Protein 8GQF (pdb70)

InterPro domains:
  IPR002155 Thiolase [PIRSF000429] (5-378)
  IPR002155 Thiolase [TIGR01930] (8-376)
  IPR002155 Thiolase [cd00751] (7-377)
  IPR016039 Thiolase-like [G3DSA:3.40.47.10] (4-379)
  IPR016039 Thiolase-like [SSF53901] (5-253)
  IPR016039 Thiolase-like [SSF53901] (257-376)
  IPR020613 Thiolase, conserved site [PS00737] (324-340)
  IPR020615 Thiolase, acyl-enzyme intermediate active site [PS00098] (88-106)
  IPR020616 Thiolase, N-terminal [PF00108] (6-248)
  IPR020617 Thiolase, C-terminal [PF02803] (257-376)
  IPR050215 3-ketoacyl-CoA thiolase-like [PTHR43853] (5-377)

Structure (mmCIF, N/CA/C/O backbone):
data_8GQF
#
_entry.id   8GQF
#
_cell.length_a   50.562
_cell.length_b   82.266
_cell.length_c   97.739
_cell.angle_alpha   90.010
_cell.angle_beta   75.000
_cell.angle_gamma   89.950
#
_symmetry.space_group_name_H-M   'P 1'
#
loop_
_entity.id
_entity.type
_entity.pdbx_description
1 polymer Thiolase
2 non-polymer GLYCEROL
3 water water
#
loop_
_atom_site.group_PDB
_atom_site.id
_atom_site.type_symbol
_atom_site.label_atom_id
_atom_site.label_alt_id
_atom_site.label_comp_id
_atom_site.label_asym_id
_atom_site.label_entity_id
_atom_site.label_seq_id
_atom_site.pdbx_PDB_ins_code
_atom_site.Cartn_x
_atom_site.Cartn_y
_atom_site.Cartn_z
_atom_site.occupancy
_atom_site.B_iso_or_equiv
_atom_site.auth_seq_id
_atom_site.auth_comp_id
_atom_site.auth_asym_id
_atom_site.auth_atom_id
_atom_site.pdbx_PDB_model_num
ATOM 1 N N . MET A 1 21 ? -26.513 -3.187 -23.415 1.00 50.80 1 MET A N 1
ATOM 2 C CA . MET A 1 21 ? -26.383 -2.026 -22.475 1.00 52.89 1 MET A CA 1
ATOM 3 C C . MET A 1 21 ? -26.033 -2.516 -21.058 1.00 51.80 1 MET A C 1
ATOM 4 O O . MET A 1 21 ? -26.818 -3.305 -20.464 1.00 45.57 1 MET A O 1
ATOM 9 N N . SER A 1 22 ? -24.911 -2.024 -20.516 1.00 48.85 2 SER A N 1
ATOM 10 C CA . SER A 1 22 ? -24.252 -2.518 -19.273 1.00 45.22 2 SER A CA 1
ATOM 11 C C . SER A 1 22 ? -23.496 -1.384 -18.588 1.00 38.42 2 SER A C 1
ATOM 12 O O . SER A 1 22 ? -22.884 -0.539 -19.250 1.00 37.48 2 SER A O 1
ATOM 15 N N . PRO A 1 23 ? -23.490 -1.336 -17.241 1.00 34.95 3 PRO A N 1
ATOM 16 C CA . PRO A 1 23 ? -22.701 -0.333 -16.528 1.00 33.58 3 PRO A CA 1
ATOM 17 C C . PRO A 1 23 ? -21.221 -0.674 -16.770 1.00 31.25 3 PRO A C 1
ATOM 18 O O . PRO A 1 23 ? -20.931 -1.835 -16.969 1.00 27.05 3 PRO A O 1
ATOM 22 N N . ILE A 1 24 ? -20.354 0.332 -16.856 1.00 30.82 4 ILE A N 1
ATOM 23 C CA . ILE A 1 24 ? -18.880 0.108 -16.824 1.00 31.90 4 ILE A CA 1
ATOM 24 C C . ILE A 1 24 ? -18.570 -0.306 -15.388 1.00 27.16 4 ILE A C 1
ATOM 25 O O . ILE A 1 24 ? -18.975 0.426 -14.447 1.00 27.53 4 ILE A O 1
ATOM 30 N N . SER A 1 25 ? -17.937 -1.458 -15.229 1.00 22.66 5 SER A N 1
ATOM 31 C CA . SER A 1 25 ? -17.602 -2.011 -13.907 1.00 20.22 5 SER A CA 1
ATOM 32 C C . SER A 1 25 ? -16.115 -2.374 -13.907 1.00 17.91 5 SER A C 1
ATOM 33 O O . SER A 1 25 ? -15.699 -3.241 -14.696 1.00 17.38 5 SER A O 1
ATOM 36 N N . VAL A 1 26 ? -15.339 -1.706 -13.081 1.00 18.11 6 VAL A N 1
ATOM 37 C CA . VAL A 1 26 ? -13.896 -2.051 -12.901 1.00 15.63 6 VAL A CA 1
ATOM 38 C C . VAL A 1 26 ? -13.802 -2.709 -11.535 1.00 13.97 6 VAL A C 1
ATOM 39 O O . VAL A 1 26 ? -14.245 -2.096 -10.564 1.00 13.26 6 VAL A O 1
ATOM 43 N N . VAL A 1 27 ? -13.210 -3.889 -11.488 1.00 15.31 7 VAL A N 1
ATOM 44 C CA . VAL A 1 27 ? -13.146 -4.752 -10.289 1.00 15.44 7 VAL A CA 1
ATOM 45 C C . VAL A 1 27 ? -11.684 -5.107 -10.011 1.00 14.96 7 VAL A C 1
ATOM 46 O O . VAL A 1 27 ? -10.848 -5.006 -10.910 1.00 14.30 7 VAL A O 1
ATOM 50 N N . ILE A 1 28 ? -11.420 -5.453 -8.761 1.00 14.46 8 ILE A N 1
ATOM 51 C CA . ILE A 1 28 ? -10.168 -6.116 -8.343 1.00 14.11 8 ILE A CA 1
ATOM 52 C C . ILE A 1 28 ? -10.501 -7.599 -8.302 1.00 15.89 8 ILE A C 1
ATOM 53 O O . ILE A 1 28 ? -11.408 -7.957 -7.530 1.00 15.58 8 ILE A O 1
ATOM 58 N N . ALA A 1 29 ? -9.836 -8.405 -9.122 1.00 15.84 9 ALA A N 1
ATOM 59 C CA . ALA A 1 29 ? -10.078 -9.864 -9.229 1.00 17.35 9 ALA A CA 1
ATOM 60 C C . ALA A 1 29 ? -8.804 -10.648 -8.941 1.00 17.21 9 ALA A C 1
ATOM 61 O O . ALA A 1 29 ? -8.717 -11.808 -9.330 1.00 16.97 9 ALA A O 1
ATOM 63 N N . GLY A 1 30 ? -7.898 -10.079 -8.152 1.00 16.81 10 GLY A N 1
ATOM 64 C CA . GLY A 1 30 ? -6.751 -10.840 -7.640 1.00 16.39 10 GLY A CA 1
ATOM 65 C C . GLY A 1 30 ? -5.901 -9.972 -6.753 1.00 15.09 10 GLY A C 1
ATOM 66 O O . GLY A 1 30 ? -5.849 -8.747 -6.993 1.00 14.43 10 GLY A O 1
ATOM 67 N N . TYR A 1 31 ? -5.319 -10.564 -5.709 1.00 14.18 11 TYR A N 1
ATOM 68 C CA . TYR A 1 31 ? -4.463 -9.823 -4.768 1.00 14.15 11 TYR A CA 1
ATOM 69 C C . TYR A 1 31 ? -3.433 -10.800 -4.206 1.00 14.00 11 TYR A C 1
ATOM 70 O O . TYR A 1 31 ? -3.793 -11.839 -3.580 1.00 14.47 11 TYR A O 1
ATOM 79 N N . ALA A 1 32 ? -2.179 -10.506 -4.489 1.00 13.70 12 ALA A N 1
ATOM 80 C CA . ALA A 1 32 ? -1.045 -11.315 -4.028 1.00 13.61 12 ALA A CA 1
ATOM 81 C C . ALA A 1 32 ? 0.073 -10.389 -3.543 1.00 13.12 12 ALA A C 1
ATOM 82 O O . ALA A 1 32 ? 0.145 -9.222 -3.961 1.00 12.48 12 ALA A O 1
ATOM 84 N N . ARG A 1 33 ? 0.956 -10.920 -2.699 1.00 13.57 13 ARG A N 1
ATOM 85 C CA . ARG A 1 33 ? 2.117 -10.129 -2.257 1.00 13.24 13 ARG A CA 1
ATOM 86 C C . ARG A 1 33 ? 3.184 -11.090 -1.748 1.00 14.04 13 ARG A C 1
ATOM 87 O O . ARG A 1 33 ? 2.789 -12.208 -1.290 1.00 14.62 13 ARG A O 1
ATOM 95 N N . SER A 1 34 ? 4.447 -10.646 -1.719 1.00 13.54 14 SER A N 1
ATOM 96 C CA . SER A 1 34 ? 5.494 -11.342 -0.941 1.00 13.77 14 SER A CA 1
ATOM 97 C C . SER A 1 34 ? 5.116 -11.252 0.544 1.00 16.47 14 SER A C 1
ATOM 98 O O . SER A 1 34 ? 4.379 -10.351 0.989 1.00 14.70 14 SER A O 1
ATOM 101 N N . PRO A 1 35 ? 5.741 -12.069 1.424 1.00 15.90 15 PRO A N 1
ATOM 102 C CA . PRO A 1 35 ? 5.819 -11.680 2.824 1.00 16.59 15 PRO A CA 1
ATOM 103 C C . PRO A 1 35 ? 6.601 -10.352 2.829 1.00 15.17 15 PRO A C 1
ATOM 104 O O . PRO A 1 35 ? 7.386 -10.070 1.921 1.00 15.99 15 PRO A O 1
ATOM 108 N N . PHE A 1 36 ? 6.394 -9.540 3.845 1.00 15.28 16 PHE A N 1
ATOM 109 C CA . PHE A 1 36 ? 7.126 -8.267 4.025 1.00 15.91 16 PHE A CA 1
ATOM 110 C C . PHE A 1 36 ? 8.185 -8.497 5.113 1.00 16.04 16 PHE A C 1
ATOM 111 O O . PHE A 1 36 ? 7.812 -9.045 6.176 1.00 15.21 16 PHE A O 1
ATOM 119 N N . HIS A 1 37 ? 9.405 -8.046 4.884 1.00 16.75 17 HIS A N 1
ATOM 120 C CA . HIS A 1 37 ? 10.518 -8.275 5.845 1.00 19.76 17 HIS A CA 1
ATOM 121 C C . HIS A 1 37 ? 11.174 -6.949 6.216 1.00 19.77 17 HIS A C 1
ATOM 122 O O . HIS A 1 37 ? 11.146 -6.002 5.383 1.00 17.89 17 HIS A O 1
ATOM 129 N N . PHE A 1 38 ? 11.706 -6.849 7.447 1.00 19.16 18 PHE A N 1
ATOM 130 C CA . PHE A 1 38 ? 12.573 -5.707 7.816 1.00 19.02 18 PHE A CA 1
ATOM 131 C C . PHE A 1 38 ? 13.689 -5.615 6.796 1.00 18.51 18 PHE A C 1
ATOM 132 O O . PHE A 1 38 ? 14.246 -6.660 6.351 1.00 20.32 18 PHE A O 1
ATOM 140 N N . ALA A 1 39 ? 13.959 -4.377 6.391 1.00 17.86 19 ALA A N 1
ATOM 141 C CA . ALA A 1 39 ? 15.104 -3.981 5.562 1.00 17.48 19 ALA A CA 1
ATOM 142 C C . ALA A 1 39 ? 16.357 -4.244 6.401 1.00 19.19 19 ALA A C 1
ATOM 143 O O . ALA A 1 39 ? 16.249 -4.143 7.665 1.00 17.76 19 ALA A O 1
ATOM 145 N N . ARG A 1 40 ? 17.432 -4.645 5.722 1.00 23.65 20 ARG A N 1
ATOM 146 C CA . ARG A 1 40 ? 18.805 -4.820 6.299 1.00 26.70 20 ARG A CA 1
ATOM 147 C C . ARG A 1 40 ? 18.925 -6.061 7.215 1.00 23.08 20 ARG A C 1
ATOM 148 O O . ARG A 1 40 ? 19.962 -6.708 7.135 1.00 27.00 20 ARG A O 1
ATOM 156 N N . LYS A 1 41 ? 17.949 -6.409 8.057 1.00 26.58 21 LYS A N 1
ATOM 157 C CA . LYS A 1 41 ? 18.052 -7.572 8.986 1.00 27.56 21 LYS A CA 1
ATOM 158 C C . LYS A 1 41 ? 17.016 -8.651 8.659 1.00 29.42 21 LYS A C 1
ATOM 159 O O . LYS A 1 41 ? 17.002 -9.689 9.360 1.00 26.60 21 LYS A O 1
ATOM 165 N N . GLY A 1 42 ? 16.195 -8.467 7.621 1.00 26.56 22 GLY A N 1
ATOM 166 C CA . GLY A 1 42 ? 15.111 -9.422 7.329 1.00 23.97 22 GLY A CA 1
ATOM 167 C C . GLY A 1 42 ? 15.471 -10.477 6.303 1.00 23.87 22 GLY A C 1
ATOM 168 O O . GLY A 1 42 ? 16.619 -10.464 5.761 1.00 20.68 22 GLY A O 1
ATOM 169 N N . ALA A 1 43 ? 14.483 -11.317 5.980 1.00 19.76 23 ALA A N 1
ATOM 170 C CA . ALA A 1 43 ? 14.624 -12.547 5.167 1.00 19.45 23 ALA A CA 1
ATOM 171 C C . ALA A 1 43 ? 14.812 -12.241 3.671 1.00 20.04 23 ALA A C 1
ATOM 172 O O . ALA A 1 43 ? 15.177 -13.152 2.931 1.00 20.73 23 ALA A O 1
ATOM 174 N N . LEU A 1 44 ? 14.534 -11.022 3.200 1.00 19.64 24 LEU A N 1
ATOM 175 C CA . LEU A 1 44 ? 14.535 -10.703 1.749 1.00 19.05 24 LEU A CA 1
ATOM 176 C C . LEU A 1 44 ? 15.747 -9.855 1.338 1.00 19.22 24 LEU A C 1
ATOM 177 O O . LEU A 1 44 ? 15.772 -9.396 0.164 1.00 18.65 24 LEU A O 1
ATOM 182 N N . VAL A 1 45 ? 16.763 -9.683 2.210 1.00 21.01 25 VAL A N 1
ATOM 183 C CA . VAL A 1 45 ? 17.913 -8.770 1.917 1.00 20.26 25 VAL A CA 1
ATOM 184 C C . VAL A 1 45 ? 18.676 -9.189 0.655 1.00 19.58 25 VAL A C 1
ATOM 185 O O . VAL A 1 45 ? 19.276 -8.302 -0.011 1.00 20.42 25 VAL A O 1
ATOM 189 N N . ASP A 1 46 ? 18.702 -10.475 0.331 1.00 20.01 26 ASP A N 1
ATOM 190 C CA . ASP A 1 46 ? 19.481 -10.999 -0.813 1.00 21.70 26 ASP A CA 1
ATOM 191 C C . ASP A 1 46 ? 18.675 -10.974 -2.117 1.00 21.23 26 ASP A C 1
ATOM 192 O O . ASP A 1 46 ? 19.255 -11.369 -3.124 1.00 20.10 26 ASP A O 1
ATOM 197 N N . ILE A 1 47 ? 17.385 -10.573 -2.111 1.00 19.00 27 ILE A N 1
ATOM 198 C CA . ILE A 1 47 ? 16.556 -10.606 -3.348 1.00 18.93 27 ILE A CA 1
ATOM 199 C C . ILE A 1 47 ? 16.489 -9.208 -3.983 1.00 17.43 27 ILE A C 1
ATOM 200 O O . ILE A 1 47 ? 16.053 -8.245 -3.320 1.00 17.43 27 ILE A O 1
ATOM 205 N N . ARG A 1 48 ? 16.886 -9.134 -5.239 1.00 17.97 28 ARG A N 1
ATOM 206 C CA . ARG A 1 48 ? 16.814 -7.917 -6.077 1.00 16.35 28 ARG A CA 1
ATOM 207 C C . ARG A 1 48 ? 15.335 -7.531 -6.152 1.00 15.99 28 ARG A C 1
ATOM 208 O O . ARG A 1 48 ? 14.479 -8.424 -6.193 1.00 15.22 28 ARG A O 1
ATOM 216 N N . PRO A 1 49 ? 14.994 -6.222 -6.053 1.00 15.46 29 PRO A N 1
ATOM 217 C CA . PRO A 1 49 ? 13.597 -5.800 -6.111 1.00 14.29 29 PRO A CA 1
ATOM 218 C C . PRO A 1 49 ? 12.920 -6.241 -7.424 1.00 13.15 29 PRO A C 1
ATOM 219 O O . PRO A 1 49 ? 11.749 -6.562 -7.342 1.00 14.40 29 PRO A O 1
ATOM 223 N N . ASP A 1 50 ? 13.623 -6.224 -8.552 1.00 13.35 30 ASP A N 1
ATOM 224 C CA . ASP A 1 50 ? 13.110 -6.651 -9.889 1.00 14.84 30 ASP A CA 1
ATOM 225 C C . ASP A 1 50 ? 12.772 -8.149 -9.810 1.00 17.27 30 ASP A C 1
ATOM 226 O O . ASP A 1 50 ? 11.618 -8.536 -10.169 1.00 15.20 30 ASP A O 1
ATOM 231 N N . ASP A 1 51 ? 13.657 -8.959 -9.201 1.00 17.56 31 ASP A N 1
ATOM 232 C CA . ASP A 1 51 ? 13.400 -10.399 -8.951 1.00 18.29 31 ASP A CA 1
ATOM 233 C C . ASP A 1 51 ? 12.225 -10.576 -7.990 1.00 15.03 31 ASP A C 1
ATOM 234 O O . ASP A 1 51 ? 11.461 -11.513 -8.161 1.00 13.63 31 ASP A O 1
ATOM 239 N N . LEU A 1 52 ? 12.070 -9.734 -6.978 1.00 13.81 32 LEU A N 1
ATOM 240 C CA . LEU A 1 52 ? 11.007 -9.941 -5.970 1.00 14.37 32 LEU A CA 1
ATOM 241 C C . LEU A 1 52 ? 9.664 -9.609 -6.619 1.00 14.57 32 LEU A C 1
ATOM 242 O O . LEU A 1 52 ? 8.678 -10.329 -6.412 1.00 15.07 32 LEU A O 1
ATOM 247 N N . ALA A 1 53 ? 9.651 -8.518 -7.381 1.00 15.70 33 ALA A N 1
ATOM 248 C CA . ALA A 1 53 ? 8.459 -8.044 -8.100 1.00 14.76 33 ALA A CA 1
ATOM 249 C C . ALA A 1 53 ? 8.042 -9.152 -9.073 1.00 15.05 33 ALA A C 1
ATOM 250 O O . ALA A 1 53 ? 6.837 -9.511 -9.096 1.00 15.09 33 ALA A O 1
ATOM 252 N N . ALA A 1 54 ? 9.006 -9.714 -9.800 1.00 13.65 34 ALA A N 1
ATOM 253 C CA . ALA A 1 54 ? 8.744 -10.808 -10.776 1.00 14.29 34 ALA A CA 1
ATOM 254 C C . ALA A 1 54 ? 8.056 -11.983 -10.070 1.00 14.23 34 ALA A C 1
ATOM 255 O O . ALA A 1 54 ? 7.069 -12.524 -10.620 1.00 12.61 34 ALA A O 1
ATOM 257 N N . ALA A 1 55 ? 8.592 -12.391 -8.906 1.00 14.84 35 ALA A N 1
ATOM 258 C CA . ALA A 1 55 ? 8.106 -13.539 -8.109 1.00 15.30 35 ALA A CA 1
ATOM 259 C C . ALA A 1 55 ? 6.607 -13.358 -7.830 1.00 14.65 35 ALA A C 1
ATOM 260 O O . ALA A 1 55 ? 5.883 -14.343 -8.001 1.00 15.67 35 ALA A O 1
ATOM 262 N N . VAL A 1 56 ? 6.190 -12.138 -7.482 1.00 13.29 36 VAL A N 1
ATOM 263 C CA . VAL A 1 56 ? 4.802 -11.787 -7.068 1.00 14.87 36 VAL A CA 1
ATOM 264 C C . VAL A 1 56 ? 3.902 -11.723 -8.300 1.00 13.64 36 VAL A C 1
ATOM 265 O O . VAL A 1 56 ? 2.709 -12.139 -8.145 1.00 13.79 36 VAL A O 1
ATOM 269 N N . LEU A 1 57 ? 4.398 -11.108 -9.401 1.00 14.32 37 LEU A N 1
ATOM 270 C CA . LEU A 1 57 ? 3.677 -11.096 -10.717 1.00 15.53 37 LEU A CA 1
ATOM 271 C C . LEU A 1 57 ? 3.364 -12.545 -11.108 1.00 15.58 37 LEU A C 1
ATOM 272 O O . LEU A 1 57 ? 2.218 -12.869 -11.431 1.00 14.27 37 LEU A O 1
ATOM 277 N N . LYS A 1 58 ? 4.381 -13.396 -11.064 1.00 15.07 38 LYS A N 1
ATOM 278 C CA . LYS A 1 58 ? 4.221 -14.823 -11.461 1.00 17.86 38 LYS A CA 1
ATOM 279 C C . LYS A 1 58 ? 3.267 -15.486 -10.465 1.00 17.21 38 LYS A C 1
ATOM 280 O O . LYS A 1 58 ? 2.384 -16.251 -10.917 1.00 17.02 38 LYS A O 1
ATOM 286 N N . GLY A 1 59 ? 3.394 -15.192 -9.159 1.00 16.59 39 GLY A N 1
ATOM 287 C CA . GLY A 1 59 ? 2.542 -15.790 -8.117 1.00 17.06 39 GLY A CA 1
ATOM 288 C C . GLY A 1 59 ? 1.088 -15.438 -8.309 1.00 19.06 39 GLY A C 1
ATOM 289 O O . GLY A 1 59 ? 0.216 -16.299 -8.116 1.00 20.47 39 GLY A O 1
ATOM 290 N N . LEU A 1 60 ? 0.822 -14.193 -8.691 1.00 17.33 40 LEU A N 1
ATOM 291 C CA . LEU A 1 60 ? -0.564 -13.718 -8.817 1.00 16.93 40 LEU A CA 1
ATOM 292 C C . LEU A 1 60 ? -1.219 -14.509 -9.936 1.00 15.38 40 LEU A C 1
ATOM 293 O O . LEU A 1 60 ? -2.278 -15.099 -9.713 1.00 14.77 40 LEU A O 1
ATOM 298 N N . VAL A 1 61 ? -0.595 -14.543 -11.102 1.00 16.89 41 VAL A N 1
ATOM 299 C CA . VAL A 1 61 ? -1.270 -15.164 -12.277 1.00 17.11 41 VAL A CA 1
ATOM 300 C C . VAL A 1 61 ? -1.363 -16.678 -12.066 1.00 19.48 41 VAL A C 1
ATOM 301 O O . VAL A 1 61 ? -2.406 -17.229 -12.479 1.00 19.65 41 VAL A O 1
ATOM 305 N N . GLU A 1 62 ? -0.419 -17.299 -11.357 1.00 21.20 42 GLU A N 1
ATOM 306 C CA . GLU A 1 62 ? -0.536 -18.731 -10.966 1.00 25.05 42 GLU A CA 1
ATOM 307 C C . GLU A 1 62 ? -1.679 -18.955 -9.966 1.00 22.65 42 GLU A C 1
ATOM 308 O O . GLU A 1 62 ? -2.381 -19.949 -10.168 1.00 23.26 42 GLU A O 1
ATOM 314 N N . LYS A 1 63 ? -1.870 -18.109 -8.936 1.00 22.03 43 LYS A N 1
ATOM 315 C CA . LYS A 1 63 ? -3.022 -18.225 -7.991 1.00 21.56 43 LYS A CA 1
ATOM 316 C C . LYS A 1 63 ? -4.331 -18.167 -8.798 1.00 20.14 43 LYS A C 1
ATOM 317 O O . LYS A 1 63 ? -5.319 -18.758 -8.356 1.00 20.91 43 LYS A O 1
ATOM 323 N N . LEU A 1 64 ? -4.379 -17.374 -9.867 1.00 19.39 44 LEU A N 1
ATOM 324 C CA . LEU A 1 64 ? -5.617 -17.108 -10.640 1.00 20.49 44 LEU A CA 1
ATOM 325 C C . LEU A 1 64 ? -5.792 -18.156 -11.741 1.00 22.44 44 LEU A C 1
ATOM 326 O O . LEU A 1 64 ? -6.904 -18.164 -12.307 1.00 23.37 44 LEU A O 1
ATOM 331 N N . ASP A 1 65 ? -4.758 -18.953 -12.035 1.00 23.66 45 ASP A N 1
ATOM 332 C CA . ASP A 1 65 ? -4.624 -19.826 -13.245 1.00 25.31 45 ASP A CA 1
ATOM 333 C C . ASP A 1 65 ? -4.938 -18.994 -14.490 1.00 24.43 45 ASP A C 1
ATOM 334 O O . ASP A 1 65 ? -5.748 -19.420 -15.334 1.00 23.60 45 ASP A O 1
ATOM 339 N N . LEU A 1 66 ? -4.371 -17.793 -14.561 1.00 23.10 46 LEU A N 1
ATOM 340 C CA . LEU A 1 66 ? -4.676 -16.814 -15.620 1.00 20.18 46 LEU A CA 1
ATOM 341 C C . LEU A 1 66 ? -3.505 -16.747 -16.592 1.00 20.68 46 LEU A C 1
ATOM 342 O O . LEU A 1 66 ? -2.346 -16.687 -16.144 1.00 20.27 46 LEU A O 1
ATOM 347 N N . ASP A 1 67 ? -3.791 -16.798 -17.885 1.00 19.07 47 ASP A N 1
ATOM 348 C CA . ASP A 1 67 ? -2.765 -16.644 -18.945 1.00 20.33 47 ASP A CA 1
ATOM 349 C C . ASP A 1 67 ? -2.294 -15.189 -18.967 1.00 18.27 47 ASP A C 1
ATOM 350 O O . ASP A 1 67 ? -3.093 -14.325 -19.298 1.00 18.17 47 ASP A O 1
ATOM 355 N N . PRO A 1 68 ? -1.017 -14.850 -18.651 1.00 18.91 48 PRO A N 1
ATOM 356 C CA . PRO A 1 68 ? -0.576 -13.448 -18.691 1.00 18.33 48 PRO A CA 1
ATOM 357 C C . PRO A 1 68 ? -0.671 -12.782 -20.077 1.00 17.37 48 PRO A C 1
ATOM 358 O O . PRO A 1 68 ? -0.670 -11.568 -20.161 1.00 18.10 48 PRO A O 1
ATOM 362 N N . ALA A 1 69 ? -0.781 -13.552 -21.152 1.00 18.03 49 ALA A N 1
ATOM 363 C CA . ALA A 1 69 ? -0.958 -12.988 -22.502 1.00 19.70 49 ALA A CA 1
ATOM 364 C C . ALA A 1 69 ? -2.301 -12.240 -22.550 1.00 18.69 49 ALA A C 1
ATOM 365 O O . ALA A 1 69 ? -2.447 -11.382 -23.419 1.00 19.08 49 ALA A O 1
ATOM 367 N N . LEU A 1 70 ? -3.235 -12.478 -21.620 1.00 18.18 50 LEU A N 1
ATOM 368 C CA . LEU A 1 70 ? -4.543 -11.775 -21.592 1.00 17.94 50 LEU A CA 1
ATOM 369 C C . LEU A 1 70 ? -4.377 -10.348 -21.037 1.00 16.24 50 LEU A C 1
ATOM 370 O O . LEU A 1 70 ? -5.336 -9.551 -21.142 1.00 16.87 50 LEU A O 1
ATOM 375 N N . LEU A 1 71 ? -3.209 -10.018 -20.475 1.00 15.29 51 LEU A N 1
ATOM 376 C CA . LEU A 1 71 ? -3.018 -8.707 -19.825 1.00 15.38 51 LEU A CA 1
ATOM 377 C C . LEU A 1 71 ? -2.612 -7.641 -20.839 1.00 14.96 51 LEU A C 1
ATOM 378 O O . LEU A 1 71 ? -1.715 -7.888 -21.712 1.00 17.55 51 LEU A O 1
ATOM 383 N N . GLU A 1 72 ? -3.135 -6.437 -20.650 1.00 14.42 52 GLU A N 1
ATOM 384 C CA . GLU A 1 72 ? -2.752 -5.281 -21.482 1.00 15.36 52 GLU A CA 1
ATOM 385 C C . GLU A 1 72 ? -1.382 -4.733 -21.042 1.00 14.48 52 GLU A C 1
ATOM 386 O O . GLU A 1 72 ? -0.606 -4.271 -21.895 1.00 13.69 52 GLU A O 1
ATOM 392 N N . ASP A 1 73 ? -1.104 -4.668 -19.746 1.00 16.43 53 ASP A N 1
ATOM 393 C CA . ASP A 1 73 ? -0.059 -3.753 -19.233 1.00 14.62 53 ASP A CA 1
ATOM 394 C C . ASP A 1 73 ? 0.171 -4.158 -17.778 1.00 14.84 53 ASP A C 1
ATOM 395 O O . ASP A 1 73 ? -0.823 -4.662 -17.119 1.00 13.77 53 ASP A O 1
ATOM 400 N N . VAL A 1 74 ? 1.414 -3.981 -17.345 1.00 14.60 54 VAL A N 1
ATOM 401 C CA . VAL A 1 74 ? 1.860 -4.039 -15.938 1.00 16.38 54 VAL A CA 1
ATOM 402 C C . VAL A 1 74 ? 2.230 -2.610 -15.537 1.00 15.26 54 VAL A C 1
ATOM 403 O O . VAL A 1 74 ? 3.137 -2.011 -16.169 1.00 16.88 54 VAL A O 1
ATOM 407 N N . VAL A 1 75 ? 1.614 -2.110 -14.489 1.00 13.76 55 VAL A N 1
ATOM 408 C CA . VAL A 1 75 ? 1.928 -0.781 -13.917 1.00 14.49 55 VAL A CA 1
ATOM 409 C C . VAL A 1 75 ? 2.463 -1.016 -12.512 1.00 13.09 55 VAL A C 1
ATOM 410 O O . VAL A 1 75 ? 1.749 -1.601 -11.670 1.00 12.24 55 VAL A O 1
ATOM 414 N N . MET A 1 76 ? 3.732 -0.662 -12.342 1.00 13.38 56 MET A N 1
ATOM 415 C CA . MET A 1 76 ? 4.536 -0.964 -11.135 1.00 12.47 56 MET A CA 1
ATOM 416 C C . MET A 1 76 ? 4.861 0.316 -10.363 1.00 11.17 56 MET A C 1
ATOM 417 O O . MET A 1 76 ? 5.538 1.177 -10.917 1.00 12.00 56 MET A O 1
ATOM 422 N N . GLY A 1 77 ? 4.397 0.394 -9.120 1.00 12.55 57 GLY A N 1
ATOM 423 C CA . GLY A 1 77 ? 4.664 1.503 -8.192 1.00 12.16 57 GLY A CA 1
ATOM 424 C C . GLY A 1 77 ? 6.075 1.308 -7.637 1.00 13.40 57 GLY A C 1
ATOM 425 O O . GLY A 1 77 ? 6.436 0.148 -7.339 1.00 12.80 57 GLY A O 1
ATOM 426 N N . CYS A 1 78 ? 6.824 2.380 -7.483 1.00 12.58 58 CYS A N 1
ATOM 427 C CA . CYS A 1 78 ? 8.191 2.326 -6.901 1.00 13.01 58 CYS A CA 1
ATOM 428 C C . CYS A 1 78 ? 8.603 3.750 -6.502 1.00 13.54 58 CYS A C 1
ATOM 429 O O . CYS A 1 78 ? 8.607 4.621 -7.360 1.00 12.97 58 CYS A O 1
ATOM 432 N N . ALA A 1 79 ? 8.877 3.984 -5.212 1.00 13.90 59 ALA A N 1
ATOM 433 C CA . ALA A 1 79 ? 9.245 5.316 -4.663 1.00 14.58 59 ALA A CA 1
ATOM 434 C C . ALA A 1 79 ? 10.630 5.768 -5.156 1.00 16.16 59 ALA A C 1
ATOM 435 O O . ALA A 1 79 ? 10.831 6.999 -5.297 1.00 17.16 59 ALA A O 1
ATOM 437 N N . TYR A 1 80 ? 11.571 4.844 -5.335 1.00 15.02 60 TYR A N 1
ATOM 438 C CA . TYR A 1 80 ? 12.969 5.151 -5.773 1.00 16.03 60 TYR A CA 1
ATOM 439 C C . TYR A 1 80 ? 13.382 4.321 -6.990 1.00 15.55 60 TYR A C 1
ATOM 440 O O . TYR A 1 80 ? 14.189 3.389 -6.893 1.00 17.51 60 TYR A O 1
ATOM 449 N N . PRO A 1 81 ? 12.907 4.676 -8.197 1.00 14.34 61 PRO A N 1
ATOM 450 C CA . PRO A 1 81 ? 13.092 3.851 -9.388 1.00 14.72 61 PRO A CA 1
ATOM 451 C C . PRO A 1 81 ? 14.432 4.162 -10.070 1.00 15.10 61 PRO A C 1
ATOM 452 O O . PRO A 1 81 ? 14.525 4.822 -11.109 1.00 14.23 61 PRO A O 1
ATOM 456 N N . GLU A 1 82 ? 15.451 3.642 -9.400 1.00 15.34 62 GLU A N 1
ATOM 457 C CA . GLU A 1 82 ? 16.874 3.824 -9.782 1.00 17.52 62 GLU A CA 1
ATOM 458 C C . GLU A 1 82 ? 17.652 2.580 -9.334 1.00 16.05 62 GLU A C 1
ATOM 459 O O . GLU A 1 82 ? 17.167 1.824 -8.457 1.00 13.97 62 GLU A O 1
ATOM 465 N N . ALA A 1 83 ? 18.864 2.410 -9.869 1.00 18.42 63 ALA A N 1
ATOM 466 C CA . ALA A 1 83 ? 19.768 1.324 -9.438 1.00 18.08 63 ALA A CA 1
ATOM 467 C C . ALA A 1 83 ? 19.047 -0.004 -9.710 1.00 17.25 63 ALA A C 1
ATOM 468 O O . ALA A 1 83 ? 18.533 -0.139 -10.812 1.00 16.52 63 ALA A O 1
ATOM 470 N N . GLU A 1 84 ? 18.951 -0.924 -8.761 1.00 16.96 64 GLU A N 1
ATOM 471 C CA . GLU A 1 84 ? 18.241 -2.211 -9.006 1.00 17.63 64 GLU A CA 1
ATOM 472 C C . GLU A 1 84 ? 16.734 -1.998 -9.271 1.00 16.02 64 GLU A C 1
ATOM 473 O O . GLU A 1 84 ? 16.146 -2.927 -9.846 1.00 14.25 64 GLU A O 1
ATOM 479 N N . GLN A 1 85 ? 16.172 -0.832 -8.899 1.00 14.36 65 GLN A N 1
ATOM 480 C CA . GLN A 1 85 ? 14.739 -0.457 -9.193 1.00 15.00 65 GLN A CA 1
ATOM 481 C C . GLN A 1 85 ? 14.634 0.415 -10.457 1.00 15.30 65 GLN A C 1
ATOM 482 O O . GLN A 1 85 ? 13.577 0.967 -10.740 1.00 15.17 65 GLN A O 1
ATOM 488 N N . GLY A 1 86 ? 15.704 0.581 -11.219 1.00 15.32 66 GLY A N 1
ATOM 489 C CA . GLY A 1 86 ? 15.713 1.364 -12.473 1.00 15.81 66 GLY A CA 1
ATOM 490 C C . GLY A 1 86 ? 15.336 0.573 -13.708 1.00 15.37 66 GLY A C 1
ATOM 491 O O . GLY A 1 86 ? 14.855 -0.563 -13.563 1.00 16.78 66 GLY A O 1
ATOM 492 N N . MET A 1 87 ? 15.498 1.203 -14.869 1.00 16.39 67 MET A N 1
ATOM 493 C CA . MET A 1 87 ? 15.365 0.650 -16.238 1.00 17.28 67 MET A CA 1
ATOM 494 C C . MET A 1 87 ? 13.919 0.191 -16.490 1.00 16.07 67 MET A C 1
ATOM 495 O O . MET A 1 87 ? 13.700 -0.709 -17.354 1.00 16.83 67 MET A O 1
ATOM 500 N N . ASN A 1 88 ? 12.964 0.879 -15.865 1.00 13.35 68 ASN A N 1
ATOM 501 C CA . ASN A 1 88 ? 11.501 0.586 -15.985 1.00 12.73 68 ASN A CA 1
ATOM 502 C C . ASN A 1 88 ? 11.227 -0.779 -15.364 1.00 11.99 68 ASN A C 1
ATOM 503 O O . ASN A 1 88 ? 11.082 -1.785 -16.103 1.00 13.10 68 ASN A O 1
ATOM 508 N N . ILE A 1 89 ? 11.290 -0.848 -14.045 1.00 12.40 69 ILE A N 1
ATOM 509 C CA . ILE A 1 89 ? 11.218 -2.106 -13.267 1.00 12.67 69 ILE A CA 1
ATOM 510 C C . ILE A 1 89 ? 9.916 -2.841 -13.646 1.00 12.93 69 ILE A C 1
ATOM 511 O O . ILE A 1 89 ? 9.928 -4.061 -13.638 1.00 12.41 69 ILE A O 1
ATOM 516 N N . ALA A 1 90 ? 8.843 -2.130 -13.993 1.00 11.69 70 ALA A N 1
ATOM 517 C CA . ALA A 1 90 ? 7.608 -2.812 -14.430 1.00 12.58 70 ALA A CA 1
ATOM 518 C C . ALA A 1 90 ? 7.970 -3.762 -15.569 1.00 12.23 70 ALA A C 1
ATOM 519 O O . ALA A 1 90 ? 7.518 -4.932 -15.526 1.00 14.14 70 ALA A O 1
ATOM 521 N N . ARG A 1 91 ? 8.698 -3.280 -16.598 1.00 12.10 71 ARG A N 1
ATOM 522 C CA . ARG A 1 91 ? 9.001 -4.066 -17.836 1.00 13.03 71 ARG A CA 1
ATOM 523 C C . ARG A 1 91 ? 10.036 -5.142 -17.493 1.00 12.58 71 ARG A C 1
ATOM 524 O O . ARG A 1 91 ? 9.863 -6.319 -17.881 1.00 12.37 71 ARG A O 1
ATOM 532 N N . ILE A 1 92 ? 11.077 -4.779 -16.748 1.00 12.75 72 ILE A N 1
ATOM 533 C CA . ILE A 1 92 ? 12.091 -5.789 -16.276 1.00 14.24 72 ILE A CA 1
ATOM 534 C C . ILE A 1 92 ? 11.421 -6.947 -15.507 1.00 13.97 72 ILE A C 1
ATOM 535 O O . ILE A 1 92 ? 11.666 -8.140 -15.841 1.00 15.52 72 ILE A O 1
ATOM 540 N N . ALA A 1 93 ? 10.615 -6.646 -14.508 1.00 13.90 73 ALA A N 1
ATOM 541 C CA . ALA A 1 93 ? 9.908 -7.637 -13.681 1.00 14.12 73 ALA A CA 1
ATOM 542 C C . ALA A 1 93 ? 9.056 -8.537 -14.595 1.00 14.39 73 ALA A C 1
ATOM 543 O O . ALA A 1 93 ? 9.016 -9.746 -14.360 1.00 13.43 73 ALA A O 1
ATOM 545 N N . SER A 1 94 ? 8.323 -7.936 -15.533 1.00 15.32 74 SER A N 1
ATOM 546 C CA . SER A 1 94 ? 7.414 -8.650 -16.461 1.00 15.60 74 SER A CA 1
ATOM 547 C C . SER A 1 94 ? 8.227 -9.689 -17.256 1.00 16.00 74 SER A C 1
ATOM 548 O O . SER A 1 94 ? 7.807 -10.854 -17.314 1.00 17.50 74 SER A O 1
ATOM 551 N N . PHE A 1 95 ? 9.392 -9.297 -17.800 1.00 14.49 75 PHE A N 1
ATOM 552 C CA . PHE A 1 95 ? 10.302 -10.194 -18.533 1.00 15.90 75 PHE A CA 1
ATOM 553 C C . PHE A 1 95 ? 10.774 -11.299 -17.597 1.00 15.86 75 PHE A C 1
ATOM 554 O O . PHE A 1 95 ? 10.755 -12.478 -17.989 1.00 16.29 75 PHE A O 1
ATOM 562 N N . ARG A 1 96 ? 11.214 -10.911 -16.415 1.00 15.93 76 ARG A N 1
ATOM 563 C CA . ARG A 1 96 ? 11.775 -11.841 -15.409 1.00 16.80 76 ARG A CA 1
ATOM 564 C C . ARG A 1 96 ? 10.699 -12.846 -14.956 1.00 17.12 76 ARG A C 1
ATOM 565 O O . ARG A 1 96 ? 11.061 -13.998 -14.744 1.00 16.36 76 ARG A O 1
ATOM 573 N N . ALA A 1 97 ? 9.411 -12.493 -14.978 1.00 16.52 77 ALA A N 1
ATOM 574 C CA . ALA A 1 97 ? 8.292 -13.358 -14.556 1.00 17.76 77 ALA A CA 1
ATOM 575 C C . ALA A 1 97 ? 7.935 -14.353 -15.663 1.00 17.70 77 ALA A C 1
ATOM 576 O O . ALA A 1 97 ? 7.073 -15.268 -15.383 1.00 17.70 77 ALA A O 1
ATOM 578 N N . GLY A 1 98 ? 8.540 -14.155 -16.840 1.00 16.66 78 GLY A N 1
ATOM 579 C CA . GLY A 1 98 ? 8.318 -14.936 -18.062 1.00 16.33 78 GLY A CA 1
ATOM 580 C C . GLY A 1 98 ? 7.078 -14.505 -18.803 1.00 17.65 78 GLY A C 1
ATOM 581 O O . GLY A 1 98 ? 6.583 -15.293 -19.604 1.00 19.97 78 GLY A O 1
ATOM 582 N N . PHE A 1 99 ? 6.593 -13.282 -18.608 1.00 18.33 79 PHE A N 1
ATOM 583 C CA . PHE A 1 99 ? 5.349 -12.814 -19.289 1.00 17.62 79 PHE A CA 1
ATOM 584 C C . PHE A 1 99 ? 5.688 -12.456 -20.724 1.00 17.71 79 PHE A C 1
ATOM 585 O O . PHE A 1 99 ? 6.821 -12.069 -21.034 1.00 16.23 79 PHE A O 1
ATOM 593 N N . PRO A 1 100 ? 4.700 -12.561 -21.626 1.00 17.77 80 PRO A N 1
ATOM 594 C CA . PRO A 1 100 ? 4.881 -12.237 -23.025 1.00 17.81 80 PRO A CA 1
ATOM 595 C C . PRO A 1 100 ? 5.307 -10.794 -23.294 1.00 18.06 80 PRO A C 1
ATOM 596 O O . PRO A 1 100 ? 4.936 -9.900 -22.538 1.00 16.43 80 PRO A O 1
ATOM 600 N N . GLN A 1 101 ? 6.031 -10.592 -24.396 1.00 18.46 81 GLN A N 1
ATOM 601 C CA . GLN A 1 101 ? 6.533 -9.251 -24.763 1.00 19.22 81 GLN A CA 1
ATOM 602 C C . GLN A 1 101 ? 5.365 -8.355 -25.212 1.00 17.07 81 GLN A C 1
ATOM 603 O O . GLN A 1 101 ? 5.517 -7.110 -25.194 1.00 16.59 81 GLN A O 1
ATOM 609 N N . SER A 1 102 ? 4.202 -8.922 -25.518 1.00 16.12 82 SER A N 1
ATOM 610 C CA . SER A 1 102 ? 3.027 -8.148 -25.975 1.00 15.86 82 SER A CA 1
ATOM 611 C C . SER A 1 102 ? 2.483 -7.209 -24.872 1.00 16.73 82 SER A C 1
ATOM 612 O O . SER A 1 102 ? 1.776 -6.250 -25.221 1.00 14.80 82 SER A O 1
ATOM 615 N N . LEU A 1 103 ? 2.716 -7.498 -23.583 1.00 14.75 83 LEU A N 1
ATOM 616 C CA . LEU A 1 103 ? 2.272 -6.600 -22.477 1.00 14.80 83 LEU A CA 1
ATOM 617 C C . LEU A 1 103 ? 2.979 -5.239 -22.594 1.00 14.48 83 LEU A C 1
ATOM 618 O O . LEU A 1 103 ? 4.189 -5.212 -22.969 1.00 14.88 83 LEU A O 1
ATOM 623 N N . GLY A 1 104 ? 2.311 -4.166 -22.184 1.00 13.95 84 GLY A N 1
ATOM 624 C CA . GLY A 1 104 ? 3.005 -2.934 -21.791 1.00 13.28 84 GLY A CA 1
ATOM 625 C C . GLY A 1 104 ? 3.592 -3.092 -20.404 1.00 12.51 84 GLY A C 1
ATOM 626 O O . GLY A 1 104 ? 3.189 -4.001 -19.663 1.00 13.87 84 GLY A O 1
ATOM 627 N N . GLY A 1 105 ? 4.479 -2.183 -20.049 1.00 12.99 85 GLY A N 1
ATOM 628 C CA . GLY A 1 105 ? 5.026 -2.052 -18.700 1.00 12.42 85 GLY A CA 1
ATOM 629 C C . GLY A 1 105 ? 5.402 -0.617 -18.461 1.00 12.69 85 GLY A C 1
ATOM 630 O O . GLY A 1 105 ? 6.170 -0.060 -19.293 1.00 12.91 85 GLY A O 1
ATOM 631 N N . ALA A 1 106 ? 4.978 -0.065 -17.312 1.00 12.21 86 ALA A N 1
ATOM 632 C CA . ALA A 1 106 ? 5.365 1.283 -16.884 1.00 12.58 86 ALA A CA 1
ATOM 633 C C . ALA A 1 106 ? 5.497 1.345 -15.359 1.00 13.19 86 ALA A C 1
ATOM 634 O O . ALA A 1 106 ? 4.770 0.658 -14.630 1.00 13.21 86 ALA A O 1
ATOM 636 N N . THR A 1 107 ? 6.383 2.232 -14.927 1.00 13.14 87 THR A N 1
ATOM 637 C CA . THR A 1 107 ? 6.739 2.443 -13.522 1.00 12.99 87 THR A CA 1
ATOM 638 C C . THR A 1 107 ? 6.239 3.812 -13.047 1.00 12.16 87 THR A C 1
ATOM 639 O O . THR A 1 107 ? 6.380 4.770 -13.752 1.00 13.88 87 THR A O 1
ATOM 643 N N . LEU A 1 108 ? 5.608 3.862 -11.888 1.00 11.97 88 LEU A N 1
ATOM 644 C CA . LEU A 1 108 ? 4.921 5.081 -11.427 1.00 12.86 88 LEU A CA 1
ATOM 645 C C . LEU A 1 108 ? 5.440 5.393 -10.047 1.00 12.86 88 LEU A C 1
ATOM 646 O O . LEU A 1 108 ? 5.501 4.481 -9.245 1.00 12.71 88 LEU A O 1
ATOM 651 N N . ASN A 1 109 ? 5.841 6.637 -9.854 1.00 13.17 89 ASN A N 1
ATOM 652 C CA . ASN A 1 109 ? 6.352 7.163 -8.572 1.00 14.47 89 ASN A CA 1
ATOM 653 C C . ASN A 1 109 ? 5.372 8.231 -8.108 1.00 14.25 89 ASN A C 1
ATOM 654 O O . ASN A 1 109 ? 5.337 9.344 -8.707 1.00 14.43 89 ASN A O 1
ATOM 659 N N . ARG A 1 110 ? 4.617 7.892 -7.072 1.00 12.96 90 ARG A N 1
ATOM 660 C CA . ARG A 1 110 ? 3.940 8.888 -6.197 1.00 13.94 90 ARG A CA 1
ATOM 661 C C . ARG A 1 110 ? 4.326 8.495 -4.767 1.00 14.80 90 ARG A C 1
ATOM 662 O O . ARG A 1 110 ? 3.460 8.342 -3.926 1.00 15.13 90 ARG A O 1
ATOM 670 N N . PHE A 1 111 ? 5.638 8.308 -4.551 1.00 20.28 91 PHE A N 1
ATOM 671 C CA . PHE A 1 111 ? 6.296 7.806 -3.308 1.00 18.89 91 PHE A CA 1
ATOM 672 C C . PHE A 1 111 ? 5.439 6.724 -2.645 1.00 17.42 91 PHE A C 1
ATOM 673 O O . PHE A 1 111 ? 5.235 5.647 -3.284 1.00 17.34 91 PHE A O 1
ATOM 681 N N . CYS A 1 112 ? 4.965 6.973 -1.411 1.00 18.24 92 CYS A N 1
ATOM 682 C CA . CYS A 1 112 ? 4.285 6.004 -0.518 1.00 18.64 92 CYS A CA 1
ATOM 683 C C . CYS A 1 112 ? 2.969 5.491 -1.178 1.00 17.71 92 CYS A C 1
ATOM 684 O O . CYS A 1 112 ? 2.469 4.374 -0.872 1.00 18.14 92 CYS A O 1
ATOM 687 N N . GLY A 1 113 ? 2.344 6.300 -2.010 1.00 14.96 93 GLY A N 1
ATOM 688 C CA . GLY A 1 113 ? 1.080 5.928 -2.684 1.00 15.51 93 GLY A CA 1
ATOM 689 C C . GLY A 1 113 ? 1.282 5.388 -4.100 1.00 15.77 93 GLY A C 1
ATOM 690 O O . GLY A 1 113 ? 0.262 5.163 -4.777 1.00 15.17 93 GLY A O 1
ATOM 691 N N . SER A 1 114 ? 2.521 5.144 -4.553 1.00 13.71 94 SER A N 1
ATOM 692 C CA . SER A 1 114 ? 2.774 4.812 -5.981 1.00 15.06 94 SER A CA 1
ATOM 693 C C . SER A 1 114 ? 1.812 3.716 -6.486 1.00 14.72 94 SER A C 1
ATOM 694 O O . SER A 1 114 ? 1.224 3.879 -7.580 1.00 14.24 94 SER A O 1
ATOM 697 N N . SER A 1 115 ? 1.709 2.585 -5.792 1.00 13.35 95 SER A N 1
ATOM 698 C CA . SER A 1 115 ? 1.020 1.406 -6.376 1.00 12.48 95 SER A CA 1
ATOM 699 C C . SER A 1 115 ? -0.500 1.574 -6.184 1.00 11.86 95 SER A C 1
ATOM 700 O O . SER A 1 115 ? -1.242 0.869 -6.882 1.00 11.68 95 SER A O 1
ATOM 703 N N . MET A 1 116 ? -0.959 2.515 -5.336 1.00 11.83 96 MET A N 1
ATOM 704 C CA . MET A 1 116 ? -2.393 2.887 -5.354 1.00 12.35 96 MET A CA 1
ATOM 705 C C . MET A 1 116 ? -2.660 3.733 -6.580 1.00 12.80 96 MET A C 1
ATOM 706 O O . MET A 1 116 ? -3.728 3.491 -7.241 1.00 10.92 96 MET A O 1
ATOM 711 N N . SER A 1 117 ? -1.745 4.622 -6.948 1.00 13.46 97 SER A N 1
ATOM 712 C CA . SER A 1 117 ? -1.922 5.349 -8.235 1.00 13.38 97 SER A CA 1
ATOM 713 C C . SER A 1 117 ? -1.832 4.373 -9.422 1.00 12.45 97 SER A C 1
ATOM 714 O O . SER A 1 117 ? -2.532 4.624 -10.414 1.00 12.39 97 SER A O 1
ATOM 717 N N . ALA A 1 118 ? -1.064 3.282 -9.370 1.00 11.56 98 ALA A N 1
ATOM 718 C CA . ALA A 1 118 ? -1.098 2.220 -10.425 1.00 11.58 98 ALA A CA 1
ATOM 719 C C . ALA A 1 118 ? -2.500 1.651 -10.615 1.00 11.55 98 ALA A C 1
ATOM 720 O O . ALA A 1 118 ? -2.863 1.379 -11.783 1.00 11.44 98 ALA A O 1
ATOM 722 N N . VAL A 1 119 ? -3.222 1.416 -9.529 1.00 13.34 99 VAL A N 1
ATOM 723 C CA . VAL A 1 119 ? -4.641 0.926 -9.573 1.00 12.87 99 VAL A CA 1
ATOM 724 C C . VAL A 1 119 ? -5.497 1.979 -10.291 1.00 12.09 99 VAL A C 1
ATOM 725 O O . VAL A 1 119 ? -6.224 1.600 -11.238 1.00 12.36 99 VAL A O 1
ATOM 729 N N . HIS A 1 120 ? -5.346 3.249 -9.945 1.00 11.90 100 HIS A N 1
ATOM 730 C CA . HIS A 1 120 ? -6.138 4.348 -10.543 1.00 12.03 100 HIS A CA 1
ATOM 731 C C . HIS A 1 120 ? -5.834 4.412 -12.022 1.00 12.74 100 HIS A C 1
ATOM 732 O O . HIS A 1 120 ? -6.744 4.587 -12.814 1.00 14.34 100 HIS A O 1
ATOM 739 N N . TYR A 1 121 ? -4.559 4.295 -12.391 1.00 13.68 101 TYR A N 1
ATOM 740 C CA . TYR A 1 121 ? -4.160 4.312 -13.829 1.00 14.59 101 TYR A CA 1
ATOM 741 C C . TYR A 1 121 ? -4.847 3.201 -14.616 1.00 13.65 101 TYR A C 1
ATOM 742 O O . TYR A 1 121 ? -5.468 3.483 -15.674 1.00 13.42 101 TYR A O 1
ATOM 751 N N . ALA A 1 122 ? -4.778 1.973 -14.110 1.00 14.03 102 ALA A N 1
ATOM 752 C CA . ALA A 1 122 ? -5.342 0.774 -14.785 1.00 13.17 102 ALA A CA 1
ATOM 753 C C . ALA A 1 122 ? -6.869 0.955 -14.867 1.00 13.23 102 ALA A C 1
ATOM 754 O O . ALA A 1 122 ? -7.434 0.634 -15.917 1.00 13.23 102 ALA A O 1
ATOM 756 N N . ALA A 1 123 ? -7.512 1.448 -13.792 1.00 13.83 103 ALA A N 1
ATOM 757 C CA . ALA A 1 123 ? -8.974 1.682 -13.757 1.00 15.23 103 ALA A CA 1
ATOM 758 C C . ALA A 1 123 ? -9.359 2.665 -14.877 1.00 16.05 103 ALA A C 1
ATOM 759 O O . ALA A 1 123 ? -10.412 2.448 -15.534 1.00 15.72 103 ALA A O 1
ATOM 761 N N . GLY A 1 124 ? -8.586 3.742 -15.028 1.00 13.76 104 GLY A N 1
ATOM 762 C CA . GLY A 1 124 ? -8.812 4.749 -16.080 1.00 14.90 104 GLY A CA 1
ATOM 763 C C . GLY A 1 124 ? -8.754 4.113 -17.470 1.00 14.15 104 GLY A C 1
ATOM 764 O O . GLY A 1 124 ? -9.635 4.416 -18.321 1.00 14.22 104 GLY A O 1
ATOM 765 N N . GLN A 1 125 ? -7.768 3.256 -17.722 1.00 14.85 105 GLN A N 1
ATOM 766 C CA . GLN A 1 125 ? -7.547 2.553 -19.033 1.00 14.87 105 GLN A CA 1
ATOM 767 C C . GLN A 1 125 ? -8.741 1.630 -19.324 1.00 16.86 105 GLN A C 1
ATOM 768 O O . GLN A 1 125 ? -9.160 1.600 -20.490 1.00 16.59 105 GLN A O 1
ATOM 774 N N . VAL A 1 126 ? -9.317 0.957 -18.321 1.00 16.38 106 VAL A N 1
ATOM 775 C CA . VAL A 1 126 ? -10.503 0.098 -18.532 1.00 18.14 106 VAL A CA 1
ATOM 776 C C . VAL A 1 126 ? -11.650 0.981 -19.042 1.00 19.64 106 VAL A C 1
ATOM 777 O O . VAL A 1 126 ? -12.191 0.649 -20.089 1.00 20.36 106 VAL A O 1
ATOM 781 N N . LEU A 1 127 ? -11.937 2.110 -18.390 1.00 19.45 107 LEU A N 1
ATOM 782 C CA . LEU A 1 127 ? -12.949 3.094 -18.857 1.00 21.60 107 LEU A CA 1
ATOM 783 C C . LEU A 1 127 ? -12.671 3.640 -20.258 1.00 20.32 107 LEU A C 1
ATOM 784 O O . LEU A 1 127 ? -13.640 3.990 -20.957 1.00 20.49 107 LEU A O 1
ATOM 789 N N . LEU A 1 128 ? -11.417 3.857 -20.619 1.00 18.23 108 LEU A N 1
ATOM 790 C CA . LEU A 1 128 ? -11.027 4.394 -21.949 1.00 20.28 108 LEU A CA 1
ATOM 791 C C . LEU A 1 128 ? -11.235 3.343 -23.045 1.00 20.57 108 LEU A C 1
ATOM 792 O O . LEU A 1 128 ? -10.949 3.660 -24.219 1.00 22.88 108 LEU A O 1
ATOM 797 N N . GLY A 1 129 ? -11.632 2.124 -22.673 1.00 19.54 109 GLY A N 1
ATOM 798 C CA . GLY A 1 129 ? -11.711 0.976 -23.597 1.00 19.44 109 GLY A CA 1
ATOM 799 C C . GLY A 1 129 ? -10.340 0.602 -24.114 1.00 20.97 109 GLY A C 1
ATOM 800 O O . GLY A 1 129 ? -10.246 0.080 -25.240 1.00 21.97 109 GLY A O 1
ATOM 801 N N . ALA A 1 130 ? -9.276 0.868 -23.343 1.00 18.58 110 ALA A N 1
ATOM 802 C CA . ALA A 1 130 ? -7.884 0.646 -23.787 1.00 17.20 110 ALA A CA 1
ATOM 803 C C . ALA A 1 130 ? -7.340 -0.597 -23.073 1.00 19.38 110 ALA A C 1
ATOM 804 O O . ALA A 1 130 ? -6.352 -0.449 -22.314 1.00 19.43 110 ALA A O 1
ATOM 806 N N . GLY A 1 131 ? -8.001 -1.738 -23.262 1.00 19.13 111 GLY A N 1
ATOM 807 C CA . GLY A 1 131 ? -7.691 -3.001 -22.574 1.00 19.32 111 GLY A CA 1
ATOM 808 C C . GLY A 1 131 ? -8.673 -3.335 -21.455 1.00 16.13 111 GLY A C 1
ATOM 809 O O . GLY A 1 131 ? -9.340 -2.453 -20.918 1.00 18.63 111 GLY A O 1
ATOM 810 N N . GLU A 1 132 ? -8.784 -4.614 -21.150 1.00 16.18 112 GLU A N 1
ATOM 811 C CA . GLU A 1 132 ? -9.776 -5.152 -20.194 1.00 18.98 112 GLU A CA 1
ATOM 812 C C . GLU A 1 132 ? -9.089 -5.632 -18.921 1.00 15.54 112 GLU A C 1
ATOM 813 O O . GLU A 1 132 ? -9.784 -5.882 -18.009 1.00 16.38 112 GLU A O 1
ATOM 819 N N . ALA A 1 133 ? -7.777 -5.888 -18.899 1.00 15.59 113 ALA A N 1
ATOM 820 C CA . ALA A 1 133 ? -7.145 -6.508 -17.710 1.00 13.41 113 ALA A CA 1
ATOM 821 C C . ALA A 1 133 ? -5.717 -5.987 -17.562 1.00 14.82 113 ALA A C 1
ATOM 822 O O . ALA A 1 133 ? -5.003 -5.918 -18.567 1.00 13.73 113 ALA A O 1
ATOM 824 N N . PHE A 1 134 ? -5.329 -5.691 -16.329 1.00 14.29 114 PHE A N 1
ATOM 825 C CA . PHE A 1 134 ? -4.048 -5.034 -16.004 1.00 13.58 114 PHE A CA 1
ATOM 826 C C . PHE A 1 134 ? -3.515 -5.640 -14.716 1.00 13.08 114 PHE A C 1
ATOM 827 O O . PHE A 1 134 ? -4.303 -6.108 -13.900 1.00 14.25 114 PHE A O 1
ATOM 835 N N . ILE A 1 135 ? -2.214 -5.585 -14.525 1.00 12.62 115 ILE A N 1
ATOM 836 C CA . ILE A 1 135 ? -1.659 -5.762 -13.173 1.00 13.60 115 ILE A CA 1
ATOM 837 C C . ILE A 1 135 ? -1.233 -4.383 -12.675 1.00 12.54 115 ILE A C 1
ATOM 838 O O . ILE A 1 135 ? -0.455 -3.650 -13.379 1.00 12.55 115 ILE A O 1
ATOM 843 N N . ALA A 1 136 ? -1.729 -4.053 -11.496 1.00 12.79 116 ALA A N 1
ATOM 844 C CA . ALA A 1 136 ? -1.312 -2.861 -10.735 1.00 11.73 116 ALA A CA 1
ATOM 845 C C . ALA A 1 136 ? -0.544 -3.403 -9.550 1.00 10.46 116 ALA A C 1
ATOM 846 O O . ALA A 1 136 ? -1.118 -4.124 -8.768 1.00 11.50 116 ALA A O 1
ATOM 848 N N . ALA A 1 137 ? 0.753 -3.161 -9.534 1.00 12.75 117 ALA A N 1
ATOM 849 C CA . ALA A 1 137 ? 1.657 -3.750 -8.535 1.00 11.79 117 ALA A CA 1
ATOM 850 C C . ALA A 1 137 ? 2.579 -2.662 -8.005 1.00 12.54 117 ALA A C 1
ATOM 851 O O . ALA A 1 137 ? 2.559 -1.500 -8.503 1.00 10.85 117 ALA A O 1
ATOM 853 N N . GLY A 1 138 ? 3.335 -3.013 -6.973 1.00 13.50 118 GLY A N 1
ATOM 854 C CA . GLY A 1 138 ? 4.418 -2.160 -6.490 1.00 12.87 118 GLY A CA 1
ATOM 855 C C . GLY A 1 138 ? 5.509 -2.983 -5.868 1.00 11.98 118 GLY A C 1
ATOM 856 O O . GLY A 1 138 ? 5.288 -4.144 -5.497 1.00 11.64 118 GLY A O 1
ATOM 857 N N . VAL A 1 139 ? 6.669 -2.363 -5.705 1.00 14.05 119 VAL A N 1
ATOM 858 C CA . VAL A 1 139 ? 7.841 -3.026 -5.082 1.00 14.32 119 VAL A CA 1
ATOM 859 C C . VAL A 1 139 ? 8.650 -1.947 -4.366 1.00 12.91 119 VAL A C 1
ATOM 860 O O . VAL A 1 139 ? 8.794 -0.807 -4.893 1.00 13.36 119 VAL A O 1
ATOM 864 N N . GLU A 1 140 ? 9.239 -2.357 -3.267 1.00 14.02 120 GLU A N 1
ATOM 865 C CA . GLU A 1 140 ? 10.353 -1.599 -2.655 1.00 14.78 120 GLU A CA 1
ATOM 866 C C . GLU A 1 140 ? 11.297 -2.602 -1.985 1.00 13.62 120 GLU A C 1
ATOM 867 O O . GLU A 1 140 ? 10.844 -3.353 -1.158 1.00 14.36 120 GLU A O 1
ATOM 873 N N . SER A 1 141 ? 12.564 -2.573 -2.360 1.00 15.43 121 SER A N 1
ATOM 874 C CA . SER A 1 141 ? 13.689 -3.144 -1.578 1.00 17.14 121 SER A CA 1
ATOM 875 C C . SER A 1 141 ? 14.395 -1.979 -0.870 1.00 16.51 121 SER A C 1
ATOM 876 O O . SER A 1 141 ? 15.280 -1.359 -1.469 1.00 19.03 121 SER A O 1
ATOM 879 N N . MET A 1 142 ? 13.913 -1.642 0.307 1.00 17.69 122 MET A N 1
ATOM 880 C CA . MET A 1 142 ? 14.460 -0.555 1.161 1.00 19.05 122 MET A CA 1
ATOM 881 C C . MET A 1 142 ? 15.831 -1.011 1.720 1.00 19.16 122 MET A C 1
ATOM 882 O O . MET A 1 142 ? 16.649 -0.122 2.063 1.00 21.21 122 MET A O 1
ATOM 887 N N . THR A 1 143 ? 16.137 -2.309 1.641 1.00 18.93 123 THR A N 1
ATOM 888 C CA . THR A 1 143 ? 17.532 -2.815 1.807 1.00 20.73 123 THR A CA 1
ATOM 889 C C . THR A 1 143 ? 18.417 -2.328 0.667 1.00 20.44 123 THR A C 1
ATOM 890 O O . THR A 1 143 ? 19.471 -1.684 0.936 1.00 20.87 123 THR A O 1
ATOM 894 N N . ARG A 1 144 ? 18.034 -2.578 -0.581 1.00 18.42 124 ARG A N 1
ATOM 895 C CA . ARG A 1 144 ? 18.975 -2.517 -1.715 1.00 19.46 124 ARG A CA 1
ATOM 896 C C . ARG A 1 144 ? 18.914 -1.159 -2.428 1.00 20.36 124 ARG A C 1
ATOM 897 O O . ARG A 1 144 ? 19.855 -0.834 -3.149 1.00 18.82 124 ARG A O 1
ATOM 905 N N . VAL A 1 145 ? 17.887 -0.343 -2.206 1.00 21.97 125 VAL A N 1
ATOM 906 C CA . VAL A 1 145 ? 17.842 1.068 -2.696 1.00 23.50 125 VAL A CA 1
ATOM 907 C C . VAL A 1 145 ? 17.420 1.888 -1.502 1.00 25.06 125 VAL A C 1
ATOM 908 O O . VAL A 1 145 ? 16.275 1.832 -1.089 1.00 23.53 125 VAL A O 1
ATOM 912 N N . PRO A 1 146 ? 18.330 2.658 -0.897 1.00 30.31 126 PRO A N 1
ATOM 913 C CA . PRO A 1 146 ? 18.014 3.296 0.374 1.00 31.01 126 PRO A CA 1
ATOM 914 C C . PRO A 1 146 ? 17.004 4.427 0.143 1.00 29.07 126 PRO A C 1
ATOM 915 O O . PRO A 1 146 ? 17.062 5.074 -0.892 1.00 26.32 126 PRO A O 1
ATOM 919 N N . MET A 1 147 ? 16.056 4.585 1.062 1.00 30.99 127 MET A N 1
ATOM 920 C CA . MET A 1 147 ? 15.110 5.730 1.039 1.00 34.06 127 MET A CA 1
ATOM 921 C C . MET A 1 147 ? 15.941 6.988 0.751 1.00 30.97 127 MET A C 1
ATOM 922 O O . MET A 1 147 ? 16.890 7.218 1.467 1.00 29.65 127 MET A O 1
ATOM 927 N N . GLY A 1 148 ? 15.632 7.712 -0.328 1.00 32.06 128 GLY A N 1
ATOM 928 C CA . GLY A 1 148 ? 16.280 8.977 -0.746 1.00 26.34 128 GLY A CA 1
ATOM 929 C C . GLY A 1 148 ? 17.024 8.798 -2.058 1.00 22.15 128 GLY A C 1
ATOM 930 O O . GLY A 1 148 ? 17.333 9.808 -2.740 1.00 22.63 128 GLY A O 1
ATOM 931 N N . GLY A 1 149 ? 17.291 7.537 -2.392 1.00 20.59 129 GLY A N 1
ATOM 932 C CA . GLY A 1 149 ? 18.033 7.106 -3.584 1.00 20.98 129 GLY A CA 1
ATOM 933 C C . GLY A 1 149 ? 19.513 7.390 -3.396 1.00 20.84 129 GLY A C 1
ATOM 934 O O . GLY A 1 149 ? 19.929 7.646 -2.243 1.00 19.86 129 GLY A O 1
ATOM 935 N N . PHE A 1 150 ? 20.254 7.346 -4.488 1.00 23.65 130 PHE A N 1
ATOM 936 C CA . PHE A 1 150 ? 21.684 7.714 -4.580 1.00 25.06 130 PHE A CA 1
ATOM 937 C C . PHE A 1 150 ? 21.719 9.149 -5.125 1.00 27.22 130 PHE A C 1
ATOM 938 O O . PHE A 1 150 ? 20.817 9.563 -5.877 1.00 30.36 130 PHE A O 1
ATOM 946 N N . ASN A 1 151 ? 22.694 9.960 -4.756 1.00 29.26 131 ASN A N 1
ATOM 947 C CA . ASN A 1 151 ? 22.849 11.263 -5.460 1.00 29.94 131 ASN A CA 1
ATOM 948 C C . ASN A 1 151 ? 21.671 12.211 -5.172 1.00 29.81 131 ASN A C 1
ATOM 949 O O . ASN A 1 151 ? 21.263 12.951 -6.096 1.00 30.51 131 ASN A O 1
ATOM 954 N N . LEU A 1 152 ? 21.162 12.211 -3.942 1.00 31.64 132 LEU A N 1
ATOM 955 C CA . LEU A 1 152 ? 20.066 13.114 -3.515 1.00 31.17 132 LEU A CA 1
ATOM 956 C C . LEU A 1 152 ? 20.456 14.538 -3.934 1.00 30.08 132 LEU A C 1
ATOM 957 O O . LEU A 1 152 ? 21.543 14.982 -3.578 1.00 31.10 132 LEU A O 1
ATOM 962 N N . SER A 1 153 ? 19.646 15.205 -4.742 1.00 26.11 133 SER A N 1
ATOM 963 C CA . SER A 1 153 ? 19.958 16.556 -5.284 1.00 29.95 133 SER A CA 1
ATOM 964 C C . SER A 1 153 ? 18.778 17.502 -5.077 1.00 27.00 133 SER A C 1
ATOM 965 O O . SER A 1 153 ? 18.025 17.763 -6.006 1.00 27.42 133 SER A O 1
ATOM 968 N N . PRO A 1 154 ? 18.564 18.051 -3.857 1.00 24.88 134 PRO A N 1
ATOM 969 C CA . PRO A 1 154 ? 17.413 18.915 -3.609 1.00 25.16 134 PRO A CA 1
ATOM 970 C C . PRO A 1 154 ? 17.529 20.194 -4.444 1.00 25.59 134 PRO A C 1
ATOM 971 O O . PRO A 1 154 ? 18.640 20.630 -4.738 1.00 23.98 134 PRO A O 1
ATOM 975 N N . ASN A 1 155 ? 16.380 20.739 -4.853 1.00 25.24 135 ASN A N 1
ATOM 976 C CA . ASN A 1 155 ? 16.295 21.979 -5.657 1.00 25.67 135 ASN A CA 1
ATOM 977 C C . ASN A 1 155 ? 16.826 23.111 -4.777 1.00 25.71 135 ASN A C 1
ATOM 978 O O . ASN A 1 155 ? 16.289 23.359 -3.709 1.00 22.26 135 ASN A O 1
ATOM 983 N N . PRO A 1 156 ? 17.936 23.792 -5.137 1.00 27.89 136 PRO A N 1
ATOM 984 C CA . PRO A 1 156 ? 18.509 24.816 -4.255 1.00 28.31 136 PRO A CA 1
ATOM 985 C C . PRO A 1 156 ? 17.543 25.969 -3.945 1.00 29.65 136 PRO A C 1
ATOM 986 O O . PRO A 1 156 ? 17.503 26.434 -2.798 1.00 31.98 136 PRO A O 1
ATOM 990 N N . ALA A 1 157 ? 16.781 26.399 -4.951 1.00 30.16 137 ALA A N 1
ATOM 991 C CA . ALA A 1 157 ? 15.783 27.479 -4.816 1.00 27.99 137 ALA A CA 1
ATOM 992 C C . ALA A 1 157 ? 14.692 27.047 -3.819 1.00 30.27 137 ALA A C 1
ATOM 993 O O . ALA A 1 157 ? 14.363 27.866 -2.941 1.00 26.27 137 ALA A O 1
ATOM 995 N N . LEU A 1 158 ? 14.206 25.795 -3.865 1.00 27.31 138 LEU A N 1
ATOM 996 C CA . LEU A 1 158 ? 13.137 25.330 -2.939 1.00 26.31 138 LEU A CA 1
ATOM 997 C C . LEU A 1 158 ? 13.695 25.121 -1.530 1.00 27.85 138 LEU A C 1
ATOM 998 O O . LEU A 1 158 ? 12.935 25.384 -0.580 1.00 28.88 138 LEU A O 1
ATOM 1003 N N . LEU A 1 159 ? 14.950 24.679 -1.378 1.00 29.85 139 LEU A N 1
ATOM 1004 C CA . LEU A 1 159 ? 15.604 24.540 -0.046 1.00 34.34 139 LEU A CA 1
ATOM 1005 C C . LEU A 1 159 ? 15.547 25.884 0.682 1.00 34.42 139 LEU A C 1
ATOM 1006 O O . LEU A 1 159 ? 15.293 25.865 1.879 1.00 38.75 139 LEU A O 1
ATOM 1011 N N . GLN A 1 160 ? 15.777 26.995 -0.018 1.00 38.29 140 GLN A N 1
ATOM 1012 C CA . GLN A 1 160 ? 15.781 28.361 0.586 1.00 43.09 140 GLN A CA 1
ATOM 1013 C C . GLN A 1 160 ? 14.356 28.919 0.694 1.00 40.48 140 GLN A C 1
ATOM 1014 O O . GLN A 1 160 ? 14.034 29.436 1.775 1.00 38.00 140 GLN A O 1
ATOM 1020 N N . ASP A 1 161 ? 13.558 28.850 -0.379 1.00 35.75 141 ASP A N 1
ATOM 1021 C CA . ASP A 1 161 ? 12.214 29.488 -0.479 1.00 32.61 141 ASP A CA 1
ATOM 1022 C C . ASP A 1 161 ? 11.110 28.646 0.176 1.00 32.57 141 ASP A C 1
ATOM 1023 O O . ASP A 1 161 ? 10.115 29.256 0.615 1.00 32.14 141 ASP A O 1
ATOM 1028 N N . TYR A 1 162 ? 11.216 27.308 0.181 1.00 31.19 142 TYR A N 1
ATOM 1029 C CA . TYR A 1 162 ? 10.125 26.376 0.596 1.00 29.34 142 TYR A CA 1
ATOM 1030 C C . TYR A 1 162 ? 10.716 25.110 1.215 1.00 30.12 142 TYR A C 1
ATOM 1031 O O . TYR A 1 162 ? 10.536 24.002 0.695 1.00 29.05 142 TYR A O 1
ATOM 1040 N N . PRO A 1 163 ? 11.482 25.243 2.317 1.00 29.54 143 PRO A N 1
ATOM 1041 C CA . PRO A 1 163 ? 12.223 24.118 2.908 1.00 32.28 143 PRO A CA 1
ATOM 1042 C C . PRO A 1 163 ? 11.398 22.901 3.373 1.00 30.46 143 PRO A C 1
ATOM 1043 O O . PRO A 1 163 ? 11.921 21.789 3.343 1.00 32.02 143 PRO A O 1
ATOM 1047 N N . ALA A 1 164 ? 10.132 23.121 3.726 1.00 27.07 144 ALA A N 1
ATOM 1048 C CA . ALA A 1 164 ? 9.156 22.071 4.087 1.00 25.11 144 ALA A CA 1
ATOM 1049 C C . ALA A 1 164 ? 9.032 21.045 2.951 1.00 24.00 144 ALA A C 1
ATOM 1050 O O . ALA A 1 164 ? 8.716 19.886 3.253 1.00 22.08 144 ALA A O 1
ATOM 1052 N N . VAL A 1 165 ? 9.291 21.435 1.698 1.00 25.21 145 VAL A N 1
ATOM 1053 C CA . VAL A 1 165 ? 9.253 20.479 0.553 1.00 25.65 145 VAL A CA 1
ATOM 1054 C C . VAL A 1 165 ? 10.137 19.284 0.903 1.00 25.70 145 VAL A C 1
ATOM 1055 O O . VAL A 1 165 ? 9.736 18.139 0.571 1.00 26.92 145 VAL A O 1
ATOM 1059 N N . TYR A 1 166 ? 11.287 19.534 1.535 1.00 26.36 146 TYR A N 1
ATOM 1060 C CA . TYR A 1 166 ? 12.303 18.490 1.811 1.00 26.02 146 TYR A CA 1
ATOM 1061 C C . TYR A 1 166 ? 12.386 18.169 3.310 1.00 27.36 146 TYR A C 1
ATOM 1062 O O . TYR A 1 166 ? 13.384 17.618 3.760 1.00 29.41 146 TYR A O 1
ATOM 1071 N N . MET A 1 167 ? 11.330 18.434 4.070 1.00 27.64 147 MET A N 1
ATOM 1072 C CA . MET A 1 167 ? 11.276 18.134 5.521 1.00 26.52 147 MET A CA 1
ATOM 1073 C C . MET A 1 167 ? 11.406 16.622 5.719 1.00 25.77 147 MET A C 1
ATOM 1074 O O . MET A 1 167 ? 10.853 15.851 4.903 1.00 25.85 147 MET A O 1
ATOM 1079 N N . SER A 1 168 ? 12.008 16.177 6.817 1.00 22.78 148 SER A N 1
ATOM 1080 C CA . SER A 1 168 ? 12.070 14.721 7.104 1.00 21.64 148 SER A CA 1
ATOM 1081 C C . SER A 1 168 ? 10.646 14.202 7.378 1.00 20.84 148 SER A C 1
ATOM 1082 O O . SER A 1 168 ? 9.815 14.951 7.909 1.00 21.37 148 SER A O 1
ATOM 1085 N N . MET A 1 169 ? 10.378 12.936 7.074 1.00 22.02 149 MET A N 1
ATOM 1086 C CA . MET A 1 169 ? 9.057 12.324 7.348 1.00 19.83 149 MET A CA 1
ATOM 1087 C C . MET A 1 169 ? 8.807 12.327 8.867 1.00 18.90 149 MET A C 1
ATOM 1088 O O . MET A 1 169 ? 7.696 12.544 9.243 1.00 16.61 149 MET A O 1
ATOM 1093 N N . GLY A 1 170 ? 9.834 12.105 9.698 1.00 18.03 150 GLY A N 1
ATOM 1094 C CA . GLY A 1 170 ? 9.693 12.036 11.161 1.00 17.87 150 GLY A CA 1
ATOM 1095 C C . GLY A 1 170 ? 9.298 13.378 11.722 1.00 16.94 150 GLY A C 1
ATOM 1096 O O . GLY A 1 170 ? 8.458 13.387 12.626 1.00 17.17 150 GLY A O 1
ATOM 1097 N N . GLN A 1 171 ? 9.834 14.471 11.164 1.00 17.66 151 GLN A N 1
ATOM 1098 C CA . GLN A 1 171 ? 9.440 15.836 11.596 1.00 18.37 151 GLN A CA 1
ATOM 1099 C C . GLN A 1 171 ? 7.974 16.042 11.202 1.00 18.18 151 GLN A C 1
ATOM 1100 O O . GLN A 1 171 ? 7.233 16.594 12.038 1.00 16.27 151 GLN A O 1
ATOM 1106 N N . THR A 1 172 ? 7.522 15.577 10.029 1.00 16.74 152 THR A N 1
ATOM 1107 C CA . THR A 1 172 ? 6.072 15.744 9.688 1.00 16.04 152 THR A CA 1
ATOM 1108 C C . THR A 1 172 ? 5.242 15.002 10.744 1.00 16.26 152 THR A C 1
ATOM 1109 O O . THR A 1 172 ? 4.141 15.464 11.081 1.00 17.22 152 THR A O 1
ATOM 1113 N N . ALA A 1 173 ? 5.712 13.860 11.229 1.00 16.99 153 ALA A N 1
ATOM 1114 C CA . ALA A 1 173 ? 4.980 13.024 12.214 1.00 16.83 153 ALA A CA 1
ATOM 1115 C C . ALA A 1 173 ? 4.874 13.771 13.545 1.00 15.59 153 ALA A C 1
ATOM 1116 O O . ALA A 1 173 ? 3.817 13.708 14.175 1.00 15.23 153 ALA A O 1
ATOM 1118 N N . GLU A 1 174 ? 5.950 14.440 13.963 1.00 16.04 154 GLU A N 1
ATOM 1119 C CA . GLU A 1 174 ? 5.935 15.282 15.197 1.00 17.70 154 GLU A CA 1
ATOM 1120 C C . GLU A 1 174 ? 4.967 16.461 15.052 1.00 17.09 154 GLU A C 1
ATOM 1121 O O . GLU A 1 174 ? 4.200 16.715 16.000 1.00 19.00 154 GLU A O 1
ATOM 1127 N N . ASN A 1 175 ? 4.934 17.079 13.875 1.00 16.19 155 ASN A N 1
ATOM 1128 C CA . ASN A 1 175 ? 4.074 18.240 13.538 1.00 15.93 155 ASN A CA 1
ATOM 1129 C C . ASN A 1 175 ? 2.623 17.806 13.707 1.00 16.72 155 ASN A C 1
ATOM 1130 O O . ASN A 1 175 ? 1.812 18.579 14.208 1.00 14.80 155 ASN A O 1
ATOM 1135 N N . VAL A 1 176 ? 2.282 16.607 13.238 1.00 15.74 156 VAL A N 1
ATOM 1136 C CA . VAL A 1 176 ? 0.898 16.096 13.331 1.00 15.08 156 VAL A CA 1
ATOM 1137 C C . VAL A 1 176 ? 0.581 15.758 14.804 1.00 14.40 156 VAL A C 1
ATOM 1138 O O . VAL A 1 176 ? -0.511 16.081 15.247 1.00 14.72 156 VAL A O 1
ATOM 1142 N N . ALA A 1 177 ? 1.480 15.075 15.518 1.00 15.71 157 ALA A N 1
ATOM 1143 C CA . ALA A 1 177 ? 1.315 14.719 16.951 1.00 16.76 157 ALA A CA 1
ATOM 1144 C C . ALA A 1 177 ? 0.983 16.004 17.741 1.00 17.61 157 ALA A C 1
ATOM 1145 O O . ALA A 1 177 ? 0.122 15.947 18.642 1.00 18.53 157 ALA A O 1
ATOM 1147 N N . GLU A 1 178 ? 1.670 17.101 17.433 1.00 17.47 158 GLU A N 1
ATOM 1148 C CA . GLU A 1 178 ? 1.488 18.411 18.138 1.00 18.00 158 GLU A CA 1
ATOM 1149 C C . GLU A 1 178 ? 0.152 19.027 17.749 1.00 19.07 158 GLU A C 1
ATOM 1150 O O . GLU A 1 178 ? -0.683 19.270 18.639 1.00 18.27 158 GLU A O 1
ATOM 1156 N N . ARG A 1 179 ? -0.059 19.186 16.446 1.00 18.22 159 ARG A N 1
ATOM 1157 C CA . ARG A 1 179 ? -1.139 20.019 15.881 1.00 18.07 159 ARG A CA 1
ATOM 1158 C C . ARG A 1 179 ? -2.480 19.305 16.009 1.00 19.27 159 ARG A C 1
ATOM 1159 O O . ARG A 1 179 ? -3.514 20.016 16.219 1.00 20.03 159 ARG A O 1
ATOM 1167 N N . TYR A 1 180 ? -2.478 17.958 15.989 1.00 18.86 160 TYR A N 1
ATOM 1168 C CA . TYR A 1 180 ? -3.694 17.126 16.164 1.00 17.30 160 TYR A CA 1
ATOM 1169 C C . TYR A 1 180 ? -3.776 16.446 17.550 1.00 19.63 160 TYR A C 1
ATOM 1170 O O . TYR A 1 180 ? -4.706 15.643 17.775 1.00 18.25 160 TYR A O 1
ATOM 1179 N N . ALA A 1 181 ? -2.855 16.753 18.463 1.00 20.05 161 ALA A N 1
ATOM 1180 C CA . ALA A 1 181 ? -2.910 16.318 19.890 1.00 18.97 161 ALA A CA 1
ATOM 1181 C C . ALA A 1 181 ? -2.992 14.780 20.002 1.00 17.28 161 ALA A C 1
ATOM 1182 O O . ALA A 1 181 ? -4.013 14.249 20.537 1.00 20.15 161 ALA A O 1
ATOM 1184 N N . VAL A 1 182 ? -1.970 14.090 19.500 1.00 17.82 162 VAL A N 1
ATOM 1185 C CA . VAL A 1 182 ? -1.828 12.613 19.604 1.00 19.72 162 VAL A CA 1
ATOM 1186 C C . VAL A 1 182 ? -0.618 12.337 20.496 1.00 19.44 162 VAL A C 1
ATOM 1187 O O . VAL A 1 182 ? 0.521 12.498 20.033 1.00 17.74 162 VAL A O 1
ATOM 1191 N N . SER A 1 183 ? -0.890 12.028 21.767 1.00 21.92 163 SER A N 1
ATOM 1192 C CA . SER A 1 183 ? 0.143 11.758 22.791 1.00 21.79 163 SER A CA 1
ATOM 1193 C C . SER A 1 183 ? 0.983 10.549 22.383 1.00 21.40 163 SER A C 1
ATOM 1194 O O . SER A 1 183 ? 0.505 9.684 21.594 1.00 19.90 163 SER A O 1
ATOM 1197 N N . ARG A 1 184 ? 2.177 10.446 22.953 1.00 21.43 164 ARG A N 1
ATOM 1198 C CA . ARG A 1 184 ? 3.017 9.243 22.803 1.00 22.95 164 ARG A CA 1
ATOM 1199 C C . ARG A 1 184 ? 2.225 8.001 23.236 1.00 23.65 164 ARG A C 1
ATOM 1200 O O . ARG A 1 184 ? 2.264 7.020 22.493 1.00 21.80 164 ARG A O 1
ATOM 1208 N N . VAL A 1 185 ? 1.479 8.045 24.338 1.00 24.93 165 VAL A N 1
ATOM 1209 C CA . VAL A 1 185 ? 0.725 6.856 24.834 1.00 25.86 165 VAL A CA 1
ATOM 1210 C C . VAL A 1 185 ? -0.357 6.465 23.822 1.00 26.72 165 VAL A C 1
ATOM 1211 O O . VAL A 1 185 ? -0.512 5.272 23.586 1.00 20.86 165 VAL A O 1
ATOM 1215 N N . GLU A 1 186 ? -1.043 7.434 23.223 1.00 23.73 166 GLU A N 1
ATOM 1216 C CA . GLU A 1 186 ? -2.098 7.168 22.199 1.00 23.46 166 GLU A CA 1
ATOM 1217 C C . GLU A 1 186 ? -1.462 6.515 20.968 1.00 21.33 166 GLU A C 1
ATOM 1218 O O . GLU A 1 186 ? -2.076 5.546 20.408 1.00 20.58 166 GLU A O 1
ATOM 1224 N N . GLN A 1 187 ? -0.253 6.943 20.598 1.00 19.92 167 GLN A N 1
ATOM 1225 C CA . GLN A 1 187 ? 0.505 6.346 19.464 1.00 19.90 167 GLN A CA 1
ATOM 1226 C C . GLN A 1 187 ? 0.892 4.907 19.840 1.00 20.01 167 GLN A C 1
ATOM 1227 O O . GLN A 1 187 ? 0.776 3.993 19.013 1.00 17.41 167 GLN A O 1
ATOM 1233 N N . GLU A 1 188 ? 1.329 4.710 21.088 1.00 19.62 168 GLU A N 1
ATOM 1234 C CA . GLU A 1 188 ? 1.775 3.388 21.567 1.00 20.15 168 GLU A CA 1
ATOM 1235 C C . GLU A 1 188 ? 0.590 2.404 21.624 1.00 19.87 168 GLU A C 1
ATOM 1236 O O . GLU A 1 188 ? 0.809 1.239 21.196 1.00 20.46 168 GLU A O 1
ATOM 1242 N N . GLU A 1 189 ? -0.606 2.814 22.045 1.00 21.15 169 GLU A N 1
ATOM 1243 C CA . GLU A 1 189 ? -1.859 2.001 22.013 1.00 22.49 169 GLU A CA 1
ATOM 1244 C C . GLU A 1 189 ? -2.147 1.544 20.566 1.00 23.04 169 GLU A C 1
ATOM 1245 O O . GLU A 1 189 ? -2.474 0.352 20.351 1.00 19.38 169 GLU A O 1
ATOM 1251 N N . MET A 1 190 ? -1.969 2.420 19.581 1.00 22.65 170 MET A N 1
ATOM 1252 C CA . MET A 1 190 ? -2.147 1.963 18.166 1.00 22.51 170 MET A CA 1
ATOM 1253 C C . MET A 1 190 ? -1.096 0.897 17.826 1.00 20.94 170 MET A C 1
ATOM 1254 O O . MET A 1 190 ? -1.447 -0.101 17.171 1.00 19.31 170 MET A O 1
ATOM 1259 N N . ALA A 1 191 ? 0.162 1.057 18.258 1.00 20.17 171 ALA A N 1
ATOM 1260 C CA . ALA A 1 191 ? 1.194 0.062 17.993 1.00 18.72 171 ALA A CA 1
ATOM 1261 C C . ALA A 1 191 ? 0.785 -1.273 18.628 1.00 18.80 171 ALA A C 1
ATOM 1262 O O . ALA A 1 191 ? 0.935 -2.304 17.931 1.00 16.11 171 ALA A O 1
ATOM 1264 N N . VAL A 1 192 ? 0.304 -1.279 19.881 1.00 18.61 172 VAL A N 1
ATOM 1265 C CA . VAL A 1 192 ? -0.093 -2.540 20.578 1.00 18.59 172 VAL A CA 1
ATOM 1266 C C . VAL A 1 192 ? -1.214 -3.201 19.763 1.00 19.35 172 VAL A C 1
ATOM 1267 O O . VAL A 1 192 ? -1.151 -4.411 19.557 1.00 18.09 172 VAL A O 1
ATOM 1271 N N . ARG A 1 193 ? -2.198 -2.412 19.333 1.00 20.50 173 ARG A N 1
ATOM 1272 C CA . ARG A 1 193 ? -3.408 -2.919 18.662 1.00 22.76 173 ARG A CA 1
ATOM 1273 C C . ARG A 1 193 ? -2.994 -3.439 17.276 1.00 19.50 173 ARG A C 1
ATOM 1274 O O . ARG A 1 193 ? -3.550 -4.503 16.844 1.00 18.26 173 ARG A O 1
ATOM 1282 N N . SER A 1 194 ? -2.056 -2.772 16.589 1.00 18.64 174 SER A N 1
ATOM 1283 C CA . SER A 1 194 ? -1.727 -3.144 15.183 1.00 17.75 174 SER A CA 1
ATOM 1284 C C . SER A 1 194 ? -1.010 -4.504 15.166 1.00 18.35 174 SER A C 1
ATOM 1285 O O . SER A 1 194 ? -1.306 -5.378 14.318 1.00 16.34 174 SER A O 1
ATOM 1288 N N . HIS A 1 195 ? -0.119 -4.712 16.117 1.00 17.83 175 HIS A N 1
ATOM 1289 C CA . HIS A 1 195 ? 0.601 -5.996 16.286 1.00 18.17 175 HIS A CA 1
ATOM 1290 C C . HIS A 1 195 ? -0.366 -7.105 16.715 1.00 17.56 175 HIS A C 1
ATOM 1291 O O . HIS A 1 195 ? -0.288 -8.178 16.110 1.00 18.55 175 HIS A O 1
ATOM 1298 N N . ALA A 1 196 ? -1.241 -6.867 17.705 1.00 20.70 176 ALA A N 1
ATOM 1299 C CA . ALA A 1 196 ? -2.219 -7.856 18.208 1.00 20.04 176 ALA A CA 1
ATOM 1300 C C . ALA A 1 196 ? -3.166 -8.278 17.064 1.00 20.26 176 ALA A C 1
ATOM 1301 O O . ALA A 1 196 ? -3.470 -9.467 16.916 1.00 17.73 176 ALA A O 1
ATOM 1303 N N . LYS A 1 197 ? -3.562 -7.349 16.198 1.00 22.72 177 LYS A N 1
ATOM 1304 C CA . LYS A 1 197 ? -4.469 -7.654 15.050 1.00 20.88 177 LYS A CA 1
ATOM 1305 C C . LYS A 1 197 ? -3.740 -8.468 13.977 1.00 20.21 177 LYS A C 1
ATOM 1306 O O . LYS A 1 197 ? -4.403 -9.349 13.379 1.00 20.07 177 LYS A O 1
ATOM 1312 N N . ALA A 1 198 ? -2.455 -8.196 13.718 1.00 17.92 178 ALA A N 1
ATOM 1313 C CA . ALA A 1 198 ? -1.642 -8.916 12.714 1.00 17.53 178 ALA A CA 1
ATOM 1314 C C . ALA A 1 198 ? -1.433 -10.352 13.202 1.00 18.87 178 ALA A C 1
ATOM 1315 O O . ALA A 1 198 ? -1.577 -11.291 12.387 1.00 17.67 178 ALA A O 1
ATOM 1317 N N . VAL A 1 199 ? -1.079 -10.488 14.486 1.00 19.45 179 VAL A N 1
ATOM 1318 C CA . VAL A 1 199 ? -0.836 -11.809 15.141 1.00 20.41 179 VAL A CA 1
ATOM 1319 C C . VAL A 1 199 ? -2.121 -12.621 14.977 1.00 19.34 179 VAL A C 1
ATOM 1320 O O . VAL A 1 199 ? -2.036 -13.778 14.541 1.00 21.17 179 VAL A O 1
ATOM 1324 N N . ALA A 1 200 ? -3.268 -12.061 15.329 1.00 19.10 180 ALA A N 1
ATOM 1325 C CA . ALA A 1 200 ? -4.572 -12.771 15.273 1.00 20.03 180 ALA A CA 1
ATOM 1326 C C . ALA A 1 200 ? -4.866 -13.231 13.835 1.00 19.06 180 ALA A C 1
ATOM 1327 O O . ALA A 1 200 ? -5.240 -14.412 13.635 1.00 16.09 180 ALA A O 1
ATOM 1329 N N . ALA A 1 201 ? -4.670 -12.334 12.866 1.00 17.85 181 ALA A N 1
ATOM 1330 C CA . ALA A 1 201 ? -4.792 -12.657 11.413 1.00 18.49 181 ALA A CA 1
ATOM 1331 C C . ALA A 1 201 ? -3.844 -13.793 11.019 1.00 16.98 181 ALA A C 1
ATOM 1332 O O . ALA A 1 201 ? -4.279 -14.803 10.462 1.00 17.44 181 ALA A O 1
ATOM 1334 N N . ARG A 1 202 ? -2.552 -13.647 11.274 1.00 19.32 182 ARG A N 1
ATOM 1335 C CA . ARG A 1 202 ? -1.526 -14.629 10.868 1.00 20.05 182 ARG A CA 1
ATOM 1336 C C . ARG A 1 202 ? -1.851 -16.018 11.452 1.00 21.42 182 ARG A C 1
ATOM 1337 O O . ARG A 1 202 ? -1.816 -17.032 10.691 1.00 19.42 182 ARG A O 1
ATOM 1345 N N . GLU A 1 203 ? -2.152 -16.065 12.747 1.00 22.78 183 GLU A N 1
ATOM 1346 C CA . GLU A 1 203 ? -2.382 -17.327 13.498 1.00 24.82 183 GLU A CA 1
ATOM 1347 C C . GLU A 1 203 ? -3.705 -17.985 13.064 1.00 25.34 183 GLU A C 1
ATOM 1348 O O . GLU A 1 203 ? -3.831 -19.211 13.254 1.00 23.19 183 GLU A O 1
ATOM 1354 N N . ALA A 1 204 ? -4.667 -17.244 12.510 1.00 20.69 184 ALA A N 1
ATOM 1355 C CA . ALA A 1 204 ? -5.897 -17.847 11.967 1.00 19.98 184 ALA A CA 1
ATOM 1356 C C . ALA A 1 204 ? -5.706 -18.232 10.486 1.00 17.08 184 ALA A C 1
ATOM 1357 O O . ALA A 1 204 ? -6.697 -18.671 9.918 1.00 17.96 184 ALA A O 1
ATOM 1359 N N . GLY A 1 205 ? -4.514 -18.116 9.909 1.00 14.81 185 GLY A N 1
ATOM 1360 C CA . GLY A 1 205 ? -4.265 -18.473 8.493 1.00 16.32 185 GLY A CA 1
ATOM 1361 C C . GLY A 1 205 ? -4.800 -17.435 7.520 1.00 15.40 185 GLY A C 1
ATOM 1362 O O . GLY A 1 205 ? -4.873 -17.733 6.307 1.00 16.65 185 GLY A O 1
ATOM 1363 N N . LEU A 1 206 ? -5.074 -16.225 7.998 1.00 16.53 186 LEU A N 1
ATOM 1364 C CA . LEU A 1 206 ? -5.862 -15.198 7.254 1.00 16.71 186 LEU A CA 1
ATOM 1365 C C . LEU A 1 206 ? -4.937 -14.311 6.419 1.00 16.71 186 LEU A C 1
ATOM 1366 O O . LEU A 1 206 ? -5.472 -13.534 5.627 1.00 18.14 186 LEU A O 1
ATOM 1371 N N . LEU A 1 207 ? -3.620 -14.453 6.567 1.00 15.75 187 LEU A N 1
ATOM 1372 C CA . LEU A 1 207 ? -2.635 -13.824 5.647 1.00 15.72 187 LEU A CA 1
ATOM 1373 C C . LEU A 1 207 ? -2.120 -14.826 4.611 1.00 15.12 187 LEU A C 1
ATOM 1374 O O . LEU A 1 207 ? -1.355 -14.428 3.725 1.00 16.13 187 LEU A O 1
ATOM 1379 N N . ARG A 1 208 ? -2.448 -16.120 4.717 1.00 15.72 188 ARG A N 1
ATOM 1380 C CA . ARG A 1 208 ? -1.830 -17.150 3.872 1.00 14.64 188 ARG A CA 1
ATOM 1381 C C . ARG A 1 208 ? -2.206 -16.969 2.390 1.00 14.71 188 ARG A C 1
ATOM 1382 O O . ARG A 1 208 ? -1.350 -17.160 1.540 1.00 14.50 188 ARG A O 1
ATOM 1390 N N . GLU A 1 209 ? -3.492 -16.830 2.107 1.00 15.07 189 GLU A N 1
ATOM 1391 C CA . GLU A 1 209 ? -4.008 -16.824 0.704 1.00 15.55 189 GLU A CA 1
ATOM 1392 C C . GLU A 1 209 ? -3.344 -15.692 -0.093 1.00 17.29 189 GLU A C 1
ATOM 1393 O O . GLU A 1 209 ? -3.049 -15.899 -1.296 1.00 19.05 189 GLU A O 1
ATOM 1399 N N . GLU A 1 210 ? -3.147 -14.516 0.511 1.00 13.51 190 GLU A N 1
ATOM 1400 C CA . GLU A 1 210 ? -2.596 -13.334 -0.203 1.00 14.59 190 GLU A CA 1
ATOM 1401 C C . GLU A 1 210 ? -1.083 -13.495 -0.453 1.00 15.02 190 GLU A C 1
ATOM 1402 O O . GLU A 1 210 ? -0.559 -12.788 -1.364 1.00 15.54 190 GLU A O 1
ATOM 1408 N N . ILE A 1 211 ? -0.405 -14.421 0.241 1.00 14.40 191 ILE A N 1
ATOM 1409 C CA . ILE A 1 211 ? 1.086 -14.475 0.213 1.00 16.65 191 ILE A CA 1
ATOM 1410 C C . ILE A 1 211 ? 1.580 -15.423 -0.873 1.00 16.67 191 ILE A C 1
ATOM 1411 O O . ILE A 1 211 ? 1.046 -16.575 -0.977 1.00 16.88 191 ILE A O 1
ATOM 1416 N N . VAL A 1 212 ? 2.584 -14.936 -1.618 1.00 17.03 192 VAL A N 1
ATOM 1417 C CA . VAL A 1 212 ? 3.424 -15.709 -2.562 1.00 17.98 192 VAL 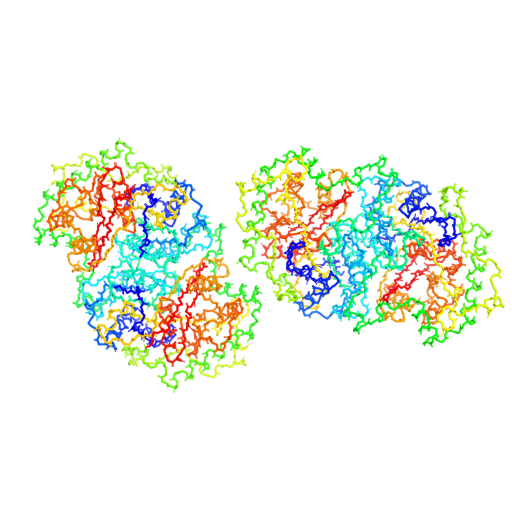A CA 1
ATOM 1418 C C . VAL A 1 212 ? 4.747 -15.967 -1.843 1.00 17.22 192 VAL A C 1
ATOM 1419 O O . VAL A 1 212 ? 5.393 -15.007 -1.506 1.00 14.44 192 VAL A O 1
ATOM 1423 N N . ALA A 1 213 ? 5.119 -17.222 -1.604 1.00 18.07 193 ALA A N 1
ATOM 1424 C CA . ALA A 1 213 ? 6.391 -17.485 -0.903 1.00 18.60 193 ALA A CA 1
ATOM 1425 C C . ALA A 1 213 ? 7.517 -17.250 -1.894 1.00 17.23 193 ALA A C 1
ATOM 1426 O O . ALA A 1 213 ? 7.348 -17.446 -3.146 1.00 17.56 193 ALA A O 1
ATOM 1428 N N . ILE A 1 214 ? 8.640 -16.818 -1.337 1.00 16.99 194 ILE A N 1
ATOM 1429 C CA . ILE A 1 214 ? 9.831 -16.363 -2.078 1.00 17.14 194 ILE A CA 1
ATOM 1430 C C . ILE A 1 214 ? 10.996 -17.292 -1.745 1.00 19.81 194 ILE A C 1
ATOM 1431 O O . ILE A 1 214 ? 11.299 -17.484 -0.515 1.00 19.89 194 ILE A O 1
ATOM 1436 N N . ASP A 1 215 ? 11.657 -17.793 -2.780 1.00 22.57 195 ASP A N 1
ATOM 1437 C CA . ASP A 1 215 ? 12.876 -18.621 -2.632 1.00 23.61 195 ASP A CA 1
ATOM 1438 C C . ASP A 1 215 ? 14.046 -17.662 -2.405 1.00 24.76 195 ASP A C 1
ATOM 1439 O O . ASP A 1 215 ? 14.151 -16.641 -3.082 1.00 24.35 195 ASP A O 1
ATOM 1444 N N . THR A 1 216 ? 14.870 -17.956 -1.419 1.00 24.44 196 THR A N 1
ATOM 1445 C CA . THR A 1 216 ? 16.064 -17.142 -1.100 1.00 26.51 196 THR A CA 1
ATOM 1446 C C . THR A 1 216 ? 17.228 -18.093 -0.862 1.00 29.38 196 THR A C 1
ATOM 1447 O O . THR A 1 216 ? 17.015 -19.274 -0.589 1.00 26.80 196 THR A O 1
ATOM 1451 N N . PRO A 1 217 ? 18.470 -17.569 -0.909 1.00 33.84 197 PRO A N 1
ATOM 1452 C CA . PRO A 1 217 ? 19.655 -18.364 -0.593 1.00 34.74 197 PRO A CA 1
ATOM 1453 C C . PRO A 1 217 ? 19.486 -19.156 0.718 1.00 35.28 197 PRO A C 1
ATOM 1454 O O . PRO A 1 217 ? 19.898 -20.292 0.764 1.00 37.29 197 PRO A O 1
ATOM 1458 N N . ALA A 1 218 ? 18.896 -18.548 1.745 1.00 30.51 198 ALA A N 1
ATOM 1459 C CA . ALA A 1 218 ? 18.704 -19.151 3.083 1.00 33.98 198 ALA A CA 1
ATOM 1460 C C . ALA A 1 218 ? 17.505 -20.115 3.108 1.00 34.20 198 ALA A C 1
ATOM 1461 O O . ALA A 1 218 ? 17.335 -20.778 4.150 1.00 40.03 198 ALA A O 1
ATOM 1463 N N . GLY A 1 219 ? 16.688 -20.165 2.048 1.00 33.52 199 GLY A N 1
ATOM 1464 C CA . GLY A 1 219 ? 15.485 -21.027 1.963 1.00 31.26 199 GLY A CA 1
ATOM 1465 C C . GLY A 1 219 ? 14.209 -20.260 1.624 1.00 30.03 199 GLY A C 1
ATOM 1466 O O . GLY A 1 219 ? 14.267 -19.030 1.374 1.00 29.63 199 GLY A O 1
ATOM 1467 N N . ARG A 1 220 ? 13.080 -20.954 1.666 1.00 27.80 200 ARG A N 1
ATOM 1468 C CA . ARG A 1 220 ? 11.738 -20.450 1.274 1.00 27.01 200 ARG A CA 1
ATOM 1469 C C . ARG A 1 220 ? 11.204 -19.532 2.374 1.00 25.58 200 ARG A C 1
ATOM 1470 O O . ARG A 1 220 ? 11.189 -19.940 3.539 1.00 23.99 200 ARG A O 1
ATOM 1478 N N . VAL A 1 221 ? 10.854 -18.297 2.012 1.00 22.64 201 VAL A N 1
ATOM 1479 C CA . VAL A 1 221 ? 10.248 -17.320 2.958 1.00 21.12 201 VAL A CA 1
ATOM 1480 C C . VAL A 1 221 ? 8.749 -17.234 2.641 1.00 21.10 201 VAL A C 1
ATOM 1481 O O . VAL A 1 221 ? 8.413 -16.830 1.492 1.00 21.92 201 VAL A O 1
ATOM 1485 N N . ALA A 1 222 ? 7.912 -17.566 3.623 1.00 20.73 202 ALA A N 1
ATOM 1486 C CA . ALA A 1 222 ? 6.452 -17.773 3.457 1.00 22.56 202 ALA A CA 1
ATOM 1487 C C . ALA A 1 222 ? 5.646 -16.943 4.455 1.00 22.28 202 ALA A C 1
ATOM 1488 O O . ALA A 1 222 ? 4.405 -16.838 4.296 1.00 21.25 202 ALA A O 1
ATOM 1490 N N . GLU A 1 223 ? 6.285 -16.393 5.484 1.00 24.11 203 GLU A N 1
ATOM 1491 C CA . GLU A 1 223 ? 5.569 -15.670 6.565 1.00 22.00 203 GLU A CA 1
ATOM 1492 C C . GLU A 1 223 ? 6.169 -14.255 6.731 1.00 20.53 203 GLU A C 1
ATOM 1493 O O . GLU A 1 223 ? 7.397 -14.077 6.524 1.00 20.55 203 GLU A O 1
ATOM 1499 N N . ASP A 1 224 ? 5.319 -13.285 7.045 1.00 18.79 204 ASP A N 1
ATOM 1500 C CA . ASP A 1 224 ? 5.669 -11.881 7.385 1.00 18.91 204 ASP A CA 1
ATOM 1501 C C . ASP A 1 224 ? 6.699 -11.855 8.539 1.00 22.41 204 ASP A C 1
ATOM 1502 O O . ASP A 1 224 ? 6.595 -12.712 9.436 1.00 19.63 204 ASP A O 1
ATOM 1507 N N . GLY A 1 225 ? 7.651 -10.912 8.498 1.00 21.39 205 GLY A N 1
ATOM 1508 C CA . GLY A 1 225 ? 8.817 -10.825 9.397 1.00 20.58 205 GLY A CA 1
ATOM 1509 C C . GLY A 1 225 ? 8.732 -9.628 10.329 1.00 21.60 205 GLY A C 1
ATOM 1510 O O . GLY A 1 225 ? 9.580 -9.546 11.228 1.00 21.25 205 GLY A O 1
ATOM 1511 N N . CYS A 1 226 ? 7.752 -8.720 10.172 1.00 20.31 206 CYS A N 1
ATOM 1512 C CA . CYS A 1 226 ? 7.793 -7.410 10.913 1.00 20.02 206 CYS A CA 1
ATOM 1513 C C . CYS A 1 226 ? 6.880 -7.432 12.147 1.00 19.33 206 CYS A C 1
ATOM 1514 O O . CYS A 1 226 ? 6.901 -6.456 12.910 1.00 18.66 206 CYS A O 1
ATOM 1517 N N . ILE A 1 227 ? 6.071 -8.481 12.311 1.00 17.12 207 ILE A N 1
ATOM 1518 C CA . ILE A 1 227 ? 5.065 -8.590 13.377 1.00 18.80 207 ILE A CA 1
ATOM 1519 C C . ILE A 1 227 ? 5.844 -8.942 14.640 1.00 21.72 207 ILE A C 1
ATOM 1520 O O . ILE A 1 227 ? 6.679 -9.834 14.526 1.00 20.35 207 ILE A O 1
ATOM 1525 N N . ARG A 1 228 ? 5.583 -8.252 15.741 1.00 21.57 208 ARG A N 1
ATOM 1526 C CA . ARG A 1 228 ? 6.280 -8.447 17.044 1.00 24.50 208 ARG A CA 1
ATOM 1527 C C . ARG A 1 228 ? 5.230 -8.814 18.088 1.00 20.57 208 ARG A C 1
ATOM 1528 O O . ARG A 1 228 ? 4.628 -7.964 18.724 1.00 19.77 208 ARG A O 1
ATOM 1536 N N . PRO A 1 229 ? 4.881 -10.099 18.243 1.00 20.75 209 PRO A N 1
ATOM 1537 C CA . PRO A 1 229 ? 3.785 -10.473 19.127 1.00 23.67 209 PRO A CA 1
ATOM 1538 C C . PRO A 1 229 ? 4.125 -10.093 20.576 1.00 22.26 209 PRO A C 1
ATOM 1539 O O . PRO A 1 229 ? 5.257 -10.144 20.932 1.00 25.74 209 PRO A O 1
ATOM 1543 N N . GLY A 1 230 ? 3.132 -9.696 21.351 1.00 27.46 210 GLY A N 1
ATOM 1544 C CA . GLY A 1 230 ? 3.347 -9.267 22.746 1.00 28.74 210 GLY A CA 1
ATOM 1545 C C . GLY A 1 230 ? 3.899 -7.855 22.820 1.00 29.77 210 GLY A C 1
ATOM 1546 O O . GLY A 1 230 ? 4.270 -7.437 23.918 1.00 28.09 210 GLY A O 1
ATOM 1547 N N . THR A 1 231 ? 3.941 -7.109 21.714 1.00 25.83 211 THR A N 1
ATOM 1548 C CA . THR A 1 231 ? 4.170 -5.638 21.761 1.00 23.91 211 THR A CA 1
ATOM 1549 C C . THR A 1 231 ? 3.243 -5.050 22.827 1.00 22.57 211 THR A C 1
ATOM 1550 O O . THR A 1 231 ? 2.049 -5.326 22.793 1.00 23.93 211 THR A O 1
ATOM 1554 N N . ASN A 1 232 ? 3.756 -4.292 23.789 1.00 24.31 212 ASN A N 1
ATOM 1555 C CA . ASN A 1 232 ? 2.982 -3.926 25.005 1.00 24.54 212 ASN A CA 1
ATOM 1556 C C . ASN A 1 232 ? 3.383 -2.513 25.447 1.00 23.37 212 ASN A C 1
ATOM 1557 O O . ASN A 1 232 ? 4.508 -2.111 25.159 1.00 23.29 212 ASN A O 1
ATOM 1562 N N . LEU A 1 233 ? 2.506 -1.814 26.160 1.00 25.17 213 LEU A N 1
ATOM 1563 C CA . LEU A 1 233 ? 2.712 -0.382 26.512 1.00 25.83 213 LEU A CA 1
ATOM 1564 C C . LEU A 1 233 ? 3.987 -0.203 27.358 1.00 28.97 213 LEU A C 1
ATOM 1565 O O . LEU A 1 233 ? 4.762 0.750 27.075 1.00 26.00 213 LEU A O 1
ATOM 1570 N N . GLU A 1 234 ? 4.277 -1.120 28.292 1.00 31.23 214 GLU A N 1
ATOM 1571 C CA . GLU A 1 234 ? 5.442 -0.962 29.204 1.00 33.42 214 GLU A CA 1
ATOM 1572 C C . GLU A 1 234 ? 6.753 -1.002 28.412 1.00 30.72 214 GLU A C 1
ATOM 1573 O O . GLU A 1 234 ? 7.628 -0.154 28.650 1.00 28.47 214 GLU A O 1
ATOM 1579 N N . SER A 1 235 ? 6.934 -1.956 27.501 1.00 29.52 215 SER A N 1
ATOM 1580 C CA . SER A 1 235 ? 8.188 -2.034 26.710 1.00 28.76 215 SER A CA 1
ATOM 1581 C C . SER A 1 235 ? 8.269 -0.841 25.745 1.00 25.03 215 SER A C 1
ATOM 1582 O O . SER A 1 235 ? 9.362 -0.314 25.547 1.00 23.86 215 SER A O 1
ATOM 1585 N N . LEU A 1 236 ? 7.156 -0.419 25.151 1.00 25.02 216 LEU A N 1
ATOM 1586 C CA . LEU A 1 236 ? 7.188 0.720 24.200 1.00 24.14 216 LEU A CA 1
ATOM 1587 C C . LEU A 1 236 ? 7.602 2.009 24.926 1.00 22.74 216 LEU A C 1
ATOM 1588 O O . LEU A 1 236 ? 8.224 2.857 24.283 1.00 21.98 216 LEU A O 1
ATOM 1593 N N . ALA A 1 237 ? 7.163 2.185 26.175 1.00 24.70 217 ALA A N 1
ATOM 1594 C CA . ALA A 1 237 ? 7.405 3.421 26.951 1.00 25.83 217 ALA A CA 1
ATOM 1595 C C . ALA A 1 237 ? 8.913 3.587 27.249 1.00 28.93 217 ALA A C 1
ATOM 1596 O O . ALA A 1 237 ? 9.316 4.751 27.485 1.00 29.34 217 ALA A O 1
ATOM 1598 N N . GLN A 1 238 ? 9.734 2.525 27.111 1.00 28.49 218 GLN A N 1
ATOM 1599 C CA . GLN A 1 238 ? 11.212 2.520 27.388 1.00 30.11 218 GLN A CA 1
ATOM 1600 C C . GLN A 1 238 ? 12.041 2.945 26.178 1.00 30.32 218 GLN A C 1
ATOM 1601 O O . GLN A 1 238 ? 13.229 3.246 26.359 1.00 32.13 218 GLN A O 1
ATOM 1607 N N . LEU A 1 239 ? 11.471 2.959 24.972 1.00 27.32 219 LEU A N 1
ATOM 1608 C CA . LEU A 1 239 ? 12.211 3.267 23.721 1.00 27.26 219 LEU A CA 1
ATOM 1609 C C . LEU A 1 239 ? 12.624 4.743 23.702 1.00 26.47 219 LEU A C 1
ATOM 1610 O O . LEU A 1 239 ? 11.922 5.558 24.288 1.00 28.00 219 LEU A O 1
ATOM 1615 N N . LYS A 1 240 ? 13.731 5.056 23.038 1.00 32.64 220 LYS A N 1
ATOM 1616 C CA . LYS A 1 240 ? 14.193 6.451 22.849 1.00 34.01 220 LYS A CA 1
ATOM 1617 C C . LYS A 1 240 ? 13.289 7.110 21.806 1.00 34.64 220 LYS A C 1
ATOM 1618 O O . LYS A 1 240 ? 12.896 6.475 20.829 1.00 30.10 220 LYS A O 1
ATOM 1624 N N . PRO A 1 241 ? 12.929 8.394 22.008 1.00 31.05 221 PRO A N 1
ATOM 1625 C CA . PRO A 1 241 ? 12.328 9.205 20.954 1.00 32.06 221 PRO A CA 1
ATOM 1626 C C . PRO A 1 241 ? 13.158 9.091 19.672 1.00 30.54 221 PRO A C 1
ATOM 1627 O O . PRO A 1 241 ? 14.346 9.069 19.800 1.00 29.79 221 PRO A O 1
ATOM 1631 N N . ALA A 1 242 ? 12.530 9.036 18.493 1.00 26.68 222 ALA A N 1
ATOM 1632 C CA . ALA A 1 242 ? 13.246 8.932 17.205 1.00 27.17 222 ALA A CA 1
ATOM 1633 C C . ALA A 1 242 ? 13.520 10.324 16.637 1.00 27.36 222 ALA A C 1
ATOM 1634 O O . ALA A 1 242 ? 14.521 10.473 15.938 1.00 31.42 222 ALA A O 1
ATOM 1636 N N . PHE A 1 243 ? 12.656 11.310 16.868 1.00 26.49 223 PHE A N 1
ATOM 1637 C CA . PHE A 1 243 ? 12.777 12.628 16.185 1.00 28.52 223 PHE A CA 1
ATOM 1638 C C . PHE A 1 243 ? 12.631 13.767 17.191 1.00 27.08 223 PHE A C 1
ATOM 1639 O O . PHE A 1 243 ? 11.992 14.785 16.874 1.00 29.50 223 PHE A O 1
ATOM 1647 N N . GLY A 1 244 ? 13.196 13.570 18.385 1.00 29.03 224 GLY A N 1
ATOM 1648 C CA . GLY A 1 244 ? 13.282 14.582 19.463 1.00 30.25 224 GLY A CA 1
ATOM 1649 C C . GLY A 1 244 ? 11.919 14.990 19.986 1.00 28.74 224 GLY A C 1
ATOM 1650 O O . GLY A 1 244 ? 11.771 16.160 20.372 1.00 30.86 224 GLY A O 1
ATOM 1651 N N . GLY A 1 245 ? 10.967 14.057 20.022 1.00 26.79 225 GLY A N 1
ATOM 1652 C CA . GLY A 1 245 ? 9.554 14.331 20.354 1.00 25.48 225 GLY A CA 1
ATOM 1653 C C . GLY A 1 245 ? 8.864 13.104 20.921 1.00 26.25 225 GLY A C 1
ATOM 1654 O O . GLY A 1 245 ? 9.513 12.389 21.711 1.00 24.48 225 GLY A O 1
ATOM 1655 N N . SER A 1 246 ? 7.628 12.821 20.464 1.00 20.83 226 SER A N 1
ATOM 1656 C CA . SER A 1 246 ? 6.730 11.747 20.954 1.00 20.54 226 SER A CA 1
ATOM 1657 C C . SER A 1 246 ? 6.890 10.445 20.161 1.00 21.61 226 SER A C 1
ATOM 1658 O O . SER A 1 246 ? 6.637 9.345 20.746 1.00 21.45 226 SER A O 1
ATOM 1661 N N . VAL A 1 247 ? 7.253 10.550 18.879 1.00 22.88 227 VAL A N 1
ATOM 1662 C CA . VAL A 1 247 ? 7.350 9.389 17.950 1.00 21.24 227 VAL A CA 1
ATOM 1663 C C . VAL A 1 247 ? 8.606 8.559 18.283 1.00 23.41 227 VAL A C 1
ATOM 1664 O O . VAL A 1 247 ? 9.670 9.157 18.654 1.00 21.96 227 VAL A O 1
ATOM 1668 N N . THR A 1 248 ? 8.493 7.230 18.165 1.00 22.53 228 THR A N 1
ATOM 1669 C CA . THR A 1 248 ? 9.579 6.229 18.352 1.00 22.22 228 THR A CA 1
ATOM 1670 C C . THR A 1 248 ? 9.662 5.335 17.111 1.00 24.68 228 THR A C 1
ATOM 1671 O O . THR A 1 248 ? 8.725 5.341 16.276 1.00 22.61 228 THR A O 1
ATOM 1675 N N . ALA A 1 249 ? 10.735 4.557 16.999 1.00 24.36 229 ALA A N 1
ATOM 1676 C CA . ALA A 1 249 ? 10.852 3.475 15.993 1.00 27.33 229 ALA A CA 1
ATOM 1677 C C . ALA A 1 249 ? 9.583 2.603 16.027 1.00 25.60 229 ALA A C 1
ATOM 1678 O O . ALA A 1 249 ? 9.194 2.126 14.953 1.00 25.42 229 ALA A O 1
ATOM 1680 N N . ALA A 1 250 ? 8.957 2.379 17.185 1.00 22.64 230 ALA A N 1
ATOM 1681 C CA . ALA A 1 250 ? 7.827 1.421 17.271 1.00 23.42 230 ALA A CA 1
ATOM 1682 C C . ALA A 1 250 ? 6.492 2.067 16.817 1.00 21.29 230 ALA A C 1
ATOM 1683 O O . ALA A 1 250 ? 5.516 1.323 16.634 1.00 21.14 230 ALA A O 1
ATOM 1685 N N . THR A 1 251 ? 6.414 3.397 16.709 1.00 20.48 231 THR A N 1
ATOM 1686 C CA . THR A 1 251 ? 5.177 4.144 16.337 1.00 19.95 231 THR A CA 1
ATOM 1687 C C . THR A 1 251 ? 5.376 4.765 14.941 1.00 18.34 231 THR A C 1
ATOM 1688 O O . THR A 1 251 ? 4.600 5.650 14.562 1.00 18.47 231 THR A O 1
ATOM 1692 N N . SER A 1 252 ? 6.345 4.227 14.207 1.00 18.45 232 SER A N 1
ATOM 1693 C CA . SER A 1 252 ? 6.762 4.551 12.825 1.00 20.42 232 SER A CA 1
ATOM 1694 C C . SER A 1 252 ? 6.766 3.228 12.062 1.00 20.88 232 SER A C 1
ATOM 1695 O O . SER A 1 252 ? 7.181 2.194 12.663 1.00 17.82 232 SER A O 1
ATOM 1698 N N . SER A 1 253 ? 6.371 3.211 10.793 1.00 19.41 233 SER A N 1
ATOM 1699 C CA . SER A 1 253 ? 6.459 1.943 10.029 1.00 19.93 233 SER A CA 1
ATOM 1700 C C . SER A 1 253 ? 7.944 1.630 9.889 1.00 19.39 233 SER A C 1
ATOM 1701 O O . SER A 1 253 ? 8.778 2.526 9.873 1.00 18.71 233 SER A O 1
ATOM 1704 N N . PRO A 1 254 ? 8.331 0.347 9.876 1.00 19.87 234 PRO A N 1
ATOM 1705 C CA . PRO A 1 254 ? 9.727 -0.047 9.710 1.00 20.13 234 PRO A CA 1
ATOM 1706 C C . PRO A 1 254 ? 10.209 0.108 8.262 1.00 20.15 234 PRO A C 1
ATOM 1707 O O . PRO A 1 254 ? 9.379 0.122 7.357 1.00 19.43 234 PRO A O 1
ATOM 1711 N N . LEU A 1 255 ? 11.520 0.216 8.066 1.00 18.58 235 LEU A N 1
ATOM 1712 C CA . LEU A 1 255 ? 12.154 0.030 6.727 1.00 19.25 235 LEU A CA 1
ATOM 1713 C C . LEU A 1 255 ? 11.835 -1.395 6.308 1.00 19.35 235 LEU A C 1
ATOM 1714 O O . LEU A 1 255 ? 12.003 -2.296 7.148 1.00 19.52 235 LEU A O 1
ATOM 1719 N N . THR A 1 256 ? 11.261 -1.593 5.115 1.00 16.72 236 THR A N 1
ATOM 1720 C CA . THR A 1 256 ? 10.662 -2.894 4.743 1.00 15.92 236 THR A CA 1
ATOM 1721 C C . THR A 1 256 ? 11.033 -3.251 3.302 1.00 15.40 236 THR A C 1
ATOM 1722 O O . THR A 1 256 ? 11.151 -2.326 2.461 1.00 17.35 236 THR A O 1
ATOM 1726 N N . ASP A 1 257 ? 11.222 -4.547 3.029 1.00 14.58 237 ASP A N 1
ATOM 1727 C CA . ASP A 1 257 ? 11.311 -5.094 1.651 1.00 14.54 237 ASP A CA 1
ATOM 1728 C C . ASP A 1 257 ? 9.999 -5.830 1.341 1.00 14.29 237 ASP A C 1
ATOM 1729 O O . ASP A 1 257 ? 9.529 -6.578 2.201 1.00 13.94 237 ASP A O 1
ATOM 1734 N N . GLY A 1 258 ? 9.454 -5.663 0.139 1.00 13.36 238 GLY A N 1
ATOM 1735 C CA . GLY A 1 258 ? 8.234 -6.408 -0.252 1.00 13.17 238 GLY A CA 1
ATOM 1736 C C . GLY A 1 258 ? 7.672 -5.933 -1.569 1.00 13.40 238 GLY A C 1
ATOM 1737 O O . GLY A 1 258 ? 8.082 -4.880 -2.059 1.00 13.48 238 GLY A O 1
ATOM 1738 N N . SER A 1 259 ? 6.752 -6.715 -2.141 1.00 13.84 239 SER A N 1
ATOM 1739 C CA . SER A 1 259 ? 6.078 -6.393 -3.413 1.00 13.73 239 SER A CA 1
ATOM 1740 C C . SER A 1 259 ? 4.635 -6.899 -3.288 1.00 13.93 239 SER A C 1
ATOM 1741 O O . SER A 1 259 ? 4.377 -7.906 -2.596 1.00 12.76 239 SER A O 1
ATOM 1744 N N . ALA A 1 260 ? 3.710 -6.177 -3.895 1.00 12.88 240 ALA A N 1
ATOM 1745 C CA . ALA A 1 260 ? 2.298 -6.578 -3.951 1.00 11.92 240 ALA A CA 1
ATOM 1746 C C . ALA A 1 260 ? 1.785 -6.304 -5.367 1.00 12.46 240 ALA A C 1
ATOM 1747 O O . ALA A 1 260 ? 2.346 -5.436 -6.061 1.00 11.23 240 ALA A O 1
ATOM 1749 N N . ALA A 1 261 ? 0.770 -7.069 -5.788 1.00 12.14 241 ALA A N 1
ATOM 1750 C CA . ALA A 1 261 ? 0.206 -6.984 -7.150 1.00 11.63 241 ALA A CA 1
ATOM 1751 C C . ALA A 1 261 ? -1.300 -7.276 -7.093 1.00 11.88 241 ALA A C 1
ATOM 1752 O O . ALA A 1 261 ? -1.726 -8.193 -6.405 1.00 11.66 241 ALA A O 1
ATOM 1754 N N . LEU A 1 262 ? -2.042 -6.535 -7.905 1.00 11.26 242 LEU A N 1
ATOM 1755 C CA . LEU A 1 262 ? -3.507 -6.670 -8.003 1.00 11.21 242 LEU A CA 1
ATOM 1756 C C . LEU A 1 262 ? -3.841 -6.963 -9.457 1.00 12.07 242 LEU A C 1
ATOM 1757 O O . LEU A 1 262 ? -3.106 -6.415 -10.357 1.00 11.62 242 LEU A O 1
ATOM 1762 N N . LEU A 1 263 ? -4.902 -7.734 -9.696 1.00 11.72 243 LEU A N 1
ATOM 1763 C CA . LEU A 1 263 ? -5.479 -7.845 -11.047 1.00 13.42 243 LEU A CA 1
ATOM 1764 C C . LEU A 1 263 ? -6.647 -6.855 -11.118 1.00 12.69 243 LEU A C 1
ATOM 1765 O O . LEU A 1 263 ? -7.591 -6.969 -10.266 1.00 13.54 243 LEU A O 1
ATOM 1770 N N . VAL A 1 264 ? -6.524 -5.840 -11.973 1.00 12.16 244 VAL A N 1
ATOM 1771 C CA . VAL A 1 264 ? -7.550 -4.784 -12.157 1.00 12.89 244 VAL A CA 1
ATOM 1772 C C . VAL A 1 264 ? -8.139 -5.036 -13.538 1.00 13.59 244 VAL A C 1
ATOM 1773 O O . VAL A 1 264 ? -7.387 -5.007 -14.478 1.00 12.98 244 VAL A O 1
ATOM 1777 N N . CYS A 1 265 ? -9.458 -5.215 -13.669 1.00 14.09 245 CYS A N 1
ATOM 1778 C CA . CYS A 1 265 ? -10.012 -5.684 -14.945 1.00 13.62 245 CYS A CA 1
ATOM 1779 C C . CYS A 1 265 ? -11.483 -5.317 -14.984 1.00 14.49 245 CYS A C 1
ATOM 1780 O O . CYS A 1 265 ? -12.029 -4.830 -13.971 1.00 12.74 245 CYS A O 1
ATOM 1783 N N . SER A 1 266 ? -12.065 -5.440 -16.163 1.00 15.05 246 SER A N 1
ATOM 1784 C CA . SER A 1 266 ? -13.516 -5.211 -16.310 1.00 15.33 246 SER A CA 1
ATOM 1785 C C . SER A 1 266 ? -14.228 -6.342 -15.556 1.00 14.99 246 SER A C 1
ATOM 1786 O O . SER A 1 266 ? -13.735 -7.450 -15.552 1.00 15.90 246 SER A O 1
ATOM 1789 N N . GLU A 1 267 ? -15.415 -6.093 -15.010 1.00 17.92 247 GLU A N 1
ATOM 1790 C CA . GLU A 1 267 ? -16.267 -7.174 -14.448 1.00 18.48 247 GLU A CA 1
ATOM 1791 C C . GLU A 1 267 ? -16.456 -8.274 -15.496 1.00 17.80 247 GLU A C 1
ATOM 1792 O O . GLU A 1 267 ? -16.343 -9.446 -15.151 1.00 16.13 247 GLU A O 1
ATOM 1798 N N . ASP A 1 268 ? -16.749 -7.893 -16.731 1.00 20.73 248 ASP A N 1
ATOM 1799 C CA . ASP A 1 268 ? -16.941 -8.831 -17.867 1.00 21.87 248 ASP A CA 1
ATOM 1800 C C . ASP A 1 268 ? -15.744 -9.767 -17.979 1.00 18.58 248 ASP A C 1
ATOM 1801 O O . ASP A 1 268 ? -15.934 -10.993 -18.106 1.00 20.15 248 ASP A O 1
ATOM 1806 N N . PHE A 1 269 ? -14.521 -9.226 -17.992 1.00 16.85 249 PHE A N 1
ATOM 1807 C CA . PHE A 1 269 ? -13.288 -10.055 -18.097 1.00 16.90 249 PHE A CA 1
ATOM 1808 C C . PHE A 1 269 ? -13.193 -11.081 -16.960 1.00 15.31 249 PHE A C 1
ATOM 1809 O O . PHE A 1 269 ? -12.886 -12.226 -17.210 1.00 16.59 249 PHE A O 1
ATOM 1817 N N . ALA A 1 270 ? -13.415 -10.661 -15.709 1.00 15.92 250 ALA A N 1
ATOM 1818 C CA . ALA A 1 270 ? -13.376 -11.545 -14.512 1.00 16.12 250 ALA A CA 1
ATOM 1819 C C . ALA A 1 270 ? -14.415 -12.690 -14.669 1.00 17.16 250 ALA A C 1
ATOM 1820 O O . ALA A 1 270 ? -14.060 -13.859 -14.485 1.00 16.83 250 ALA A O 1
ATOM 1822 N N . ARG A 1 271 ? -15.665 -12.363 -15.026 1.00 23.45 251 ARG A N 1
ATOM 1823 C CA . ARG A 1 271 ? -16.762 -13.360 -15.234 1.00 25.88 251 ARG A CA 1
ATOM 1824 C C . ARG A 1 271 ? -16.319 -14.364 -16.306 1.00 25.50 251 ARG A C 1
ATOM 1825 O O . ARG A 1 271 ? -16.334 -15.596 -16.033 1.00 28.89 251 ARG A O 1
ATOM 1833 N N . ARG A 1 272 ? -15.872 -13.846 -17.459 1.00 25.29 252 ARG A N 1
ATOM 1834 C CA . ARG A 1 272 ? -15.408 -14.616 -18.644 1.00 26.72 252 ARG A CA 1
ATOM 1835 C C . ARG A 1 272 ? -14.345 -15.629 -18.242 1.00 27.06 252 ARG A C 1
ATOM 1836 O O . ARG A 1 272 ? -14.428 -16.721 -18.772 1.00 27.32 252 ARG A O 1
ATOM 1844 N N . HIS A 1 273 ? -13.421 -15.300 -17.326 1.00 21.88 253 HIS A N 1
ATOM 1845 C CA . HIS A 1 273 ? -12.268 -16.163 -16.970 1.00 21.99 253 HIS A CA 1
ATOM 1846 C C . HIS A 1 273 ? -12.467 -16.891 -15.639 1.00 22.73 253 HIS A C 1
ATOM 1847 O O . HIS A 1 273 ? -11.475 -17.469 -15.162 1.00 25.66 253 HIS A O 1
ATOM 1854 N N . GLY A 1 274 ? -13.679 -16.886 -15.079 1.00 23.69 254 GLY A N 1
ATOM 1855 C CA . GLY A 1 274 ? -14.018 -17.626 -13.849 1.00 23.70 254 GLY A CA 1
ATOM 1856 C C . GLY A 1 274 ? -13.233 -17.106 -12.667 1.00 22.62 254 GLY A C 1
ATOM 1857 O O . GLY A 1 274 ? -12.899 -17.914 -11.776 1.00 25.56 254 GLY A O 1
ATOM 1858 N N . LEU A 1 275 ? -12.941 -15.804 -12.648 1.00 21.88 255 LEU A N 1
ATOM 1859 C CA . LEU A 1 275 ? -12.193 -15.185 -11.520 1.00 20.25 255 LEU A CA 1
ATOM 1860 C C . LEU A 1 275 ? -13.155 -14.756 -10.420 1.00 19.35 255 LEU A C 1
ATOM 1861 O O . LEU A 1 275 ? -14.122 -14.030 -10.715 1.00 22.87 255 LEU A O 1
ATOM 1866 N N . VAL A 1 276 ? -12.791 -15.057 -9.171 1.00 20.57 256 VAL A N 1
ATOM 1867 C CA . VAL A 1 276 ? -13.478 -14.522 -7.972 1.00 21.87 256 VAL A CA 1
ATOM 1868 C C . VAL A 1 276 ? -13.223 -13.013 -7.912 1.00 21.77 256 VAL A C 1
ATOM 1869 O O . VAL A 1 276 ? -12.041 -12.603 -7.974 1.00 22.33 256 VAL A O 1
ATOM 1873 N N . ILE A 1 277 ? -14.279 -12.235 -7.791 1.00 19.07 257 ILE A N 1
ATOM 1874 C CA . ILE A 1 277 ? -14.182 -10.758 -7.718 1.00 19.10 257 ILE A CA 1
ATOM 1875 C C . ILE A 1 277 ? -14.122 -10.396 -6.239 1.00 18.83 257 ILE A C 1
ATOM 1876 O O . ILE A 1 277 ? -15.039 -10.773 -5.475 1.00 18.15 257 ILE A O 1
ATOM 1881 N N . LEU A 1 278 ? -13.062 -9.706 -5.842 1.00 15.36 258 LEU A N 1
ATOM 1882 C CA . LEU A 1 278 ? -12.910 -9.263 -4.449 1.00 16.04 258 LEU A CA 1
ATOM 1883 C C . LEU A 1 278 ? -13.801 -8.049 -4.209 1.00 16.06 258 LEU A C 1
ATOM 1884 O O . LEU A 1 278 ? -14.546 -8.060 -3.225 1.00 14.87 258 LEU A O 1
ATOM 1889 N N . ALA A 1 279 ? -13.739 -7.029 -5.069 1.00 17.25 259 ALA A N 1
ATOM 1890 C CA . ALA A 1 279 ? -14.598 -5.826 -4.960 1.00 16.76 259 ALA A CA 1
ATOM 1891 C C . ALA A 1 279 ? -14.619 -5.025 -6.265 1.00 16.46 259 ALA A C 1
ATOM 1892 O O . ALA A 1 279 ? -13.787 -5.230 -7.106 1.00 16.39 259 ALA A O 1
ATOM 1894 N N . ARG A 1 280 ? -15.528 -4.069 -6.353 1.00 17.62 260 ARG A N 1
ATOM 1895 C CA . ARG A 1 280 ? -15.628 -3.134 -7.495 1.00 18.67 260 ARG A CA 1
ATOM 1896 C C . ARG A 1 280 ? -14.998 -1.809 -7.078 1.00 14.97 260 ARG A C 1
ATOM 1897 O O . ARG A 1 280 ? -15.169 -1.385 -5.925 1.00 14.01 260 ARG A O 1
ATOM 1905 N N . ILE A 1 281 ? -14.216 -1.214 -7.960 1.00 14.03 261 ILE A N 1
ATOM 1906 C CA . ILE A 1 281 ? -13.677 0.138 -7.700 1.00 15.60 261 ILE A CA 1
ATOM 1907 C C . ILE A 1 281 ? -14.771 1.136 -8.008 1.00 15.80 261 ILE A C 1
ATOM 1908 O O . ILE A 1 281 ? -15.136 1.248 -9.181 1.00 15.25 261 ILE A O 1
ATOM 1913 N N . LYS A 1 282 ? -15.226 1.858 -7.004 1.00 16.21 262 LYS A N 1
ATOM 1914 C CA . LYS A 1 282 ? -16.438 2.709 -7.103 1.00 18.08 262 LYS A CA 1
ATOM 1915 C C . LYS A 1 282 ? -15.988 4.146 -7.232 1.00 16.87 262 LYS A C 1
ATOM 1916 O O . LYS A 1 282 ? -16.611 4.882 -7.966 1.00 15.45 262 LYS A O 1
ATOM 1922 N N . ALA A 1 283 ? -14.905 4.553 -6.560 1.00 14.11 263 ALA A N 1
ATOM 1923 C CA . ALA A 1 283 ? -14.358 5.900 -6.810 1.00 13.42 263 ALA A CA 1
ATOM 1924 C C . ALA A 1 283 ? -12.904 5.955 -6.380 1.00 13.33 263 ALA A C 1
ATOM 1925 O O . ALA A 1 283 ? -12.507 5.145 -5.525 1.00 13.94 263 ALA A O 1
ATOM 1927 N N . VAL A 1 284 ? -12.191 6.903 -6.964 1.00 12.61 264 VAL A N 1
ATOM 1928 C CA . VAL A 1 284 ? -10.722 7.098 -6.725 1.00 11.83 264 VAL A CA 1
ATOM 1929 C C . VAL A 1 284 ? -10.428 8.571 -6.478 1.00 12.52 264 VAL A C 1
ATOM 1930 O O . VAL A 1 284 ? -11.151 9.433 -6.977 1.00 11.75 264 VAL A O 1
ATOM 1934 N N . ALA A 1 285 ? -9.293 8.891 -5.828 1.00 12.81 265 ALA A N 1
ATOM 1935 C CA . ALA A 1 285 ? -8.900 10.292 -5.624 1.00 13.02 265 ALA A CA 1
ATOM 1936 C C . ALA A 1 285 ? -7.414 10.395 -5.297 1.00 14.01 265 ALA A C 1
ATOM 1937 O O . ALA A 1 285 ? -6.840 9.449 -4.680 1.00 13.25 265 ALA A O 1
ATOM 1939 N N . VAL A 1 286 ? -6.906 11.571 -5.608 1.00 13.74 266 VAL A N 1
ATOM 1940 C CA . VAL A 1 286 ? -5.629 12.110 -5.085 1.00 14.67 266 VAL A CA 1
ATOM 1941 C C . VAL A 1 286 ? -5.981 13.480 -4.515 1.00 15.16 266 VAL A C 1
ATOM 1942 O O . VAL A 1 286 ? -6.936 14.122 -4.994 1.00 16.09 266 VAL A O 1
ATOM 1946 N N . ALA A 1 287 ? -5.278 13.924 -3.489 1.00 15.83 267 ALA A N 1
ATOM 1947 C CA . ALA A 1 287 ? -5.423 15.307 -2.959 1.00 15.15 267 ALA A CA 1
ATOM 1948 C C . ALA A 1 287 ? -4.053 15.767 -2.455 1.00 15.05 267 ALA A C 1
ATOM 1949 O O . ALA A 1 287 ? -3.365 14.952 -1.862 1.00 14.23 267 ALA A O 1
ATOM 1951 N N . GLY A 1 288 ? -3.658 16.995 -2.744 1.00 14.99 268 GLY A N 1
ATOM 1952 C CA . GLY A 1 288 ? -2.451 17.593 -2.184 1.00 15.10 268 GLY A CA 1
ATOM 1953 C C . GLY A 1 288 ? -2.746 18.136 -0.806 1.00 16.36 268 GLY A C 1
ATOM 1954 O O . GLY A 1 288 ? -3.889 18.490 -0.538 1.00 17.69 268 GLY A O 1
ATOM 1955 N N . CYS A 1 289 ? -1.738 18.232 0.022 1.00 16.27 269 CYS A N 1
ATOM 1956 C CA . CYS A 1 289 ? -1.813 18.945 1.305 1.00 17.98 269 CYS A CA 1
ATOM 1957 C C . CYS A 1 289 ? -0.456 19.590 1.578 1.00 16.57 269 CYS A C 1
ATOM 1958 O O . CYS A 1 289 ? 0.441 19.456 0.765 1.00 16.48 269 CYS A O 1
ATOM 1961 N N . ALA A 1 290 ? -0.325 20.257 2.721 1.00 17.46 270 ALA A N 1
ATOM 1962 C CA . ALA A 1 290 ? 0.939 20.879 3.167 1.00 18.72 270 ALA A CA 1
ATOM 1963 C C . ALA A 1 290 ? 1.959 19.786 3.445 1.00 16.70 270 ALA A C 1
ATOM 1964 O O . ALA A 1 290 ? 1.677 18.864 4.202 1.00 16.16 270 ALA A O 1
ATOM 1966 N N . PRO A 1 291 ? 3.158 19.855 2.839 1.00 15.94 271 PRO A N 1
ATOM 1967 C CA . PRO A 1 291 ? 4.188 18.849 3.070 1.00 16.72 271 PRO A CA 1
ATOM 1968 C C . PRO A 1 291 ? 4.573 18.683 4.538 1.00 15.30 271 PRO A C 1
ATOM 1969 O O . PRO A 1 291 ? 4.759 17.550 4.965 1.00 15.86 271 PRO A O 1
ATOM 1973 N N . GLU A 1 292 ? 4.570 19.788 5.282 1.00 14.96 272 GLU A N 1
ATOM 1974 C CA . GLU A 1 292 ? 4.952 19.784 6.714 1.00 17.29 272 GLU A CA 1
ATOM 1975 C C . GLU A 1 292 ? 4.027 18.884 7.552 1.00 15.51 272 GLU A C 1
ATOM 1976 O O . GLU A 1 292 ? 4.471 18.466 8.665 1.00 17.15 272 GLU A O 1
ATOM 1982 N N . ILE A 1 293 ? 2.802 18.610 7.077 1.00 15.69 273 ILE A N 1
ATOM 1983 C CA . ILE A 1 293 ? 1.851 17.669 7.730 1.00 16.17 273 ILE A CA 1
ATOM 1984 C C . ILE A 1 293 ? 1.376 16.628 6.690 1.00 14.18 273 ILE A C 1
ATOM 1985 O O . ILE A 1 293 ? 0.164 16.388 6.616 1.00 13.71 273 ILE A O 1
ATOM 1990 N N . MET A 1 294 ? 2.297 16.026 5.961 1.00 15.04 274 MET A N 1
ATOM 1991 C CA . MET A 1 294 ? 1.987 15.143 4.791 1.00 16.52 274 MET A CA 1
ATOM 1992 C C . MET A 1 294 ? 1.098 13.989 5.262 1.00 15.20 274 MET A C 1
ATOM 1993 O O . MET A 1 294 ? 0.205 13.562 4.502 1.00 15.65 274 MET A O 1
ATOM 1998 N N . GLY A 1 295 ? 1.222 13.601 6.536 1.00 14.12 275 GLY A N 1
ATOM 1999 C CA . GLY A 1 295 ? 0.486 12.485 7.147 1.00 14.04 275 GLY A CA 1
ATOM 2000 C C . GLY A 1 295 ? -1.013 12.688 7.120 1.00 13.30 275 GLY A C 1
ATOM 2001 O O . GLY A 1 295 ? -1.737 11.701 7.269 1.00 15.25 275 GLY A O 1
ATOM 2002 N N . MET A 1 296 ? -1.477 13.931 7.000 1.00 13.39 276 MET A N 1
ATOM 2003 C CA . MET A 1 296 ? -2.930 14.220 6.940 1.00 13.51 276 MET A CA 1
ATOM 2004 C C . MET A 1 296 ? -3.485 14.023 5.530 1.00 13.75 276 MET A C 1
ATOM 2005 O O . MET A 1 296 ? -4.724 14.171 5.363 1.00 14.68 276 MET A O 1
ATOM 2010 N N . GLY A 1 297 ? -2.653 13.703 4.540 1.00 14.88 277 GLY A N 1
ATOM 2011 C CA . GLY A 1 297 ? -3.094 13.419 3.165 1.00 14.06 277 GLY A CA 1
ATOM 2012 C C . GLY A 1 297 ? -4.419 12.654 3.080 1.00 14.44 277 GLY A C 1
ATOM 2013 O O . GLY A 1 297 ? -5.267 12.977 2.224 1.00 15.60 277 GLY A O 1
ATOM 2014 N N . PRO A 1 298 ? -4.626 11.567 3.859 1.00 13.04 278 PRO A N 1
ATOM 2015 C CA . PRO A 1 298 ? -5.858 10.781 3.740 1.00 15.31 278 PRO A CA 1
ATOM 2016 C C . PRO A 1 298 ? -7.179 11.516 3.943 1.00 16.04 278 PRO A C 1
ATOM 2017 O O . PRO A 1 298 ? -8.153 11.020 3.449 1.00 17.44 278 PRO A O 1
ATOM 2021 N N . VAL A 1 299 ? -7.191 12.642 4.670 1.00 17.10 279 VAL A N 1
ATOM 2022 C CA . VAL A 1 299 ? -8.472 13.306 5.035 1.00 17.09 279 VAL A CA 1
ATOM 2023 C C . VAL A 1 299 ? -9.124 13.828 3.754 1.00 16.68 279 VAL A C 1
ATOM 2024 O O . VAL A 1 299 ? -10.270 13.386 3.441 1.00 17.40 279 VAL A O 1
ATOM 2028 N N . GLN A 1 300 ? -8.448 14.688 3.002 1.00 16.33 280 GLN A N 1
ATOM 2029 C CA . GLN A 1 300 ? -9.005 15.238 1.719 1.00 18.38 280 GLN A CA 1
ATOM 2030 C C . GLN A 1 300 ? -9.229 14.128 0.671 1.00 15.29 280 GLN A C 1
ATOM 2031 O O . GLN A 1 300 ? -10.253 14.177 -0.020 1.00 14.71 280 GLN A O 1
ATOM 2037 N N . ALA A 1 301 ? -8.338 13.155 0.536 1.00 14.03 281 ALA A N 1
ATOM 2038 C CA . ALA A 1 301 ? -8.493 12.040 -0.433 1.00 13.12 281 ALA A CA 1
ATOM 2039 C C . ALA A 1 301 ? -9.733 11.190 -0.124 1.00 13.63 281 ALA A C 1
ATOM 2040 O O . ALA A 1 301 ? -10.480 10.865 -1.075 1.00 12.38 281 ALA A O 1
ATOM 2042 N N . THR A 1 302 ? -10.006 10.925 1.163 1.00 13.81 282 THR A N 1
ATOM 2043 C CA . THR A 1 302 ? -11.180 10.146 1.609 1.00 14.16 282 THR A CA 1
ATOM 2044 C C . THR A 1 302 ? -12.441 10.980 1.395 1.00 13.89 282 THR A C 1
ATOM 2045 O O . THR A 1 302 ? -13.424 10.434 0.896 1.00 13.82 282 THR A O 1
ATOM 2049 N N . ARG A 1 303 ? -12.406 12.267 1.717 1.00 15.21 283 ARG A N 1
ATOM 2050 C CA . ARG A 1 303 ? -13.603 13.126 1.515 1.00 15.45 283 ARG A CA 1
ATOM 2051 C C . ARG A 1 303 ? -13.935 13.112 0.016 1.00 14.90 283 ARG A C 1
ATOM 2052 O O . ARG A 1 303 ? -15.159 13.046 -0.309 1.00 14.36 283 ARG A O 1
ATOM 2060 N N . LYS A 1 304 ? -12.928 13.184 -0.862 1.00 14.10 284 LYS A N 1
ATOM 2061 C CA . LYS A 1 304 ? -13.156 13.167 -2.337 1.00 15.01 284 LYS A CA 1
ATOM 2062 C C . LYS A 1 304 ? -13.844 11.877 -2.757 1.00 14.32 284 LYS A C 1
ATOM 2063 O O . LYS A 1 304 ? -14.854 11.940 -3.565 1.00 14.28 284 LYS A O 1
ATOM 2069 N N . VAL A 1 305 ? -13.364 10.728 -2.306 1.00 14.36 285 VAL A N 1
ATOM 2070 C CA . VAL A 1 305 ? -13.963 9.454 -2.810 1.00 13.72 285 VAL A CA 1
ATOM 2071 C C . VAL A 1 305 ? -15.402 9.315 -2.282 1.00 16.11 285 VAL A C 1
ATOM 2072 O O . VAL A 1 305 ? -16.221 8.752 -3.027 1.00 15.17 285 VAL A O 1
ATOM 2076 N N . LEU A 1 306 ? -15.680 9.790 -1.054 1.00 16.69 286 LEU A N 1
ATOM 2077 C CA . LEU A 1 306 ? -17.055 9.756 -0.485 1.00 17.26 286 LEU A CA 1
ATOM 2078 C C . LEU A 1 306 ? -17.972 10.643 -1.336 1.00 18.36 286 LEU A C 1
ATOM 2079 O O . LEU A 1 306 ? -19.058 10.145 -1.779 1.00 17.14 286 LEU A O 1
ATOM 2084 N N . GLN A 1 307 ? -17.517 11.858 -1.621 1.00 19.36 287 GLN A N 1
ATOM 2085 C CA . GLN A 1 307 ? -18.272 12.835 -2.444 1.00 22.24 287 GLN A CA 1
ATOM 2086 C C . GLN A 1 307 ? -18.528 12.212 -3.819 1.00 21.78 287 GLN A C 1
ATOM 2087 O O . GLN A 1 307 ? -19.678 12.333 -4.324 1.00 21.66 287 GLN A O 1
ATOM 2093 N N . ARG A 1 308 ? -17.512 11.597 -4.431 1.00 18.20 288 ARG A N 1
ATOM 2094 C CA . ARG A 1 308 ? -17.646 10.992 -5.784 1.00 19.25 288 ARG A CA 1
ATOM 2095 C C . ARG A 1 308 ? -18.539 9.740 -5.766 1.00 20.28 288 ARG A C 1
ATOM 2096 O O . ARG A 1 308 ? -19.217 9.503 -6.803 1.00 20.49 288 ARG A O 1
ATOM 2104 N N . ALA A 1 309 ? -18.539 8.960 -4.687 1.00 18.16 289 ALA A N 1
ATOM 2105 C CA . ALA A 1 309 ? -19.351 7.725 -4.563 1.00 20.66 289 ALA A CA 1
ATOM 2106 C C . ALA A 1 309 ? -20.780 8.057 -4.117 1.00 21.20 289 ALA A C 1
ATOM 2107 O O . ALA A 1 309 ? -21.603 7.130 -4.141 1.00 25.24 289 ALA A O 1
ATOM 2109 N N . GLY A 1 310 ? -21.014 9.281 -3.629 1.00 21.83 290 GLY A N 1
ATOM 2110 C CA . GLY A 1 310 ? -22.311 9.721 -3.067 1.00 21.09 290 GLY A CA 1
ATOM 2111 C C . GLY A 1 310 ? -22.553 9.049 -1.729 1.00 22.49 290 GLY A C 1
ATOM 2112 O O . GLY A 1 310 ? -23.695 8.648 -1.455 1.00 19.98 290 GLY A O 1
ATOM 2113 N N . LEU A 1 311 ? -21.502 8.870 -0.930 1.00 18.19 291 LEU A N 1
ATOM 2114 C CA . LEU A 1 311 ? -21.575 8.174 0.383 1.00 19.72 291 LEU A CA 1
ATOM 2115 C C . LEU A 1 311 ? -21.068 9.089 1.481 1.00 20.55 291 LEU A C 1
ATOM 2116 O O . LEU A 1 311 ? -20.404 10.068 1.143 1.00 17.94 291 LEU A O 1
ATOM 2121 N N . GLY A 1 312 ? -21.383 8.740 2.734 1.00 21.98 292 GLY A N 1
ATOM 2122 C CA . GLY A 1 312 ? -20.839 9.328 3.969 1.00 21.64 292 GLY A CA 1
ATOM 2123 C C . GLY A 1 312 ? -20.020 8.316 4.768 1.00 20.58 292 GLY A C 1
ATOM 2124 O O . GLY A 1 312 ? -20.050 7.109 4.488 1.00 19.31 292 GLY A O 1
ATOM 2125 N N . ILE A 1 313 ? -19.251 8.787 5.733 1.00 22.00 293 ILE A N 1
ATOM 2126 C CA . ILE A 1 313 ? -18.377 7.909 6.559 1.00 22.09 293 ILE A CA 1
ATOM 2127 C C . ILE A 1 313 ? -19.201 6.797 7.225 1.00 20.66 293 ILE A C 1
ATOM 2128 O O . ILE A 1 313 ? -18.699 5.689 7.325 1.00 19.39 293 ILE A O 1
ATOM 2133 N N . ALA A 1 314 ? -20.435 7.069 7.647 1.00 21.04 294 ALA A N 1
ATOM 2134 C CA . ALA A 1 314 ? -21.352 6.071 8.262 1.00 20.71 294 ALA A CA 1
ATOM 2135 C C . ALA A 1 314 ? -21.614 4.877 7.333 1.00 20.13 294 ALA A C 1
ATOM 2136 O O . ALA A 1 314 ? -22.025 3.846 7.846 1.00 20.79 294 ALA A O 1
ATOM 2138 N N . ASP A 1 315 ? -21.426 5.023 6.016 1.00 18.60 295 ASP A N 1
ATOM 2139 C CA . ASP A 1 315 ? -21.649 3.966 4.997 1.00 18.51 295 ASP A CA 1
ATOM 2140 C C . ASP A 1 315 ? -20.493 2.953 4.953 1.00 18.37 295 ASP A C 1
ATOM 2141 O O . ASP A 1 315 ? -20.691 1.880 4.386 1.00 18.81 295 ASP A O 1
ATOM 2146 N N . ILE A 1 316 ? -19.315 3.286 5.491 1.00 18.13 296 ILE A N 1
ATOM 2147 C CA . ILE A 1 316 ? -18.066 2.491 5.284 1.00 17.77 296 ILE A CA 1
ATOM 2148 C C . ILE A 1 316 ? -17.916 1.386 6.359 1.00 17.21 296 ILE A C 1
ATOM 2149 O O . ILE A 1 316 ? -17.787 1.698 7.541 1.00 16.25 296 ILE A O 1
ATOM 2154 N N . ASP A 1 317 ? -17.876 0.131 5.907 1.00 15.99 297 ASP A N 1
ATOM 2155 C CA . ASP A 1 317 ? -17.795 -1.087 6.736 1.00 17.28 297 ASP A CA 1
ATOM 2156 C C . ASP A 1 317 ? -16.382 -1.211 7.318 1.00 17.61 297 ASP A C 1
ATOM 2157 O O . ASP A 1 317 ? -16.242 -1.554 8.516 1.00 18.58 297 ASP A O 1
ATOM 2162 N N . LEU A 1 318 ? -15.361 -0.912 6.538 1.00 16.09 298 LEU A N 1
ATOM 2163 C CA . LEU A 1 318 ? -13.952 -1.041 6.999 1.00 15.98 298 LEU A CA 1
ATOM 2164 C C . LEU A 1 318 ? -13.052 -0.131 6.190 1.00 15.83 298 LEU A C 1
ATOM 2165 O O . LEU A 1 318 ? -13.373 0.223 5.065 1.00 15.04 298 LEU A O 1
ATOM 2170 N N . VAL A 1 319 ? -11.910 0.172 6.776 1.00 16.43 299 VAL A N 1
ATOM 2171 C CA . VAL A 1 319 ? -10.909 1.060 6.165 1.00 15.77 299 VAL A CA 1
ATOM 2172 C C . VAL A 1 319 ? -9.553 0.419 6.372 1.00 15.35 299 VAL A C 1
ATOM 2173 O O . VAL A 1 319 ? -9.257 -0.069 7.473 1.00 15.46 299 VAL A O 1
ATOM 2177 N N . GLU A 1 320 ? -8.772 0.448 5.305 1.00 13.99 300 GLU A N 1
ATOM 2178 C CA . GLU A 1 320 ? -7.314 0.236 5.341 1.00 14.78 300 GLU A CA 1
ATOM 2179 C C . GLU A 1 320 ? -6.700 1.624 5.223 1.00 15.63 300 GLU A C 1
ATOM 2180 O O . GLU A 1 320 ? -6.690 2.182 4.083 1.00 12.38 300 GLU A O 1
ATOM 2186 N N . ILE A 1 321 ? -6.172 2.145 6.331 1.00 14.69 301 ILE A N 1
ATOM 2187 C CA . ILE A 1 321 ? -5.414 3.434 6.328 1.00 16.09 301 ILE A CA 1
ATOM 2188 C C . ILE A 1 321 ? -3.954 3.088 6.633 1.00 14.72 301 ILE A C 1
ATOM 2189 O O . ILE A 1 321 ? -3.693 2.430 7.633 1.00 15.83 301 ILE A O 1
ATOM 2194 N N . ASN A 1 322 ? -3.024 3.511 5.802 1.00 13.72 302 ASN A N 1
ATOM 2195 C CA . ASN A 1 322 ? -1.636 3.072 6.031 1.00 14.48 302 ASN A CA 1
ATOM 2196 C C . ASN A 1 322 ? -1.101 3.699 7.324 1.00 15.06 302 ASN A C 1
ATOM 2197 O O . ASN A 1 322 ? -1.189 4.910 7.519 1.00 16.79 302 ASN A O 1
ATOM 2202 N N . GLU A 1 323 ? -0.427 2.878 8.124 1.00 15.19 303 GLU A N 1
ATOM 2203 C CA . GLU A 1 323 ? 0.152 3.296 9.416 1.00 17.02 303 GLU A CA 1
ATOM 2204 C C . GLU A 1 323 ? 1.588 3.762 9.177 1.00 17.70 303 GLU A C 1
ATOM 2205 O O . GLU A 1 323 ? 2.512 3.074 9.636 1.00 14.54 303 GLU A O 1
ATOM 2211 N N . ALA A 1 324 ? 1.808 4.840 8.409 1.00 17.48 304 ALA A N 1
ATOM 2212 C CA . ALA A 1 324 ? 3.187 5.342 8.194 1.00 17.43 304 ALA A CA 1
ATOM 2213 C C . ALA A 1 324 ? 3.735 5.806 9.545 1.00 16.89 304 ALA A C 1
ATOM 2214 O O . ALA A 1 324 ? 4.902 5.513 9.841 1.00 16.78 304 ALA A O 1
ATOM 2216 N N . PHE A 1 325 ? 2.935 6.561 10.280 1.00 15.40 305 PHE A N 1
ATOM 2217 C CA . PHE A 1 325 ? 3.161 6.842 11.723 1.00 16.95 305 PHE A CA 1
ATOM 2218 C C . PHE A 1 325 ? 1.842 6.669 12.461 1.00 17.38 305 PHE A C 1
ATOM 2219 O O . PHE A 1 325 ? 0.811 6.999 11.866 1.00 17.97 305 PHE A O 1
ATOM 2227 N N . ALA A 1 326 ? 1.870 6.236 13.733 1.00 16.13 306 ALA A N 1
ATOM 2228 C CA . ALA A 1 326 ? 0.680 6.230 14.602 1.00 17.70 306 ALA A CA 1
ATOM 2229 C C . ALA A 1 326 ? 0.102 7.651 14.686 1.00 16.12 306 ALA A C 1
ATOM 2230 O O . ALA A 1 326 ? -1.123 7.754 14.665 1.00 18.46 306 ALA A O 1
ATOM 2232 N N . SER A 1 327 ? 0.946 8.692 14.791 1.00 17.81 307 SER A N 1
ATOM 2233 C CA . SER A 1 327 ? 0.482 10.095 14.989 1.00 16.65 307 SER A CA 1
ATOM 2234 C C . SER A 1 327 ? -0.505 10.446 13.869 1.00 15.47 307 SER A C 1
ATOM 2235 O O . SER A 1 327 ? -1.642 10.868 14.170 1.00 16.94 307 SER A O 1
ATOM 2238 N N . GLN A 1 328 ? -0.092 10.235 12.628 1.00 15.02 308 GLN A N 1
ATOM 2239 C CA . GLN A 1 328 ? -0.904 10.680 11.461 1.00 15.07 308 GLN A CA 1
ATOM 2240 C C . GLN A 1 328 ? -2.087 9.731 11.245 1.00 14.95 308 GLN A C 1
ATOM 2241 O O . GLN A 1 328 ? -3.170 10.229 10.841 1.00 16.26 308 GLN A O 1
ATOM 2247 N N . SER A 1 329 ? -1.908 8.415 11.420 1.00 16.30 309 SER A N 1
ATOM 2248 C CA . SER A 1 329 ? -3.040 7.452 11.238 1.00 17.74 309 SER A CA 1
ATOM 2249 C C . SER A 1 329 ? -4.138 7.829 12.219 1.00 17.17 309 SER A C 1
ATOM 2250 O O . SER A 1 329 ? -5.291 7.959 11.814 1.00 18.54 309 SER A O 1
ATOM 2253 N N . ILE A 1 330 ? -3.783 8.034 13.498 1.00 16.84 310 ILE A N 1
ATOM 2254 C CA . ILE A 1 330 ? -4.788 8.383 14.534 1.00 15.76 310 ILE A CA 1
ATOM 2255 C C . ILE A 1 330 ? -5.407 9.742 14.167 1.00 16.41 310 ILE A C 1
ATOM 2256 O O . ILE A 1 330 ? -6.645 9.853 14.165 1.00 14.83 310 ILE A O 1
ATOM 2261 N N . ALA A 1 331 ? -4.587 10.744 13.830 1.00 15.94 311 ALA A N 1
ATOM 2262 C CA . ALA A 1 331 ? -5.110 12.105 13.545 1.00 16.10 311 ALA A CA 1
ATOM 2263 C C . ALA A 1 331 ? -6.121 12.027 12.384 1.00 15.87 311 ALA A C 1
ATOM 2264 O O . ALA A 1 331 ? -7.240 12.626 12.502 1.00 14.41 311 ALA A O 1
ATOM 2266 N N . CYS A 1 332 ? -5.801 11.253 11.330 1.00 14.85 312 CYS A N 1
ATOM 2267 C CA . CYS A 1 332 ? -6.726 11.032 10.181 1.00 15.28 312 CYS A CA 1
ATOM 2268 C C . CYS A 1 332 ? -8.058 10.382 10.612 1.00 15.32 312 CYS A C 1
ATOM 2269 O O . CYS A 1 332 ? -9.141 10.865 10.205 1.00 16.31 312 CYS A O 1
ATOM 2272 N N . ILE A 1 333 ? -7.986 9.272 11.329 1.00 15.87 313 ILE A N 1
ATOM 2273 C CA . ILE A 1 333 ? -9.152 8.492 11.807 1.00 17.56 313 ILE A CA 1
ATOM 2274 C C . ILE A 1 333 ? -10.059 9.418 12.630 1.00 18.32 313 ILE A C 1
ATOM 2275 O O . ILE A 1 333 ? -11.276 9.406 12.392 1.00 15.65 313 ILE A O 1
ATOM 2280 N N . ARG A 1 334 ? -9.492 10.204 13.550 1.00 18.19 314 ARG A N 1
ATOM 2281 C CA . ARG A 1 334 ? -10.301 11.166 14.333 1.00 20.31 314 ARG A CA 1
ATOM 2282 C C . ARG A 1 334 ? -10.960 12.204 13.423 1.00 19.95 314 ARG A C 1
ATOM 2283 O O . ARG A 1 334 ? -12.154 12.459 13.610 1.00 18.39 314 ARG A O 1
ATOM 2291 N N . GLU A 1 335 ? -10.199 12.815 12.505 1.00 21.63 315 GLU A N 1
ATOM 2292 C CA . GLU A 1 335 ? -10.688 13.921 11.633 1.00 21.28 315 GLU A CA 1
ATOM 2293 C C . GLU A 1 335 ? -11.835 13.392 10.763 1.00 20.88 315 GLU A C 1
ATOM 2294 O O . GLU A 1 335 ? -12.797 14.145 10.507 1.00 18.93 315 GLU A O 1
ATOM 2300 N N . LEU A 1 336 ? -11.771 12.127 10.338 1.00 17.53 316 LEU A N 1
ATOM 2301 C CA . LEU A 1 336 ? -12.819 11.544 9.473 1.00 18.79 316 LEU A CA 1
ATOM 2302 C C . LEU A 1 336 ? -13.977 11.029 10.339 1.00 17.96 316 LEU A C 1
ATOM 2303 O O . LEU A 1 336 ? -15.040 10.738 9.772 1.00 18.21 316 LEU A O 1
ATOM 2308 N N . GLY A 1 337 ? -13.793 10.895 11.659 1.00 17.84 317 GLY A N 1
ATOM 2309 C CA . GLY A 1 337 ? -14.855 10.385 12.543 1.00 18.82 317 GLY A CA 1
ATOM 2310 C C . GLY A 1 337 ? -15.029 8.886 12.370 1.00 18.44 317 GLY A C 1
ATOM 2311 O O . GLY A 1 337 ? -16.175 8.405 12.447 1.00 23.20 317 GLY A O 1
ATOM 2312 N N . LEU A 1 338 ? -13.945 8.162 12.136 1.00 18.44 318 LEU A N 1
ATOM 2313 C CA . LEU A 1 338 ? -14.004 6.693 11.929 1.00 19.00 318 LEU A CA 1
ATOM 2314 C C . LEU A 1 338 ? -13.921 5.985 13.269 1.00 19.61 318 LEU A C 1
ATOM 2315 O O . LEU A 1 338 ? -13.146 6.396 14.129 1.00 20.75 318 LEU A O 1
ATOM 2320 N N . ASP A 1 339 ? -14.608 4.868 13.371 1.00 21.86 319 ASP A N 1
ATOM 2321 C CA . ASP A 1 339 ? -14.515 4.001 14.564 1.00 22.23 319 ASP A CA 1
ATOM 2322 C C . ASP A 1 339 ? -13.216 3.214 14.437 1.00 20.81 319 ASP A C 1
ATOM 2323 O O . ASP A 1 339 ? -13.009 2.556 13.412 1.00 20.51 319 ASP A O 1
ATOM 2328 N N . MET A 1 340 ? -12.354 3.255 15.434 1.00 20.29 320 MET A N 1
ATOM 2329 C CA . MET A 1 340 ? -11.037 2.575 15.355 1.00 21.73 320 MET A CA 1
ATOM 2330 C C . MET A 1 340 ? -11.226 1.062 15.162 1.00 20.85 320 MET A C 1
ATOM 2331 O O . MET A 1 340 ? -10.309 0.393 14.546 1.00 18.39 320 MET A O 1
ATOM 2336 N N . ASP A 1 341 ? -12.393 0.525 15.547 1.00 21.24 321 ASP A N 1
ATOM 2337 C CA . ASP A 1 341 ? -12.690 -0.936 15.443 1.00 22.12 321 ASP A CA 1
ATOM 2338 C C . ASP A 1 341 ? -12.890 -1.353 13.977 1.00 21.70 321 ASP A C 1
ATOM 2339 O O . ASP A 1 341 ? -12.821 -2.562 13.682 1.00 21.19 321 ASP A O 1
ATOM 2344 N N . ARG A 1 342 ? -13.093 -0.401 13.073 1.00 20.06 322 ARG A N 1
ATOM 2345 C CA . ARG A 1 342 ? -13.241 -0.665 11.616 1.00 20.44 322 ARG A CA 1
ATOM 2346 C C . ARG A 1 342 ? -11.927 -0.445 10.853 1.00 18.72 322 ARG A C 1
ATOM 2347 O O . ARG A 1 342 ? -11.920 -0.576 9.596 1.00 18.26 322 ARG A O 1
ATOM 2355 N N . ILE A 1 343 ? -10.843 -0.139 11.556 1.00 17.53 323 ILE A N 1
ATOM 2356 C CA . ILE A 1 343 ? -9.541 0.185 10.914 1.00 17.18 323 ILE A CA 1
ATOM 2357 C C . ILE A 1 343 ? -8.620 -1.053 10.890 1.00 17.24 323 ILE A C 1
ATOM 2358 O O . ILE A 1 343 ? -8.449 -1.721 11.964 1.00 16.16 323 ILE A O 1
ATOM 2363 N N . ASN A 1 344 ? -7.927 -1.271 9.762 1.00 15.54 324 ASN A N 1
ATOM 2364 C CA . ASN A 1 344 ? -6.777 -2.200 9.630 1.00 17.47 324 ASN A CA 1
ATOM 2365 C C . ASN A 1 344 ? -7.081 -3.525 10.338 1.00 16.90 324 ASN A C 1
ATOM 2366 O O . ASN A 1 344 ? -6.356 -3.866 11.297 1.00 18.81 324 ASN A O 1
ATOM 2371 N N . LEU A 1 345 ? -8.121 -4.224 9.888 1.00 17.31 325 LEU A N 1
ATOM 2372 C CA . LEU A 1 345 ? -8.749 -5.358 10.633 1.00 18.39 325 LEU A CA 1
ATOM 2373 C C . LEU A 1 345 ? -7.728 -6.463 10.912 1.00 18.99 325 LEU A C 1
ATOM 2374 O O . LEU A 1 345 ? -7.778 -7.058 12.042 1.00 18.02 325 LEU A O 1
ATOM 2379 N N . ASP A 1 346 ? -6.815 -6.737 9.972 1.00 17.61 326 ASP A N 1
ATOM 2380 C CA . ASP A 1 346 ? -5.806 -7.826 10.094 1.00 18.24 326 ASP A CA 1
ATOM 2381 C C . ASP A 1 346 ? -4.420 -7.237 10.407 1.00 16.83 326 ASP A C 1
ATOM 2382 O O . ASP A 1 346 ? -3.383 -7.886 10.110 1.00 17.93 326 ASP A O 1
ATOM 2387 N N . GLY A 1 347 ? -4.361 -6.070 11.050 1.00 16.14 327 GLY A N 1
ATOM 2388 C CA . GLY A 1 347 ? -3.067 -5.432 11.347 1.00 16.12 327 GLY A CA 1
ATOM 2389 C C . GLY A 1 347 ? -2.767 -4.332 10.359 1.00 17.87 327 GLY A C 1
ATOM 2390 O O . GLY A 1 347 ? -3.386 -4.328 9.234 1.00 18.38 327 GLY A O 1
ATOM 2391 N N . GLY A 1 348 ? -1.881 -3.423 10.733 1.00 18.45 328 GLY A N 1
ATOM 2392 C CA . GLY A 1 348 ? -1.455 -2.340 9.842 1.00 17.10 328 GLY A CA 1
ATOM 2393 C C . GLY A 1 348 ? 0.040 -2.290 9.713 1.00 14.95 328 GLY A C 1
ATOM 2394 O O . GLY A 1 348 ? 0.704 -3.173 10.264 1.00 15.31 328 GLY A O 1
ATOM 2395 N N . ALA A 1 349 ? 0.543 -1.307 8.968 1.00 13.19 329 ALA A N 1
ATOM 2396 C CA . ALA A 1 349 ? 1.956 -1.189 8.564 1.00 14.58 329 ALA A CA 1
ATOM 2397 C C . ALA A 1 349 ? 2.904 -1.149 9.773 1.00 14.88 329 ALA A C 1
ATOM 2398 O O . ALA A 1 349 ? 4.031 -1.605 9.604 1.00 17.51 329 ALA A O 1
ATOM 2400 N N . LEU A 1 350 ? 2.489 -0.709 10.956 1.00 17.29 330 LEU A N 1
ATOM 2401 C CA . LEU A 1 350 ? 3.416 -0.771 12.130 1.00 17.98 330 LEU A CA 1
ATOM 2402 C C . LEU A 1 350 ? 3.893 -2.224 12.314 1.00 16.85 330 LEU A C 1
ATOM 2403 O O . LEU A 1 350 ? 5.099 -2.448 12.662 1.00 20.56 330 LEU A O 1
ATOM 2408 N N . ALA A 1 351 ? 3.001 -3.187 12.061 1.00 16.52 331 ALA A N 1
ATOM 2409 C CA . ALA A 1 351 ? 3.215 -4.642 12.264 1.00 16.94 331 ALA A CA 1
ATOM 2410 C C . ALA A 1 351 ? 3.609 -5.326 10.952 1.00 18.59 331 ALA A C 1
ATOM 2411 O O . ALA A 1 351 ? 4.478 -6.205 10.968 1.00 20.02 331 ALA A O 1
ATOM 2413 N N . ILE A 1 352 ? 2.920 -5.001 9.864 1.00 18.35 332 ILE A N 1
ATOM 2414 C CA . ILE A 1 352 ? 3.014 -5.737 8.572 1.00 18.31 332 ILE A CA 1
ATOM 2415 C C . ILE A 1 352 ? 4.228 -5.226 7.804 1.00 17.93 332 ILE A C 1
ATOM 2416 O O . ILE A 1 352 ? 4.835 -6.033 7.097 1.00 18.89 332 ILE A O 1
ATOM 2421 N N . GLY A 1 353 ? 4.560 -3.943 7.932 1.00 16.61 333 GLY A N 1
ATOM 2422 C CA . GLY A 1 353 ? 5.644 -3.310 7.157 1.00 16.48 333 GLY A CA 1
ATOM 2423 C C . GLY A 1 353 ? 5.111 -2.369 6.083 1.00 16.94 333 GLY A C 1
ATOM 2424 O O . GLY A 1 353 ? 3.873 -2.347 5.866 1.00 15.58 333 GLY A O 1
ATOM 2425 N N . HIS A 1 354 ? 6.011 -1.570 5.492 1.00 15.59 334 HIS A N 1
ATOM 2426 C CA . HIS A 1 354 ? 5.710 -0.434 4.588 1.00 15.59 334 HIS A CA 1
ATOM 2427 C C . HIS A 1 354 ? 6.860 -0.305 3.596 1.00 14.78 334 HIS A C 1
ATOM 2428 O O . HIS A 1 354 ? 7.680 0.613 3.712 1.00 15.87 334 HIS A O 1
ATOM 2435 N N . PRO A 1 355 ? 6.964 -1.236 2.605 1.00 13.29 335 PRO A N 1
ATOM 2436 C CA . PRO A 1 355 ? 7.883 -1.115 1.491 1.00 15.36 335 PRO A CA 1
ATOM 2437 C C . PRO A 1 355 ? 7.223 -0.126 0.517 1.00 15.95 335 PRO A C 1
ATOM 2438 O O . PRO A 1 355 ? 6.254 -0.477 -0.148 1.00 16.44 335 PRO A O 1
ATOM 2442 N N . LEU A 1 356 ? 7.718 1.107 0.472 1.00 17.36 336 LEU A N 1
ATOM 2443 C CA . LEU A 1 356 ? 6.968 2.289 -0.040 1.00 17.81 336 LEU A CA 1
ATOM 2444 C C . LEU A 1 356 ? 6.167 1.964 -1.322 1.00 18.03 336 LEU A C 1
ATOM 2445 O O . LEU A 1 356 ? 4.919 2.112 -1.283 1.00 16.83 336 LEU A O 1
ATOM 2450 N N . GLY A 1 357 ? 6.839 1.577 -2.401 1.00 16.60 337 GLY A N 1
ATOM 2451 C CA . GLY A 1 357 ? 6.193 1.309 -3.711 1.00 16.47 337 GLY A CA 1
ATOM 2452 C C . GLY A 1 357 ? 5.070 0.286 -3.607 1.00 16.91 337 GLY A C 1
ATOM 2453 O O . GLY A 1 357 ? 4.115 0.330 -4.434 1.00 17.21 337 GLY A O 1
ATOM 2454 N N . ALA A 1 358 ? 5.145 -0.653 -2.668 1.00 15.56 338 ALA A N 1
ATOM 2455 C CA . ALA A 1 358 ? 4.227 -1.827 -2.656 1.00 17.34 338 ALA A CA 1
ATOM 2456 C C . ALA A 1 358 ? 2.989 -1.565 -1.792 1.00 15.35 338 ALA A C 1
ATOM 2457 O O . ALA A 1 358 ? 1.954 -2.256 -1.992 1.00 16.29 338 ALA A O 1
ATOM 2459 N N . THR A 1 359 ? 3.019 -0.594 -0.875 1.00 14.38 339 THR A N 1
ATOM 2460 C CA . THR A 1 359 ? 1.942 -0.437 0.107 1.00 15.76 339 THR A CA 1
ATOM 2461 C C . THR A 1 359 ? 0.589 -0.127 -0.549 1.00 13.68 339 THR A C 1
ATOM 2462 O O . THR A 1 359 ? -0.431 -0.660 -0.083 1.00 14.01 339 THR A O 1
ATOM 2466 N N . GLY A 1 360 ? 0.535 0.744 -1.541 1.00 13.08 340 GLY A N 1
ATOM 2467 C CA . GLY A 1 360 ? -0.781 1.100 -2.117 1.00 12.90 340 GLY A CA 1
ATOM 2468 C C . GLY A 1 360 ? -1.526 -0.124 -2.644 1.00 12.82 340 GLY A C 1
ATOM 2469 O O . GLY A 1 360 ? -2.770 -0.163 -2.457 1.00 13.10 340 GLY A O 1
ATOM 2470 N N . ALA A 1 361 ? -0.822 -0.986 -3.385 1.00 13.19 341 ALA A N 1
ATOM 2471 C CA . ALA A 1 361 ? -1.342 -2.255 -3.971 1.00 14.59 341 ALA A CA 1
ATOM 2472 C C . ALA A 1 361 ? -1.751 -3.174 -2.811 1.00 14.78 341 ALA A C 1
ATOM 2473 O O . ALA A 1 361 ? -2.897 -3.680 -2.772 1.00 12.68 341 ALA A O 1
ATOM 2475 N N . ARG A 1 362 ? -0.890 -3.291 -1.799 1.00 15.29 342 ARG A N 1
ATOM 2476 C CA . ARG A 1 362 ? -1.254 -4.106 -0.617 1.00 15.03 342 ARG A CA 1
ATOM 2477 C C . ARG A 1 362 ? -2.532 -3.564 0.039 1.00 14.42 342 ARG A C 1
ATOM 2478 O O . ARG A 1 362 ? -3.450 -4.371 0.327 1.00 13.83 342 ARG A O 1
ATOM 2486 N N . ILE A 1 363 ? -2.621 -2.284 0.407 1.00 13.28 343 ILE A N 1
ATOM 2487 C CA . ILE A 1 363 ? -3.779 -1.875 1.246 1.00 12.42 343 ILE A CA 1
ATOM 2488 C C . ILE A 1 363 ? -5.071 -1.854 0.404 1.00 12.45 343 ILE A C 1
ATOM 2489 O O . ILE A 1 363 ? -6.147 -2.115 0.987 1.00 11.30 343 ILE A O 1
ATOM 2494 N N . THR A 1 364 ? -4.954 -1.604 -0.897 1.00 11.53 344 THR A N 1
ATOM 2495 C CA . THR A 1 364 ? -6.097 -1.660 -1.817 1.00 13.37 344 THR A CA 1
ATOM 2496 C C . THR A 1 364 ? -6.554 -3.122 -1.960 1.00 13.90 344 THR A C 1
ATOM 2497 O O . THR A 1 364 ? -7.800 -3.379 -1.858 1.00 13.91 344 THR A O 1
ATOM 2501 N N . GLY A 1 365 ? -5.627 -4.033 -2.240 1.00 13.97 345 GLY A N 1
ATOM 2502 C CA . GLY A 1 365 ? -5.913 -5.479 -2.381 1.00 13.55 345 GLY A CA 1
ATOM 2503 C C . GLY A 1 365 ? -6.511 -6.010 -1.108 1.00 13.67 345 GLY A C 1
ATOM 2504 O O . GLY A 1 365 ? -7.522 -6.691 -1.143 1.00 11.75 345 GLY A O 1
ATOM 2505 N N . LYS A 1 366 ? -5.898 -5.640 0.025 1.00 13.97 346 LYS A N 1
ATOM 2506 C CA . LYS A 1 366 ? -6.336 -6.119 1.337 1.00 14.03 346 LYS A CA 1
ATOM 2507 C C . LYS A 1 366 ? -7.740 -5.624 1.661 1.00 14.09 346 LYS A C 1
ATOM 2508 O O . LYS A 1 366 ? -8.522 -6.477 2.096 1.00 12.39 346 LYS A O 1
ATOM 2514 N N . ALA A 1 367 ? -8.048 -4.330 1.466 1.00 14.15 347 ALA A N 1
ATOM 2515 C CA . ALA A 1 367 ? -9.379 -3.749 1.698 1.00 14.35 347 ALA A CA 1
ATOM 2516 C C . ALA A 1 367 ? -10.404 -4.532 0.860 1.00 13.98 347 ALA A C 1
ATOM 2517 O O . ALA A 1 367 ? -11.484 -4.820 1.350 1.00 12.55 347 ALA A O 1
ATOM 2519 N N . ALA A 1 368 ? -10.072 -4.842 -0.382 1.00 13.36 348 ALA A N 1
ATOM 2520 C CA . ALA A 1 368 ? -10.955 -5.604 -1.293 1.00 13.97 348 ALA A CA 1
ATOM 2521 C C . ALA A 1 368 ? -11.204 -7.004 -0.715 1.00 13.91 348 ALA A C 1
ATOM 2522 O O . ALA A 1 368 ? -12.360 -7.425 -0.582 1.00 13.54 348 ALA A O 1
ATOM 2524 N N . ALA A 1 369 ? -10.148 -7.701 -0.322 1.00 14.06 349 ALA A N 1
ATOM 2525 C CA . ALA A 1 369 ? -10.228 -9.091 0.180 1.00 14.21 349 ALA A CA 1
ATOM 2526 C C . ALA A 1 369 ? -10.987 -9.126 1.513 1.00 14.47 349 ALA A C 1
ATOM 2527 O O . ALA A 1 369 ? -11.833 -10.049 1.725 1.00 15.40 349 ALA A O 1
ATOM 2529 N N . LEU A 1 370 ? -10.762 -8.141 2.392 1.00 13.89 350 LEU A N 1
ATOM 2530 C CA . LEU A 1 370 ? -11.483 -8.048 3.691 1.00 15.50 350 LEU A CA 1
ATOM 2531 C C . LEU A 1 370 ? -12.958 -7.732 3.451 1.00 15.32 350 LEU A C 1
ATOM 2532 O O . LEU A 1 370 ? -13.788 -8.259 4.206 1.00 15.30 350 LEU A O 1
ATOM 2537 N N . LEU A 1 371 ? -13.276 -6.879 2.488 1.00 14.49 351 LEU A N 1
ATOM 2538 C CA . LEU A 1 371 ? -14.700 -6.517 2.217 1.00 15.92 351 LEU A CA 1
ATOM 2539 C C . LEU A 1 371 ? -15.453 -7.794 1.856 1.00 15.90 351 LEU A C 1
ATOM 2540 O O . LEU A 1 371 ? -16.571 -8.012 2.396 1.00 18.60 351 LEU A O 1
ATOM 2545 N N . ARG A 1 372 ? -14.847 -8.629 1.013 1.00 18.00 352 ARG A N 1
ATOM 2546 C CA . ARG A 1 372 ? -15.451 -9.908 0.564 1.00 18.98 352 ARG A CA 1
ATOM 2547 C C . ARG A 1 372 ? -15.555 -10.878 1.749 1.00 18.39 352 ARG A C 1
ATOM 2548 O O . ARG A 1 372 ? -16.650 -11.394 1.967 1.00 17.11 352 ARG A O 1
ATOM 2556 N N . ARG A 1 373 ? -14.474 -11.078 2.497 1.00 17.46 353 ARG A N 1
ATOM 2557 C CA . ARG A 1 373 ? -14.417 -11.993 3.664 1.00 19.40 353 ARG A CA 1
ATOM 2558 C C . ARG A 1 373 ? -15.430 -11.557 4.728 1.00 19.69 353 ARG A C 1
ATOM 2559 O O . ARG A 1 373 ? -16.102 -12.449 5.293 1.00 21.48 353 ARG A O 1
ATOM 2567 N N . THR A 1 374 ? -15.551 -10.264 5.039 1.00 19.00 354 THR A N 1
ATOM 2568 C CA . THR A 1 374 ? -16.412 -9.794 6.153 1.00 20.11 354 THR A CA 1
ATOM 2569 C C . THR A 1 374 ? -17.875 -9.636 5.736 1.00 22.38 354 THR A C 1
ATOM 2570 O O . THR A 1 374 ? -18.692 -9.414 6.644 1.00 22.37 354 THR A O 1
ATOM 2574 N N . GLY A 1 375 ? -18.203 -9.752 4.436 1.00 22.90 355 GLY A N 1
ATOM 2575 C CA . GLY A 1 375 ? -19.577 -9.577 3.922 1.00 23.04 355 GLY A CA 1
ATOM 2576 C C . GLY A 1 375 ? -20.047 -8.132 3.954 1.00 24.10 355 GLY A C 1
ATOM 2577 O O . GLY A 1 375 ? -21.271 -7.906 3.857 1.00 24.19 355 GLY A O 1
ATOM 2578 N N . GLY A 1 376 ? -19.124 -7.166 4.035 1.00 20.47 356 GLY A N 1
ATOM 2579 C CA . GLY A 1 376 ? -19.422 -5.728 4.083 1.00 20.11 356 GLY A CA 1
ATOM 2580 C C . GLY A 1 376 ? -19.860 -5.220 2.731 1.00 19.30 356 GLY A C 1
ATOM 2581 O O . GLY A 1 376 ? -19.760 -5.995 1.745 1.00 19.54 356 GLY A O 1
ATOM 2582 N N . ARG A 1 377 ? -20.331 -3.979 2.691 1.00 20.40 357 ARG A N 1
ATOM 2583 C CA . ARG A 1 377 ? -20.810 -3.342 1.450 1.00 21.47 357 ARG A CA 1
ATOM 2584 C C . ARG A 1 377 ? -19.742 -2.401 0.871 1.00 18.28 357 ARG A C 1
ATOM 2585 O O . ARG A 1 377 ? -19.522 -2.418 -0.349 1.00 17.83 357 ARG A O 1
ATOM 2593 N N . TYR A 1 378 ? -19.149 -1.545 1.682 1.00 17.93 358 TYR A N 1
ATOM 2594 C CA . TYR A 1 378 ? -18.185 -0.531 1.196 1.00 15.89 358 TYR A CA 1
ATOM 2595 C C . TYR A 1 378 ? -16.947 -0.520 2.075 1.00 15.32 358 TYR A C 1
ATOM 2596 O O . TYR A 1 378 ? -17.046 -0.739 3.254 1.00 13.85 358 TYR A O 1
ATOM 2605 N N . ALA A 1 379 ? -15.817 -0.242 1.448 1.00 14.90 359 ALA A N 1
ATOM 2606 C CA . ALA A 1 379 ? -14.497 -0.115 2.108 1.00 13.45 359 ALA A CA 1
ATOM 2607 C C . ALA A 1 379 ? -13.750 1.051 1.479 1.00 14.64 359 ALA A C 1
ATOM 2608 O O . ALA A 1 379 ? -14.025 1.416 0.302 1.00 12.77 359 ALA A O 1
ATOM 2610 N N . ILE A 1 380 ? -12.779 1.587 2.236 1.00 14.63 360 ILE A N 1
ATOM 2611 C CA . ILE A 1 380 ? -11.823 2.578 1.697 1.00 15.60 360 ILE A CA 1
ATOM 2612 C C . ILE A 1 380 ? -10.412 2.119 2.049 1.00 15.06 360 ILE A C 1
ATOM 2613 O O . ILE A 1 380 ? -10.214 1.676 3.197 1.00 14.70 360 ILE A O 1
ATOM 2618 N N . ALA A 1 381 ? -9.517 2.256 1.082 1.00 14.57 361 ALA A N 1
ATOM 2619 C CA . ALA A 1 381 ? -8.039 2.179 1.222 1.00 14.07 361 ALA A CA 1
ATOM 2620 C C . ALA A 1 381 ? -7.494 3.590 1.036 1.00 13.32 361 ALA A C 1
ATOM 2621 O O . ALA A 1 381 ? -7.810 4.226 0.011 1.00 12.76 361 ALA A O 1
ATOM 2623 N N . THR A 1 382 ? -6.706 4.104 1.979 1.00 13.28 362 THR A N 1
ATOM 2624 C CA . THR A 1 382 ? -6.230 5.501 1.878 1.00 14.31 362 THR A CA 1
ATOM 2625 C C . THR A 1 382 ? -4.852 5.567 2.508 1.00 13.91 362 THR A C 1
ATOM 2626 O O . THR A 1 382 ? -4.545 4.764 3.429 1.00 13.61 362 THR A O 1
ATOM 2630 N N . GLN A 1 383 ? -4.021 6.451 2.018 1.00 14.16 363 GLN A N 1
ATOM 2631 C CA . GLN A 1 383 ? -2.740 6.678 2.743 1.00 14.76 363 GLN A CA 1
ATOM 2632 C C . GLN A 1 383 ? -2.170 8.070 2.486 1.00 15.45 363 GLN A C 1
ATOM 2633 O O . GLN A 1 383 ? -2.509 8.726 1.449 1.00 15.52 363 GLN A O 1
ATOM 2639 N N . CYS A 1 384 ? -1.175 8.419 3.287 1.00 14.44 364 CYS A N 1
ATOM 2640 C CA . CYS A 1 384 ? -0.408 9.647 3.112 1.00 14.45 364 CYS A CA 1
ATOM 2641 C C . CYS A 1 384 ? 0.792 9.389 2.199 1.00 13.38 364 CYS A C 1
ATOM 2642 O O . CYS A 1 384 ? 1.237 8.218 2.016 1.00 13.58 364 CYS A O 1
ATOM 2645 N N . ILE A 1 385 ? 1.323 10.474 1.684 1.00 13.65 365 ILE A N 1
ATOM 2646 C CA . ILE A 1 385 ? 2.434 10.477 0.714 1.00 14.44 365 ILE A CA 1
ATOM 2647 C C . ILE A 1 385 ? 3.411 11.608 1.046 1.00 14.49 365 ILE A C 1
ATOM 2648 O O . ILE A 1 385 ? 2.983 12.785 1.173 1.00 14.22 365 ILE A O 1
ATOM 2653 N N . ALA A 1 386 ? 4.694 11.269 1.100 1.00 15.38 366 ALA A N 1
ATOM 2654 C CA . ALA A 1 386 ? 5.790 12.232 1.265 1.00 16.72 366 ALA A CA 1
ATOM 2655 C C . ALA A 1 386 ? 5.629 13.338 0.229 1.00 17.28 366 ALA A C 1
ATOM 2656 O O . ALA A 1 386 ? 5.302 13.026 -0.938 1.00 17.29 366 ALA A O 1
ATOM 2658 N N . GLY A 1 387 ? 5.846 14.602 0.631 1.00 16.92 367 GLY A N 1
ATOM 2659 C CA . GLY A 1 387 ? 5.714 15.740 -0.288 1.00 16.54 367 GLY A CA 1
ATOM 2660 C C . GLY A 1 387 ? 4.326 16.365 -0.188 1.00 16.41 367 GLY A C 1
ATOM 2661 O O . GLY A 1 387 ? 4.057 17.289 -0.947 1.00 17.48 367 GLY A O 1
ATOM 2662 N N . GLY A 1 388 ? 3.474 15.820 0.696 1.00 15.74 368 GLY A N 1
ATOM 2663 C CA . GLY A 1 388 ? 2.115 16.315 1.012 1.00 15.74 368 GLY A CA 1
ATOM 2664 C C . GLY A 1 388 ? 1.051 15.881 0.025 1.00 15.79 368 GLY A C 1
ATOM 2665 O O . GLY A 1 388 ? 0.488 16.723 -0.656 1.00 14.65 368 GLY A O 1
ATOM 2666 N N . GLN A 1 389 ? 0.698 14.607 0.012 1.00 15.77 369 GLN A N 1
ATOM 2667 C CA . GLN A 1 389 ? -0.409 14.121 -0.845 1.00 13.66 369 GLN A CA 1
ATOM 2668 C C . GLN A 1 389 ? -1.132 13.016 -0.084 1.00 14.42 369 GLN A C 1
ATOM 2669 O O . GLN A 1 389 ? -0.603 12.474 0.889 1.00 14.32 369 GLN A O 1
ATOM 2675 N N . GLY A 1 390 ? -2.350 12.741 -0.506 1.00 13.07 370 GLY A N 1
ATOM 2676 C CA . GLY A 1 390 ? -3.154 11.603 -0.047 1.00 11.94 370 GLY A CA 1
ATOM 2677 C C . GLY A 1 390 ? -3.705 10.903 -1.264 1.00 12.38 370 GLY A C 1
ATOM 2678 O O . GLY A 1 390 ? -3.972 11.593 -2.262 1.00 10.77 370 GLY A O 1
ATOM 2679 N N . VAL A 1 391 ? -3.899 9.608 -1.167 1.00 11.69 371 VAL A N 1
ATOM 2680 C CA . VAL A 1 391 ? -4.641 8.843 -2.218 1.00 11.74 371 VAL A CA 1
ATOM 2681 C C . VAL A 1 391 ? -5.720 8.017 -1.539 1.00 11.91 371 VAL A C 1
ATOM 2682 O O . VAL A 1 391 ? -5.529 7.592 -0.381 1.00 11.24 371 VAL A O 1
ATOM 2686 N N . ALA A 1 392 ? -6.840 7.746 -2.215 1.00 11.12 372 ALA A N 1
ATOM 2687 C CA . ALA A 1 392 ? -7.882 6.874 -1.652 1.00 11.43 372 ALA A CA 1
ATOM 2688 C C . ALA A 1 392 ? -8.548 6.099 -2.779 1.00 12.36 372 ALA A C 1
ATOM 2689 O O . ALA A 1 392 ? -8.642 6.649 -3.912 1.00 11.16 372 ALA A O 1
ATOM 2691 N N . THR A 1 393 ? -9.044 4.925 -2.419 1.00 12.03 373 THR A N 1
ATOM 2692 C CA . THR A 1 393 ? -9.870 4.078 -3.289 1.00 12.41 373 THR A CA 1
ATOM 2693 C C . THR A 1 393 ? -11.083 3.629 -2.485 1.00 13.66 373 THR A C 1
ATOM 2694 O O . THR A 1 393 ? -10.924 3.055 -1.377 1.00 13.39 373 THR A O 1
ATOM 2698 N N . LEU A 1 394 ? -12.254 3.833 -3.073 1.00 13.87 374 LEU A N 1
ATOM 2699 C CA . LEU A 1 394 ? -13.518 3.382 -2.435 1.00 14.39 374 LEU A CA 1
ATOM 2700 C C . LEU A 1 394 ? -14.026 2.179 -3.211 1.00 14.71 374 LEU A C 1
ATOM 2701 O O . LEU A 1 394 ? -14.126 2.263 -4.465 1.00 14.66 374 LEU A O 1
ATOM 2706 N N . LEU A 1 395 ? -14.232 1.074 -2.488 1.00 14.29 375 LEU A N 1
ATOM 2707 C CA . LEU A 1 395 ? -14.544 -0.266 -3.024 1.00 13.87 375 LEU A CA 1
ATOM 2708 C C . LEU A 1 395 ? -15.961 -0.637 -2.614 1.00 14.30 375 LEU A C 1
ATOM 2709 O O . LEU A 1 395 ? -16.390 -0.216 -1.514 1.00 15.90 375 LEU A O 1
ATOM 2714 N N . GLU A 1 396 ? -16.636 -1.385 -3.476 1.00 16.61 376 GLU A N 1
ATOM 2715 C CA . GLU A 1 396 ? -18.044 -1.833 -3.293 1.00 16.32 376 GLU A CA 1
ATOM 2716 C C . GLU A 1 396 ? -18.111 -3.341 -3.497 1.00 17.12 376 GLU A C 1
ATOM 2717 O O . GLU A 1 396 ? -17.467 -3.863 -4.400 1.00 14.73 376 GLU A O 1
ATOM 2723 N N . ALA A 1 397 ? -18.852 -4.036 -2.637 1.00 20.20 377 ALA A N 1
ATOM 2724 C CA . ALA A 1 397 ? -19.022 -5.498 -2.730 1.00 19.77 377 ALA A CA 1
ATOM 2725 C C . ALA A 1 397 ? -19.662 -5.831 -4.082 1.00 19.30 377 ALA A C 1
ATOM 2726 O O . ALA A 1 397 ? -20.458 -5.044 -4.596 1.00 19.12 377 ALA A O 1
ATOM 2728 N N . VAL A 1 398 ? -19.327 -6.981 -4.635 1.00 19.44 378 VAL A N 1
ATOM 2729 C CA . VAL A 1 398 ? -19.968 -7.485 -5.883 1.00 22.98 378 VAL A CA 1
ATOM 2730 C C . VAL A 1 398 ? -20.818 -8.688 -5.466 1.00 24.84 378 VAL A C 1
ATOM 2731 O O . VAL A 1 398 ? -20.272 -9.588 -4.803 1.00 24.86 378 VAL A O 1
ATOM 2735 N N . GLU A 1 399 ? -22.118 -8.653 -5.789 1.00 33.54 379 GLU A N 1
ATOM 2736 C CA . GLU A 1 399 ? -23.165 -9.534 -5.194 1.00 40.61 379 GLU A CA 1
ATOM 2737 C C . GLU A 1 399 ? -22.637 -10.972 -5.083 1.00 42.11 379 GLU A C 1
ATOM 2738 O O . GLU A 1 399 ? -22.938 -11.842 -5.882 1.00 44.74 379 GLU A O 1
ATOM 2744 N N . MET B 1 21 ? 19.942 40.196 42.287 1.00 56.85 1 MET B N 1
ATOM 2745 C CA . MET B 1 21 ? 19.345 38.838 42.100 1.00 54.67 1 MET B CA 1
ATOM 2746 C C . MET B 1 21 ? 18.974 38.682 40.613 1.00 49.90 1 MET B C 1
ATOM 2747 O O . MET B 1 21 ? 19.885 38.338 39.835 1.00 39.61 1 MET B O 1
ATOM 2752 N N . SER B 1 22 ? 17.732 39.001 40.216 1.00 44.65 2 SER B N 1
ATOM 2753 C CA . SER B 1 22 ? 17.126 38.632 38.901 1.00 43.89 2 SER B CA 1
ATOM 2754 C C . SER B 1 22 ? 16.312 39.785 38.315 1.00 38.44 2 SER B C 1
ATOM 2755 O O . SER B 1 22 ? 15.708 40.578 39.039 1.00 38.24 2 SER B O 1
ATOM 2758 N N . PRO B 1 23 ? 16.237 39.883 36.973 1.00 33.33 3 PRO B N 1
ATOM 2759 C CA . PRO B 1 23 ? 15.469 40.934 36.315 1.00 35.34 3 PRO B CA 1
ATOM 2760 C C . PRO B 1 23 ? 13.989 40.553 36.474 1.00 35.04 3 PRO B C 1
ATOM 2761 O O . PRO B 1 23 ? 13.723 39.363 36.581 1.00 31.30 3 PRO B O 1
ATOM 2765 N N . ILE B 1 24 ? 13.083 41.527 36.543 1.00 33.21 4 ILE B N 1
ATOM 2766 C CA . ILE B 1 24 ? 11.620 41.219 36.482 1.00 33.44 4 ILE B CA 1
ATOM 2767 C C . ILE B 1 24 ? 11.358 40.782 35.039 1.00 28.85 4 ILE B C 1
ATOM 2768 O O . ILE B 1 24 ? 11.890 41.415 34.076 1.00 29.66 4 ILE B O 1
ATOM 2773 N N . SER B 1 25 ? 10.696 39.649 34.888 1.00 24.16 5 SER B N 1
ATOM 2774 C CA . SER B 1 25 ? 10.380 39.091 33.559 1.00 21.85 5 SER B CA 1
ATOM 2775 C C . SER B 1 25 ? 8.899 38.716 33.591 1.00 20.16 5 SER B C 1
ATOM 2776 O O . SER B 1 25 ? 8.496 37.852 34.420 1.00 18.93 5 SER B O 1
ATOM 2779 N N . VAL B 1 26 ? 8.116 39.413 32.782 1.00 19.61 6 VAL B N 1
ATOM 2780 C CA . VAL B 1 26 ? 6.681 39.096 32.607 1.00 16.54 6 VAL B CA 1
ATOM 2781 C C . VAL B 1 26 ? 6.584 38.415 31.243 1.00 14.26 6 VAL B C 1
ATOM 2782 O O . VAL B 1 26 ? 7.031 39.018 30.236 1.00 13.22 6 VAL B O 1
ATOM 2786 N N . VAL B 1 27 ? 5.980 37.239 31.204 1.00 15.38 7 VAL B N 1
ATOM 2787 C CA . VAL B 1 27 ? 5.919 36.392 29.983 1.00 13.98 7 VAL B CA 1
ATOM 2788 C C . VAL B 1 27 ? 4.460 36.048 29.664 1.00 14.49 7 VAL B C 1
ATOM 2789 O O . VAL B 1 27 ? 3.628 36.123 30.569 1.00 12.96 7 VAL B O 1
ATOM 2793 N N . ILE B 1 28 ? 4.199 35.719 28.390 1.00 13.05 8 ILE B N 1
ATOM 2794 C CA . ILE B 1 28 ? 2.971 35.002 27.964 1.00 12.74 8 ILE B CA 1
ATOM 2795 C C . ILE B 1 28 ? 3.315 33.510 27.893 1.00 13.51 8 ILE B C 1
ATOM 2796 O O . ILE B 1 28 ? 4.275 33.181 27.200 1.00 13.16 8 ILE B O 1
ATOM 2801 N N . ALA B 1 29 ? 2.646 32.681 28.704 1.00 15.03 9 ALA B N 1
ATOM 2802 C CA . ALA B 1 29 ? 2.883 31.223 28.821 1.00 16.07 9 ALA B CA 1
ATOM 2803 C C . ALA B 1 29 ? 1.587 30.458 28.579 1.00 17.32 9 ALA B C 1
ATOM 2804 O O . ALA B 1 29 ? 1.465 29.315 29.007 1.00 17.85 9 ALA B O 1
ATOM 2806 N N . GLY B 1 30 ? 0.672 31.051 27.830 1.00 17.52 10 GLY B N 1
ATOM 2807 C CA . GLY B 1 30 ? -0.507 30.325 27.363 1.00 16.17 10 GLY B CA 1
ATOM 2808 C C . GLY B 1 30 ? -1.296 31.170 26.405 1.00 15.12 10 GLY B C 1
ATOM 2809 O O . GLY B 1 30 ? -1.369 32.409 26.620 1.00 13.01 10 GLY B O 1
ATOM 2810 N N . TYR B 1 31 ? -1.856 30.549 25.371 1.00 14.08 11 TYR B N 1
ATOM 2811 C CA . TYR B 1 31 ? -2.751 31.277 24.442 1.00 14.19 11 TYR B CA 1
ATOM 2812 C C . TYR B 1 31 ? -3.809 30.298 23.924 1.00 15.05 11 TYR B C 1
ATOM 2813 O O . TYR B 1 31 ? -3.488 29.218 23.347 1.00 16.15 11 TYR B O 1
ATOM 2822 N N . ALA B 1 32 ? -5.061 30.633 24.166 1.00 14.30 12 ALA B N 1
ATOM 2823 C CA . ALA B 1 32 ? -6.210 29.834 23.706 1.00 13.91 12 ALA B CA 1
ATOM 2824 C C . ALA B 1 32 ? -7.312 30.789 23.220 1.00 14.68 12 ALA B C 1
ATOM 2825 O O . ALA B 1 32 ? -7.416 31.925 23.725 1.00 13.75 12 ALA B O 1
ATOM 2827 N N . ARG B 1 33 ? -8.147 30.310 22.321 1.00 14.11 13 ARG B N 1
ATOM 2828 C CA . ARG B 1 33 ? -9.335 31.062 21.872 1.00 13.73 13 ARG B CA 1
ATOM 2829 C C . ARG B 1 33 ? -10.402 30.095 21.379 1.00 13.56 13 ARG B C 1
ATOM 2830 O O . ARG B 1 33 ? -10.032 28.969 20.979 1.00 13.66 13 ARG B O 1
ATOM 2838 N N . SER B 1 34 ? -11.661 30.531 21.353 1.00 13.08 14 SER B N 1
ATOM 2839 C CA . SER B 1 34 ? -12.698 29.817 20.569 1.00 13.51 14 SER B CA 1
ATOM 2840 C C . SER B 1 34 ? -12.322 29.936 19.088 1.00 16.05 14 SER B C 1
ATOM 2841 O O . SER B 1 34 ? -11.501 30.767 18.670 1.00 13.70 14 SER B O 1
ATOM 2844 N N . PRO B 1 35 ? -12.929 29.109 18.219 1.00 16.07 15 PRO B N 1
ATOM 2845 C CA . PRO B 1 35 ? -13.012 29.473 16.821 1.00 16.96 15 PRO B CA 1
ATOM 2846 C C . PRO B 1 35 ? -13.805 30.795 16.803 1.00 15.77 15 PRO B C 1
ATOM 2847 O O . PRO B 1 35 ? -14.572 31.046 17.670 1.00 15.82 15 PRO B O 1
ATOM 2851 N N . PHE B 1 36 ? -13.592 31.611 15.787 1.00 15.57 16 PHE B N 1
ATOM 2852 C CA . PHE B 1 36 ? -14.304 32.890 15.587 1.00 15.38 16 PHE B CA 1
ATOM 2853 C C . PHE B 1 36 ? -15.307 32.650 14.456 1.00 15.31 16 PHE B C 1
ATOM 2854 O O . PHE B 1 36 ? -14.926 32.031 13.454 1.00 15.39 16 PHE B O 1
ATOM 2862 N N . HIS B 1 37 ? -16.499 33.166 14.606 1.00 16.18 17 HIS B N 1
ATOM 2863 C CA . HIS B 1 37 ? -17.653 32.898 13.703 1.00 17.48 17 HIS B CA 1
ATOM 2864 C C . HIS B 1 37 ? -18.385 34.201 13.418 1.00 17.95 17 HIS B C 1
ATOM 2865 O O . HIS B 1 37 ? -18.373 35.082 14.292 1.00 17.24 17 HIS B O 1
ATOM 2872 N N . PHE B 1 38 ? -18.992 34.296 12.220 1.00 18.46 18 PHE B N 1
ATOM 2873 C CA . PHE B 1 38 ? -19.829 35.458 11.855 1.00 18.26 18 PHE B CA 1
ATOM 2874 C C . PHE B 1 38 ? -20.937 35.565 12.894 1.00 18.31 18 PHE B C 1
ATOM 2875 O O . PHE B 1 38 ? -21.535 34.521 13.279 1.00 18.03 18 PHE B O 1
ATOM 2883 N N . ALA B 1 39 ? -21.194 36.792 13.346 1.00 18.00 19 ALA B N 1
ATOM 2884 C CA . ALA B 1 39 ? -22.382 37.155 14.133 1.00 18.42 19 ALA B CA 1
ATOM 2885 C C . ALA B 1 39 ? -23.600 36.867 13.260 1.00 19.96 19 ALA B C 1
ATOM 2886 O O . ALA B 1 39 ? -23.469 36.972 11.977 1.00 18.17 19 ALA B O 1
ATOM 2888 N N . ARG B 1 40 ? -24.693 36.461 13.916 1.00 22.56 20 ARG B N 1
ATOM 2889 C CA . ARG B 1 40 ? -26.054 36.264 13.301 1.00 25.39 20 ARG B CA 1
ATOM 2890 C C . ARG B 1 40 ? -26.153 34.993 12.429 1.00 23.88 20 ARG B C 1
ATOM 2891 O O . ARG B 1 40 ? -27.192 34.328 12.483 1.00 27.23 20 ARG B O 1
ATOM 2899 N N . LYS B 1 41 ? -25.162 34.657 11.615 1.00 26.18 21 LYS B N 1
ATOM 2900 C CA . LYS B 1 41 ? -25.265 33.519 10.661 1.00 28.63 21 LYS B CA 1
ATOM 2901 C C . LYS B 1 41 ? -24.256 32.440 11.041 1.00 28.94 21 LYS B C 1
ATOM 2902 O O . LYS B 1 41 ? -24.274 31.382 10.411 1.00 26.08 21 LYS B O 1
ATOM 2908 N N . GLY B 1 42 ? -23.403 32.656 12.040 1.00 25.63 22 GLY B N 1
ATOM 2909 C CA . GLY B 1 42 ? -22.294 31.708 12.266 1.00 25.14 22 GLY B CA 1
ATOM 2910 C C . GLY B 1 42 ? -22.639 30.644 13.279 1.00 22.99 22 GLY B C 1
ATOM 2911 O O . GLY B 1 42 ? -23.773 30.666 13.799 1.00 23.14 22 GLY B O 1
ATOM 2912 N N . ALA B 1 43 ? -21.643 29.829 13.637 1.00 21.34 23 ALA B N 1
ATOM 2913 C CA . ALA B 1 43 ? -21.793 28.589 14.428 1.00 22.00 23 ALA B CA 1
ATOM 2914 C C . ALA B 1 43 ? -21.938 28.836 15.945 1.00 21.63 23 ALA B C 1
ATOM 2915 O O . ALA B 1 43 ? -22.202 27.877 16.652 1.00 23.89 23 ALA B O 1
ATOM 2917 N N . LEU B 1 44 ? -21.765 30.067 16.448 1.00 20.36 24 LEU B N 1
ATOM 2918 C CA . LEU B 1 44 ? -21.759 30.407 17.895 1.00 19.68 24 LEU B CA 1
ATOM 2919 C C . LEU B 1 44 ? -22.974 31.264 18.294 1.00 20.90 24 LEU B C 1
ATOM 2920 O O . LEU B 1 44 ? -23.026 31.773 19.449 1.00 19.35 24 LEU B O 1
ATOM 2925 N N . VAL B 1 45 ? -23.951 31.438 17.400 1.00 23.73 25 VAL B N 1
ATOM 2926 C CA . VAL B 1 45 ? -25.092 32.359 17.673 1.00 22.76 25 VAL B CA 1
ATOM 2927 C C . VAL B 1 45 ? -25.845 31.928 18.936 1.00 22.21 25 VAL B C 1
ATOM 2928 O O . VAL B 1 45 ? -26.458 32.817 19.585 1.00 23.91 25 VAL B O 1
ATOM 2932 N N . ASP B 1 46 ? -25.841 30.640 19.286 1.00 21.40 26 ASP B N 1
ATOM 2933 C CA . ASP B 1 46 ? -26.648 30.145 20.428 1.00 22.04 26 ASP B CA 1
ATOM 2934 C C . ASP B 1 46 ? -25.829 30.131 21.713 1.00 21.24 26 ASP B C 1
ATOM 2935 O O . ASP B 1 46 ? -26.390 29.703 22.710 1.00 21.24 26 ASP B O 1
ATOM 2940 N N . ILE B 1 47 ? -24.550 30.524 21.695 1.00 19.62 27 ILE B N 1
ATOM 2941 C CA . ILE B 1 47 ? -23.724 30.490 22.937 1.00 18.68 27 ILE B CA 1
ATOM 2942 C C . ILE B 1 47 ? -23.723 31.880 23.582 1.00 17.68 27 ILE B C 1
ATOM 2943 O O . ILE B 1 47 ? -23.284 32.858 22.913 1.00 17.28 27 ILE B O 1
ATOM 2948 N N . ARG B 1 48 ? -24.134 31.941 24.844 1.00 16.51 28 ARG B N 1
ATOM 2949 C CA . ARG B 1 48 ? -24.037 33.174 25.671 1.00 15.69 28 ARG B CA 1
ATOM 2950 C C . ARG B 1 48 ? -22.552 33.552 25.775 1.00 16.61 28 ARG B C 1
ATOM 2951 O O . ARG B 1 48 ? -21.706 32.669 25.876 1.00 15.82 28 ARG B O 1
ATOM 2959 N N . PRO B 1 49 ? -22.203 34.848 25.713 1.00 16.52 29 PRO B N 1
ATOM 2960 C CA . PRO B 1 49 ? -20.804 35.279 25.779 1.00 15.84 29 PRO B CA 1
ATOM 2961 C C . PRO B 1 49 ? -20.150 34.888 27.112 1.00 14.78 29 PRO B C 1
ATOM 2962 O O . PRO B 1 49 ? -18.998 34.590 27.084 1.00 16.48 29 PRO B O 1
ATOM 2966 N N . ASP B 1 50 ? -20.875 34.892 28.223 1.00 13.93 30 ASP B N 1
ATOM 2967 C CA . ASP B 1 50 ? -20.317 34.468 29.536 1.00 14.55 30 ASP B CA 1
ATOM 2968 C C . ASP B 1 50 ? -19.974 32.978 29.429 1.00 15.58 30 ASP B C 1
ATOM 2969 O O . ASP B 1 50 ? -18.858 32.582 29.835 1.00 15.27 30 ASP B O 1
ATOM 2974 N N . ASP B 1 51 ? -20.834 32.176 28.793 1.00 15.88 31 ASP B N 1
ATOM 2975 C CA . ASP B 1 51 ? -20.577 30.735 28.571 1.00 17.24 31 ASP B CA 1
ATOM 2976 C C . ASP B 1 51 ? -19.399 30.571 27.637 1.00 14.80 31 ASP B C 1
ATOM 2977 O O . ASP B 1 51 ? -18.631 29.590 27.819 1.00 15.14 31 ASP B O 1
ATOM 2982 N N . LEU B 1 52 ? -19.287 31.396 26.585 1.00 14.33 32 LEU B N 1
ATOM 2983 C CA . LEU B 1 52 ? -18.209 31.213 25.576 1.00 15.03 32 LEU B CA 1
ATOM 2984 C C . LEU B 1 52 ? -16.864 31.554 26.239 1.00 14.65 32 LEU B C 1
ATOM 2985 O O . LEU B 1 52 ? -15.906 30.817 26.093 1.00 13.62 32 LEU B O 1
ATOM 2990 N N . ALA B 1 53 ? -16.815 32.645 26.981 1.00 16.27 33 ALA B N 1
ATOM 2991 C CA . ALA B 1 53 ? -15.599 33.064 27.704 1.00 15.09 33 ALA B CA 1
ATOM 2992 C C . ALA B 1 53 ? -15.237 31.956 28.712 1.00 14.98 33 ALA B C 1
ATOM 2993 O O . ALA B 1 53 ? -14.046 31.582 28.770 1.00 14.12 33 ALA B O 1
ATOM 2995 N N . ALA B 1 54 ? -16.223 31.392 29.427 1.00 13.72 34 ALA B N 1
ATOM 2996 C CA . ALA B 1 54 ? -15.959 30.323 30.429 1.00 15.29 34 ALA B CA 1
ATOM 2997 C C . ALA B 1 54 ? -15.284 29.131 29.729 1.00 15.28 34 ALA B C 1
ATOM 2998 O O . ALA B 1 54 ? -14.353 28.525 30.309 1.00 13.01 34 ALA B O 1
ATOM 3000 N N . ALA B 1 55 ? -15.774 28.736 28.537 1.00 14.87 35 ALA B N 1
ATOM 3001 C CA . ALA B 1 55 ? -15.256 27.580 27.764 1.00 15.00 35 ALA B CA 1
ATOM 3002 C C . ALA B 1 55 ? -13.760 27.779 27.477 1.00 14.78 35 ALA B C 1
ATOM 3003 O O . ALA B 1 55 ? -12.958 26.823 27.583 1.00 14.59 35 ALA B O 1
ATOM 3005 N N . VAL B 1 56 ? -13.388 28.989 27.109 1.00 13.71 36 VAL B N 1
ATOM 3006 C CA . VAL B 1 56 ? -11.996 29.336 26.698 1.00 15.90 36 VAL B CA 1
ATOM 3007 C C . VAL B 1 56 ? -11.122 29.379 27.944 1.00 14.68 36 VAL B C 1
ATOM 3008 O O . VAL B 1 56 ? -9.969 28.883 27.850 1.00 16.03 36 VAL B O 1
ATOM 3012 N N . LEU B 1 57 ? -11.627 29.975 29.037 1.00 15.55 37 LEU B N 1
ATOM 3013 C CA . LEU B 1 57 ? -10.888 30.020 30.334 1.00 15.68 37 LEU B CA 1
ATOM 3014 C C . LEU B 1 57 ? -10.561 28.585 30.743 1.00 16.48 37 LEU B C 1
ATOM 3015 O O . LEU B 1 57 ? -9.422 28.289 31.076 1.00 14.57 37 LEU B O 1
ATOM 3020 N N . LYS B 1 58 ? -11.572 27.726 30.727 1.00 16.98 38 LYS B N 1
ATOM 3021 C CA . LYS B 1 58 ? -11.415 26.297 31.094 1.00 18.92 38 LYS B CA 1
ATOM 3022 C C . LYS B 1 58 ? -10.443 25.618 30.132 1.00 16.94 38 LYS B C 1
ATOM 3023 O O . LYS B 1 58 ? -9.600 24.813 30.612 1.00 17.06 38 LYS B O 1
ATOM 3029 N N . GLY B 1 59 ? -10.562 25.881 28.825 1.00 17.18 39 GLY B N 1
ATOM 3030 C CA . GLY B 1 59 ? -9.730 25.254 27.772 1.00 17.07 39 GLY B CA 1
ATOM 3031 C C . GLY B 1 59 ? -8.285 25.675 27.898 1.00 18.34 39 GLY B C 1
ATOM 3032 O O . GLY B 1 59 ? -7.381 24.824 27.733 1.00 17.08 39 GLY B O 1
ATOM 3033 N N . LEU B 1 60 ? -8.049 26.939 28.242 1.00 16.71 40 LEU B N 1
ATOM 3034 C CA . LEU B 1 60 ? -6.654 27.405 28.404 1.00 15.50 40 LEU B CA 1
ATOM 3035 C C . LEU B 1 60 ? -5.998 26.631 29.553 1.00 15.39 40 LEU B C 1
ATOM 3036 O O . LEU B 1 60 ? -4.910 26.104 29.355 1.00 16.14 40 LEU B O 1
ATOM 3041 N N . VAL B 1 61 ? -6.623 26.569 30.740 1.00 17.00 41 VAL B N 1
ATOM 3042 C CA . VAL B 1 61 ? -5.964 25.928 31.914 1.00 17.83 41 VAL B CA 1
ATOM 3043 C C . VAL B 1 61 ? -5.884 24.411 31.670 1.00 20.20 41 VAL B C 1
ATOM 3044 O O . VAL B 1 61 ? -4.838 23.851 32.016 1.00 21.66 41 VAL B O 1
ATOM 3048 N N . GLU B 1 62 ? -6.861 23.799 31.005 1.00 21.83 42 GLU B N 1
ATOM 3049 C CA . GLU B 1 62 ? -6.763 22.380 30.550 1.00 24.30 42 GLU B CA 1
ATOM 3050 C C . GLU B 1 62 ? -5.604 22.205 29.561 1.00 22.13 42 GLU B C 1
ATOM 3051 O O . GLU B 1 62 ? -4.872 21.257 29.758 1.00 23.43 42 GLU B O 1
ATOM 3057 N N . LYS B 1 63 ? -5.386 23.066 28.571 1.00 20.56 43 LYS B N 1
ATOM 3058 C CA . LYS B 1 63 ? -4.242 22.888 27.628 1.00 20.94 43 LYS B CA 1
ATOM 3059 C C . LYS B 1 63 ? -2.916 22.978 28.402 1.00 20.86 43 LYS B C 1
ATOM 3060 O O . LYS B 1 63 ? -1.918 22.365 27.953 1.00 22.04 43 LYS B O 1
ATOM 3066 N N . LEU B 1 64 ? -2.853 23.783 29.468 1.00 19.40 44 LEU B N 1
ATOM 3067 C CA . LEU B 1 64 ? -1.605 23.996 30.245 1.00 20.09 44 LEU B CA 1
ATOM 3068 C C . LEU B 1 64 ? -1.433 22.934 31.327 1.00 19.02 44 LEU B C 1
ATOM 3069 O O . LEU B 1 64 ? -0.368 22.960 31.946 1.00 19.91 44 LEU B O 1
ATOM 3074 N N . ASP B 1 65 ? -2.465 22.163 31.639 1.00 21.37 45 ASP B N 1
ATOM 3075 C CA . ASP B 1 65 ? -2.530 21.304 32.858 1.00 24.28 45 ASP B CA 1
ATOM 3076 C C . ASP B 1 65 ? -2.238 22.166 34.093 1.00 22.66 45 ASP B C 1
ATOM 3077 O O . ASP B 1 65 ? -1.439 21.762 34.955 1.00 23.53 45 ASP B O 1
ATOM 3082 N N . LEU B 1 66 ? -2.807 23.368 34.142 1.00 20.09 46 LEU B N 1
ATOM 3083 C CA . LEU B 1 66 ? -2.540 24.342 35.228 1.00 19.24 46 LEU B CA 1
ATOM 3084 C C . LEU B 1 66 ? -3.736 24.368 36.187 1.00 19.72 46 LEU B C 1
ATOM 3085 O O . LEU B 1 66 ? -4.889 24.498 35.700 1.00 21.18 46 LEU B O 1
ATOM 3090 N N . ASP B 1 67 ? -3.483 24.303 37.505 1.00 18.19 47 ASP B N 1
ATOM 3091 C CA . ASP B 1 67 ? -4.537 24.418 38.538 1.00 19.24 47 ASP B CA 1
ATOM 3092 C C . ASP B 1 67 ? -4.962 25.891 38.606 1.00 18.62 47 ASP B C 1
ATOM 3093 O O . ASP B 1 67 ? -4.153 26.728 38.994 1.00 17.59 47 ASP B O 1
ATOM 3098 N N . PRO B 1 68 ? -6.220 26.284 38.299 1.00 18.55 48 PRO B N 1
ATOM 3099 C CA . PRO B 1 68 ? -6.592 27.703 38.350 1.00 18.56 48 PRO B CA 1
ATOM 3100 C C . PRO B 1 68 ? -6.551 28.356 39.740 1.00 17.05 48 PRO B C 1
ATOM 3101 O O . PRO B 1 68 ? -6.573 29.555 39.828 1.00 15.81 48 PRO B O 1
ATOM 3105 N N . ALA B 1 69 ? -6.490 27.570 40.809 1.00 16.89 49 ALA B N 1
ATOM 3106 C CA . ALA B 1 69 ? -6.238 28.103 42.163 1.00 17.34 49 ALA B CA 1
ATOM 3107 C C . ALA B 1 69 ? -4.909 28.871 42.214 1.00 18.48 49 ALA B C 1
ATOM 3108 O O . ALA B 1 69 ? -4.770 29.746 43.105 1.00 19.85 49 ALA B O 1
ATOM 3110 N N . LEU B 1 70 ? -3.986 28.627 41.284 1.00 17.68 50 LEU B N 1
ATOM 3111 C CA . LEU B 1 70 ? -2.686 29.343 41.205 1.00 18.44 50 LEU B CA 1
ATOM 3112 C C . LEU B 1 70 ? -2.882 30.753 40.645 1.00 16.77 50 LEU B C 1
ATOM 3113 O O . LEU B 1 70 ? -1.910 31.556 40.716 1.00 16.99 50 LEU B O 1
ATOM 3118 N N . LEU B 1 71 ? -4.060 31.062 40.089 1.00 14.39 51 LEU B N 1
ATOM 3119 C CA . LEU B 1 71 ? -4.228 32.370 39.443 1.00 16.04 51 LEU B CA 1
ATOM 3120 C C . LEU B 1 71 ? -4.602 33.427 40.479 1.00 15.19 51 LEU B C 1
ATOM 3121 O O . LEU B 1 71 ? -5.499 33.150 41.328 1.00 18.21 51 LEU B O 1
ATOM 3126 N N . GLU B 1 72 ? -4.042 34.621 40.323 1.00 13.18 52 GLU B N 1
ATOM 3127 C CA . GLU B 1 72 ? -4.424 35.809 41.136 1.00 15.39 52 GLU B CA 1
ATOM 3128 C C . GLU B 1 72 ? -5.774 36.401 40.682 1.00 15.17 52 GLU B C 1
ATOM 3129 O O . GLU B 1 72 ? -6.570 36.878 41.557 1.00 14.60 52 GLU B O 1
ATOM 3135 N N . ASP B 1 73 ? -6.036 36.458 39.373 1.00 17.65 53 ASP B N 1
ATOM 3136 C CA . ASP B 1 73 ? -7.087 37.378 38.858 1.00 15.11 53 ASP B CA 1
ATOM 3137 C C . ASP B 1 73 ? -7.358 36.989 37.415 1.00 14.87 53 ASP B C 1
ATOM 3138 O O . ASP B 1 73 ? -6.437 36.473 36.758 1.00 13.83 53 ASP B O 1
ATOM 3143 N N . VAL B 1 74 ? -8.617 37.156 37.026 1.00 14.72 54 VAL B N 1
ATOM 3144 C CA . VAL B 1 74 ? -9.077 37.094 35.626 1.00 16.32 54 VAL B CA 1
ATOM 3145 C C . VAL B 1 74 ? -9.458 38.514 35.209 1.00 15.98 54 VAL B C 1
ATOM 3146 O O . VAL B 1 74 ? -10.333 39.143 35.841 1.00 14.69 54 VAL B O 1
ATOM 3150 N N . VAL B 1 75 ? -8.892 38.970 34.116 1.00 14.87 55 VAL B N 1
ATOM 3151 C CA . VAL B 1 75 ? -9.195 40.310 33.572 1.00 14.40 55 VAL B CA 1
ATOM 3152 C C . VAL B 1 75 ? -9.726 40.112 32.165 1.00 13.41 55 VAL B C 1
ATOM 3153 O O . VAL B 1 75 ? -8.998 39.538 31.334 1.00 15.18 55 VAL B O 1
ATOM 3157 N N . MET B 1 76 ? -10.983 40.499 31.954 1.00 13.48 56 MET B N 1
ATOM 3158 C CA . MET B 1 76 ? -11.759 40.162 30.741 1.00 13.00 56 MET B CA 1
ATOM 3159 C C . MET B 1 76 ? -12.089 41.442 29.982 1.00 12.32 56 MET B C 1
ATOM 3160 O O . MET B 1 76 ? -12.718 42.307 30.572 1.00 14.13 56 MET B O 1
ATOM 3165 N N . GLY B 1 77 ? -11.605 41.545 28.759 1.00 11.95 57 GLY B N 1
ATOM 3166 C CA . GLY B 1 77 ? -11.896 42.649 27.837 1.00 11.70 57 GLY B CA 1
ATOM 3167 C C . GLY B 1 77 ? -13.293 42.430 27.289 1.00 12.16 57 GLY B C 1
ATOM 3168 O O . GLY B 1 77 ? -13.636 41.277 26.995 1.00 11.79 57 GLY B O 1
ATOM 3169 N N . CYS B 1 78 ? -14.041 43.500 27.128 1.00 11.91 58 CYS B N 1
ATOM 3170 C CA . CYS B 1 78 ? -15.386 43.432 26.502 1.00 13.18 58 CYS B CA 1
ATOM 3171 C C . CYS B 1 78 ? -15.816 44.843 26.088 1.00 13.76 58 CYS B C 1
ATOM 3172 O O . CYS B 1 78 ? -15.844 45.709 26.977 1.00 12.03 58 CYS B O 1
ATOM 3175 N N . ALA B 1 79 ? -16.139 45.059 24.803 1.00 15.05 59 ALA B N 1
ATOM 3176 C CA . ALA B 1 79 ? -16.480 46.411 24.278 1.00 14.74 59 ALA B CA 1
ATOM 3177 C C . ALA B 1 79 ? -17.859 46.893 24.785 1.00 15.10 59 ALA B C 1
ATOM 3178 O O . ALA B 1 79 ? -18.032 48.095 24.946 1.00 16.18 59 ALA B O 1
ATOM 3180 N N . TYR B 1 80 ? -18.796 45.991 25.040 1.00 15.37 60 TYR B N 1
ATOM 3181 C CA . TYR B 1 80 ? -20.180 46.315 25.454 1.00 16.36 60 TYR B CA 1
ATOM 3182 C C . TYR B 1 80 ? -20.587 45.461 26.651 1.00 15.54 60 TYR B C 1
ATOM 3183 O O . TYR B 1 80 ? -21.359 44.508 26.529 1.00 17.33 60 TYR B O 1
ATOM 3192 N N . PRO B 1 81 ? -20.098 45.816 27.852 1.00 15.11 61 PRO B N 1
ATOM 3193 C CA . PRO B 1 81 ? -20.288 44.998 29.044 1.00 16.63 61 PRO B CA 1
ATOM 3194 C C . PRO B 1 81 ? -21.632 45.290 29.726 1.00 15.84 61 PRO B C 1
ATOM 3195 O O . PRO B 1 81 ? -21.713 45.913 30.764 1.00 17.46 61 PRO B O 1
ATOM 3199 N N . GLU B 1 82 ? -22.669 44.786 29.069 1.00 15.99 62 GLU B N 1
ATOM 3200 C CA . GLU B 1 82 ? -24.085 44.954 29.481 1.00 17.16 62 GLU B CA 1
ATOM 3201 C C . GLU B 1 82 ? -24.867 43.736 29.017 1.00 15.73 62 GLU B C 1
ATOM 3202 O O . GLU B 1 82 ? -24.376 42.980 28.157 1.00 14.28 62 GLU B O 1
ATOM 3208 N N . ALA B 1 83 ? -26.086 43.548 29.538 1.00 18.77 63 ALA B N 1
ATOM 3209 C CA . ALA B 1 83 ? -26.971 42.448 29.103 1.00 16.97 63 ALA B CA 1
ATOM 3210 C C . ALA B 1 83 ? -26.241 41.121 29.349 1.00 15.48 63 ALA B C 1
ATOM 3211 O O . ALA B 1 83 ? -25.739 40.979 30.457 1.00 18.28 63 ALA B O 1
ATOM 3213 N N . GLU B 1 84 ? -26.082 40.237 28.368 1.00 16.79 64 GLU B N 1
ATOM 3214 C CA . GLU B 1 84 ? -25.413 38.918 28.597 1.00 17.69 64 GLU B CA 1
ATOM 3215 C C . GLU B 1 84 ? -23.912 39.117 28.891 1.00 16.38 64 GLU B C 1
ATOM 3216 O O . GLU B 1 84 ? -23.322 38.223 29.533 1.00 15.94 64 GLU B O 1
ATOM 3222 N N . GLN B 1 85 ? -23.367 40.286 28.552 1.00 14.21 65 GLN B N 1
ATOM 3223 C CA . GLN B 1 85 ? -21.935 40.640 28.821 1.00 15.18 65 GLN B CA 1
ATOM 3224 C C . GLN B 1 85 ? -21.817 41.490 30.089 1.00 15.58 65 GLN B C 1
ATOM 3225 O O . GLN B 1 85 ? -20.756 42.033 30.346 1.00 13.83 65 GLN B O 1
ATOM 3231 N N . GLY B 1 86 ? -22.890 41.615 30.875 1.00 15.49 66 GLY B N 1
ATOM 3232 C CA . GLY B 1 86 ? -22.931 42.450 32.080 1.00 15.94 66 GLY B CA 1
ATOM 3233 C C . GLY B 1 86 ? -22.545 41.677 33.317 1.00 16.13 66 GLY B C 1
ATOM 3234 O O . GLY B 1 86 ? -22.068 40.512 33.204 1.00 15.61 66 GLY B O 1
ATOM 3235 N N . MET B 1 87 ? -22.724 42.319 34.465 1.00 18.13 67 MET B N 1
ATOM 3236 C CA . MET B 1 87 ? -22.579 41.740 35.830 1.00 17.35 67 MET B CA 1
ATOM 3237 C C . MET B 1 87 ? -21.127 41.315 36.098 1.00 16.63 67 MET B C 1
ATOM 3238 O O . MET B 1 87 ? -20.915 40.413 36.968 1.00 18.98 67 MET B O 1
ATOM 3243 N N . ASN B 1 88 ? -20.171 42.031 35.505 1.00 14.18 68 ASN B N 1
ATOM 3244 C CA . ASN B 1 88 ? -18.722 41.735 35.639 1.00 12.99 68 ASN B CA 1
ATOM 3245 C C . ASN B 1 88 ? -18.457 40.351 35.056 1.00 12.78 68 ASN B C 1
ATOM 3246 O O . ASN B 1 88 ? -18.256 39.383 35.840 1.00 14.68 68 ASN B O 1
ATOM 3251 N N . ILE B 1 89 ? -18.492 40.268 33.737 1.00 12.67 69 ILE B N 1
ATOM 3252 C CA . ILE B 1 89 ? -18.412 39.008 32.958 1.00 12.99 69 ILE B CA 1
ATOM 3253 C C . ILE B 1 89 ? -17.123 38.263 33.299 1.00 13.02 69 ILE B C 1
ATOM 3254 O O . ILE B 1 89 ? -17.137 37.049 33.255 1.00 13.14 69 ILE B O 1
ATOM 3259 N N . ALA B 1 90 ? -16.033 38.951 33.601 1.00 12.58 70 ALA B N 1
ATOM 3260 C CA . ALA B 1 90 ? -14.801 38.281 34.071 1.00 13.02 70 ALA B CA 1
ATOM 3261 C C . ALA B 1 90 ? -15.155 37.328 35.214 1.00 13.18 70 ALA B C 1
ATOM 3262 O O . ALA B 1 90 ? -14.729 36.153 35.177 1.00 14.05 70 ALA B O 1
ATOM 3264 N N . ARG B 1 91 ? -15.871 37.815 36.228 1.00 13.11 71 ARG B N 1
ATOM 3265 C CA . ARG B 1 91 ? -16.161 37.020 37.451 1.00 13.42 71 ARG B CA 1
ATOM 3266 C C . ARG B 1 91 ? -17.240 35.975 37.148 1.00 12.80 71 ARG B C 1
ATOM 3267 O O . ARG B 1 91 ? -17.145 34.833 37.637 1.00 12.27 71 ARG B O 1
ATOM 3275 N N . ILE B 1 92 ? -18.237 36.344 36.354 1.00 13.26 72 ILE B N 1
ATOM 3276 C CA . ILE B 1 92 ? -19.273 35.358 35.904 1.00 14.23 72 ILE B CA 1
ATOM 3277 C C . ILE B 1 92 ? -18.617 34.202 35.155 1.00 13.95 72 ILE B C 1
ATOM 3278 O O . ILE B 1 92 ? -18.887 33.031 35.510 1.00 15.83 72 ILE B O 1
ATOM 3283 N N . ALA B 1 93 ? -17.734 34.489 34.198 1.00 14.12 73 ALA B N 1
ATOM 3284 C CA . ALA B 1 93 ? -17.125 33.486 33.317 1.00 13.29 73 ALA B CA 1
ATOM 3285 C C . ALA B 1 93 ? -16.217 32.603 34.201 1.00 14.10 73 ALA B C 1
ATOM 3286 O O . ALA B 1 93 ? -16.179 31.392 33.993 1.00 13.11 73 ALA B O 1
ATOM 3288 N N . SER B 1 94 ? -15.507 33.221 35.158 1.00 14.73 74 SER B N 1
ATOM 3289 C CA . SER B 1 94 ? -14.629 32.529 36.138 1.00 16.45 74 SER B CA 1
ATOM 3290 C C . SER B 1 94 ? -15.451 31.484 36.924 1.00 15.69 74 SER B C 1
ATOM 3291 O O . SER B 1 94 ? -15.028 30.288 36.962 1.00 16.45 74 SER B O 1
ATOM 3294 N N . PHE B 1 95 ? -16.613 31.871 37.450 1.00 15.06 75 PHE B N 1
ATOM 3295 C CA . PHE B 1 95 ? -17.487 30.921 38.172 1.00 16.26 75 PHE B CA 1
ATOM 3296 C C . PHE B 1 95 ? -17.948 29.823 37.217 1.00 15.86 75 PHE B C 1
ATOM 3297 O O . PHE B 1 95 ? -17.860 28.642 37.539 1.00 17.30 75 PHE B O 1
ATOM 3305 N N . ARG B 1 96 ? -18.459 30.211 36.058 1.00 16.14 76 ARG B N 1
ATOM 3306 C CA . ARG B 1 96 ? -19.015 29.258 35.077 1.00 17.02 76 ARG B CA 1
ATOM 3307 C C . ARG B 1 96 ? -17.940 28.259 34.629 1.00 18.21 76 ARG B C 1
ATOM 3308 O O . ARG B 1 96 ? -18.298 27.099 34.404 1.00 18.76 76 ARG B O 1
ATOM 3316 N N . ALA B 1 97 ? -16.671 28.666 34.483 1.00 16.70 77 ALA B N 1
ATOM 3317 C CA . ALA B 1 97 ? -15.546 27.760 34.179 1.00 16.98 77 ALA B CA 1
ATOM 3318 C C . ALA B 1 97 ? -15.217 26.823 35.354 1.00 17.92 77 ALA B C 1
ATOM 3319 O O . ALA B 1 97 ? -14.334 25.920 35.157 1.00 19.91 77 ALA B O 1
ATOM 3321 N N . GLY B 1 98 ? -15.786 27.070 36.538 1.00 17.97 78 GLY B N 1
ATOM 3322 C CA . GLY B 1 98 ? -15.563 26.267 37.746 1.00 18.03 78 GLY B CA 1
ATOM 3323 C C . GLY B 1 98 ? -14.266 26.644 38.422 1.00 18.56 78 GLY B C 1
ATOM 3324 O O . GLY B 1 98 ? -13.719 25.825 39.198 1.00 21.16 78 GLY B O 1
ATOM 3325 N N . PHE B 1 99 ? -13.788 27.865 38.211 1.00 17.70 79 PHE B N 1
ATOM 3326 C CA . PHE B 1 99 ? -12.548 28.350 38.891 1.00 18.08 79 PHE B CA 1
ATOM 3327 C C . PHE B 1 99 ? -12.908 28.690 40.331 1.00 18.14 79 PHE B C 1
ATOM 3328 O O . PHE B 1 99 ? -14.062 28.998 40.644 1.00 15.57 79 PHE B O 1
ATOM 3336 N N . PRO B 1 100 ? -11.946 28.574 41.266 1.00 17.99 80 PRO B N 1
ATOM 3337 C CA . PRO B 1 100 ? -12.167 28.888 42.658 1.00 19.14 80 PRO B CA 1
ATOM 3338 C C . PRO B 1 100 ? -12.552 30.350 42.929 1.00 18.74 80 PRO B C 1
ATOM 3339 O O . PRO B 1 100 ? -12.153 31.240 42.183 1.00 17.99 80 PRO B O 1
ATOM 3343 N N . GLN B 1 101 ? -13.273 30.559 44.035 1.00 17.94 81 GLN B N 1
ATOM 3344 C CA . GLN B 1 101 ? -13.784 31.894 44.420 1.00 18.76 81 GLN B CA 1
ATOM 3345 C C . GLN B 1 101 ? -12.620 32.779 44.864 1.00 17.26 81 GLN B C 1
ATOM 3346 O O . GLN B 1 101 ? -12.795 34.011 44.830 1.00 16.48 81 GLN B O 1
ATOM 3352 N N . SER B 1 102 ? -11.441 32.216 45.144 1.00 16.75 82 SER B N 1
ATOM 3353 C CA . SER B 1 102 ? -10.286 32.994 45.635 1.00 17.56 82 SER B CA 1
ATOM 3354 C C . SER B 1 102 ? -9.732 33.925 44.549 1.00 17.11 82 SER B C 1
ATOM 3355 O O . SER B 1 102 ? -8.997 34.855 44.908 1.00 17.36 82 SER B O 1
ATOM 3358 N N . LEU B 1 103 ? -9.974 33.650 43.273 1.00 15.96 83 LEU B N 1
ATOM 3359 C CA . LEU B 1 103 ? -9.479 34.510 42.171 1.00 15.11 83 LEU B CA 1
ATOM 3360 C C . LEU B 1 103 ? -10.225 35.846 42.229 1.00 14.66 83 LEU B C 1
ATOM 3361 O O . LEU B 1 103 ? -11.473 35.838 42.507 1.00 14.22 83 LEU B O 1
ATOM 3366 N N . GLY B 1 104 ? -9.548 36.914 41.830 1.00 13.03 84 GLY B N 1
ATOM 3367 C CA . GLY B 1 104 ? -10.194 38.162 41.432 1.00 12.68 84 GLY B CA 1
ATOM 3368 C C . GLY B 1 104 ? -10.808 38.029 40.049 1.00 11.71 84 GLY B C 1
ATOM 3369 O O . GLY B 1 104 ? -10.528 37.064 39.297 1.00 13.52 84 GLY B O 1
ATOM 3370 N N . GLY B 1 105 ? -11.624 38.993 39.694 1.00 11.95 85 GLY B N 1
ATOM 3371 C CA . GLY B 1 105 ? -12.158 39.112 38.337 1.00 11.63 85 GLY B CA 1
ATOM 3372 C C . GLY B 1 105 ? -12.582 40.534 38.073 1.00 11.96 85 GLY B C 1
ATOM 3373 O O . GLY B 1 105 ? -13.326 41.089 38.889 1.00 12.64 85 GLY B O 1
ATOM 3374 N N . ALA B 1 106 ? -12.208 41.069 36.910 1.00 12.14 86 ALA B N 1
ATOM 3375 C CA . ALA B 1 106 ? -12.603 42.431 36.525 1.00 12.54 86 ALA B CA 1
ATOM 3376 C C . ALA B 1 106 ? -12.767 42.498 35.012 1.00 13.48 86 ALA B C 1
ATOM 3377 O O . ALA B 1 106 ? -12.086 41.764 34.305 1.00 11.44 86 ALA B O 1
ATOM 3379 N N . THR B 1 107 ? -13.657 43.378 34.570 1.00 13.04 87 THR B N 1
ATOM 3380 C CA . THR B 1 107 ? -13.990 43.577 33.159 1.00 13.48 87 THR B CA 1
ATOM 3381 C C . THR B 1 107 ? -13.456 44.933 32.717 1.00 12.29 87 THR B C 1
ATOM 3382 O O . THR B 1 107 ? -13.589 45.880 33.433 1.00 14.39 87 THR B O 1
ATOM 3386 N N . LEU B 1 108 ? -12.862 44.989 31.548 1.00 12.04 88 LEU B N 1
ATOM 3387 C CA . LEU B 1 108 ? -12.188 46.201 31.099 1.00 12.33 88 LEU B CA 1
ATOM 3388 C C . LEU B 1 108 ? -12.655 46.517 29.690 1.00 11.96 88 LEU B C 1
ATOM 3389 O O . LEU B 1 108 ? -12.646 45.652 28.846 1.00 11.46 88 LEU B O 1
ATOM 3394 N N . ASN B 1 109 ? -13.051 47.755 29.485 1.00 12.46 89 ASN B N 1
ATOM 3395 C CA . ASN B 1 109 ? -13.532 48.270 28.184 1.00 12.80 89 ASN B CA 1
ATOM 3396 C C . ASN B 1 109 ? -12.575 49.369 27.736 1.00 13.04 89 ASN B C 1
ATOM 3397 O O . ASN B 1 109 ? -12.554 50.444 28.380 1.00 14.44 89 ASN B O 1
ATOM 3402 N N . ARG B 1 110 ? -11.751 49.049 26.744 1.00 12.63 90 ARG B N 1
ATOM 3403 C CA . ARG B 1 110 ? -11.085 50.000 25.827 1.00 13.74 90 ARG B CA 1
ATOM 3404 C C . ARG B 1 110 ? -11.501 49.600 24.397 1.00 14.98 90 ARG B C 1
ATOM 3405 O O . ARG B 1 110 ? -10.654 49.473 23.515 1.00 13.81 90 ARG B O 1
ATOM 3413 N N . PHE B 1 111 ? -12.817 49.450 24.190 1.00 18.22 91 PHE B N 1
ATOM 3414 C CA . PHE B 1 111 ? -13.489 48.949 22.955 1.00 18.53 91 PHE B CA 1
ATOM 3415 C C . PHE B 1 111 ? -12.662 47.836 22.293 1.00 17.19 91 PHE B C 1
ATOM 3416 O O . PHE B 1 111 ? -12.513 46.763 22.917 1.00 15.65 91 PHE B O 1
ATOM 3424 N N . CYS B 1 112 ? -12.149 48.079 21.077 1.00 17.61 92 CYS B N 1
ATOM 3425 C CA . CYS B 1 112 ? -11.485 47.077 20.182 1.00 16.86 92 CYS B CA 1
ATOM 3426 C C . CYS B 1 112 ? -10.168 46.572 20.841 1.00 17.31 92 CYS B C 1
ATOM 3427 O O . CYS B 1 112 ? -9.660 45.427 20.557 1.00 16.38 92 CYS B O 1
ATOM 3430 N N . GLY B 1 113 ? -9.584 47.411 21.683 1.00 15.71 93 GLY B N 1
ATOM 3431 C CA . GLY B 1 113 ? -8.300 47.118 22.360 1.00 15.99 93 GLY B CA 1
ATOM 3432 C C . GLY B 1 113 ? -8.479 46.596 23.783 1.00 15.12 93 GLY B C 1
ATOM 3433 O O . GLY B 1 113 ? -7.468 46.411 24.484 1.00 16.77 93 GLY B O 1
ATOM 3434 N N . SER B 1 114 ? -9.707 46.281 24.199 1.00 14.15 94 SER B N 1
ATOM 3435 C CA . SER B 1 114 ? -10.002 45.950 25.615 1.00 13.33 94 SER B CA 1
ATOM 3436 C C . SER B 1 114 ? -9.059 44.856 26.126 1.00 13.13 94 SER B C 1
ATOM 3437 O O . SER B 1 114 ? -8.480 45.029 27.198 1.00 14.21 94 SER B O 1
ATOM 3440 N N . SER B 1 115 ? -8.901 43.743 25.412 1.00 11.75 95 SER B N 1
ATOM 3441 C CA . SER B 1 115 ? -8.228 42.576 26.024 1.00 11.67 95 SER B CA 1
ATOM 3442 C C . SER B 1 115 ? -6.712 42.709 25.834 1.00 11.49 95 SER B C 1
ATOM 3443 O O . SER B 1 115 ? -5.997 41.914 26.481 1.00 11.41 95 SER B O 1
ATOM 3446 N N . MET B 1 116 ? -6.234 43.650 24.998 1.00 12.11 96 MET B N 1
ATOM 3447 C CA . MET B 1 116 ? -4.802 44.011 25.026 1.00 11.49 96 MET B CA 1
ATOM 3448 C C . MET B 1 116 ? -4.549 44.842 26.280 1.00 12.14 96 MET B C 1
ATOM 3449 O O . MET B 1 116 ? -3.459 44.616 26.934 1.00 12.29 96 MET B O 1
ATOM 3454 N N . SER B 1 117 ? -5.450 45.745 26.660 1.00 13.10 97 SER B N 1
ATOM 3455 C CA . SER B 1 117 ? -5.272 46.509 27.922 1.00 12.43 97 SER B CA 1
ATOM 3456 C C . SER B 1 117 ? -5.356 45.534 29.127 1.00 12.38 97 SER B C 1
ATOM 3457 O O . SER B 1 117 ? -4.622 45.747 30.117 1.00 12.47 97 SER B O 1
ATOM 3460 N N . ALA B 1 118 ? -6.122 44.445 29.044 1.00 12.42 98 ALA B N 1
ATOM 3461 C CA . ALA B 1 118 ? -6.146 43.353 30.068 1.00 12.29 98 ALA B CA 1
ATOM 3462 C C . ALA B 1 118 ? -4.737 42.771 30.247 1.00 12.34 98 ALA B C 1
ATOM 3463 O O . ALA B 1 118 ? -4.326 42.518 31.398 1.00 10.61 98 ALA B O 1
ATOM 3465 N N . VAL B 1 119 ? -4.011 42.549 29.139 1.00 13.80 99 VAL B N 1
ATOM 3466 C CA . VAL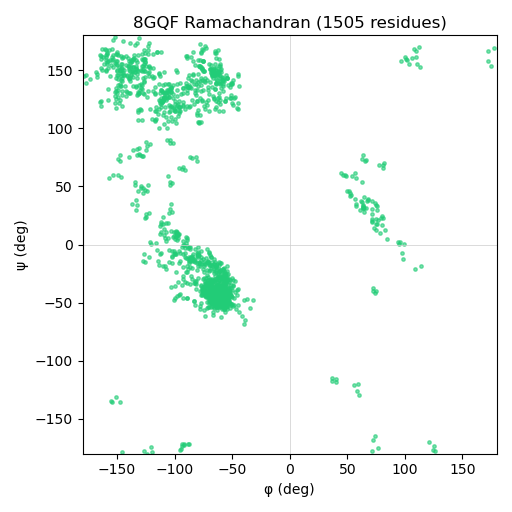 B 1 119 ? -2.593 42.051 29.187 1.00 13.20 99 VAL B CA 1
ATOM 3467 C C . VAL B 1 119 ? -1.725 43.086 29.915 1.00 12.03 99 VAL B C 1
ATOM 3468 O O . VAL B 1 119 ? -1.000 42.689 30.844 1.00 12.97 99 VAL B O 1
ATOM 3472 N N . HIS B 1 120 ? -1.874 44.367 29.589 1.00 12.55 100 HIS B N 1
ATOM 3473 C CA . HIS B 1 120 ? -1.083 45.461 30.203 1.00 13.34 100 HIS B CA 1
ATOM 3474 C C . HIS B 1 120 ? -1.410 45.540 31.683 1.00 13.42 100 HIS B C 1
ATOM 3475 O O . HIS B 1 120 ? -0.486 45.722 32.490 1.00 13.36 100 HIS B O 1
ATOM 3482 N N . TYR B 1 121 ? -2.685 45.410 32.046 1.00 12.87 101 TYR B N 1
ATOM 3483 C CA . TYR B 1 121 ? -3.074 45.427 33.479 1.00 14.07 101 TYR B CA 1
ATOM 3484 C C . TYR B 1 121 ? -2.378 44.307 34.242 1.00 13.75 101 TYR B C 1
ATOM 3485 O O . TYR B 1 121 ? -1.794 44.562 35.320 1.00 12.24 101 TYR B O 1
ATOM 3494 N N . ALA B 1 122 ? -2.394 43.094 33.699 1.00 12.90 102 ALA B N 1
ATOM 3495 C CA . ALA B 1 122 ? -1.872 41.896 34.393 1.00 11.68 102 ALA B CA 1
ATOM 3496 C C . ALA B 1 122 ? -0.352 42.082 34.530 1.00 11.94 102 ALA B C 1
ATOM 3497 O O . ALA B 1 122 ? 0.175 41.734 35.554 1.00 14.03 102 ALA B O 1
ATOM 3499 N N . ALA B 1 123 ? 0.305 42.557 33.468 1.00 13.23 103 ALA B N 1
ATOM 3500 C CA . ALA B 1 123 ? 1.775 42.777 33.414 1.00 13.24 103 ALA B CA 1
ATOM 3501 C C . ALA B 1 123 ? 2.169 43.785 34.497 1.00 14.26 103 ALA B C 1
ATOM 3502 O O . ALA B 1 123 ? 3.167 43.527 35.205 1.00 14.60 103 ALA B O 1
ATOM 3504 N N . GLY B 1 124 ? 1.430 44.882 34.641 1.00 12.71 104 GLY B N 1
ATOM 3505 C CA . GLY B 1 124 ? 1.681 45.850 35.730 1.00 13.42 104 GLY B CA 1
ATOM 3506 C C . GLY B 1 124 ? 1.540 45.218 37.104 1.00 13.99 104 GLY B C 1
ATOM 3507 O O . GLY B 1 124 ? 2.362 45.545 37.991 1.00 15.84 104 GLY B O 1
ATOM 3508 N N . GLN B 1 125 ? 0.529 44.383 37.330 1.00 14.94 105 GLN B N 1
ATOM 3509 C CA . GLN B 1 125 ? 0.311 43.691 38.644 1.00 14.91 105 GLN B CA 1
ATOM 3510 C C . GLN B 1 125 ? 1.526 42.783 38.949 1.00 16.55 105 GLN B C 1
ATOM 3511 O O . GLN B 1 125 ? 1.980 42.779 40.097 1.00 16.75 105 GLN B O 1
ATOM 3517 N N . VAL B 1 126 ? 2.087 42.080 37.968 1.00 16.17 106 VAL B N 1
ATOM 3518 C CA . VAL B 1 126 ? 3.276 41.216 38.204 1.00 19.91 106 VAL B CA 1
ATOM 3519 C C . VAL B 1 126 ? 4.425 42.100 38.683 1.00 19.79 106 VAL B C 1
ATOM 3520 O O . VAL B 1 126 ? 5.022 41.750 39.698 1.00 20.24 106 VAL B O 1
ATOM 3524 N N . LEU B 1 127 ? 4.700 43.216 38.014 1.00 20.49 107 LEU B N 1
ATOM 3525 C CA . LEU B 1 127 ? 5.740 44.181 38.468 1.00 20.81 107 LEU B CA 1
ATOM 3526 C C . LEU B 1 127 ? 5.493 44.747 39.867 1.00 21.07 107 LEU B C 1
ATOM 3527 O O . LEU B 1 127 ? 6.470 45.036 40.547 1.00 21.03 107 LEU B O 1
ATOM 3532 N N . LEU B 1 128 ? 4.237 45.006 40.226 1.00 18.52 108 LEU B N 1
ATOM 3533 C CA . LEU B 1 128 ? 3.810 45.523 41.551 1.00 21.48 108 LEU B CA 1
ATOM 3534 C C . LEU B 1 128 ? 4.007 44.483 42.662 1.00 20.59 108 LEU B C 1
ATOM 3535 O O . LEU B 1 128 ? 3.859 44.879 43.821 1.00 23.25 108 LEU B O 1
ATOM 3540 N N . GLY B 1 129 ? 4.298 43.226 42.307 1.00 20.97 109 GLY B N 1
ATOM 3541 C CA . GLY B 1 129 ? 4.425 42.081 43.229 1.00 20.57 109 GLY B CA 1
ATOM 3542 C C . GLY B 1 129 ? 3.071 41.677 43.762 1.00 21.39 109 GLY B C 1
ATOM 3543 O O . GLY B 1 129 ? 3.020 41.155 44.867 1.00 21.12 109 GLY B O 1
ATOM 3544 N N . ALA B 1 130 ? 2.006 41.963 43.001 1.00 19.19 110 ALA B N 1
ATOM 3545 C CA . ALA B 1 130 ? 0.590 41.780 43.379 1.00 17.81 110 ALA B CA 1
ATOM 3546 C C . ALA B 1 130 ? 0.051 40.536 42.659 1.00 18.14 110 ALA B C 1
ATOM 3547 O O . ALA B 1 130 ? -0.909 40.665 41.936 1.00 19.36 110 ALA B O 1
ATOM 3549 N N . GLY B 1 131 ? 0.737 39.415 42.820 1.00 19.50 111 GLY B N 1
ATOM 3550 C CA . GLY B 1 131 ? 0.461 38.116 42.191 1.00 20.41 111 GLY B CA 1
ATOM 3551 C C . GLY B 1 131 ? 1.453 37.776 41.096 1.00 18.89 111 GLY B C 1
ATOM 3552 O O . GLY B 1 131 ? 2.133 38.677 40.535 1.00 18.36 111 GLY B O 1
ATOM 3553 N N . GLU B 1 132 ? 1.528 36.501 40.762 1.00 17.79 112 GLU B N 1
ATOM 3554 C CA . GLU B 1 132 ? 2.528 36.022 39.795 1.00 19.61 112 GLU B CA 1
ATOM 3555 C C . GLU B 1 132 ? 1.849 35.505 38.543 1.00 15.30 112 GLU B C 1
ATOM 3556 O O . GLU B 1 132 ? 2.544 35.259 37.610 1.00 15.45 112 GLU B O 1
ATOM 3562 N N . ALA B 1 133 ? 0.540 35.260 38.545 1.00 15.15 113 ALA B N 1
ATOM 3563 C CA . ALA B 1 133 ? -0.072 34.596 37.379 1.00 13.02 113 ALA B CA 1
ATOM 3564 C C . ALA B 1 133 ? -1.483 35.108 37.199 1.00 13.83 113 ALA B C 1
ATOM 3565 O O . ALA B 1 133 ? -2.196 35.166 38.188 1.00 12.67 113 ALA B O 1
ATOM 3567 N N . PHE B 1 134 ? -1.851 35.385 35.946 1.00 14.17 114 PHE B N 1
ATOM 3568 C CA . PHE B 1 134 ? -3.117 36.073 35.629 1.00 14.00 114 PHE B CA 1
ATOM 3569 C C . PHE B 1 134 ? -3.666 35.488 34.333 1.00 14.09 114 PHE B C 1
ATOM 3570 O O . PHE B 1 134 ? -2.851 35.064 33.519 1.00 13.34 114 PHE B O 1
ATOM 3578 N N . ILE B 1 135 ? -4.992 35.486 34.165 1.00 12.46 115 ILE B N 1
ATOM 3579 C CA . ILE B 1 135 ? -5.585 35.357 32.816 1.00 13.46 115 ILE B CA 1
ATOM 3580 C C . ILE B 1 135 ? -5.998 36.743 32.320 1.00 12.03 115 ILE B C 1
ATOM 3581 O O . ILE B 1 135 ? -6.783 37.441 32.997 1.00 11.55 115 ILE B O 1
ATOM 3586 N N . ALA B 1 136 ? -5.425 37.136 31.180 1.00 12.65 116 ALA B N 1
ATOM 3587 C CA . ALA B 1 136 ? -5.851 38.304 30.379 1.00 12.49 116 ALA B CA 1
ATOM 3588 C C . ALA B 1 136 ? -6.615 37.732 29.186 1.00 10.44 116 ALA B C 1
ATOM 3589 O O . ALA B 1 136 ? -6.053 36.993 28.401 1.00 11.79 116 ALA B O 1
ATOM 3591 N N . ALA B 1 137 ? -7.899 38.030 29.116 1.00 12.78 117 ALA B N 1
ATOM 3592 C CA . ALA B 1 137 ? -8.810 37.424 28.136 1.00 11.76 117 ALA B CA 1
ATOM 3593 C C . ALA B 1 137 ? -9.750 38.497 27.593 1.00 11.93 117 ALA B C 1
ATOM 3594 O O . ALA B 1 137 ? -9.783 39.631 28.119 1.00 11.21 117 ALA B O 1
ATOM 3596 N N . GLY B 1 138 ? -10.542 38.120 26.596 1.00 12.48 118 GLY B N 1
ATOM 3597 C CA . GLY B 1 138 ? -11.621 38.964 26.103 1.00 11.98 118 GLY B CA 1
ATOM 3598 C C . GLY B 1 138 ? -12.728 38.148 25.484 1.00 11.67 118 GLY B C 1
ATOM 3599 O O . GLY B 1 138 ? -12.535 36.984 25.139 1.00 11.23 118 GLY B O 1
ATOM 3600 N N . VAL B 1 139 ? -13.878 38.773 25.332 1.00 14.28 119 VAL B N 1
ATOM 3601 C CA . VAL B 1 139 ? -15.067 38.100 24.734 1.00 12.87 119 VAL B CA 1
ATOM 3602 C C . VAL B 1 139 ? -15.884 39.166 24.040 1.00 12.04 119 VAL B C 1
ATOM 3603 O O . VAL B 1 139 ? -16.004 40.290 24.574 1.00 11.42 119 VAL B O 1
ATOM 3607 N N . GLU B 1 140 ? -16.496 38.773 22.938 1.00 13.24 120 GLU B N 1
ATOM 3608 C CA . GLU B 1 140 ? -17.585 39.563 22.347 1.00 13.91 120 GLU B CA 1
ATOM 3609 C C . GLU B 1 140 ? -18.507 38.581 21.632 1.00 13.79 120 GLU B C 1
ATOM 3610 O O . GLU B 1 140 ? -18.039 37.869 20.807 1.00 12.78 120 GLU B O 1
ATOM 3616 N N . SER B 1 141 ? -19.781 38.605 21.976 1.00 15.82 121 SER B N 1
ATOM 3617 C CA . SER B 1 141 ? -20.870 38.003 21.169 1.00 17.50 121 SER B CA 1
ATOM 3618 C C . SER B 1 141 ? -21.601 39.154 20.480 1.00 16.33 121 SER B C 1
ATOM 3619 O O . SER B 1 141 ? -22.481 39.724 21.108 1.00 19.74 121 SER B O 1
ATOM 3622 N N . MET B 1 142 ? -21.145 39.510 19.289 1.00 16.65 122 MET B N 1
ATOM 3623 C CA . MET B 1 142 ? -21.708 40.604 18.476 1.00 17.40 122 MET B CA 1
ATOM 3624 C C . MET B 1 142 ? -23.075 40.119 17.928 1.00 20.19 122 MET B C 1
ATOM 3625 O O . MET B 1 142 ? -23.852 40.972 17.486 1.00 21.41 122 MET B O 1
ATOM 3630 N N . THR B 1 143 ? -23.387 38.825 18.045 1.00 19.01 123 THR B N 1
ATOM 3631 C CA . THR B 1 143 ? -24.765 38.287 17.846 1.00 20.94 123 THR B CA 1
ATOM 3632 C C . THR B 1 143 ? -25.671 38.797 18.957 1.00 22.54 123 THR B C 1
ATOM 3633 O O . THR B 1 143 ? -26.750 39.364 18.650 1.00 22.12 123 THR B O 1
ATOM 3637 N N . ARG B 1 144 ? -25.263 38.637 20.215 1.00 19.68 124 ARG B N 1
ATOM 3638 C CA . ARG B 1 144 ? -26.201 38.675 21.346 1.00 21.40 124 ARG B CA 1
ATOM 3639 C C . ARG B 1 144 ? -26.138 40.023 22.082 1.00 22.75 124 ARG B C 1
ATOM 3640 O O . ARG B 1 144 ? -27.035 40.297 22.832 1.00 20.94 124 ARG B O 1
ATOM 3648 N N . VAL B 1 145 ? -25.101 40.827 21.875 1.00 24.73 125 VAL B N 1
ATOM 3649 C CA . VAL B 1 145 ? -25.053 42.242 22.340 1.00 24.46 125 VAL B CA 1
ATOM 3650 C C . VAL B 1 145 ? -24.674 43.056 21.119 1.00 25.70 125 VAL B C 1
ATOM 3651 O O . VAL B 1 145 ? -23.531 43.008 20.680 1.00 23.76 125 VAL B O 1
ATOM 3655 N N . PRO B 1 146 ? -25.619 43.820 20.536 1.00 28.16 126 PRO B N 1
ATOM 3656 C CA . PRO B 1 146 ? -25.347 44.518 19.284 1.00 31.17 126 PRO B CA 1
ATOM 3657 C C . PRO B 1 146 ? -24.247 45.558 19.530 1.00 30.17 126 PRO B C 1
ATOM 3658 O O . PRO B 1 146 ? -24.317 46.234 20.557 1.00 27.10 126 PRO B O 1
ATOM 3662 N N . MET B 1 147 ? -23.305 45.701 18.603 1.00 30.99 127 MET B N 1
ATOM 3663 C CA . MET B 1 147 ? -22.339 46.837 18.643 1.00 31.80 127 MET B CA 1
ATOM 3664 C C . MET B 1 147 ? -23.151 48.129 18.870 1.00 27.32 127 MET B C 1
ATOM 3665 O O . MET B 1 147 ? -24.080 48.319 18.135 1.00 30.46 127 MET B O 1
ATOM 3670 N N . GLY B 1 148 ? -22.831 48.938 19.891 1.00 27.91 128 GLY B N 1
ATOM 3671 C CA . GLY B 1 148 ? -23.550 50.150 20.339 1.00 24.61 128 GLY B CA 1
ATOM 3672 C C . GLY B 1 148 ? -24.261 49.919 21.670 1.00 21.44 128 GLY B C 1
ATOM 3673 O O . GLY B 1 148 ? -24.573 50.898 22.400 1.00 20.60 128 GLY B O 1
ATOM 3674 N N . GLY B 1 149 ? -24.502 48.649 21.998 1.00 19.83 129 GLY B N 1
ATOM 3675 C CA . GLY B 1 149 ? -25.244 48.253 23.206 1.00 21.25 129 GLY B CA 1
ATOM 3676 C C . GLY B 1 149 ? -26.718 48.563 23.032 1.00 21.08 129 GLY B C 1
ATOM 3677 O O . GLY B 1 149 ? -27.132 48.757 21.879 1.00 21.51 129 GLY B O 1
ATOM 3678 N N . PHE B 1 150 ? -27.473 48.491 24.116 1.00 23.31 130 PHE B N 1
ATOM 3679 C CA . PHE B 1 150 ? -28.902 48.875 24.197 1.00 25.07 130 PHE B CA 1
ATOM 3680 C C . PHE B 1 150 ? -28.947 50.288 24.804 1.00 26.79 130 PHE B C 1
ATOM 3681 O O . PHE B 1 150 ? -28.040 50.677 25.542 1.00 28.66 130 PHE B O 1
ATOM 3689 N N . ASN B 1 151 ? -29.936 51.114 24.480 1.00 31.42 131 ASN B N 1
ATOM 3690 C CA . ASN B 1 151 ? -30.061 52.427 25.178 1.00 29.77 131 ASN B CA 1
ATOM 3691 C C . ASN B 1 151 ? -28.835 53.321 24.904 1.00 30.05 131 ASN B C 1
ATOM 3692 O O . ASN B 1 151 ? -28.392 54.011 25.842 1.00 29.63 131 ASN B O 1
ATOM 3697 N N . LEU B 1 152 ? -28.278 53.267 23.689 1.00 30.85 132 LEU B N 1
ATOM 3698 C CA . LEU B 1 152 ? -27.175 54.163 23.247 1.00 32.01 132 LEU B CA 1
ATOM 3699 C C . LEU B 1 152 ? -27.579 55.605 23.588 1.00 29.61 132 LEU B C 1
ATOM 3700 O O . LEU B 1 152 ? -28.627 56.064 23.107 1.00 30.15 132 LEU B O 1
ATOM 3705 N N . SER B 1 153 ? -26.806 56.295 24.407 1.00 25.72 133 SER B N 1
ATOM 3706 C CA . SER B 1 153 ? -27.135 57.668 24.879 1.00 28.14 133 SER B CA 1
ATOM 3707 C C . SER B 1 153 ? -25.937 58.594 24.703 1.00 26.76 133 SER B C 1
ATOM 3708 O O . SER B 1 153 ? -25.169 58.796 25.639 1.00 28.00 133 SER B O 1
ATOM 3711 N N . PRO B 1 154 ? -25.715 59.173 23.502 1.00 23.46 134 PRO B N 1
ATOM 3712 C CA . PRO B 1 154 ? -24.573 60.060 23.277 1.00 24.16 134 PRO B CA 1
ATOM 3713 C C . PRO B 1 154 ? -24.699 61.344 24.112 1.00 24.15 134 PRO B C 1
ATOM 3714 O O . PRO B 1 154 ? -25.811 61.793 24.421 1.00 25.23 134 PRO B O 1
ATOM 3718 N N . ASN B 1 155 ? -23.558 61.887 24.527 1.00 25.23 135 ASN B N 1
ATOM 3719 C CA . ASN B 1 155 ? -23.487 63.145 25.306 1.00 25.13 135 ASN B CA 1
ATOM 3720 C C . ASN B 1 155 ? -24.027 64.268 24.416 1.00 24.54 135 ASN B C 1
ATOM 3721 O O . ASN B 1 155 ? -23.472 64.518 23.357 1.00 23.69 135 ASN B O 1
ATOM 3726 N N . PRO B 1 156 ? -25.123 64.961 24.779 1.00 27.14 136 PRO B N 1
ATOM 3727 C CA . PRO B 1 156 ? -25.687 66.009 23.919 1.00 28.69 136 PRO B CA 1
ATOM 3728 C C . PRO B 1 156 ? -24.728 67.162 23.620 1.00 29.28 136 PRO B C 1
ATOM 3729 O O . PRO B 1 156 ? -24.731 67.651 22.484 1.00 30.31 136 PRO B O 1
ATOM 3733 N N . ALA B 1 157 ? -23.950 67.575 24.627 1.00 28.77 137 ALA B N 1
ATOM 3734 C CA . ALA B 1 157 ? -22.932 68.641 24.495 1.00 29.18 137 ALA B CA 1
ATOM 3735 C C . ALA B 1 157 ? -21.832 68.192 23.519 1.00 30.74 137 ALA B C 1
ATOM 3736 O O . ALA B 1 157 ? -21.545 68.976 22.602 1.00 27.59 137 ALA B O 1
ATOM 3738 N N . LEU B 1 158 ? -21.315 66.949 23.588 1.00 29.31 138 LEU B N 1
ATOM 3739 C CA . LEU B 1 158 ? -20.229 66.509 22.671 1.00 27.82 138 LEU B CA 1
ATOM 3740 C C . LEU B 1 158 ? -20.778 66.321 21.268 1.00 27.04 138 LEU B C 1
ATOM 3741 O O . LEU B 1 158 ? -20.061 66.602 20.312 1.00 30.26 138 LEU B O 1
ATOM 3746 N N . LEU B 1 159 ? -22.006 65.850 21.152 1.00 29.80 139 LEU B N 1
ATOM 3747 C CA . LEU B 1 159 ? -22.663 65.642 19.845 1.00 33.86 139 LEU B CA 1
ATOM 3748 C C . LEU B 1 159 ? -22.789 66.984 19.103 1.00 35.51 139 LEU B C 1
ATOM 3749 O O . LEU B 1 159 ? -22.720 66.960 17.872 1.00 40.02 139 LEU B O 1
ATOM 3754 N N . GLN B 1 160 ? -22.919 68.106 19.826 1.00 41.15 140 GLN B N 1
ATOM 3755 C CA . GLN B 1 160 ? -22.911 69.499 19.280 1.00 45.45 140 GLN B CA 1
ATOM 3756 C C . GLN B 1 160 ? -21.484 70.026 19.061 1.00 44.72 140 GLN B C 1
ATOM 3757 O O . GLN B 1 160 ? -21.213 70.569 17.975 1.00 44.74 140 GLN B O 1
ATOM 3763 N N . ASP B 1 161 ? -20.629 69.948 20.084 1.00 41.29 141 ASP B N 1
ATOM 3764 C CA . ASP B 1 161 ? -19.302 70.616 20.127 1.00 36.01 141 ASP B CA 1
ATOM 3765 C C . ASP B 1 161 ? -18.240 69.747 19.446 1.00 35.11 141 ASP B C 1
ATOM 3766 O O . ASP B 1 161 ? -17.266 70.323 18.949 1.00 31.94 141 ASP B O 1
ATOM 3771 N N . TYR B 1 162 ? -18.375 68.414 19.466 1.00 31.45 142 TYR B N 1
ATOM 3772 C CA . TYR B 1 162 ? -17.292 67.493 19.040 1.00 31.33 142 TYR B CA 1
ATOM 3773 C C . TYR B 1 162 ? -17.888 66.246 18.401 1.00 29.77 142 TYR B C 1
ATOM 3774 O O . TYR B 1 162 ? -17.633 65.145 18.865 1.00 27.01 142 TYR B O 1
ATOM 3783 N N . PRO B 1 163 ? -18.700 66.384 17.325 1.00 29.04 143 PRO B N 1
ATOM 3784 C CA . PRO B 1 163 ? -19.421 65.249 16.750 1.00 30.29 143 PRO B CA 1
ATOM 3785 C C . PRO B 1 163 ? -18.583 64.032 16.317 1.00 28.82 143 PRO B C 1
ATOM 3786 O O . PRO B 1 163 ? -19.099 62.926 16.436 1.00 25.16 143 PRO B O 1
ATOM 3790 N N . ALA B 1 164 ? -17.331 64.233 15.892 1.00 25.74 144 ALA B N 1
ATOM 3791 C CA . ALA B 1 164 ? -16.398 63.140 15.524 1.00 25.26 144 ALA B CA 1
ATOM 3792 C C . ALA B 1 164 ? -16.225 62.144 16.681 1.00 25.30 144 ALA B C 1
ATOM 3793 O O . ALA B 1 164 ? -15.867 60.982 16.395 1.00 22.22 144 ALA B O 1
ATOM 3795 N N . VAL B 1 165 ? -16.471 62.549 17.931 1.00 25.75 145 VAL B N 1
ATOM 3796 C CA . VAL B 1 165 ? -16.377 61.610 19.089 1.00 24.90 145 VAL B CA 1
ATOM 3797 C C . VAL B 1 165 ? -17.239 60.396 18.760 1.00 25.92 145 VAL B C 1
ATOM 3798 O O . VAL B 1 165 ? -16.849 59.253 19.140 1.00 22.81 145 VAL B O 1
ATOM 3802 N N . TYR B 1 166 ? -18.377 60.636 18.100 1.00 24.42 146 TYR B N 1
ATOM 3803 C CA . TYR B 1 166 ? -19.394 59.596 17.826 1.00 25.18 146 TYR B CA 1
ATOM 3804 C C . TYR B 1 166 ? -19.501 59.253 16.334 1.00 27.83 146 TYR B C 1
ATOM 3805 O O . TYR B 1 166 ? -20.506 58.628 15.961 1.00 30.32 146 TYR B O 1
ATOM 3814 N N . MET B 1 167 ? -18.511 59.606 15.517 1.00 26.72 147 MET B N 1
ATOM 3815 C CA . MET B 1 167 ? -18.464 59.296 14.070 1.00 27.45 147 MET B CA 1
ATOM 3816 C C . MET B 1 167 ? -18.489 57.773 13.879 1.00 27.20 147 MET B C 1
ATOM 3817 O O . MET B 1 167 ? -17.876 57.038 14.679 1.00 25.41 147 MET B O 1
ATOM 3822 N N . SER B 1 168 ? -19.138 57.286 12.832 1.00 22.32 148 SER B N 1
ATOM 3823 C CA . SER B 1 168 ? -19.193 55.831 12.570 1.00 20.97 148 SER B CA 1
ATOM 3824 C C . SER B 1 168 ? -17.778 55.316 12.235 1.00 19.96 148 SER B C 1
ATOM 3825 O O . SER B 1 168 ? -16.948 56.068 11.632 1.00 19.94 148 SER B O 1
ATOM 3828 N N . MET B 1 169 ? -17.510 54.045 12.525 1.00 21.30 149 MET B N 1
ATOM 3829 C CA . MET B 1 169 ? -16.180 53.438 12.229 1.00 20.16 149 MET B CA 1
ATOM 3830 C C . MET B 1 169 ? -15.934 53.468 10.708 1.00 19.71 149 MET B C 1
ATOM 3831 O O . MET B 1 169 ? -14.822 53.791 10.290 1.00 17.13 149 MET B O 1
ATOM 3836 N N . GLY B 1 170 ? -16.957 53.170 9.915 1.00 19.43 150 GLY B N 1
ATOM 3837 C CA . GLY B 1 170 ? -16.904 53.205 8.443 1.00 20.14 150 GLY B CA 1
ATOM 3838 C C . GLY B 1 170 ? -16.458 54.566 7.958 1.00 17.36 150 GLY B C 1
ATOM 3839 O O . GLY B 1 170 ? -15.581 54.586 7.121 1.00 17.41 150 GLY B O 1
ATOM 3840 N N . GLN B 1 171 ? -17.008 55.659 8.497 1.00 18.73 151 GLN B N 1
ATOM 3841 C CA . GLN B 1 171 ? -16.630 57.014 8.033 1.00 18.92 151 GLN B CA 1
ATOM 3842 C C . GLN B 1 171 ? -15.158 57.198 8.409 1.00 18.15 151 GLN B C 1
ATOM 3843 O O . GLN B 1 171 ? -14.442 57.728 7.587 1.00 17.06 151 GLN B O 1
ATOM 3849 N N . THR B 1 172 ? -14.703 56.746 9.591 1.00 18.35 152 THR B N 1
ATOM 3850 C CA . THR B 1 172 ? -13.257 56.893 9.971 1.00 16.69 152 THR B CA 1
ATOM 3851 C C . THR B 1 172 ? -12.388 56.134 8.945 1.00 17.07 152 THR B C 1
ATOM 3852 O O . THR B 1 172 ? -11.266 56.590 8.612 1.00 17.35 152 THR B O 1
ATOM 3856 N N . ALA B 1 173 ? -12.849 55.006 8.428 1.00 16.95 153 ALA B N 1
ATOM 3857 C CA . ALA B 1 173 ? -12.073 54.194 7.459 1.00 15.85 153 ALA B CA 1
ATOM 3858 C C . ALA B 1 173 ? -11.986 54.903 6.110 1.00 15.69 153 ALA B C 1
ATOM 3859 O O . ALA B 1 173 ? -10.910 54.884 5.495 1.00 16.46 153 ALA B O 1
ATOM 3861 N N . GLU B 1 174 ? -13.083 55.523 5.673 1.00 17.69 154 GLU B N 1
ATOM 3862 C CA . GLU B 1 174 ? -13.095 56.392 4.460 1.00 18.14 154 GLU B CA 1
ATOM 3863 C C . GLU B 1 174 ? -12.183 57.609 4.642 1.00 17.58 154 GLU B C 1
ATOM 3864 O O . GLU B 1 174 ? -11.480 57.933 3.701 1.00 19.80 154 GLU B O 1
ATOM 3870 N N . ASN B 1 175 ? -12.163 58.220 5.830 1.00 16.13 155 ASN B N 1
ATOM 3871 C CA . ASN B 1 175 ? -11.283 59.373 6.152 1.00 16.84 155 ASN B CA 1
ATOM 3872 C C . ASN B 1 175 ? -9.834 58.942 5.995 1.00 17.08 155 ASN B C 1
ATOM 3873 O O . ASN B 1 175 ? -9.023 59.720 5.474 1.00 17.14 155 ASN B O 1
ATOM 3878 N N . VAL B 1 176 ? -9.511 57.721 6.421 1.00 17.24 156 VAL B N 1
ATOM 3879 C CA . VAL B 1 176 ? -8.115 57.218 6.338 1.00 16.69 156 VAL B CA 1
ATOM 3880 C C . VAL B 1 176 ? -7.784 56.882 4.863 1.00 16.70 156 VAL B C 1
ATOM 3881 O O . VAL B 1 176 ? -6.629 57.129 4.424 1.00 15.78 156 VAL B O 1
ATOM 3885 N N . ALA B 1 177 ? -8.697 56.227 4.144 1.00 15.49 157 ALA B N 1
ATOM 3886 C CA . ALA B 1 177 ? -8.504 55.869 2.719 1.00 18.92 157 ALA B CA 1
ATOM 3887 C C . ALA B 1 177 ? -8.172 57.144 1.919 1.00 19.43 157 ALA B C 1
ATOM 3888 O O . ALA B 1 177 ? -7.274 57.096 1.042 1.00 19.55 157 ALA B O 1
ATOM 3890 N N . GLU B 1 178 ? -8.844 58.252 2.235 1.00 20.20 158 GLU B N 1
ATOM 3891 C CA . GLU B 1 178 ? -8.649 59.537 1.505 1.00 21.45 158 GLU B CA 1
ATOM 3892 C C . GLU B 1 178 ? -7.317 60.147 1.916 1.00 20.67 158 GLU B C 1
ATOM 3893 O O . GLU B 1 178 ? -6.433 60.317 1.035 1.00 17.88 158 GLU B O 1
ATOM 3899 N N . ARG B 1 179 ? -7.135 60.369 3.223 1.00 20.05 159 ARG B N 1
ATOM 3900 C CA . ARG B 1 179 ? -6.021 61.183 3.743 1.00 19.59 159 ARG B CA 1
ATOM 3901 C C . ARG B 1 179 ? -4.694 60.451 3.606 1.00 21.55 159 ARG B C 1
ATOM 3902 O O . ARG B 1 179 ? -3.662 61.152 3.493 1.00 21.61 159 ARG B O 1
ATOM 3910 N N . TYR B 1 180 ? -4.709 59.108 3.578 1.00 19.94 160 TYR B N 1
ATOM 3911 C CA . TYR B 1 180 ? -3.507 58.253 3.465 1.00 18.47 160 TYR B CA 1
ATOM 3912 C C . TYR B 1 180 ? -3.460 57.575 2.077 1.00 19.97 160 TYR B C 1
ATOM 3913 O O . TYR B 1 180 ? -2.621 56.731 1.826 1.00 17.07 160 TYR B O 1
ATOM 3922 N N . ALA B 1 181 ? -4.342 57.952 1.162 1.00 20.81 161 ALA B N 1
ATOM 3923 C CA . ALA B 1 181 ? -4.253 57.521 -0.251 1.00 18.68 161 ALA B CA 1
ATOM 3924 C C . ALA B 1 181 ? -4.184 55.985 -0.316 1.00 18.08 161 ALA B C 1
ATOM 3925 O O . ALA B 1 181 ? -3.176 55.430 -0.838 1.00 19.70 161 ALA B O 1
ATOM 3927 N N . VAL B 1 182 ? -5.206 55.310 0.222 1.00 19.75 162 VAL B N 1
ATOM 3928 C CA . VAL B 1 182 ? -5.351 53.828 0.102 1.00 19.92 162 VAL B CA 1
ATOM 3929 C C . VAL B 1 182 ? -6.525 53.529 -0.840 1.00 20.28 162 VAL B C 1
ATOM 3930 O O . VAL B 1 182 ? -7.669 53.661 -0.431 1.00 18.33 162 VAL B O 1
ATOM 3934 N N . SER B 1 183 ? -6.224 53.136 -2.074 1.00 23.46 163 SER B N 1
ATOM 3935 C CA . SER B 1 183 ? -7.273 52.861 -3.080 1.00 23.38 163 SER B CA 1
ATOM 3936 C C . SER B 1 183 ? -8.138 51.670 -2.648 1.00 23.19 163 SER B C 1
ATOM 3937 O O . SER B 1 183 ? -7.664 50.816 -1.867 1.00 23.29 163 SER B O 1
ATOM 3940 N N . ARG B 1 184 ? -9.334 51.574 -3.228 1.00 22.31 164 ARG B N 1
ATOM 3941 C CA . ARG B 1 184 ? -10.216 50.402 -3.081 1.00 24.77 164 ARG B CA 1
ATOM 3942 C C . ARG B 1 184 ? -9.450 49.160 -3.545 1.00 23.87 164 ARG B C 1
ATOM 3943 O O . ARG B 1 184 ? -9.459 48.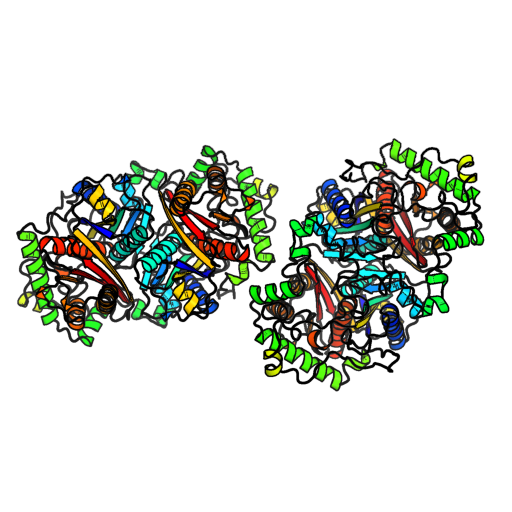180 -2.826 1.00 22.59 164 ARG B O 1
ATOM 3951 N N . VAL B 1 185 ? -8.751 49.233 -4.673 1.00 23.94 165 VAL B N 1
ATOM 3952 C CA . VAL B 1 185 ? -7.983 48.071 -5.189 1.00 23.95 165 VAL B CA 1
ATOM 3953 C C . VAL B 1 185 ? -6.860 47.695 -4.204 1.00 24.99 165 VAL B C 1
ATOM 3954 O O . VAL B 1 185 ? -6.650 46.494 -4.000 1.00 22.90 165 VAL B O 1
ATOM 3958 N N . GLU B 1 186 ? -6.138 48.667 -3.638 1.00 22.88 166 GLU B N 1
ATOM 3959 C CA . GLU B 1 186 ? -5.115 48.399 -2.574 1.00 23.71 166 GLU B CA 1
ATOM 3960 C C . GLU B 1 186 ? -5.783 47.713 -1.366 1.00 20.60 166 GLU B C 1
ATOM 3961 O O . GLU B 1 186 ? -5.183 46.731 -0.849 1.00 22.08 166 GLU B O 1
ATOM 3967 N N . GLN B 1 187 ? -7.005 48.107 -0.990 1.00 20.08 167 GLN B N 1
ATOM 3968 C CA . GLN B 1 187 ? -7.733 47.523 0.180 1.00 19.19 167 GLN B CA 1
ATOM 3969 C C . GLN B 1 187 ? -8.118 46.082 -0.171 1.00 21.22 167 GLN B C 1
ATOM 3970 O O . GLN B 1 187 ? -8.015 45.179 0.684 1.00 21.11 167 GLN B O 1
ATOM 3976 N N . GLU B 1 188 ? -8.557 45.881 -1.409 1.00 20.14 168 GLU B N 1
ATOM 3977 C CA . GLU B 1 188 ? -9.035 44.558 -1.872 1.00 21.69 168 GLU B CA 1
ATOM 3978 C C . GLU B 1 188 ? -7.849 43.578 -1.939 1.00 19.91 168 GLU B C 1
ATOM 3979 O O . GLU B 1 188 ? -8.054 42.409 -1.589 1.00 23.00 168 GLU B O 1
ATOM 3985 N N . GLU B 1 189 ? -6.646 44.011 -2.313 1.00 21.59 169 GLU B N 1
ATOM 3986 C CA . GLU B 1 189 ? -5.414 43.171 -2.338 1.00 21.82 169 GLU B CA 1
ATOM 3987 C C . GLU B 1 189 ? -5.069 42.693 -0.917 1.00 20.35 169 GLU B C 1
ATOM 3988 O O . GLU B 1 189 ? -4.599 41.544 -0.757 1.00 17.38 169 GLU B O 1
ATOM 3994 N N . MET B 1 190 ? -5.230 43.565 0.073 1.00 20.76 170 MET B N 1
ATOM 3995 C CA . MET B 1 190 ? -5.025 43.141 1.486 1.00 22.24 170 MET B CA 1
ATOM 3996 C C . MET B 1 190 ? -6.048 42.054 1.822 1.00 20.80 170 MET B C 1
ATOM 3997 O O . MET B 1 190 ? -5.652 41.048 2.432 1.00 21.07 170 MET B O 1
ATOM 4002 N N . ALA B 1 191 ? -7.318 42.208 1.415 1.00 19.58 171 ALA B N 1
ATOM 4003 C CA . ALA B 1 191 ? -8.352 41.212 1.693 1.00 18.56 171 ALA B CA 1
ATOM 4004 C C . ALA B 1 191 ? -7.962 39.890 1.019 1.00 18.99 171 ALA B C 1
ATOM 4005 O O . ALA B 1 191 ? -8.060 38.850 1.687 1.00 15.73 171 ALA B O 1
ATOM 4007 N N . VAL B 1 192 ? -7.466 39.913 -0.223 1.00 19.73 172 VAL B N 1
ATOM 4008 C CA . VAL B 1 192 ? -7.127 38.645 -0.928 1.00 20.87 172 VAL B CA 1
ATOM 4009 C C . VAL B 1 192 ? -6.035 37.936 -0.129 1.00 22.36 172 VAL B C 1
ATOM 4010 O O . VAL B 1 192 ? -6.132 36.712 0.074 1.00 21.67 172 VAL B O 1
ATOM 4014 N N . ARG B 1 193 ? -5.062 38.720 0.344 1.00 23.38 173 ARG B N 1
ATOM 4015 C CA . ARG B 1 193 ? -3.848 38.217 1.010 1.00 23.25 173 ARG B CA 1
ATOM 4016 C C . ARG B 1 193 ? -4.247 37.684 2.402 1.00 19.49 173 ARG B C 1
ATOM 4017 O O . ARG B 1 193 ? -3.701 36.640 2.808 1.00 16.82 173 ARG B O 1
ATOM 4025 N N . SER B 1 194 ? -5.120 38.385 3.128 1.00 19.73 174 SER B N 1
ATOM 4026 C CA . SER B 1 194 ? -5.516 37.996 4.511 1.00 18.97 174 SER B CA 1
ATOM 4027 C C . SER B 1 194 ? -6.239 36.637 4.474 1.00 18.31 174 SER B C 1
ATOM 4028 O O . SER B 1 194 ? -5.931 35.717 5.241 1.00 16.32 174 SER B O 1
ATOM 4031 N N . HIS B 1 195 ? -7.149 36.466 3.537 1.00 18.49 175 HIS B N 1
ATOM 4032 C CA . HIS B 1 195 ? -7.858 35.183 3.343 1.00 19.38 175 HIS B CA 1
ATOM 4033 C C . HIS B 1 195 ? -6.876 34.077 2.933 1.00 18.75 175 HIS B C 1
ATOM 4034 O O . HIS B 1 195 ? -6.944 33.021 3.545 1.00 18.40 175 HIS B O 1
ATOM 4041 N N . ALA B 1 196 ? -5.990 34.330 1.967 1.00 19.69 176 ALA B N 1
ATOM 4042 C CA . ALA B 1 196 ? -4.989 33.367 1.467 1.00 21.69 176 ALA B CA 1
ATOM 4043 C C . ALA B 1 196 ? -4.098 32.910 2.627 1.00 20.96 176 ALA B C 1
ATOM 4044 O O . ALA B 1 196 ? -3.848 31.705 2.744 1.00 19.26 176 ALA B O 1
ATOM 4046 N N . LYS B 1 197 ? -3.631 33.849 3.466 1.00 20.96 177 LYS B N 1
ATOM 4047 C CA . LYS B 1 197 ? -2.734 33.517 4.604 1.00 20.45 177 LYS B CA 1
ATOM 4048 C C . LYS B 1 197 ? -3.473 32.696 5.668 1.00 19.12 177 LYS B C 1
ATOM 4049 O O . LYS B 1 197 ? -2.826 31.790 6.231 1.00 19.90 177 LYS B O 1
ATOM 4055 N N . ALA B 1 198 ? -4.742 32.986 5.941 1.00 17.24 178 ALA B N 1
ATOM 4056 C CA . ALA B 1 198 ? -5.545 32.253 6.947 1.00 17.46 178 ALA B CA 1
ATOM 4057 C C . ALA B 1 198 ? -5.793 30.823 6.421 1.00 17.61 178 ALA B C 1
ATOM 4058 O O . ALA B 1 198 ? -5.689 29.862 7.198 1.00 17.39 178 ALA B O 1
ATOM 4060 N N . VAL B 1 199 ? -6.095 30.688 5.125 1.00 17.48 179 VAL B N 1
ATOM 4061 C CA . VAL B 1 199 ? -6.347 29.356 4.504 1.00 17.58 179 VAL B CA 1
ATOM 4062 C C . VAL B 1 199 ? -5.076 28.544 4.671 1.00 17.29 179 VAL B C 1
ATOM 4063 O O . VAL B 1 199 ? -5.193 27.399 5.136 1.00 21.27 179 VAL B O 1
ATOM 4067 N N . ALA B 1 200 ? -3.931 29.077 4.287 1.00 17.70 180 ALA B N 1
ATOM 4068 C CA . ALA B 1 200 ? -2.641 28.358 4.370 1.00 18.08 180 ALA B CA 1
ATOM 4069 C C . ALA B 1 200 ? -2.383 27.910 5.821 1.00 17.82 180 ALA B C 1
ATOM 4070 O O . ALA B 1 200 ? -2.082 26.708 6.037 1.00 15.36 180 ALA B O 1
ATOM 4072 N N . ALA B 1 201 ? -2.583 28.809 6.792 1.00 17.52 181 ALA B N 1
ATOM 4073 C CA . ALA B 1 201 ? -2.428 28.477 8.234 1.00 17.75 181 ALA B CA 1
ATOM 4074 C C . ALA B 1 201 ? -3.396 27.366 8.631 1.00 16.43 181 ALA B C 1
ATOM 4075 O O . ALA B 1 201 ? -2.967 26.364 9.216 1.00 16.55 181 ALA B O 1
ATOM 4077 N N . ARG B 1 202 ? -4.688 27.528 8.361 1.00 17.74 182 ARG B N 1
ATOM 4078 C CA . ARG B 1 202 ? -5.703 26.526 8.738 1.00 18.36 182 ARG B CA 1
ATOM 4079 C C . ARG B 1 202 ? -5.339 25.147 8.134 1.00 17.99 182 ARG B C 1
ATOM 4080 O O . ARG B 1 202 ? -5.397 24.120 8.847 1.00 17.01 182 ARG B O 1
ATOM 4088 N N . GLU B 1 203 ? -5.082 25.114 6.838 1.00 21.37 183 GLU B N 1
ATOM 4089 C CA . GLU B 1 203 ? -4.847 23.855 6.064 1.00 22.39 183 GLU B CA 1
ATOM 4090 C C . GLU B 1 203 ? -3.599 23.141 6.598 1.00 21.71 183 GLU B C 1
ATOM 4091 O O . GLU B 1 203 ? -3.511 21.911 6.428 1.00 20.06 183 GLU B O 1
ATOM 4097 N N . ALA B 1 204 ? -2.627 23.871 7.163 1.00 20.71 184 ALA B N 1
ATOM 4098 C CA . ALA B 1 204 ? -1.380 23.291 7.689 1.00 18.81 184 ALA B CA 1
ATOM 4099 C C . ALA B 1 204 ? -1.518 22.897 9.163 1.00 17.75 184 ALA B C 1
ATOM 4100 O O . ALA B 1 204 ? -0.508 22.480 9.719 1.00 18.23 184 ALA B O 1
ATOM 4102 N N . GLY B 1 205 ? -2.702 22.989 9.737 1.00 16.90 185 GLY B N 1
ATOM 4103 C CA . GLY B 1 205 ? -2.962 22.662 11.157 1.00 16.49 185 GLY B CA 1
ATOM 4104 C C . GLY B 1 205 ? -2.434 23.735 12.092 1.00 16.78 185 GLY B C 1
ATOM 4105 O O . GLY B 1 205 ? -2.315 23.447 13.311 1.00 15.82 185 GLY B O 1
ATOM 4106 N N . LEU B 1 206 ? -2.062 24.902 11.560 1.00 16.26 186 LEU B N 1
ATOM 4107 C CA . LEU B 1 206 ? -1.346 25.952 12.349 1.00 16.08 186 LEU B CA 1
ATOM 4108 C C . LEU B 1 206 ? -2.279 26.789 13.216 1.00 15.64 186 LEU B C 1
ATOM 4109 O O . LEU B 1 206 ? -1.751 27.628 14.009 1.00 15.96 186 LEU B O 1
ATOM 4114 N N . LEU B 1 207 ? -3.580 26.621 13.071 1.00 13.90 187 LEU B N 1
ATOM 4115 C CA . LEU B 1 207 ? -4.542 27.290 13.987 1.00 16.61 187 LEU B CA 1
ATOM 4116 C C . LEU B 1 207 ? -5.076 26.299 15.034 1.00 16.23 187 LEU B C 1
ATOM 4117 O O . LEU B 1 207 ? -5.830 26.728 15.911 1.00 14.39 187 LEU B O 1
ATOM 4122 N N . ARG B 1 208 ? -4.751 24.986 14.975 1.00 16.08 188 ARG B N 1
ATOM 4123 C CA . ARG B 1 208 ? -5.468 24.034 15.846 1.00 14.51 188 ARG B CA 1
ATOM 4124 C C . ARG B 1 208 ? -5.060 24.216 17.309 1.00 13.48 188 ARG B C 1
ATOM 4125 O O . ARG B 1 208 ? -5.862 24.021 18.211 1.00 13.42 188 ARG B O 1
ATOM 4133 N N . GLU B 1 209 ? -3.790 24.433 17.532 1.00 14.65 189 GLU B N 1
ATOM 4134 C CA . GLU B 1 209 ? -3.254 24.361 18.910 1.00 15.34 189 GLU B CA 1
ATOM 4135 C C . GLU B 1 209 ? -3.879 25.486 19.733 1.00 15.57 189 GLU B C 1
ATOM 4136 O O . GLU B 1 209 ? -4.083 25.288 20.974 1.00 17.02 189 GLU B O 1
ATOM 4142 N N . GLU B 1 210 ? -4.067 26.643 19.113 1.00 13.14 190 GLU B N 1
ATOM 4143 C CA . GLU B 1 210 ? -4.635 27.828 19.816 1.00 14.10 190 GLU B CA 1
ATOM 4144 C C . GLU B 1 210 ? -6.152 27.674 20.069 1.00 14.48 190 GLU B C 1
ATOM 4145 O O . GLU B 1 210 ? -6.652 28.376 20.980 1.00 15.81 190 GLU B O 1
ATOM 4151 N N . ILE B 1 211 ? -6.834 26.753 19.386 1.00 14.22 191 ILE B N 1
ATOM 4152 C CA . ILE B 1 211 ? -8.313 26.671 19.413 1.00 15.68 191 ILE B CA 1
ATOM 4153 C C . ILE B 1 211 ? -8.810 25.759 20.529 1.00 16.69 191 ILE B C 1
ATOM 4154 O O . ILE B 1 211 ? -8.294 24.629 20.657 1.00 17.87 191 ILE B O 1
ATOM 4159 N N . VAL B 1 212 ? -9.853 26.223 21.232 1.00 16.42 192 VAL B N 1
ATOM 4160 C CA . VAL B 1 212 ? -10.694 25.422 22.154 1.00 17.00 192 VAL B CA 1
ATOM 4161 C C . VAL B 1 212 ? -12.012 25.142 21.425 1.00 17.38 192 VAL B C 1
ATOM 4162 O O . VAL B 1 212 ? -12.715 26.070 21.081 1.00 17.20 192 VAL B O 1
ATOM 4166 N N . ALA B 1 213 ? -12.324 23.880 21.193 1.00 17.41 193 ALA B N 1
ATOM 4167 C CA . ALA B 1 213 ? -13.604 23.531 20.538 1.00 19.25 193 ALA B CA 1
ATOM 4168 C C . ALA B 1 213 ? -14.734 23.878 21.508 1.00 18.01 193 ALA B C 1
ATOM 4169 O O . ALA B 1 213 ? -14.583 23.741 22.747 1.00 16.61 193 ALA B O 1
ATOM 4171 N N . ILE B 1 214 ? -15.866 24.285 20.947 1.00 19.59 194 ILE B N 1
ATOM 4172 C CA . ILE B 1 214 ? -17.038 24.741 21.721 1.00 19.46 194 ILE B CA 1
ATOM 4173 C C . ILE B 1 214 ? -18.206 23.811 21.407 1.00 21.75 194 ILE B C 1
ATOM 4174 O O . ILE B 1 214 ? -18.461 23.562 20.217 1.00 19.00 194 ILE B O 1
ATOM 4179 N N . ASP B 1 215 ? -18.879 23.344 22.454 1.00 24.66 195 ASP B N 1
ATOM 4180 C CA . ASP B 1 215 ? -20.087 22.488 22.342 1.00 25.66 195 ASP B CA 1
ATOM 4181 C C . ASP B 1 215 ? -21.259 23.442 22.102 1.00 25.63 195 ASP B C 1
ATOM 4182 O O . ASP B 1 215 ? -21.370 24.465 22.790 1.00 26.35 195 ASP B O 1
ATOM 4187 N N . THR B 1 216 ? -22.061 23.161 21.096 1.00 24.32 196 THR B N 1
ATOM 4188 C CA . THR B 1 216 ? -23.262 23.965 20.758 1.00 24.74 196 THR B CA 1
ATOM 4189 C C . THR B 1 216 ? -24.434 23.007 20.554 1.00 28.12 196 THR B C 1
ATOM 4190 O O . THR B 1 216 ? -24.238 21.802 20.325 1.00 27.49 196 THR B O 1
ATOM 4194 N N . PRO B 1 217 ? -25.673 23.547 20.586 1.00 31.06 197 PRO B N 1
ATOM 4195 C CA . PRO B 1 217 ? -26.870 22.783 20.236 1.00 31.04 197 PRO B CA 1
ATOM 4196 C C . PRO B 1 217 ? -26.756 22.022 18.900 1.00 31.63 197 PRO B C 1
ATOM 4197 O O . PRO B 1 217 ? -27.286 20.940 18.806 1.00 37.96 197 PRO B O 1
ATOM 4201 N N . ALA B 1 218 ? -26.089 22.574 17.891 1.00 30.08 198 ALA B N 1
ATOM 4202 C CA . ALA B 1 218 ? -25.912 21.915 16.571 1.00 31.96 198 ALA B CA 1
ATOM 4203 C C . ALA B 1 218 ? -24.681 21.007 16.540 1.00 35.00 198 ALA B C 1
ATOM 4204 O O . ALA B 1 218 ? -24.430 20.426 15.438 1.00 39.72 198 ALA B O 1
ATOM 4206 N N . GLY B 1 219 ? -23.909 20.930 17.632 1.00 31.42 199 GLY B N 1
ATOM 4207 C CA . GLY B 1 219 ? -22.722 20.058 17.722 1.00 28.44 199 GLY B CA 1
ATOM 4208 C C . GLY B 1 219 ? -21.445 20.835 18.004 1.00 28.04 199 GLY B C 1
ATOM 4209 O O . GLY B 1 219 ? -21.515 22.060 18.281 1.00 30.28 199 GLY B O 1
ATOM 4210 N N . ARG B 1 220 ? -20.317 20.151 17.900 1.00 25.37 200 ARG B N 1
ATOM 4211 C CA . ARG B 1 220 ? -18.995 20.642 18.352 1.00 26.20 200 ARG B CA 1
ATOM 4212 C C . ARG B 1 220 ? -18.430 21.556 17.263 1.00 26.04 200 ARG B C 1
ATOM 4213 O O . ARG B 1 220 ? -18.418 21.166 16.081 1.00 24.89 200 ARG B O 1
ATOM 4221 N N . VAL B 1 221 ? -18.013 22.766 17.641 1.00 24.12 201 VAL B N 1
ATOM 4222 C CA . VAL B 1 221 ? -17.447 23.771 16.692 1.00 21.40 201 VAL B CA 1
ATOM 4223 C C . VAL B 1 221 ? -15.941 23.860 16.971 1.00 22.06 201 VAL B C 1
ATOM 4224 O O . VAL B 1 221 ? -15.582 24.266 18.107 1.00 20.79 201 VAL B O 1
ATOM 4228 N N . ALA B 1 222 ? -15.114 23.529 15.990 1.00 19.62 202 ALA B N 1
ATOM 4229 C CA . ALA B 1 222 ? -13.656 23.360 16.180 1.00 22.43 202 ALA B CA 1
ATOM 4230 C C . ALA B 1 222 ? -12.876 24.227 15.200 1.00 22.36 202 ALA B C 1
ATOM 4231 O O . ALA B 1 222 ? -11.661 24.388 15.382 1.00 22.36 202 ALA B O 1
ATOM 4233 N N . GLU B 1 223 ? -13.524 24.739 14.163 1.00 21.25 203 GLU B N 1
ATOM 4234 C CA . GLU B 1 223 ? -12.814 25.434 13.069 1.00 21.71 203 GLU B CA 1
ATOM 4235 C C . GLU B 1 223 ? -13.378 26.857 12.937 1.00 21.85 203 GLU B C 1
ATOM 4236 O O . GLU B 1 223 ? -14.593 27.042 13.148 1.00 21.78 203 GLU B O 1
ATOM 4242 N N . ASP B 1 224 ? -12.519 27.821 12.604 1.00 21.34 204 ASP B N 1
ATOM 4243 C CA . ASP B 1 224 ? -12.849 29.232 12.270 1.00 19.72 204 ASP B CA 1
ATOM 4244 C C . ASP B 1 224 ? -13.897 29.307 11.133 1.00 21.81 204 ASP B C 1
ATOM 4245 O O . ASP B 1 224 ? -13.877 28.443 10.262 1.00 20.65 204 ASP B O 1
ATOM 4250 N N . GLY B 1 225 ? -14.823 30.279 11.180 1.00 19.32 205 GLY B N 1
ATOM 4251 C CA . GLY B 1 225 ? -15.986 30.323 10.273 1.00 22.35 205 GLY B CA 1
ATOM 4252 C C . GLY B 1 225 ? -15.931 31.491 9.306 1.00 22.74 205 GLY B C 1
ATOM 4253 O O . GLY B 1 225 ? -16.814 31.530 8.451 1.00 20.16 205 GLY B O 1
ATOM 4254 N N . CYS B 1 226 ? -14.978 32.443 9.453 1.00 22.32 206 CYS B N 1
ATOM 4255 C CA . CYS B 1 226 ? -15.024 33.749 8.711 1.00 19.67 206 CYS B CA 1
ATOM 4256 C C . CYS B 1 226 ? -14.084 33.718 7.506 1.00 20.40 206 CYS B C 1
ATOM 4257 O O . CYS B 1 226 ? -14.107 34.680 6.710 1.00 20.78 206 CYS B O 1
ATOM 4260 N N . ILE B 1 227 ? -13.306 32.644 7.351 1.00 18.10 207 ILE B N 1
ATOM 4261 C CA . ILE B 1 227 ? -12.297 32.546 6.281 1.00 19.12 207 ILE B CA 1
ATOM 4262 C C . ILE B 1 227 ? -13.099 32.231 5.029 1.00 22.65 207 ILE B C 1
ATOM 4263 O O . ILE B 1 227 ? -14.004 31.393 5.166 1.00 20.36 207 ILE B O 1
ATOM 4268 N N . ARG B 1 228 ? -12.756 32.878 3.908 1.00 21.64 208 ARG B N 1
ATOM 4269 C CA . ARG B 1 228 ? -13.426 32.708 2.596 1.00 25.47 208 ARG B CA 1
ATOM 4270 C C . ARG B 1 228 ? -12.362 32.324 1.579 1.00 23.20 208 ARG B C 1
ATOM 4271 O O . ARG B 1 228 ? -11.741 33.188 0.974 1.00 23.92 208 ARG B O 1
ATOM 4279 N N . PRO B 1 229 ? -12.073 31.011 1.427 1.00 21.27 209 PRO B N 1
ATOM 4280 C CA . PRO B 1 229 ? -11.037 30.562 0.509 1.00 23.84 209 PRO B CA 1
ATOM 4281 C C . PRO B 1 229 ? -11.401 31.016 -0.912 1.00 22.72 209 PRO B C 1
ATOM 4282 O O . PRO B 1 229 ? -12.543 30.995 -1.236 1.00 26.71 209 PRO B O 1
ATOM 4286 N N . GLY B 1 230 ? -10.439 31.480 -1.683 1.00 25.82 210 GLY B N 1
ATOM 4287 C CA . GLY B 1 230 ? -10.698 31.892 -3.077 1.00 26.12 210 GLY B CA 1
ATOM 4288 C C . GLY B 1 230 ? -11.251 33.301 -3.167 1.00 27.56 210 GLY B C 1
ATOM 4289 O O . GLY B 1 230 ? -11.686 33.687 -4.264 1.00 28.97 210 GLY B O 1
ATOM 4290 N N . THR B 1 231 ? -11.202 34.076 -2.078 1.00 25.61 211 THR B N 1
ATOM 4291 C CA . THR B 1 231 ? -11.403 35.547 -2.103 1.00 23.50 211 THR B CA 1
ATOM 4292 C C . THR B 1 231 ? -10.475 36.131 -3.172 1.00 23.71 211 THR B C 1
ATOM 4293 O O . THR B 1 231 ? -9.266 35.815 -3.193 1.00 25.51 211 THR B O 1
ATOM 4297 N N . ASN B 1 232 ? -11.000 36.943 -4.081 1.00 23.72 212 ASN B N 1
ATOM 4298 C CA . ASN B 1 232 ? -10.272 37.237 -5.337 1.00 25.08 212 ASN B CA 1
ATOM 4299 C C . ASN B 1 232 ? -10.668 38.645 -5.785 1.00 22.91 212 ASN B C 1
ATOM 4300 O O . ASN B 1 232 ? -11.792 39.063 -5.482 1.00 22.13 212 ASN B O 1
ATOM 4305 N N . LEU B 1 233 ? -9.770 39.335 -6.474 1.00 25.91 213 LEU B N 1
ATOM 4306 C CA . LEU B 1 233 ? -9.943 40.768 -6.864 1.00 25.09 213 LEU B CA 1
ATOM 4307 C C . LEU B 1 233 ? -11.218 40.928 -7.715 1.00 26.22 213 LEU B C 1
ATOM 4308 O O . LEU B 1 233 ? -12.047 41.814 -7.419 1.00 24.74 213 LEU B O 1
ATOM 4313 N N . GLU B 1 234 ? -11.433 40.069 -8.716 1.00 25.96 214 GLU B N 1
ATOM 4314 C CA . GLU B 1 234 ? -12.599 40.241 -9.632 1.00 30.10 214 GLU B CA 1
ATOM 4315 C C . GLU B 1 234 ? -13.892 40.218 -8.820 1.00 29.06 214 GLU B C 1
ATOM 4316 O O . GLU B 1 234 ? -14.729 41.112 -9.015 1.00 28.91 214 GLU B O 1
ATOM 4322 N N . SER B 1 235 ? -14.018 39.288 -7.869 1.00 28.24 215 SER B N 1
ATOM 4323 C CA . SER B 1 235 ? -15.278 39.097 -7.109 1.00 27.18 215 SER B CA 1
ATOM 4324 C C . SER B 1 235 ? -15.448 40.256 -6.127 1.00 24.80 215 SER B C 1
ATOM 4325 O O . SER B 1 235 ? -16.565 40.755 -5.972 1.00 23.95 215 SER B O 1
ATOM 4328 N N . LEU B 1 236 ? -14.368 40.671 -5.486 1.00 23.99 216 LEU B N 1
ATOM 4329 C CA . LEU B 1 236 ? -14.375 41.843 -4.583 1.00 23.98 216 LEU B CA 1
ATOM 4330 C C . LEU B 1 236 ? -14.793 43.129 -5.315 1.00 21.75 216 LEU B C 1
ATOM 4331 O O . LEU B 1 236 ? -15.469 43.952 -4.672 1.00 22.05 216 LEU B O 1
ATOM 4336 N N . ALA B 1 237 ? -14.272 43.354 -6.520 1.00 24.10 217 ALA B N 1
ATOM 4337 C CA . ALA B 1 237 ? -14.487 44.593 -7.304 1.00 26.10 217 ALA B CA 1
ATOM 4338 C C . ALA B 1 237 ? -15.974 44.767 -7.657 1.00 30.71 217 ALA B C 1
ATOM 4339 O O . ALA B 1 237 ? -16.365 45.931 -7.919 1.00 30.15 217 ALA B O 1
ATOM 4341 N N . GLN B 1 238 ? -16.791 43.701 -7.559 1.00 30.21 218 GLN B N 1
ATOM 4342 C CA . GLN B 1 238 ? -18.259 43.713 -7.838 1.00 31.65 218 GLN B CA 1
ATOM 4343 C C . GLN B 1 238 ? -19.100 44.103 -6.622 1.00 31.00 218 GLN B C 1
ATOM 4344 O O . GLN B 1 238 ? -20.294 44.391 -6.815 1.00 34.02 218 GLN B O 1
ATOM 4350 N N . LEU B 1 239 ? -18.552 44.116 -5.402 1.00 26.85 219 LEU B N 1
ATOM 4351 C CA . LEU B 1 239 ? -19.340 44.441 -4.190 1.00 25.91 219 LEU B CA 1
ATOM 4352 C C . LEU B 1 239 ? -19.707 45.932 -4.191 1.00 25.00 219 LEU B C 1
ATOM 4353 O O . LEU B 1 239 ? -19.013 46.724 -4.851 1.00 25.66 219 LEU B O 1
ATOM 4358 N N . LYS B 1 240 ? -20.783 46.268 -3.486 1.00 28.62 220 LYS B N 1
ATOM 4359 C CA . LYS B 1 240 ? -21.263 47.654 -3.271 1.00 35.13 220 LYS B CA 1
ATOM 4360 C C . LYS B 1 240 ? -20.376 48.290 -2.204 1.00 35.32 220 LYS B C 1
ATOM 4361 O O . LYS B 1 240 ? -19.981 47.615 -1.258 1.00 29.37 220 LYS B O 1
ATOM 4367 N N . PRO B 1 241 ? -20.071 49.598 -2.333 1.00 32.04 221 PRO B N 1
ATOM 4368 C CA . PRO B 1 241 ? -19.493 50.375 -1.243 1.00 32.16 221 PRO B CA 1
ATOM 4369 C C . PRO B 1 241 ? -20.378 50.253 -0.001 1.00 31.82 221 PRO B C 1
ATOM 4370 O O . PRO B 1 241 ? -21.553 50.231 -0.141 1.00 28.80 221 PRO B O 1
ATOM 4374 N N . ALA B 1 242 ? -19.768 50.198 1.178 1.00 28.70 222 ALA B N 1
ATOM 4375 C CA . ALA B 1 242 ? -20.462 50.088 2.480 1.00 28.95 222 ALA B CA 1
ATOM 4376 C C . ALA B 1 242 ? -20.766 51.486 3.028 1.00 28.83 222 ALA B C 1
ATOM 4377 O O . ALA B 1 242 ? -21.765 51.627 3.728 1.00 30.96 222 ALA B O 1
ATOM 4379 N N . PHE B 1 243 ? -19.916 52.479 2.763 1.00 27.90 223 PHE B N 1
ATOM 4380 C CA . PHE B 1 243 ? -19.960 53.783 3.482 1.00 29.79 223 PHE B CA 1
ATOM 4381 C C . PHE B 1 243 ? -19.878 54.947 2.487 1.00 28.85 223 PHE B C 1
ATOM 4382 O O . PHE B 1 243 ? -19.277 55.976 2.814 1.00 33.02 223 PHE B O 1
ATOM 4390 N N . GLY B 1 244 ? -20.378 54.739 1.268 1.00 30.61 224 GLY B N 1
ATOM 4391 C CA . GLY B 1 244 ? -20.467 55.768 0.207 1.00 28.94 224 GLY B CA 1
ATOM 4392 C C . GLY B 1 244 ? -19.117 56.131 -0.366 1.00 27.03 224 GLY B C 1
ATOM 4393 O O . GLY B 1 244 ? -18.935 57.290 -0.767 1.00 28.34 224 GLY B O 1
ATOM 4394 N N . GLY B 1 245 ? -18.171 55.196 -0.387 1.00 25.03 225 GLY B N 1
ATOM 4395 C CA . GLY B 1 245 ? -16.786 55.490 -0.785 1.00 23.34 225 GLY B CA 1
ATOM 4396 C C . GLY B 1 245 ? -16.062 54.252 -1.297 1.00 26.52 225 GLY B C 1
ATOM 4397 O O . GLY B 1 245 ? -16.685 53.518 -2.095 1.00 23.71 225 GLY B O 1
ATOM 4398 N N . SER B 1 246 ? -14.809 54.031 -0.840 1.00 21.58 226 SER B N 1
ATOM 4399 C CA . SER B 1 246 ? -13.881 52.954 -1.274 1.00 20.59 226 SER B CA 1
ATOM 4400 C C . SER B 1 246 ? -14.092 51.655 -0.491 1.00 20.91 226 SER B C 1
ATOM 4401 O O . SER B 1 246 ? -13.898 50.565 -1.085 1.00 18.91 226 SER B O 1
ATOM 4404 N N . VAL B 1 247 ? -14.458 51.757 0.788 1.00 21.21 227 VAL B N 1
ATOM 4405 C CA . VAL B 1 247 ? -14.518 50.600 1.720 1.00 21.35 227 VAL B CA 1
ATOM 4406 C C . VAL B 1 247 ? -15.741 49.727 1.384 1.00 21.95 227 VAL B C 1
ATOM 4407 O O . VAL B 1 247 ? -16.836 50.273 1.076 1.00 24.57 227 VAL B O 1
ATOM 4411 N N . THR B 1 248 ? -15.582 48.399 1.432 1.00 22.77 228 THR B N 1
ATOM 4412 C CA . THR B 1 248 ? -16.705 47.433 1.291 1.00 21.80 228 THR B CA 1
ATOM 4413 C C . THR B 1 248 ? -16.816 46.503 2.514 1.00 22.67 228 THR B C 1
ATOM 4414 O O . THR B 1 248 ? -15.938 46.508 3.425 1.00 21.51 228 THR B O 1
ATOM 4418 N N . ALA B 1 249 ? -17.873 45.693 2.533 1.00 23.21 229 ALA B N 1
ATOM 4419 C CA . ALA B 1 249 ? -18.052 44.609 3.526 1.00 26.44 229 ALA B CA 1
ATOM 4420 C C . ALA B 1 249 ? -16.785 43.744 3.571 1.00 24.57 229 ALA B C 1
ATOM 4421 O O . ALA B 1 249 ? -16.451 43.296 4.683 1.00 25.63 229 ALA B O 1
ATOM 4423 N N . ALA B 1 250 ? -16.083 43.535 2.452 1.00 22.17 230 ALA B N 1
ATOM 4424 C CA . ALA B 1 250 ? -14.980 42.551 2.386 1.00 22.98 230 ALA B CA 1
ATOM 4425 C C . ALA B 1 250 ? -13.662 43.194 2.836 1.00 21.81 230 ALA B C 1
ATOM 4426 O O . ALA B 1 250 ? -12.686 42.439 3.026 1.00 21.35 230 ALA B O 1
ATOM 4428 N N . THR B 1 251 ? -13.600 44.527 2.935 1.00 18.77 231 THR B N 1
ATOM 4429 C CA . THR B 1 251 ? -12.349 45.256 3.307 1.00 19.06 231 THR B CA 1
ATOM 4430 C C . THR B 1 251 ? -12.579 45.903 4.685 1.00 18.43 231 THR B C 1
ATOM 4431 O O . THR B 1 251 ? -11.800 46.797 5.081 1.00 18.55 231 THR B O 1
ATOM 4435 N N . SER B 1 252 ? -13.611 45.436 5.383 1.00 19.49 232 SER B N 1
ATOM 4436 C CA . SER B 1 252 ? -13.974 45.711 6.793 1.00 21.27 232 SER B CA 1
ATOM 4437 C C . SER B 1 252 ? -13.966 44.371 7.538 1.00 21.11 232 SER B C 1
ATOM 4438 O O . SER B 1 252 ? -14.430 43.370 6.939 1.00 18.15 232 SER B O 1
ATOM 4441 N N . SER B 1 253 ? -13.554 44.338 8.816 1.00 19.87 233 SER B N 1
ATOM 4442 C CA . SER B 1 253 ? -13.653 43.099 9.624 1.00 19.45 233 SER B CA 1
ATOM 4443 C C . SER B 1 253 ? -15.133 42.794 9.773 1.00 18.86 233 SER B C 1
ATOM 4444 O O . SER B 1 253 ? -15.931 43.715 9.778 1.00 17.79 233 SER B O 1
ATOM 4447 N N . PRO B 1 254 ? -15.544 41.508 9.826 1.00 16.95 234 PRO B N 1
ATOM 4448 C CA . PRO B 1 254 ? -16.944 41.148 9.969 1.00 18.69 234 PRO B CA 1
ATOM 4449 C C . PRO B 1 254 ? -17.424 41.260 11.424 1.00 18.87 234 PRO B C 1
ATOM 4450 O O . PRO B 1 254 ? -16.598 41.247 12.369 1.00 17.70 234 PRO B O 1
ATOM 4454 N N . LEU B 1 255 ? -18.735 41.375 11.604 1.00 17.41 235 LEU B N 1
ATOM 4455 C CA . LEU B 1 255 ? -19.381 41.185 12.918 1.00 17.52 235 LEU B CA 1
ATOM 4456 C C . LEU B 1 255 ? -19.078 39.747 13.292 1.00 17.41 235 LEU B C 1
ATOM 4457 O O . LEU B 1 255 ? -19.217 38.854 12.407 1.00 16.12 235 LEU B O 1
ATOM 4462 N N . THR B 1 256 ? -18.580 39.547 14.513 1.00 15.27 236 THR B N 1
ATOM 4463 C CA . THR B 1 256 ? -17.919 38.281 14.922 1.00 15.51 236 THR B CA 1
ATOM 4464 C C . THR B 1 256 ? -18.291 37.916 16.363 1.00 14.48 236 THR B C 1
ATOM 4465 O O . THR B 1 256 ? -18.485 38.839 17.234 1.00 17.29 236 THR B O 1
ATOM 4469 N N . ASP B 1 257 ? -18.392 36.614 16.615 1.00 13.85 237 ASP B N 1
ATOM 4470 C CA . ASP B 1 257 ? -18.493 36.046 17.983 1.00 14.83 237 ASP B CA 1
ATOM 4471 C C . ASP B 1 257 ? -17.204 35.272 18.296 1.00 14.37 237 ASP B C 1
ATOM 4472 O O . ASP B 1 257 ? -16.775 34.444 17.463 1.00 13.64 237 ASP B O 1
ATOM 4477 N N . GLY B 1 258 ? -16.621 35.489 19.477 1.00 13.33 238 GLY B N 1
ATOM 4478 C CA . GLY B 1 258 ? -15.468 34.701 19.911 1.00 12.32 238 GLY B CA 1
ATOM 4479 C C . GLY B 1 258 ? -14.928 35.162 21.238 1.00 12.77 238 GLY B C 1
ATOM 4480 O O . GLY B 1 258 ? -15.277 36.236 21.679 1.00 12.80 238 GLY B O 1
ATOM 4481 N N . SER B 1 259 ? -14.033 34.356 21.798 1.00 13.40 239 SER B N 1
ATOM 4482 C CA . SER B 1 259 ? -13.323 34.677 23.050 1.00 13.48 239 SER B CA 1
ATOM 4483 C C . SER B 1 259 ? -11.876 34.177 22.891 1.00 13.31 239 SER B C 1
ATOM 4484 O O . SER B 1 259 ? -11.628 33.183 22.215 1.00 12.81 239 SER B O 1
ATOM 4487 N N . ALA B 1 260 ? -10.943 34.914 23.470 1.00 13.38 240 ALA B N 1
ATOM 4488 C CA . ALA B 1 260 ? -9.518 34.575 23.527 1.00 11.61 240 ALA B CA 1
ATOM 4489 C C . ALA B 1 260 ? -9.018 34.798 24.965 1.00 12.62 240 ALA B C 1
ATOM 4490 O O . ALA B 1 260 ? -9.517 35.663 25.658 1.00 11.60 240 ALA B O 1
ATOM 4492 N N . ALA B 1 261 ? -7.995 34.040 25.372 1.00 13.46 241 ALA B N 1
ATOM 4493 C CA . ALA B 1 261 ? -7.420 34.164 26.735 1.00 12.56 241 ALA B CA 1
ATOM 4494 C C . ALA B 1 261 ? -5.919 33.830 26.708 1.00 12.48 241 ALA B C 1
ATOM 4495 O O . ALA B 1 261 ? -5.472 32.922 25.995 1.00 12.50 241 ALA B O 1
ATOM 4497 N N . LEU B 1 262 ? -5.169 34.571 27.515 1.00 12.12 242 LEU B N 1
ATOM 4498 C CA . LEU B 1 262 ? -3.710 34.421 27.666 1.00 11.94 242 LEU B CA 1
ATOM 4499 C C . LEU B 1 262 ? -3.418 34.135 29.133 1.00 12.83 242 LEU B C 1
ATOM 4500 O O . LEU B 1 262 ? -4.157 34.720 30.010 1.00 12.22 242 LEU B O 1
ATOM 4505 N N . LEU B 1 263 ? -2.351 33.359 29.399 1.00 12.90 243 LEU B N 1
ATOM 4506 C CA . LEU B 1 263 ? -1.770 33.298 30.761 1.00 14.14 243 LEU B CA 1
ATOM 4507 C C . LEU B 1 263 ? -0.611 34.295 30.770 1.00 13.04 243 LEU B C 1
ATOM 4508 O O . LEU B 1 263 ? 0.299 34.182 29.865 1.00 13.34 243 LEU B O 1
ATOM 4513 N N . VAL B 1 264 ? -0.708 35.315 31.628 1.00 12.41 244 VAL B N 1
ATOM 4514 C CA . VAL B 1 264 ? 0.347 36.338 31.828 1.00 13.30 244 VAL B CA 1
ATOM 4515 C C . VAL B 1 264 ? 0.932 36.068 33.207 1.00 13.54 244 VAL B C 1
ATOM 4516 O O . VAL B 1 264 ? 0.162 36.040 34.180 1.00 13.01 244 VAL B O 1
ATOM 4520 N N . CYS B 1 265 ? 2.259 35.898 33.316 1.00 14.63 245 CYS B N 1
ATOM 4521 C CA . CYS B 1 265 ? 2.827 35.451 34.588 1.00 14.09 245 CYS B CA 1
ATOM 4522 C C . CYS B 1 265 ? 4.283 35.848 34.609 1.00 14.83 245 CYS B C 1
ATOM 4523 O O . CYS B 1 265 ? 4.843 36.216 33.544 1.00 12.60 245 CYS B O 1
ATOM 4526 N N . SER B 1 266 ? 4.848 35.792 35.809 1.00 14.67 246 SER B N 1
ATOM 4527 C CA . SER B 1 266 ? 6.309 35.942 35.963 1.00 15.53 246 SER B CA 1
ATOM 4528 C C . SER B 1 266 ? 6.980 34.800 35.197 1.00 15.71 246 SER B C 1
ATOM 4529 O O . SER B 1 266 ? 6.465 33.677 35.182 1.00 16.57 246 SER B O 1
ATOM 4532 N N . GLU B 1 267 ? 8.176 35.038 34.650 1.00 17.92 247 GLU B N 1
ATOM 4533 C CA . GLU B 1 267 ? 9.018 33.966 34.077 1.00 18.98 247 GLU B CA 1
ATOM 4534 C C . GLU B 1 267 ? 9.226 32.852 35.105 1.00 19.79 247 GLU B C 1
ATOM 4535 O O . GLU B 1 267 ? 9.123 31.684 34.756 1.00 19.20 247 GLU B O 1
ATOM 4541 N N . ASP B 1 268 ? 9.551 33.213 36.332 1.00 21.48 248 ASP B N 1
ATOM 4542 C CA . ASP B 1 268 ? 9.726 32.280 37.477 1.00 22.55 248 ASP B CA 1
ATOM 4543 C C . ASP B 1 268 ? 8.512 31.349 37.643 1.00 20.00 248 ASP B C 1
ATOM 4544 O O . ASP B 1 268 ? 8.697 30.123 37.832 1.00 18.37 248 ASP B O 1
ATOM 4549 N N . PHE B 1 269 ? 7.292 31.890 37.550 1.00 17.61 249 PHE B N 1
ATOM 4550 C CA . PHE B 1 269 ? 6.049 31.098 37.683 1.00 16.00 249 PHE B CA 1
ATOM 4551 C C . PHE B 1 269 ? 5.967 30.059 36.564 1.00 15.40 249 PHE B C 1
ATOM 4552 O O . PHE B 1 269 ? 5.724 28.891 36.879 1.00 15.81 249 PHE B O 1
ATOM 4560 N N . ALA B 1 270 ? 6.206 30.466 35.305 1.00 16.31 250 ALA B N 1
ATOM 4561 C CA . ALA B 1 270 ? 6.153 29.579 34.110 1.00 16.68 250 ALA B CA 1
ATOM 4562 C C . ALA B 1 270 ? 7.197 28.440 34.245 1.00 16.19 250 ALA B C 1
ATOM 4563 O O . ALA B 1 270 ? 6.821 27.269 34.060 1.00 16.94 250 ALA B O 1
ATOM 4565 N N . ARG B 1 271 ? 8.457 28.772 34.582 1.00 20.31 251 ARG B N 1
ATOM 4566 C CA . ARG B 1 271 ? 9.544 27.780 34.825 1.00 23.81 251 ARG B CA 1
ATOM 4567 C C . ARG B 1 271 ? 9.119 26.784 35.911 1.00 23.75 251 ARG B C 1
ATOM 4568 O O . ARG B 1 271 ? 9.235 25.577 35.667 1.00 25.74 251 ARG B O 1
ATOM 4576 N N . ARG B 1 272 ? 8.657 27.275 37.066 1.00 24.24 252 ARG B N 1
ATOM 4577 C CA . ARG B 1 272 ? 8.266 26.461 38.241 1.00 25.97 252 ARG B CA 1
ATOM 4578 C C . ARG B 1 272 ? 7.169 25.461 37.870 1.00 27.59 252 ARG B C 1
ATOM 4579 O O . ARG B 1 272 ? 7.233 24.337 38.379 1.00 28.79 252 ARG B O 1
ATOM 4587 N N . HIS B 1 273 ? 6.234 25.814 36.980 1.00 22.75 253 HIS B N 1
ATOM 4588 C CA . HIS B 1 273 ? 5.078 24.967 36.599 1.00 22.81 253 HIS B CA 1
ATOM 4589 C C . HIS B 1 273 ? 5.293 24.210 35.278 1.00 23.89 253 HIS B C 1
ATOM 4590 O O . HIS B 1 273 ? 4.312 23.585 34.812 1.00 25.98 253 HIS B O 1
ATOM 4597 N N . GLY B 1 274 ? 6.497 24.270 34.705 1.00 24.47 254 GLY B N 1
ATOM 4598 C CA . GLY B 1 274 ? 6.868 23.559 33.463 1.00 25.82 254 GLY B CA 1
ATOM 4599 C C . GLY B 1 274 ? 6.021 24.032 32.295 1.00 26.02 254 GLY B C 1
ATOM 4600 O O . GLY B 1 274 ? 5.620 23.191 31.483 1.00 25.13 254 GLY B O 1
ATOM 4601 N N . LEU B 1 275 ? 5.704 25.333 32.244 1.00 23.02 255 LEU B N 1
ATOM 4602 C CA . LEU B 1 275 ? 4.930 25.907 31.120 1.00 22.11 255 LEU B CA 1
ATOM 4603 C C . LEU B 1 275 ? 5.904 26.313 30.009 1.00 20.96 255 LEU B C 1
ATOM 4604 O O . LEU B 1 275 ? 6.937 26.923 30.301 1.00 23.04 255 LEU B O 1
ATOM 4609 N N . VAL B 1 276 ? 5.543 26.018 28.763 1.00 22.13 256 VAL B N 1
ATOM 4610 C CA . VAL B 1 276 ? 6.247 26.566 27.575 1.00 23.39 256 VAL B CA 1
ATOM 4611 C C . VAL B 1 276 ? 5.999 28.076 27.562 1.00 22.79 256 VAL B C 1
ATOM 4612 O O . VAL B 1 276 ? 4.797 28.479 27.585 1.00 19.36 256 VAL B O 1
ATOM 4616 N N . ILE B 1 277 ? 7.082 28.855 27.523 1.00 19.29 257 ILE B N 1
ATOM 4617 C CA . ILE B 1 277 ? 7.016 30.326 27.384 1.00 19.09 257 ILE B CA 1
ATOM 4618 C C . ILE B 1 277 ? 6.908 30.665 25.895 1.00 18.85 257 ILE B C 1
ATOM 4619 O O . ILE B 1 277 ? 7.794 30.273 25.105 1.00 18.26 257 ILE B O 1
ATOM 4624 N N . LEU B 1 278 ? 5.872 31.403 25.524 1.00 17.04 258 LEU B N 1
ATOM 4625 C CA . LEU B 1 278 ? 5.707 31.884 24.135 1.00 16.38 258 LEU B CA 1
ATOM 4626 C C . LEU B 1 278 ? 6.619 33.083 23.889 1.00 16.46 258 LEU B C 1
ATOM 4627 O O . LEU B 1 278 ? 7.373 33.066 22.908 1.00 16.35 258 LEU B O 1
ATOM 4632 N N . ALA B 1 279 ? 6.563 34.121 24.722 1.00 18.18 259 ALA B N 1
ATOM 4633 C CA . ALA B 1 279 ? 7.381 35.337 24.569 1.00 16.91 259 ALA B CA 1
ATOM 4634 C C . ALA B 1 279 ? 7.379 36.137 25.877 1.00 17.37 259 ALA B C 1
ATOM 4635 O O . ALA B 1 279 ? 6.535 35.897 26.728 1.00 16.11 259 ALA B O 1
ATOM 4637 N N . ARG B 1 280 ? 8.328 37.036 26.013 1.00 16.73 260 ARG B N 1
ATOM 4638 C CA . ARG B 1 280 ? 8.421 37.985 27.148 1.00 17.03 260 ARG B CA 1
ATOM 4639 C C . ARG B 1 280 ? 7.754 39.292 26.718 1.00 15.27 260 ARG B C 1
ATOM 4640 O O . ARG B 1 280 ? 7.942 39.746 25.550 1.00 15.05 260 ARG B O 1
ATOM 4648 N N . ILE B 1 281 ? 7.003 39.904 27.612 1.00 14.34 261 ILE B N 1
ATOM 4649 C CA . ILE B 1 281 ? 6.453 41.269 27.370 1.00 15.77 261 ILE B CA 1
ATOM 4650 C C . ILE B 1 281 ? 7.561 42.273 27.674 1.00 16.31 261 ILE B C 1
ATOM 4651 O O . ILE B 1 281 ? 7.932 42.378 28.884 1.00 16.64 261 ILE B O 1
ATOM 4656 N N . LYS B 1 282 ? 8.046 42.978 26.646 1.00 15.77 262 LYS B N 1
ATOM 4657 C CA . LYS B 1 282 ? 9.246 43.850 26.723 1.00 16.69 262 LYS B CA 1
ATOM 4658 C C . LYS B 1 282 ? 8.788 45.293 26.876 1.00 15.98 262 LYS B C 1
ATOM 4659 O O . LYS B 1 282 ? 9.440 46.068 27.581 1.00 13.59 262 LYS B O 1
ATOM 4665 N N . ALA B 1 283 ? 7.686 45.698 26.240 1.00 13.35 263 ALA B N 1
ATOM 4666 C CA . ALA B 1 283 ? 7.164 47.060 26.447 1.00 12.80 263 ALA B CA 1
ATOM 4667 C C . ALA B 1 283 ? 5.679 47.089 26.081 1.00 12.88 263 ALA B C 1
ATOM 4668 O O . ALA B 1 283 ? 5.271 46.265 25.261 1.00 12.86 263 ALA B O 1
ATOM 4670 N N . VAL B 1 284 ? 4.957 48.061 26.617 1.00 12.39 264 VAL B N 1
ATOM 4671 C CA . VAL B 1 284 ? 3.488 48.204 26.377 1.00 12.25 264 VAL B CA 1
ATOM 4672 C C . VAL B 1 284 ? 3.182 49.675 26.162 1.00 13.18 264 VAL B C 1
ATOM 4673 O O . VAL B 1 284 ? 3.944 50.514 26.632 1.00 11.69 264 VAL B O 1
ATOM 4677 N N . ALA B 1 285 ? 2.053 50.003 25.514 1.00 12.96 265 ALA B N 1
ATOM 4678 C CA . ALA B 1 285 ? 1.696 51.402 25.270 1.00 12.23 265 ALA B CA 1
ATOM 4679 C C . ALA B 1 285 ? 0.236 51.525 24.889 1.00 12.24 265 ALA B C 1
ATOM 4680 O O . ALA B 1 285 ? -0.357 50.592 24.290 1.00 11.98 265 ALA B O 1
ATOM 4682 N N . VAL B 1 286 ? -0.273 52.695 25.231 1.00 12.52 266 VAL B N 1
ATOM 4683 C CA . VAL B 1 286 ? -1.553 53.219 24.726 1.00 14.07 266 VAL B CA 1
ATOM 4684 C C . VAL B 1 286 ? -1.243 54.611 24.198 1.00 15.52 266 VAL B C 1
ATOM 4685 O O . VAL B 1 286 ? -0.312 55.266 24.692 1.00 16.83 266 VAL B O 1
ATOM 4689 N N . ALA B 1 287 ? -1.965 55.038 23.186 1.00 14.47 267 ALA B N 1
ATOM 4690 C CA . ALA B 1 287 ? -1.790 56.387 22.613 1.00 14.40 267 ALA B CA 1
ATOM 4691 C C . ALA B 1 287 ? -3.157 56.843 22.083 1.00 15.64 267 ALA B C 1
ATOM 4692 O O . ALA B 1 287 ? -3.824 56.051 21.450 1.00 17.42 267 ALA B O 1
ATOM 4694 N N . GLY B 1 288 ? -3.567 58.059 22.398 1.00 16.00 268 GLY B N 1
ATOM 4695 C CA . GLY B 1 288 ? -4.799 58.636 21.867 1.00 15.74 268 GLY B CA 1
ATOM 4696 C C . GLY B 1 288 ? -4.509 59.231 20.519 1.00 17.75 268 GLY B C 1
ATOM 4697 O O . GLY B 1 288 ? -3.366 59.600 20.266 1.00 15.88 268 GLY B O 1
ATOM 4698 N N . CYS B 1 289 ? -5.515 59.393 19.697 1.00 16.62 269 CYS B N 1
ATOM 4699 C CA . CYS B 1 289 ? -5.358 60.080 18.395 1.00 17.36 269 CYS B CA 1
ATOM 4700 C C . CYS B 1 289 ? -6.711 60.690 18.065 1.00 16.50 269 CYS B C 1
ATOM 4701 O O . CYS B 1 289 ? -7.627 60.504 18.854 1.00 16.80 269 CYS B O 1
ATOM 4704 N N . ALA B 1 290 ? -6.826 61.396 16.936 1.00 17.36 270 ALA B N 1
ATOM 4705 C CA . ALA B 1 290 ? -8.095 62.020 16.498 1.00 17.69 270 ALA B CA 1
ATOM 4706 C C . ALA B 1 290 ? -9.138 60.928 16.259 1.00 17.11 270 ALA B C 1
ATOM 4707 O O . ALA B 1 290 ? -8.902 60.002 15.497 1.00 17.22 270 ALA B O 1
ATOM 4709 N N . PRO B 1 291 ? -10.333 60.984 16.876 1.00 17.23 271 PRO B N 1
ATOM 4710 C CA . PRO B 1 291 ? -11.329 59.950 16.641 1.00 18.75 271 PRO B CA 1
ATOM 4711 C C . PRO B 1 291 ? -11.718 59.811 15.160 1.00 17.26 271 PRO B C 1
ATOM 4712 O O . PRO B 1 291 ? -12.005 58.696 14.729 1.00 17.16 271 PRO B O 1
ATOM 4716 N N . GLU B 1 292 ? -11.684 60.910 14.410 1.00 15.13 272 GLU B N 1
ATOM 4717 C CA . GLU B 1 292 ? -12.091 60.927 12.971 1.00 18.42 272 GLU B CA 1
ATOM 4718 C C . GLU B 1 292 ? -11.182 60.021 12.125 1.00 17.68 272 GLU B C 1
ATOM 4719 O O . GLU B 1 292 ? -11.600 59.631 11.028 1.00 19.77 272 GLU B O 1
ATOM 4725 N N . ILE B 1 293 ? -9.952 59.764 12.578 1.00 17.50 273 ILE B N 1
ATOM 4726 C CA . ILE B 1 293 ? -9.032 58.815 11.917 1.00 16.41 273 ILE B CA 1
ATOM 4727 C C . ILE B 1 293 ? -8.558 57.778 12.955 1.00 14.53 273 ILE B C 1
ATOM 4728 O O . ILE B 1 293 ? -7.352 57.498 12.982 1.00 14.96 273 ILE B O 1
ATOM 4733 N N . MET B 1 294 ? -9.469 57.221 13.732 1.00 14.74 274 MET B N 1
ATOM 4734 C CA . MET B 1 294 ? -9.138 56.308 14.880 1.00 17.05 274 MET B CA 1
ATOM 4735 C C . MET B 1 294 ? -8.249 55.158 14.368 1.00 15.14 274 MET B C 1
ATOM 4736 O O . MET B 1 294 ? -7.362 54.652 15.128 1.00 16.45 274 MET B O 1
ATOM 4741 N N . GLY B 1 295 ? -8.402 54.771 13.086 1.00 14.43 275 GLY B N 1
ATOM 4742 C CA . GLY B 1 295 ? -7.668 53.648 12.473 1.00 14.39 275 GLY B CA 1
ATOM 4743 C C . GLY B 1 295 ? -6.159 53.854 12.504 1.00 14.15 275 GLY B C 1
ATOM 4744 O O . GLY B 1 295 ? -5.430 52.841 12.396 1.00 15.18 275 GLY B O 1
ATOM 4745 N N . MET B 1 296 ? -5.694 55.081 12.753 1.00 14.07 276 MET B N 1
ATOM 4746 C CA . MET B 1 296 ? -4.244 55.422 12.720 1.00 14.25 276 MET B CA 1
ATOM 4747 C C . MET B 1 296 ? -3.640 55.253 14.123 1.00 14.18 276 MET B C 1
ATOM 4748 O O . MET B 1 296 ? -2.394 55.365 14.276 1.00 15.94 276 MET B O 1
ATOM 4753 N N . GLY B 1 297 ? -4.476 54.867 15.084 1.00 15.94 277 GLY B N 1
ATOM 4754 C CA . GLY B 1 297 ? -4.073 54.659 16.479 1.00 15.34 277 GLY B CA 1
ATOM 4755 C C . GLY B 1 297 ? -2.785 53.861 16.625 1.00 16.22 277 GLY B C 1
ATOM 4756 O O . GLY B 1 297 ? -1.967 54.162 17.534 1.00 19.41 277 GLY B O 1
ATOM 4757 N N . PRO B 1 298 ? -2.597 52.759 15.853 1.00 15.37 278 PRO B N 1
ATOM 4758 C CA . PRO B 1 298 ? -1.371 51.969 15.923 1.00 14.96 278 PRO B CA 1
ATOM 4759 C C . PRO B 1 298 ? -0.039 52.689 15.711 1.00 16.55 278 PRO B C 1
ATOM 4760 O O . PRO B 1 298 ? 0.923 52.149 16.211 1.00 16.17 278 PRO B O 1
ATOM 4764 N N . VAL B 1 299 ? -0.009 53.849 15.039 1.00 16.81 279 VAL B N 1
ATOM 4765 C CA . VAL B 1 299 ? 1.301 54.454 14.666 1.00 16.56 279 VAL B CA 1
ATOM 4766 C C . VAL B 1 299 ? 1.964 54.977 15.939 1.00 16.08 279 VAL B C 1
ATOM 4767 O O . VAL B 1 299 ? 3.118 54.543 16.251 1.00 16.84 279 VAL B O 1
ATOM 4771 N N . GLN B 1 300 ? 1.271 55.809 16.698 1.00 16.52 280 GLN B N 1
ATOM 4772 C CA . GLN B 1 300 ? 1.853 56.385 17.946 1.00 19.66 280 GLN B CA 1
ATOM 4773 C C . GLN B 1 300 ? 2.062 55.269 18.983 1.00 16.09 280 GLN B C 1
ATOM 4774 O O . GLN B 1 300 ? 3.060 55.312 19.677 1.00 14.83 280 GLN B O 1
ATOM 4780 N N . ALA B 1 301 ? 1.158 54.301 19.088 1.00 14.86 281 ALA B N 1
ATOM 4781 C CA . ALA B 1 301 ? 1.277 53.175 20.057 1.00 14.00 281 ALA B CA 1
ATOM 4782 C C . ALA B 1 301 ? 2.529 52.334 19.777 1.00 13.42 281 ALA B C 1
ATOM 4783 O O . ALA B 1 301 ? 3.255 52.023 20.733 1.00 11.84 281 ALA B O 1
ATOM 4785 N N . THR B 1 302 ? 2.772 51.990 18.504 1.00 13.03 282 THR B N 1
ATOM 4786 C CA . THR B 1 302 ? 3.976 51.246 18.057 1.00 13.15 282 THR B CA 1
ATOM 4787 C C . THR B 1 302 ? 5.231 52.086 18.296 1.00 14.09 282 THR B C 1
ATOM 4788 O O . THR B 1 302 ? 6.234 51.540 18.823 1.00 14.31 282 THR B O 1
ATOM 4792 N N . ARG B 1 303 ? 5.196 53.374 17.953 1.00 16.18 283 ARG B N 1
ATOM 4793 C CA . ARG B 1 303 ? 6.371 54.276 18.146 1.00 16.55 283 ARG B CA 1
ATOM 4794 C C . ARG B 1 303 ? 6.707 54.303 19.638 1.00 16.11 283 ARG B C 1
ATOM 4795 O O . ARG B 1 303 ? 7.935 54.253 19.969 1.00 16.55 283 ARG B O 1
ATOM 4803 N N . LYS B 1 304 ? 5.691 54.310 20.518 1.00 14.22 284 LYS B N 1
ATOM 4804 C CA . LYS B 1 304 ? 5.931 54.299 21.988 1.00 14.65 284 LYS B CA 1
ATOM 4805 C C . LYS B 1 304 ? 6.621 53.009 22.429 1.00 15.11 284 LYS B C 1
ATOM 4806 O O . LYS B 1 304 ? 7.630 53.107 23.179 1.00 15.22 284 LYS B O 1
ATOM 4812 N N . VAL B 1 305 ? 6.150 51.846 22.007 1.00 13.76 285 VAL B N 1
ATOM 4813 C CA . VAL B 1 305 ? 6.760 50.572 22.485 1.00 13.91 285 VAL B CA 1
ATOM 4814 C C . VAL B 1 305 ? 8.187 50.441 21.939 1.00 14.49 285 VAL B C 1
ATOM 4815 O O . VAL B 1 305 ? 9.009 49.908 22.676 1.00 16.92 285 VAL B O 1
ATOM 4819 N N . LEU B 1 306 ? 8.448 50.869 20.697 1.00 16.34 286 LEU B N 1
ATOM 4820 C CA . LEU B 1 306 ? 9.823 50.863 20.127 1.00 16.48 286 LEU B CA 1
ATOM 4821 C C . LEU B 1 306 ? 10.741 51.731 21.012 1.00 17.31 286 LEU B C 1
ATOM 4822 O O . LEU B 1 306 ? 11.852 51.224 21.441 1.00 16.04 286 LEU B O 1
ATOM 4827 N N . GLN B 1 307 ? 10.305 52.957 21.308 1.00 18.30 287 GLN B N 1
ATOM 4828 C CA . GLN B 1 307 ? 11.062 53.953 22.133 1.00 20.23 287 GLN B CA 1
ATOM 4829 C C . GLN B 1 307 ? 11.365 53.326 23.503 1.00 20.23 287 GLN B C 1
ATOM 4830 O O . GLN B 1 307 ? 12.525 53.424 23.972 1.00 19.08 287 GLN B O 1
ATOM 4836 N N . ARG B 1 308 ? 10.373 52.683 24.124 1.00 16.82 288 ARG B N 1
ATOM 4837 C CA . ARG B 1 308 ? 10.481 52.112 25.494 1.00 17.24 288 ARG B CA 1
ATOM 4838 C C . ARG B 1 308 ? 11.334 50.838 25.501 1.00 17.53 288 ARG B C 1
ATOM 4839 O O . ARG B 1 308 ? 12.035 50.595 26.519 1.00 18.95 288 ARG B O 1
ATOM 4847 N N . ALA B 1 309 ? 11.324 50.079 24.415 1.00 17.00 289 ALA B N 1
ATOM 4848 C CA . ALA B 1 309 ? 12.130 48.848 24.236 1.00 18.41 289 ALA B CA 1
ATOM 4849 C C . ALA B 1 309 ? 13.571 49.212 23.851 1.00 19.92 289 ALA B C 1
ATOM 4850 O O . ALA B 1 309 ? 14.411 48.307 23.893 1.00 24.99 289 ALA B O 1
ATOM 4852 N N . GLY B 1 310 ? 13.801 50.438 23.381 1.00 19.59 290 GLY B N 1
ATOM 4853 C CA . GLY B 1 310 ? 15.080 50.866 22.755 1.00 21.34 290 GLY B CA 1
ATOM 4854 C C . GLY B 1 310 ? 15.323 50.168 21.415 1.00 21.82 290 GLY B C 1
ATOM 4855 O O . GLY B 1 310 ? 16.489 49.831 21.096 1.00 19.30 290 GLY B O 1
ATOM 4856 N N . LEU B 1 311 ? 14.272 49.964 20.617 1.00 17.81 291 LEU B N 1
ATOM 4857 C CA . LEU B 1 311 ? 14.330 49.276 19.301 1.00 19.48 291 LEU B CA 1
ATOM 4858 C C . LEU B 1 311 ? 13.787 50.194 18.204 1.00 19.39 291 LEU B C 1
ATOM 4859 O O . LEU B 1 311 ? 13.180 51.220 18.507 1.00 16.42 291 LEU B O 1
ATOM 4864 N N . GLY B 1 312 ? 14.024 49.801 16.962 1.00 19.42 292 GLY B N 1
ATOM 4865 C CA . GLY B 1 312 ? 13.446 50.414 15.775 1.00 18.95 292 GLY B CA 1
ATOM 4866 C C . GLY B 1 312 ? 12.701 49.387 14.952 1.00 18.13 292 GLY B C 1
ATOM 4867 O O . GLY B 1 312 ? 12.806 48.177 15.205 1.00 19.31 292 GLY B O 1
ATOM 4868 N N . ILE B 1 313 ? 11.989 49.890 13.964 1.00 19.59 293 ILE B N 1
ATOM 4869 C CA . ILE B 1 313 ? 11.113 49.075 13.090 1.00 21.13 293 ILE B CA 1
ATOM 4870 C C . ILE B 1 313 ? 11.927 47.949 12.436 1.00 19.41 293 ILE B C 1
ATOM 4871 O O . ILE B 1 313 ? 11.391 46.848 12.328 1.00 18.08 293 ILE B O 1
ATOM 4876 N N . ALA B 1 314 ? 13.207 48.185 12.102 1.00 20.88 294 ALA B N 1
ATOM 4877 C CA . ALA B 1 314 ? 14.097 47.202 11.420 1.00 22.21 294 ALA B CA 1
ATOM 4878 C C . ALA B 1 314 ? 14.460 46.024 12.336 1.00 21.43 294 ALA B C 1
ATOM 4879 O O . ALA B 1 314 ? 14.882 45.027 11.791 1.00 21.77 294 ALA B O 1
ATOM 4881 N N . ASP B 1 315 ? 14.297 46.144 13.661 1.00 19.42 295 ASP B N 1
ATOM 4882 C CA . ASP B 1 315 ? 14.509 45.081 14.684 1.00 19.23 295 ASP B CA 1
ATOM 4883 C C . ASP B 1 315 ? 13.328 44.091 14.774 1.00 19.14 295 ASP B C 1
ATOM 4884 O O . ASP B 1 315 ? 13.489 43.040 15.393 1.00 19.35 295 ASP B O 1
ATOM 4889 N N . ILE B 1 316 ? 12.156 44.410 14.224 1.00 18.79 296 ILE B N 1
ATOM 4890 C CA . ILE B 1 316 ? 10.892 43.626 14.444 1.00 17.83 296 ILE B CA 1
ATOM 4891 C C . ILE B 1 316 ? 10.716 42.530 13.369 1.00 17.94 296 ILE B C 1
ATOM 4892 O O . ILE B 1 316 ? 10.558 42.828 12.179 1.00 17.14 296 ILE B O 1
ATOM 4897 N N . ASP B 1 317 ? 10.718 41.270 13.786 1.00 17.98 297 ASP B N 1
ATOM 4898 C CA . ASP B 1 317 ? 10.588 40.087 12.899 1.00 18.05 297 ASP B CA 1
ATOM 4899 C C . ASP B 1 317 ? 9.177 39.992 12.290 1.00 17.84 297 ASP B C 1
ATOM 4900 O O . ASP B 1 317 ? 9.025 39.636 11.090 1.00 17.95 297 ASP B O 1
ATOM 4905 N N . LEU B 1 318 ? 8.149 40.217 13.087 1.00 15.89 298 LEU B N 1
ATOM 4906 C CA . LEU B 1 318 ? 6.740 40.088 12.619 1.00 15.04 298 LEU B CA 1
ATOM 4907 C C . LEU B 1 318 ? 5.836 41.026 13.405 1.00 14.51 298 LEU B C 1
ATOM 4908 O O . LEU B 1 318 ? 6.129 41.344 14.587 1.00 13.26 298 LEU B O 1
ATOM 4913 N N . VAL B 1 319 ? 4.687 41.352 12.815 1.00 14.14 299 VAL B N 1
ATOM 4914 C CA . VAL B 1 319 ? 3.692 42.215 13.479 1.00 14.57 299 VAL B CA 1
ATOM 4915 C C . VAL B 1 319 ? 2.331 41.566 13.298 1.00 13.83 299 VAL B C 1
ATOM 4916 O O . VAL B 1 319 ? 2.071 41.049 12.196 1.00 13.07 299 VAL B O 1
ATOM 4920 N N . GLU B 1 320 ? 1.556 41.549 14.372 1.00 13.68 300 GLU B N 1
ATOM 4921 C CA . GLU B 1 320 ? 0.077 41.363 14.343 1.00 14.93 300 GLU B CA 1
ATOM 4922 C C . GLU B 1 320 ? -0.558 42.754 14.454 1.00 15.66 300 GLU B C 1
ATOM 4923 O O . GLU B 1 320 ? -0.541 43.375 15.580 1.00 13.27 300 GLU B O 1
ATOM 4929 N N . ILE B 1 321 ? -1.069 43.268 13.345 1.00 15.47 301 ILE B N 1
ATOM 4930 C CA . ILE B 1 321 ? -1.827 44.556 13.329 1.00 16.02 301 ILE B CA 1
ATOM 4931 C C . ILE B 1 321 ? -3.269 44.214 12.980 1.00 15.67 301 ILE B C 1
ATOM 4932 O O . ILE B 1 321 ? -3.495 43.623 11.938 1.00 16.00 301 ILE B O 1
ATOM 4937 N N . ASN B 1 322 ? -4.205 44.587 13.830 1.00 15.91 302 ASN B N 1
ATOM 4938 C CA . ASN B 1 322 ? -5.607 44.190 13.611 1.00 15.56 302 ASN B CA 1
ATOM 4939 C C . ASN B 1 322 ? -6.140 44.843 12.327 1.00 15.57 302 ASN B C 1
ATOM 4940 O O . ASN B 1 322 ? -5.995 46.053 12.116 1.00 17.25 302 ASN B O 1
ATOM 4945 N N . GLU B 1 323 ? -6.809 44.040 11.524 1.00 16.00 303 GLU B N 1
ATOM 4946 C CA . GLU B 1 323 ? -7.403 44.482 10.243 1.00 16.41 303 GLU B CA 1
ATOM 4947 C C . GLU B 1 323 ? -8.850 44.904 10.499 1.00 17.53 303 GLU B C 1
ATOM 4948 O O . GLU B 1 323 ? -9.749 44.249 9.965 1.00 15.10 303 GLU B O 1
ATOM 4954 N N . ALA B 1 324 ? -9.088 45.984 11.251 1.00 15.83 304 ALA B N 1
ATOM 4955 C CA . ALA B 1 324 ? -10.455 46.494 11.449 1.00 15.63 304 ALA B CA 1
ATOM 4956 C C . ALA B 1 324 ? -10.971 46.915 10.078 1.00 15.56 304 ALA B C 1
ATOM 4957 O O . ALA B 1 324 ? -12.138 46.612 9.779 1.00 15.49 304 ALA B O 1
ATOM 4959 N N . PHE B 1 325 ? -10.140 47.662 9.351 1.00 14.12 305 PHE B N 1
ATOM 4960 C CA . PHE B 1 325 ? -10.351 47.997 7.915 1.00 16.15 305 PHE B CA 1
ATOM 4961 C C . PHE B 1 325 ? -9.024 47.905 7.171 1.00 16.47 305 PHE B C 1
ATOM 4962 O O . PHE B 1 325 ? -7.966 48.207 7.727 1.00 16.36 305 PHE B O 1
ATOM 4970 N N . ALA B 1 326 ? -9.057 47.432 5.918 1.00 17.35 306 ALA B N 1
ATOM 4971 C CA . ALA B 1 326 ? -7.862 47.398 5.052 1.00 17.63 306 ALA B CA 1
ATOM 4972 C C . ALA B 1 326 ? -7.269 48.807 4.966 1.00 15.94 306 ALA B C 1
ATOM 4973 O O . ALA B 1 326 ? -6.022 48.932 5.095 1.00 16.16 306 ALA B O 1
ATOM 4975 N N . SER B 1 327 ? -8.121 49.837 4.845 1.00 17.28 307 SER B N 1
ATOM 4976 C CA . SER B 1 327 ? -7.648 51.241 4.661 1.00 16.82 307 SER B CA 1
ATOM 4977 C C . SER B 1 327 ? -6.688 51.611 5.795 1.00 16.45 307 SER B C 1
ATOM 4978 O O . SER B 1 327 ? -5.572 51.999 5.481 1.00 16.92 307 SER B O 1
ATOM 4981 N N . GLN B 1 328 ? -7.099 51.429 7.048 1.00 15.88 308 GLN B N 1
ATOM 4982 C CA . GLN B 1 328 ? -6.273 51.839 8.229 1.00 16.17 308 GLN B CA 1
ATOM 4983 C C . GLN B 1 328 ? -5.084 50.898 8.455 1.00 15.77 308 GLN B C 1
ATOM 4984 O O . GLN B 1 328 ? -3.980 51.435 8.750 1.00 17.26 308 GLN B O 1
ATOM 4990 N N . SER B 1 329 ? -5.262 49.570 8.349 1.00 16.27 309 SER B N 1
ATOM 4991 C CA . SER B 1 329 ? -4.137 48.592 8.460 1.00 17.72 309 SER B CA 1
ATOM 4992 C C . SER B 1 329 ? -3.045 48.986 7.466 1.00 16.69 309 SER B C 1
ATOM 4993 O O . SER B 1 329 ? -1.878 49.161 7.860 1.00 15.89 309 SER B O 1
ATOM 4996 N N . ILE B 1 330 ? -3.405 49.197 6.195 1.00 16.24 310 ILE B N 1
ATOM 4997 C CA . ILE B 1 330 ? -2.402 49.552 5.154 1.00 15.62 310 ILE B CA 1
ATOM 4998 C C . ILE B 1 330 ? -1.750 50.892 5.494 1.00 15.28 310 ILE B C 1
ATOM 4999 O O . ILE B 1 330 ? -0.504 50.985 5.443 1.00 15.32 310 ILE B O 1
ATOM 5004 N N . ALA B 1 331 ? -2.572 51.893 5.815 1.00 15.34 311 ALA B N 1
ATOM 5005 C CA . ALA B 1 331 ? -2.082 53.252 6.130 1.00 16.30 311 ALA B CA 1
ATOM 5006 C C . ALA B 1 331 ? -1.071 53.136 7.287 1.00 16.12 311 ALA B C 1
ATOM 5007 O O . ALA B 1 331 ? 0.038 53.767 7.215 1.00 16.09 311 ALA B O 1
ATOM 5009 N N . CYS B 1 332 ? -1.355 52.283 8.278 1.00 15.85 312 CYS B N 1
ATOM 5010 C CA . CYS B 1 332 ? -0.450 52.189 9.467 1.00 16.60 312 CYS B CA 1
ATOM 5011 C C . CYS B 1 332 ? 0.872 51.542 9.062 1.00 15.85 312 CYS B C 1
ATOM 5012 O O . CYS B 1 332 ? 1.951 52.036 9.437 1.00 17.02 312 CYS B O 1
ATOM 5015 N N . ILE B 1 333 ? 0.774 50.451 8.312 1.00 16.72 313 ILE B N 1
ATOM 5016 C CA . ILE B 1 333 ? 1.929 49.651 7.833 1.00 19.12 313 ILE B CA 1
ATOM 5017 C C . ILE B 1 333 ? 2.850 50.576 7.013 1.00 19.15 313 ILE B C 1
ATOM 5018 O O . ILE B 1 333 ? 4.077 50.556 7.223 1.00 17.38 313 ILE B O 1
ATOM 5023 N N . ARG B 1 334 ? 2.285 51.392 6.136 1.00 18.84 314 ARG B N 1
ATOM 5024 C CA . ARG B 1 334 ? 3.108 52.301 5.293 1.00 20.07 314 ARG B CA 1
ATOM 5025 C C . ARG B 1 334 ? 3.791 53.354 6.167 1.00 20.49 314 ARG B C 1
ATOM 5026 O O . ARG B 1 334 ? 5.003 53.587 5.997 1.00 19.19 314 ARG B O 1
ATOM 5034 N N . GLU B 1 335 ? 3.043 53.974 7.085 1.00 21.69 315 GLU B N 1
ATOM 5035 C CA . GLU B 1 335 ? 3.539 55.074 7.943 1.00 21.28 315 GLU B CA 1
ATOM 5036 C C . GLU B 1 335 ? 4.658 54.541 8.841 1.00 21.22 315 GLU B C 1
ATOM 5037 O O . GLU B 1 335 ? 5.607 55.299 9.104 1.00 18.70 315 GLU B O 1
ATOM 5043 N N . LEU B 1 336 ? 4.582 53.281 9.286 1.00 20.16 316 LEU B N 1
ATOM 5044 C CA . LEU B 1 336 ? 5.624 52.699 10.189 1.00 20.22 316 LEU B CA 1
ATOM 5045 C C . LEU B 1 336 ? 6.802 52.154 9.350 1.00 20.41 316 LEU B C 1
ATOM 5046 O O . LEU B 1 336 ? 7.819 51.787 9.931 1.00 21.59 316 LEU B O 1
ATOM 5051 N N . GLY B 1 337 ? 6.649 52.039 8.027 1.00 19.63 317 GLY B N 1
ATOM 5052 C CA . GLY B 1 337 ? 7.725 51.564 7.154 1.00 20.11 317 GLY B CA 1
ATOM 5053 C C . GLY B 1 337 ? 7.885 50.067 7.268 1.00 21.26 317 GLY B C 1
ATOM 5054 O O . GLY B 1 337 ? 9.000 49.605 7.079 1.00 23.11 317 GLY B O 1
ATOM 5055 N N . LEU B 1 338 ? 6.812 49.331 7.555 1.00 18.92 318 LEU B N 1
ATOM 5056 C CA . LEU B 1 338 ? 6.874 47.854 7.716 1.00 20.01 318 LEU B CA 1
ATOM 5057 C C . LEU B 1 338 ? 6.788 47.162 6.359 1.00 19.83 318 LEU B C 1
ATOM 5058 O O . LEU B 1 338 ? 6.056 47.627 5.479 1.00 23.61 318 LEU B O 1
ATOM 5063 N N . ASP B 1 339 ? 7.468 46.034 6.254 1.00 20.97 319 ASP B N 1
ATOM 5064 C CA . ASP B 1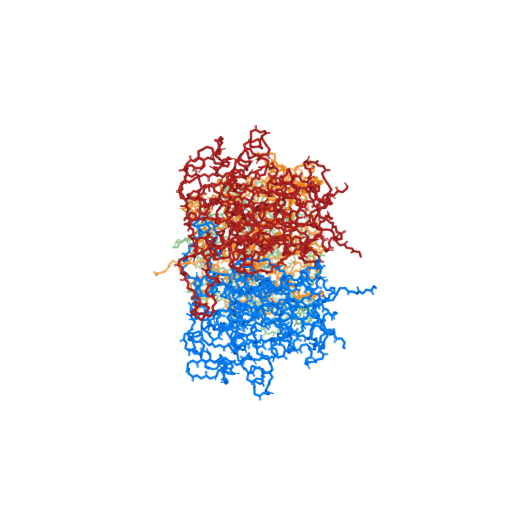 339 ? 7.354 45.095 5.113 1.00 21.13 319 ASP B CA 1
ATOM 5065 C C . ASP B 1 339 ? 6.038 44.338 5.287 1.00 21.26 319 ASP B C 1
ATOM 5066 O O . ASP B 1 339 ? 5.830 43.705 6.352 1.00 19.78 319 ASP B O 1
ATOM 5071 N N . MET B 1 340 ? 5.172 44.396 4.291 1.00 20.66 320 MET B N 1
ATOM 5072 C CA . MET B 1 340 ? 3.849 43.721 4.327 1.00 21.49 320 MET B CA 1
ATOM 5073 C C . MET B 1 340 ? 4.031 42.210 4.504 1.00 19.36 320 MET B C 1
ATOM 5074 O O . MET B 1 340 ? 3.121 41.547 5.086 1.00 18.60 320 MET B O 1
ATOM 5079 N N . ASP B 1 341 ? 5.183 41.673 4.120 1.00 21.43 321 ASP B N 1
ATOM 5080 C CA . ASP B 1 341 ? 5.478 40.222 4.219 1.00 22.81 321 ASP B CA 1
ATOM 5081 C C . ASP B 1 341 ? 5.660 39.826 5.697 1.00 21.28 321 ASP B C 1
ATOM 5082 O O . ASP B 1 341 ? 5.547 38.638 5.986 1.00 19.16 321 ASP B O 1
ATOM 5087 N N . ARG B 1 342 ? 5.828 40.787 6.604 1.00 19.16 322 ARG B N 1
ATOM 5088 C CA . ARG B 1 342 ? 6.033 40.502 8.055 1.00 18.88 322 ARG B CA 1
ATOM 5089 C C . ARG B 1 342 ? 4.723 40.666 8.843 1.00 17.17 322 ARG B C 1
ATOM 5090 O O . ARG B 1 342 ? 4.773 40.578 10.099 1.00 16.57 322 ARG B O 1
ATOM 5098 N N . ILE B 1 343 ? 3.608 40.901 8.149 1.00 16.33 323 ILE B N 1
ATOM 5099 C CA . ILE B 1 343 ? 2.310 41.304 8.747 1.00 17.16 323 ILE B CA 1
ATOM 5100 C C . ILE B 1 343 ? 1.371 40.089 8.776 1.00 16.70 323 ILE B C 1
ATOM 5101 O O . ILE B 1 343 ? 1.238 39.438 7.703 1.00 14.81 323 ILE B O 1
ATOM 5106 N N . ASN B 1 344 ? 0.731 39.820 9.927 1.00 16.07 324 ASN B N 1
ATOM 5107 C CA . ASN B 1 344 ? -0.446 38.902 10.067 1.00 15.64 324 ASN B CA 1
ATOM 5108 C C . ASN B 1 344 ? -0.135 37.589 9.327 1.00 16.25 324 ASN B C 1
ATOM 5109 O O . ASN B 1 344 ? -0.879 37.230 8.363 1.00 14.99 324 ASN B O 1
ATOM 5114 N N . LEU B 1 345 ? 0.932 36.906 9.746 1.00 13.77 325 LEU B N 1
ATOM 5115 C CA . LEU B 1 345 ? 1.532 35.763 8.996 1.00 15.82 325 LEU B CA 1
ATOM 5116 C C . LEU B 1 345 ? 0.526 34.647 8.740 1.00 16.69 325 LEU B C 1
ATOM 5117 O O . LEU B 1 345 ? 0.586 34.071 7.626 1.00 15.97 325 LEU B O 1
ATOM 5122 N N . ASP B 1 346 ? -0.364 34.342 9.706 1.00 17.81 326 ASP B N 1
ATOM 5123 C CA . ASP B 1 346 ? -1.417 33.287 9.602 1.00 18.76 326 ASP B CA 1
ATOM 5124 C C . ASP B 1 346 ? -2.802 33.894 9.325 1.00 17.07 326 ASP B C 1
ATOM 5125 O O . ASP B 1 346 ? -3.801 33.268 9.636 1.00 19.79 326 ASP B O 1
ATOM 5130 N N . GLY B 1 347 ? -2.871 35.046 8.681 1.00 16.75 327 GLY B N 1
ATOM 5131 C CA . GLY B 1 347 ? -4.155 35.687 8.351 1.00 16.22 327 GLY B CA 1
ATOM 5132 C C . GLY B 1 347 ? -4.435 36.814 9.318 1.00 17.13 327 GLY B C 1
ATOM 5133 O O . GLY B 1 347 ? -3.786 36.854 10.402 1.00 16.18 327 GLY B O 1
ATOM 5134 N N . GLY B 1 348 ? -5.287 37.731 8.925 1.00 16.20 328 GLY B N 1
ATOM 5135 C CA . GLY B 1 348 ? -5.691 38.884 9.746 1.00 16.72 328 GLY B CA 1
ATOM 5136 C C . GLY B 1 348 ? -7.182 38.846 9.973 1.00 14.76 328 GLY B C 1
ATOM 5137 O O . GLY B 1 348 ? -7.841 37.923 9.442 1.00 16.67 328 GLY B O 1
ATOM 5138 N N . ALA B 1 349 ? -7.722 39.836 10.681 1.00 13.49 329 ALA B N 1
ATOM 5139 C CA . ALA B 1 349 ? -9.139 39.889 11.102 1.00 14.97 329 ALA B CA 1
ATOM 5140 C C . ALA B 1 349 ? -10.095 39.918 9.906 1.00 14.83 329 ALA B C 1
ATOM 5141 O O . ALA B 1 349 ? -11.254 39.533 10.093 1.00 17.12 329 ALA B O 1
ATOM 5143 N N . LEU B 1 350 ? -9.697 40.428 8.750 1.00 17.25 330 LEU B N 1
ATOM 5144 C CA . LEU B 1 350 ? -10.618 40.379 7.574 1.00 17.55 330 LEU B CA 1
ATOM 5145 C C . LEU B 1 350 ? -11.070 38.927 7.356 1.00 16.96 330 LEU B C 1
ATOM 5146 O O . LEU B 1 350 ? -12.251 38.697 6.986 1.00 21.33 330 LEU B O 1
ATOM 5151 N N . ALA B 1 351 ? -10.173 37.960 7.578 1.00 17.22 331 ALA B N 1
ATOM 5152 C CA . ALA B 1 351 ? -10.414 36.506 7.386 1.00 18.80 331 ALA B CA 1
ATOM 5153 C C . ALA B 1 351 ? -10.801 35.824 8.715 1.00 19.87 331 ALA B C 1
ATOM 5154 O O . ALA B 1 351 ? -11.628 34.889 8.699 1.00 19.68 331 ALA B O 1
ATOM 5156 N N . ILE B 1 352 ? -10.112 36.152 9.808 1.00 20.54 332 ILE B N 1
ATOM 5157 C CA . ILE B 1 352 ? -10.257 35.414 11.097 1.00 19.45 332 ILE B CA 1
ATOM 5158 C C . ILE B 1 352 ? -11.485 35.918 11.860 1.00 18.01 332 ILE B C 1
ATOM 5159 O O . ILE B 1 352 ? -12.071 35.122 12.585 1.00 19.80 332 ILE B O 1
ATOM 5164 N N . GLY B 1 353 ? -11.841 37.208 11.750 1.00 17.73 333 GLY B N 1
ATOM 5165 C CA . GLY B 1 353 ? -12.912 37.825 12.550 1.00 16.77 333 GLY B CA 1
ATOM 5166 C C . GLY B 1 353 ? -12.365 38.796 13.584 1.00 17.03 333 GLY B C 1
ATOM 5167 O O . GLY B 1 353 ? -11.144 38.813 13.810 1.00 15.14 333 GLY B O 1
ATOM 5168 N N . HIS B 1 354 ? -13.212 39.673 14.084 1.00 17.43 334 HIS B N 1
ATOM 5169 C CA . HIS B 1 354 ? -12.852 40.747 15.046 1.00 17.72 334 HIS B CA 1
ATOM 5170 C C . HIS B 1 354 ? -13.982 40.829 16.069 1.00 16.26 334 HIS B C 1
ATOM 5171 O O . HIS B 1 354 ? -14.820 41.730 15.976 1.00 16.51 334 HIS B O 1
ATOM 5178 N N . PRO B 1 355 ? -14.089 39.873 17.036 1.00 14.95 335 PRO B N 1
ATOM 5179 C CA . PRO B 1 355 ? -15.017 40.000 18.147 1.00 15.36 335 PRO B CA 1
ATOM 5180 C C . PRO B 1 355 ? -14.374 40.993 19.113 1.00 15.88 335 PRO B C 1
ATOM 5181 O O . PRO B 1 355 ? -13.403 40.611 19.749 1.00 15.44 335 PRO B O 1
ATOM 5185 N N . LEU B 1 356 ? -14.887 42.222 19.147 1.00 17.22 336 LEU B N 1
ATOM 5186 C CA . LEU B 1 356 ? -14.144 43.423 19.614 1.00 18.20 336 LEU B CA 1
ATOM 5187 C C . LEU B 1 356 ? -13.369 43.111 20.901 1.00 18.19 336 LEU B C 1
ATOM 5188 O O . LEU B 1 356 ? -12.131 43.325 20.909 1.00 17.42 336 LEU B O 1
ATOM 5193 N N . GLY B 1 357 ? -14.063 42.672 21.943 1.00 16.26 337 GLY B N 1
ATOM 5194 C CA . GLY B 1 357 ? -13.466 42.461 23.287 1.00 17.10 337 GLY B CA 1
ATOM 5195 C C . GLY B 1 357 ? -12.359 41.424 23.264 1.00 16.41 337 GLY B C 1
ATOM 5196 O O . GLY B 1 357 ? -11.425 41.523 24.051 1.00 16.09 337 GLY B O 1
ATOM 5197 N N . ALA B 1 358 ? -12.439 40.435 22.372 1.00 16.55 338 ALA B N 1
ATOM 5198 C CA . ALA B 1 358 ? -11.497 39.301 22.344 1.00 16.25 338 ALA B CA 1
ATOM 5199 C C . ALA B 1 358 ? -10.275 39.616 21.488 1.00 15.70 338 ALA B C 1
ATOM 5200 O O . ALA B 1 358 ? -9.250 38.909 21.625 1.00 15.47 338 ALA B O 1
ATOM 5202 N N . THR B 1 359 ? -10.343 40.582 20.564 1.00 14.14 339 THR B N 1
ATOM 5203 C CA . THR B 1 359 ? -9.284 40.724 19.547 1.00 14.15 339 THR B CA 1
ATOM 5204 C C . THR B 1 359 ? -7.891 40.990 20.173 1.00 14.12 339 THR B C 1
ATOM 5205 O O . THR B 1 359 ? -6.903 40.404 19.678 1.00 12.51 339 THR B O 1
ATOM 5209 N N . GLY B 1 360 ? -7.791 41.824 21.198 1.00 12.83 340 GLY B N 1
ATOM 5210 C CA . GLY B 1 360 ? -6.473 42.203 21.755 1.00 13.14 340 GLY B CA 1
ATOM 5211 C C . GLY B 1 360 ? -5.710 41.023 22.336 1.00 12.10 340 GLY B C 1
ATOM 5212 O O . GLY B 1 360 ? -4.465 40.975 22.171 1.00 12.26 340 GLY B O 1
ATOM 5213 N N . ALA B 1 361 ? -6.406 40.162 23.062 1.00 13.06 341 ALA B N 1
ATOM 5214 C CA . ALA B 1 361 ? -5.881 38.886 23.620 1.00 12.87 341 ALA B CA 1
ATOM 5215 C C . ALA B 1 361 ? -5.493 37.973 22.440 1.00 13.45 341 ALA B C 1
ATOM 5216 O O . ALA B 1 361 ? -4.350 37.428 22.409 1.00 13.42 341 ALA B O 1
ATOM 5218 N N . ARG B 1 362 ? -6.318 37.886 21.402 1.00 13.95 342 ARG B N 1
ATOM 5219 C CA . ARG B 1 362 ? -5.954 36.999 20.243 1.00 14.99 342 ARG B CA 1
ATOM 5220 C C . ARG B 1 362 ? -4.664 37.488 19.593 1.00 14.30 342 ARG B C 1
ATOM 5221 O O . ARG B 1 362 ? -3.758 36.675 19.416 1.00 15.16 342 ARG B O 1
ATOM 5229 N N . ILE B 1 363 ? -4.553 38.769 19.247 1.00 13.33 343 ILE B N 1
ATOM 5230 C CA . ILE B 1 363 ? -3.417 39.230 18.391 1.00 12.87 343 ILE B CA 1
ATOM 5231 C C . ILE B 1 363 ? -2.142 39.266 19.250 1.00 13.47 343 ILE B C 1
ATOM 5232 O O . ILE B 1 363 ? -1.086 39.013 18.680 1.00 11.65 343 ILE B O 1
ATOM 5237 N N . THR B 1 364 ? -2.276 39.492 20.558 1.00 13.21 344 THR B N 1
ATOM 5238 C CA . THR B 1 364 ? -1.124 39.473 21.483 1.00 12.99 344 THR B CA 1
ATOM 5239 C C . THR B 1 364 ? -0.638 38.032 21.625 1.00 13.76 344 THR B C 1
ATOM 5240 O O . THR B 1 364 ? 0.585 37.810 21.464 1.00 11.88 344 THR B O 1
ATOM 5244 N N . GLY B 1 365 ? -1.555 37.118 21.916 1.00 13.10 345 GLY B N 1
ATOM 5245 C CA . GLY B 1 365 ? -1.291 35.671 22.018 1.00 13.44 345 GLY B CA 1
ATOM 5246 C C . GLY B 1 365 ? -0.678 35.156 20.741 1.00 13.56 345 GLY B C 1
ATOM 5247 O O . GLY B 1 365 ? 0.285 34.410 20.779 1.00 13.27 345 GLY B O 1
ATOM 5248 N N . LYS B 1 366 ? -1.286 35.508 19.611 1.00 13.78 346 LYS B N 1
ATOM 5249 C CA . LYS B 1 366 ? -0.890 34.971 18.299 1.00 13.47 346 LYS B CA 1
ATOM 5250 C C . LYS B 1 366 ? 0.502 35.490 17.939 1.00 12.31 346 LYS B C 1
ATOM 5251 O O . LYS B 1 366 ? 1.305 34.678 17.479 1.00 11.70 346 LYS B O 1
ATOM 5257 N N . ALA B 1 367 ? 0.801 36.766 18.211 1.00 12.75 347 ALA B N 1
ATOM 5258 C CA . ALA B 1 367 ? 2.123 37.370 17.955 1.00 12.60 347 ALA B CA 1
ATOM 5259 C C . ALA B 1 367 ? 3.179 36.592 18.760 1.00 12.89 347 ALA B C 1
ATOM 5260 O O . ALA B 1 367 ? 4.252 36.337 18.217 1.00 13.28 347 ALA B O 1
ATOM 5262 N N . ALA B 1 368 ? 2.881 36.312 20.035 1.00 12.67 348 ALA B N 1
ATOM 5263 C CA . ALA B 1 368 ? 3.721 35.553 20.969 1.00 12.02 348 ALA B CA 1
ATOM 5264 C C . ALA B 1 368 ? 3.969 34.158 20.371 1.00 13.60 348 ALA B C 1
ATOM 5265 O O . ALA B 1 368 ? 5.109 33.785 20.207 1.00 13.88 348 ALA B O 1
ATOM 5267 N N . ALA B 1 369 ? 2.929 33.421 20.035 1.00 13.23 349 ALA B N 1
ATOM 5268 C CA . ALA B 1 369 ? 3.066 32.049 19.491 1.00 13.94 349 ALA B CA 1
ATOM 5269 C C . ALA B 1 369 ? 3.810 32.043 18.142 1.00 14.06 349 ALA B C 1
ATOM 5270 O O . ALA B 1 369 ? 4.631 31.086 17.895 1.00 17.15 349 ALA B O 1
ATOM 5272 N N . LEU B 1 370 ? 3.582 33.021 17.267 1.00 12.80 350 LEU B N 1
ATOM 5273 C CA . LEU B 1 370 ? 4.283 33.081 15.958 1.00 14.79 350 LEU B CA 1
ATOM 5274 C C . LEU B 1 370 ? 5.762 33.410 16.185 1.00 14.90 350 LEU B C 1
ATOM 5275 O O . LEU B 1 370 ? 6.609 32.897 15.446 1.00 15.81 350 LEU B O 1
ATOM 5280 N N . LEU B 1 371 ? 6.053 34.289 17.140 1.00 15.13 351 LEU B N 1
ATOM 5281 C CA . LEU B 1 371 ? 7.454 34.632 17.459 1.00 15.56 351 LEU B CA 1
ATOM 5282 C C . LEU B 1 371 ? 8.190 33.342 17.840 1.00 15.08 351 LEU B C 1
ATOM 5283 O O . LEU B 1 371 ? 9.346 33.147 17.371 1.00 17.47 351 LEU B O 1
ATOM 5288 N N . ARG B 1 372 ? 7.568 32.495 18.657 1.00 16.07 352 ARG B N 1
ATOM 5289 C CA . ARG B 1 372 ? 8.215 31.233 19.101 1.00 17.77 352 ARG B CA 1
ATOM 5290 C C . ARG B 1 372 ? 8.314 30.285 17.897 1.00 18.91 352 ARG B C 1
ATOM 5291 O O . ARG B 1 372 ? 9.399 29.758 17.629 1.00 16.72 352 ARG B O 1
ATOM 5299 N N . ARG B 1 373 ? 7.222 30.105 17.168 1.00 17.14 353 ARG B N 1
ATOM 5300 C CA . ARG B 1 373 ? 7.189 29.169 16.012 1.00 18.58 353 ARG B CA 1
ATOM 5301 C C . ARG B 1 373 ? 8.221 29.581 14.956 1.00 19.68 353 ARG B C 1
ATOM 5302 O O . ARG B 1 373 ? 8.874 28.691 14.385 1.00 20.58 353 ARG B O 1
ATOM 5310 N N . THR B 1 374 ? 8.340 30.862 14.628 1.00 19.39 354 THR B N 1
ATOM 5311 C CA . THR B 1 374 ? 9.167 31.313 13.484 1.00 19.52 354 THR B CA 1
ATOM 5312 C C . THR B 1 374 ? 10.621 31.466 13.907 1.00 21.58 354 THR B C 1
ATOM 5313 O O . THR B 1 374 ? 11.427 31.651 12.998 1.00 22.90 354 THR B O 1
ATOM 5317 N N . GLY B 1 375 ? 10.934 31.430 15.206 1.00 20.32 355 GLY B N 1
ATOM 5318 C CA . GLY B 1 375 ? 12.305 31.600 15.731 1.00 21.19 355 GLY B CA 1
ATOM 5319 C C . GLY B 1 375 ? 12.809 33.030 15.692 1.00 23.99 355 GLY B C 1
ATOM 5320 O O . GLY B 1 375 ? 14.042 33.229 15.699 1.00 23.30 355 GLY B O 1
ATOM 5321 N N . GLY B 1 376 ? 11.909 34.017 15.643 1.00 21.94 356 GLY B N 1
ATOM 5322 C CA . GLY B 1 376 ? 12.273 35.440 15.578 1.00 20.90 356 GLY B CA 1
ATOM 5323 C C . GLY B 1 376 ? 12.691 35.948 16.934 1.00 21.65 356 GLY B C 1
ATOM 5324 O O . GLY B 1 376 ? 12.544 35.221 17.964 1.00 20.65 356 GLY B O 1
ATOM 5325 N N . ARG B 1 377 ? 13.175 37.169 16.965 1.00 20.58 357 ARG B N 1
ATOM 5326 C CA . ARG B 1 377 ? 13.598 37.792 18.232 1.00 20.13 357 ARG B CA 1
ATOM 5327 C C . ARG B 1 377 ? 12.516 38.732 18.779 1.00 18.18 357 ARG B C 1
ATOM 5328 O O . ARG B 1 377 ? 12.272 38.689 19.968 1.00 17.81 357 ARG B O 1
ATOM 5336 N N . TYR B 1 378 ? 11.916 39.591 17.960 1.00 16.88 358 TYR B N 1
ATOM 5337 C CA . TYR B 1 378 ? 10.969 40.629 18.447 1.00 15.69 358 TYR B CA 1
ATOM 5338 C C . TYR B 1 378 ? 9.724 40.621 17.585 1.00 15.37 358 TYR B C 1
ATOM 5339 O O . TYR B 1 378 ? 9.801 40.395 16.359 1.00 16.13 358 TYR B O 1
ATOM 5348 N N . ALA B 1 379 ? 8.605 40.848 18.234 1.00 14.98 359 ALA B N 1
ATOM 5349 C CA . ALA B 1 379 ? 7.289 41.000 17.567 1.00 13.86 359 ALA B CA 1
ATOM 5350 C C . ALA B 1 379 ? 6.551 42.179 18.172 1.00 14.88 359 ALA B C 1
ATOM 5351 O O . ALA B 1 379 ? 6.801 42.527 19.349 1.00 12.08 359 ALA B O 1
ATOM 5353 N N . ILE B 1 380 ? 5.563 42.695 17.429 1.00 14.01 360 ILE B N 1
ATOM 5354 C CA . ILE B 1 380 ? 4.638 43.710 17.966 1.00 14.88 360 ILE B CA 1
ATOM 5355 C C . ILE B 1 380 ? 3.222 43.295 17.599 1.00 14.32 360 ILE B C 1
ATOM 5356 O O . ILE B 1 380 ? 3.017 42.880 16.415 1.00 13.85 360 ILE B O 1
ATOM 5361 N N . ALA B 1 381 ? 2.337 43.408 18.578 1.00 13.16 361 ALA B N 1
ATOM 5362 C CA . ALA B 1 381 ? 0.874 43.330 18.378 1.00 11.92 361 ALA B CA 1
ATOM 5363 C C . ALA B 1 381 ? 0.320 44.729 18.584 1.00 11.86 361 ALA B C 1
ATOM 5364 O O . ALA B 1 381 ? 0.609 45.337 19.626 1.00 10.95 361 ALA B O 1
ATOM 5366 N N . THR B 1 382 ? -0.448 45.272 17.632 1.00 13.18 362 THR B N 1
ATOM 5367 C CA . THR B 1 382 ? -0.923 46.666 17.743 1.00 12.47 362 THR B CA 1
ATOM 5368 C C . THR B 1 382 ? -2.296 46.747 17.120 1.00 13.03 362 THR B C 1
ATOM 5369 O O . THR B 1 382 ? -2.596 45.921 16.213 1.00 11.71 362 THR B O 1
ATOM 5373 N N . GLN B 1 383 ? -3.109 47.672 17.585 1.00 13.76 363 GLN B N 1
ATOM 5374 C CA . GLN B 1 383 ? -4.430 47.833 16.925 1.00 13.98 363 GLN B CA 1
ATOM 5375 C C . GLN B 1 383 ? -5.043 49.188 17.200 1.00 14.78 363 GLN B C 1
ATOM 5376 O O . GLN B 1 383 ? -4.737 49.812 18.258 1.00 13.84 363 GLN B O 1
ATOM 5382 N N . CYS B 1 384 ? -6.018 49.510 16.373 1.00 13.58 364 CYS B N 1
ATOM 5383 C CA . CYS B 1 384 ? -6.784 50.745 16.512 1.00 14.33 364 CYS B CA 1
ATOM 5384 C C . CYS B 1 384 ? -7.994 50.510 17.421 1.00 13.82 364 CYS B C 1
ATOM 5385 O O . CYS B 1 384 ? -8.451 49.352 17.594 1.00 13.55 364 CYS B O 1
ATOM 5388 N N . ILE B 1 385 ? -8.520 51.613 17.935 1.00 13.74 365 ILE B N 1
ATOM 5389 C CA . ILE B 1 385 ? -9.613 51.614 18.926 1.00 14.30 365 ILE B CA 1
ATOM 5390 C C . ILE B 1 385 ? -10.608 52.717 18.576 1.00 14.47 365 ILE B C 1
ATOM 5391 O O . ILE B 1 385 ? -10.178 53.882 18.355 1.00 15.67 365 ILE B O 1
ATOM 5396 N N . ALA B 1 386 ? -11.892 52.343 18.541 1.00 14.26 366 ALA B N 1
ATOM 5397 C CA . ALA B 1 386 ? -12.989 53.297 18.380 1.00 16.10 366 ALA B CA 1
ATOM 5398 C C . ALA B 1 386 ? -12.829 54.409 19.420 1.00 15.82 366 ALA B C 1
ATOM 5399 O O . ALA B 1 386 ? -12.502 54.110 20.610 1.00 16.30 366 ALA B O 1
ATOM 5401 N N . GLY B 1 387 ? -12.998 55.667 19.009 1.00 14.54 367 GLY B N 1
ATOM 5402 C CA . GLY B 1 387 ? -12.860 56.802 19.933 1.00 16.00 367 GLY B CA 1
ATOM 5403 C C . GLY B 1 387 ? -11.489 57.459 19.807 1.00 15.50 367 GLY B C 1
ATOM 5404 O O . GLY B 1 387 ? -11.189 58.426 20.563 1.00 16.84 367 GLY B O 1
ATOM 5405 N N . GLY B 1 388 ? -10.666 56.934 18.910 1.00 15.64 368 GLY B N 1
ATOM 5406 C CA . GLY B 1 388 ? -9.308 57.467 18.643 1.00 14.92 368 GLY B CA 1
ATOM 5407 C C . GLY B 1 388 ? -8.289 57.003 19.659 1.00 16.09 368 GLY B C 1
ATOM 5408 O O . GLY B 1 388 ? -7.653 57.858 20.350 1.00 15.27 368 GLY B O 1
ATOM 5409 N N . GLN B 1 389 ? -7.997 55.712 19.697 1.00 14.74 369 GLN B N 1
ATOM 5410 C CA . GLN B 1 389 ? -6.815 55.260 20.474 1.00 14.12 369 GLN B CA 1
ATOM 5411 C C . GLN B 1 389 ? -6.127 54.124 19.735 1.00 13.33 369 GLN B C 1
ATOM 5412 O O . GLN B 1 389 ? -6.692 53.564 18.800 1.00 13.07 369 GLN B O 1
ATOM 5418 N N . GLY B 1 390 ? -4.874 53.869 20.101 1.00 13.67 370 GLY B N 1
ATOM 5419 C CA . GLY B 1 390 ? -4.142 52.672 19.693 1.00 12.77 370 GLY B CA 1
ATOM 5420 C C . GLY B 1 390 ? -3.444 52.072 20.899 1.00 12.56 370 GLY B C 1
ATOM 5421 O O . GLY B 1 390 ? -3.083 52.808 21.827 1.00 13.14 370 GLY B O 1
ATOM 5422 N N . VAL B 1 391 ? -3.264 50.774 20.851 1.00 11.47 371 VAL B N 1
ATOM 5423 C CA . VAL B 1 391 ? -2.523 49.988 21.865 1.00 12.07 371 VAL B CA 1
ATOM 5424 C C . VAL B 1 391 ? -1.461 49.161 21.157 1.00 11.56 371 VAL B C 1
ATOM 5425 O O . VAL B 1 391 ? -1.631 48.756 19.988 1.00 13.16 371 VAL B O 1
ATOM 5429 N N . ALA B 1 392 ? -0.369 48.878 21.851 1.00 11.87 372 ALA B N 1
ATOM 5430 C CA . ALA B 1 392 ? 0.693 48.018 21.328 1.00 11.15 372 ALA B CA 1
ATOM 5431 C C . ALA B 1 392 ? 1.395 47.278 22.461 1.00 11.94 372 ALA B C 1
ATOM 5432 O O . ALA B 1 392 ? 1.448 47.776 23.645 1.00 11.18 372 ALA B O 1
ATOM 5434 N N . THR B 1 393 ? 1.859 46.100 22.103 1.00 11.00 373 THR B N 1
ATOM 5435 C CA . THR B 1 393 ? 2.669 45.232 22.987 1.00 12.27 373 THR B CA 1
ATOM 5436 C C . THR B 1 393 ? 3.893 44.794 22.200 1.00 13.06 373 THR B C 1
ATOM 5437 O O . THR B 1 393 ? 3.739 44.231 21.084 1.00 12.83 373 THR B O 1
ATOM 5441 N N . LEU B 1 394 ? 5.073 44.953 22.801 1.00 14.37 374 LEU B N 1
ATOM 5442 C CA . LEU B 1 394 ? 6.295 44.500 22.122 1.00 14.63 374 LEU B CA 1
ATOM 5443 C C . LEU B 1 394 ? 6.814 43.284 22.882 1.00 14.93 374 LEU B C 1
ATOM 5444 O O . LEU B 1 394 ? 6.960 43.370 24.131 1.00 15.15 374 LEU B O 1
ATOM 5449 N N . LEU B 1 395 ? 7.002 42.192 22.139 1.00 14.09 375 LEU B N 1
ATOM 5450 C CA . LEU B 1 395 ? 7.338 40.854 22.651 1.00 13.96 375 LEU B CA 1
ATOM 5451 C C . LEU B 1 395 ? 8.783 40.538 22.267 1.00 14.64 375 LEU B C 1
ATOM 5452 O O . LEU B 1 395 ? 9.183 40.944 21.200 1.00 15.06 375 LEU B O 1
ATOM 5457 N N . GLU B 1 396 ? 9.468 39.762 23.102 1.00 15.43 376 GLU B N 1
ATOM 5458 C CA . GLU B 1 396 ? 10.869 39.300 22.910 1.00 16.60 376 GLU B CA 1
ATOM 5459 C C . GLU B 1 396 ? 10.925 37.788 23.139 1.00 17.16 376 GLU B C 1
ATOM 5460 O O . GLU B 1 396 ? 10.252 37.278 24.069 1.00 16.14 376 GLU B O 1
ATOM 5466 N N . ALA B 1 397 ? 11.653 37.070 22.285 1.00 18.32 377 ALA B N 1
ATOM 5467 C CA . ALA B 1 397 ? 11.767 35.606 22.401 1.00 19.41 377 ALA B CA 1
ATOM 5468 C C . ALA B 1 397 ? 12.470 35.290 23.729 1.00 19.60 377 ALA B C 1
ATOM 5469 O O . ALA B 1 397 ? 13.219 36.140 24.233 1.00 21.31 377 ALA B O 1
ATOM 5471 N N . VAL B 1 398 ? 12.184 34.125 24.297 1.00 20.96 378 VAL B N 1
ATOM 5472 C CA . VAL B 1 398 ? 12.821 33.633 25.547 1.00 23.46 378 VAL B CA 1
ATOM 5473 C C . VAL B 1 398 ? 13.699 32.446 25.156 1.00 25.85 378 VAL B C 1
ATOM 5474 O O . VAL B 1 398 ? 13.226 31.619 24.382 1.00 26.90 378 VAL B O 1
ATOM 5478 N N . GLU B 1 399 ? 14.955 32.424 25.626 1.00 32.54 379 GLU B N 1
ATOM 5479 C CA . GLU B 1 399 ? 16.010 31.444 25.204 1.00 39.33 379 GLU B CA 1
ATOM 5480 C C . GLU B 1 399 ? 15.515 30.013 25.441 1.00 40.43 379 GLU B C 1
ATOM 5481 O O . GLU B 1 399 ? 14.903 29.838 26.503 1.00 41.89 379 GLU B O 1
ATOM 5487 N N . PRO C 1 23 ? 13.943 50.299 42.022 1.00 58.93 3 PRO C N 1
ATOM 5488 C CA . PRO C 1 23 ? 12.484 50.478 41.948 1.00 54.00 3 PRO C CA 1
ATOM 5489 C C . PRO C 1 23 ? 12.073 51.928 41.634 1.00 52.39 3 PRO C C 1
ATOM 5490 O O . PRO C 1 23 ? 12.729 52.839 42.120 1.00 54.64 3 PRO C O 1
ATOM 5494 N N . ILE C 1 24 ? 11.031 52.099 40.807 1.00 42.29 4 ILE C N 1
ATOM 5495 C CA . ILE C 1 24 ? 10.310 53.386 40.566 1.00 35.26 4 ILE C CA 1
ATOM 5496 C C . ILE C 1 24 ? 9.377 53.513 41.760 1.00 31.07 4 ILE C C 1
ATOM 5497 O O . ILE C 1 24 ? 9.007 52.451 42.273 1.00 32.86 4 ILE C O 1
ATOM 5502 N N . SER C 1 25 ? 9.104 54.723 42.243 1.00 27.47 5 SER C N 1
ATOM 5503 C CA . SER C 1 25 ? 8.158 54.999 43.357 1.00 26.01 5 SER C CA 1
ATOM 5504 C C . SER C 1 25 ? 6.870 55.594 42.771 1.00 22.56 5 SER C C 1
ATOM 5505 O O . SER C 1 25 ? 6.953 56.514 41.932 1.00 22.40 5 SER C O 1
ATOM 5508 N N . VAL C 1 26 ? 5.708 55.058 43.148 1.00 22.07 6 VAL C N 1
ATOM 5509 C CA . VAL C 1 26 ? 4.403 55.475 42.563 1.00 19.21 6 VAL C CA 1
ATOM 5510 C C . VAL C 1 26 ? 3.626 56.178 43.662 1.00 17.10 6 VAL C C 1
ATOM 5511 O O . VAL C 1 26 ? 3.488 55.577 44.742 1.00 16.48 6 VAL C O 1
ATOM 5515 N N . VAL C 1 27 ? 3.097 57.363 43.374 1.00 18.22 7 VAL C N 1
ATOM 5516 C CA . VAL C 1 27 ? 2.500 58.238 44.414 1.00 17.77 7 VAL C CA 1
ATOM 5517 C C . VAL C 1 27 ? 1.087 58.619 43.996 1.00 18.23 7 VAL C C 1
ATOM 5518 O O . VAL C 1 27 ? 0.743 58.576 42.773 1.00 17.78 7 VAL C O 1
ATOM 5522 N N . ILE C 1 28 ? 0.318 59.032 44.998 1.00 19.49 8 ILE C N 1
ATOM 5523 C CA . ILE C 1 28 ? -0.921 59.788 44.757 1.00 18.18 8 ILE C CA 1
ATOM 5524 C C . ILE C 1 28 ? -0.580 61.269 44.948 1.00 18.57 8 ILE C C 1
ATOM 5525 O O . ILE C 1 28 ? -0.107 61.641 45.996 1.00 18.44 8 ILE C O 1
ATOM 5530 N N . ALA C 1 29 ? -0.761 62.095 43.918 1.00 21.28 9 ALA C N 1
ATOM 5531 C CA . ALA C 1 29 ? -0.348 63.516 43.974 1.00 20.41 9 ALA C CA 1
ATOM 5532 C C . ALA C 1 29 ? -1.553 64.380 43.645 1.00 20.00 9 ALA C C 1
ATOM 5533 O O . ALA C 1 29 ? -1.384 65.544 43.297 1.00 21.18 9 ALA C O 1
ATOM 5535 N N . GLY C 1 30 ? -2.759 63.856 43.854 1.00 18.74 10 GLY C N 1
ATOM 5536 C CA . GLY C 1 30 ? -3.976 64.654 43.706 1.00 19.00 10 GLY C CA 1
ATOM 5537 C C . GLY C 1 30 ? -5.210 63.850 44.062 1.00 18.49 10 GLY C C 1
ATOM 5538 O O . GLY C 1 30 ? -5.215 62.608 43.803 1.00 19.97 10 GLY C O 1
ATOM 5539 N N . TYR C 1 31 ? -6.218 64.499 44.636 1.00 19.18 11 TYR C N 1
ATOM 5540 C CA . TYR C 1 31 ? -7.493 63.831 45.017 1.00 18.92 11 TYR C CA 1
ATOM 5541 C C . TYR C 1 31 ? -8.616 64.854 44.968 1.00 19.11 11 TYR C C 1
ATOM 5542 O O . TYR C 1 31 ? -8.546 65.861 45.731 1.00 20.43 11 TYR C O 1
ATOM 5551 N N . ALA C 1 32 ? -9.622 64.578 44.151 1.00 19.17 12 ALA C N 1
ATOM 5552 C CA . ALA C 1 32 ? -10.831 65.422 44.005 1.00 19.96 12 ALA C CA 1
ATOM 5553 C C . ALA C 1 32 ? -12.066 64.535 43.858 1.00 19.87 12 ALA C C 1
ATOM 5554 O O . ALA C 1 32 ? -11.972 63.366 43.365 1.00 20.82 12 ALA C O 1
ATOM 5556 N N . ARG C 1 33 ? -13.218 65.055 44.240 1.00 18.12 13 ARG C N 1
ATOM 5557 C CA . ARG C 1 33 ? -14.482 64.344 43.997 1.00 17.51 13 ARG C CA 1
ATOM 5558 C C . ARG C 1 33 ? -15.603 65.367 43.903 1.00 18.95 13 ARG C C 1
ATOM 5559 O O . ARG C 1 33 ? -15.485 66.486 44.482 1.00 18.62 13 ARG C O 1
ATOM 5567 N N . SER C 1 34 ? -16.700 64.973 43.282 1.00 18.32 14 SER C N 1
ATOM 5568 C CA . SER C 1 34 ? -17.967 65.718 43.460 1.00 19.34 14 SER C CA 1
ATOM 5569 C C . SER C 1 34 ? -18.399 65.579 44.917 1.00 20.93 14 SER C C 1
ATOM 5570 O O . SER C 1 34 ? -17.882 64.736 45.682 1.00 17.38 14 SER C O 1
ATOM 5573 N N . PRO C 1 35 ? -19.377 66.421 45.331 1.00 19.71 15 PRO C N 1
ATOM 5574 C CA . PRO C 1 35 ? -20.158 66.122 46.513 1.00 21.13 15 PRO C CA 1
ATOM 5575 C C . PRO C 1 35 ? -20.884 64.823 46.174 1.00 19.31 15 PRO C C 1
ATOM 5576 O O . PRO C 1 35 ? -21.225 64.604 45.030 1.00 20.87 15 PRO C O 1
ATOM 5580 N N . PHE C 1 36 ? -21.154 64.010 47.184 1.00 20.05 16 PHE C N 1
ATOM 5581 C CA . PHE C 1 36 ? -21.927 62.754 47.020 1.00 20.28 16 PHE C CA 1
ATOM 5582 C C . PHE C 1 36 ? -23.357 63.033 47.510 1.00 22.89 16 PHE C C 1
ATOM 5583 O O . PHE C 1 36 ? -23.495 63.585 48.598 1.00 20.32 16 PHE C O 1
ATOM 5591 N N . HIS C 1 37 ? -24.341 62.685 46.683 1.00 22.56 17 HIS C N 1
ATOM 5592 C CA . HIS C 1 37 ? -25.780 62.970 46.894 1.00 23.90 17 HIS C CA 1
ATOM 5593 C C . HIS C 1 37 ? -26.596 61.694 46.764 1.00 24.67 17 HIS C C 1
ATOM 5594 O O . HIS C 1 37 ? -26.156 60.744 46.074 1.00 22.61 17 HIS C O 1
ATOM 5601 N N . PHE C 1 38 ? -27.749 61.662 47.441 1.00 24.31 18 PHE C N 1
ATOM 5602 C CA . PHE C 1 38 ? -28.662 60.505 47.433 1.00 23.82 18 PHE C CA 1
ATOM 5603 C C . PHE C 1 38 ? -29.104 60.325 45.998 1.00 21.62 18 PHE C C 1
ATOM 5604 O O . PHE C 1 38 ? -29.387 61.340 45.338 1.00 25.51 18 PHE C O 1
ATOM 5612 N N . ALA C 1 39 ? -29.188 59.083 45.530 1.00 25.53 19 ALA C N 1
ATOM 5613 C CA . ALA C 1 39 ? -29.823 58.747 44.234 1.00 23.47 19 ALA C CA 1
ATOM 5614 C C . ALA C 1 39 ? -31.309 59.142 44.288 1.00 23.48 19 ALA C C 1
ATOM 5615 O O . ALA C 1 39 ? -31.896 59.035 45.392 1.00 25.22 19 ALA C O 1
ATOM 5617 N N . ARG C 1 40 ? -31.885 59.536 43.147 1.00 26.12 20 ARG C N 1
ATOM 5618 C CA . ARG C 1 40 ? -33.343 59.760 42.902 1.00 32.25 20 ARG C CA 1
ATOM 5619 C C . ARG C 1 40 ? -33.866 61.030 43.605 1.00 30.93 20 ARG C C 1
ATOM 5620 O O . ARG C 1 40 ? -34.668 61.712 42.982 1.00 31.07 20 ARG C O 1
ATOM 5628 N N . LYS C 1 41 ? -33.415 61.368 44.817 1.00 31.82 21 LYS C N 1
ATOM 5629 C CA . LYS C 1 41 ? -33.953 62.533 45.573 1.00 34.26 21 LYS C CA 1
ATOM 5630 C C . LYS C 1 41 ? -32.858 63.553 45.894 1.00 33.71 21 LYS C C 1
ATOM 5631 O O . LYS C 1 41 ? -33.187 64.566 46.532 1.00 29.13 21 LYS C O 1
ATOM 5637 N N . GLY C 1 42 ? -31.601 63.334 45.498 1.00 29.88 22 GLY C N 1
ATOM 5638 C CA . GLY C 1 42 ? -30.506 64.257 45.861 1.00 28.27 22 GLY C CA 1
ATOM 5639 C C . GLY C 1 42 ? -30.293 65.328 44.807 1.00 26.68 22 GLY C C 1
ATOM 5640 O O . GLY C 1 42 ? -31.062 65.357 43.822 1.00 25.71 22 GLY C O 1
ATOM 5641 N N . ALA C 1 43 ? -29.220 66.109 44.968 1.00 27.20 23 ALA C N 1
ATOM 5642 C CA . ALA C 1 43 ? -28.891 67.360 44.233 1.00 27.67 23 ALA C CA 1
ATOM 5643 C C . ALA C 1 43 ? -28.283 67.093 42.836 1.00 26.42 23 ALA C C 1
ATOM 5644 O O . ALA C 1 43 ? -28.225 68.027 42.020 1.00 29.16 23 ALA C O 1
ATOM 5646 N N . LEU C 1 44 ? -27.916 65.851 42.523 1.00 24.71 24 LEU C N 1
ATOM 5647 C CA . LEU C 1 44 ? -27.185 65.511 41.284 1.00 25.22 24 LEU C CA 1
ATOM 5648 C C . LEU C 1 44 ? -28.066 64.700 40.337 1.00 26.04 24 LEU C C 1
ATOM 5649 O O . LEU C 1 44 ? -27.535 64.205 39.285 1.00 25.30 24 LEU C O 1
ATOM 5654 N N . VAL C 1 45 ? -29.370 64.593 40.606 1.00 25.01 25 VAL C N 1
ATOM 5655 C CA . VAL C 1 45 ? -30.214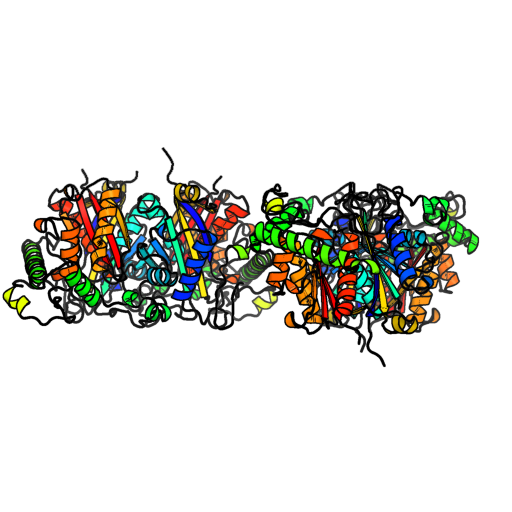 63.682 39.792 1.00 22.35 25 VAL C CA 1
ATOM 5656 C C . VAL C 1 45 ? -30.204 64.162 38.339 1.00 23.28 25 VAL C C 1
ATOM 5657 O O . VAL C 1 45 ? -30.423 63.322 37.455 1.00 23.91 25 VAL C O 1
ATOM 5661 N N . ASP C 1 46 ? -29.967 65.447 38.065 1.00 23.39 26 ASP C N 1
ATOM 5662 C CA . ASP C 1 46 ? -30.146 65.957 36.687 1.00 24.07 26 ASP C CA 1
ATOM 5663 C C . ASP C 1 46 ? -28.835 65.841 35.907 1.00 26.07 26 ASP C C 1
ATOM 5664 O O . ASP C 1 46 ? -28.854 66.208 34.744 1.00 25.64 26 ASP C O 1
ATOM 5669 N N . ILE C 1 47 ? -27.734 65.383 36.525 1.00 24.01 27 ILE C N 1
ATOM 5670 C CA . ILE C 1 47 ? -26.385 65.448 35.894 1.00 23.90 27 ILE C CA 1
ATOM 5671 C C . ILE C 1 47 ? -26.071 64.061 35.314 1.00 24.80 27 ILE C C 1
ATOM 5672 O O . ILE C 1 47 ? -26.022 63.088 36.087 1.00 27.18 27 ILE C O 1
ATOM 5677 N N . ARG C 1 48 ? -25.957 63.969 33.991 1.00 23.12 28 ARG C N 1
ATOM 5678 C CA . ARG C 1 48 ? -25.483 62.745 33.300 1.00 22.30 28 ARG C CA 1
ATOM 5679 C C . ARG C 1 48 ? -24.166 62.315 33.944 1.00 22.05 28 ARG C C 1
ATOM 5680 O O . ARG C 1 48 ? -23.339 63.165 34.283 1.00 19.49 28 ARG C O 1
ATOM 5688 N N . PRO C 1 49 ? -23.932 61.000 34.169 1.00 19.87 29 PRO C N 1
ATOM 5689 C CA . PRO C 1 49 ? -22.687 60.559 34.799 1.00 18.28 29 PRO C CA 1
ATOM 5690 C C . PRO C 1 49 ? -21.423 60.943 34.009 1.00 17.58 29 PRO C C 1
ATOM 5691 O O . PRO C 1 49 ? -20.440 61.252 34.646 1.00 17.87 29 PRO C O 1
ATOM 5695 N N . ASP C 1 50 ? -21.462 60.932 32.671 1.00 17.91 30 ASP C N 1
ATOM 5696 C CA . ASP C 1 50 ? -20.289 61.321 31.839 1.00 19.30 30 ASP C CA 1
ATOM 5697 C C . ASP C 1 50 ? -19.957 62.791 32.133 1.00 21.10 30 ASP C C 1
ATOM 5698 O O . ASP C 1 50 ? -18.787 63.119 32.297 1.00 19.73 30 ASP C O 1
ATOM 5703 N N . ASP C 1 51 ? -20.971 63.648 32.236 1.00 20.76 31 ASP C N 1
ATOM 5704 C CA . ASP C 1 51 ? -20.832 65.078 32.602 1.00 20.53 31 ASP C CA 1
ATOM 5705 C C . ASP C 1 51 ? -20.284 65.243 34.031 1.00 18.85 31 ASP C C 1
ATOM 5706 O O . ASP C 1 51 ? -19.415 66.101 34.218 1.00 19.24 31 ASP C O 1
ATOM 5711 N N . LEU C 1 52 ? -20.750 64.462 35.008 1.00 17.53 32 LEU C N 1
ATOM 5712 C CA . LEU C 1 52 ? -20.287 64.566 36.405 1.00 16.73 32 LEU C CA 1
ATOM 5713 C C . LEU C 1 52 ? -18.810 64.134 36.492 1.00 15.99 32 LEU C C 1
ATOM 5714 O O . LEU C 1 52 ? -17.990 64.841 37.056 1.00 14.39 32 LEU C O 1
ATOM 5719 N N . ALA C 1 53 ? -18.456 63.002 35.904 1.00 19.07 33 ALA C N 1
ATOM 5720 C CA . ALA C 1 53 ? -17.049 62.551 35.836 1.00 19.21 33 ALA C CA 1
ATOM 5721 C C . ALA C 1 53 ? -16.190 63.649 35.178 1.00 17.06 33 ALA C C 1
ATOM 5722 O O . ALA C 1 53 ? -15.134 63.937 35.699 1.00 16.48 33 ALA C O 1
ATOM 5724 N N . ALA C 1 54 ? -16.644 64.230 34.064 1.00 16.52 34 ALA C N 1
ATOM 5725 C CA . ALA C 1 54 ? -15.886 65.247 33.324 1.00 18.22 34 ALA C CA 1
ATOM 5726 C C . ALA C 1 54 ? -15.595 66.447 34.230 1.00 18.88 34 ALA C C 1
ATOM 5727 O O . ALA C 1 54 ? -14.462 66.976 34.198 1.00 16.18 34 ALA C O 1
ATOM 5729 N N . ALA C 1 55 ? -16.600 66.907 34.969 1.00 20.56 35 ALA C N 1
ATOM 5730 C CA . ALA C 1 55 ? -16.497 68.046 35.916 1.00 20.99 35 ALA C CA 1
ATOM 5731 C C . ALA C 1 55 ? -15.393 67.765 36.922 1.00 20.77 35 ALA C C 1
ATOM 5732 O O . ALA C 1 55 ? -14.667 68.715 37.298 1.00 22.44 35 ALA C O 1
ATOM 5734 N N . VAL C 1 56 ? -15.312 66.523 37.408 1.00 19.18 36 VAL C N 1
ATOM 5735 C CA . VAL C 1 56 ? -14.308 66.127 38.434 1.00 18.20 36 VAL C CA 1
ATOM 5736 C C . VAL C 1 56 ? -12.921 66.028 37.793 1.00 17.92 36 VAL C C 1
ATOM 5737 O O . VAL C 1 56 ? -11.946 66.451 38.469 1.00 18.49 36 VAL C O 1
ATOM 5741 N N . LEU C 1 57 ? -12.813 65.447 36.588 1.00 17.32 37 LEU C N 1
ATOM 5742 C CA . LEU C 1 57 ? -11.510 65.404 35.862 1.00 17.83 37 LEU C CA 1
ATOM 5743 C C . LEU C 1 57 ? -11.000 66.834 35.740 1.00 17.70 37 LEU C C 1
ATOM 5744 O O . LEU C 1 57 ? -9.824 67.066 36.054 1.00 19.22 37 LEU C O 1
ATOM 5749 N N . LYS C 1 58 ? -11.824 67.714 35.197 1.00 19.31 38 LYS C N 1
ATOM 5750 C CA . LYS C 1 58 ? -11.476 69.153 35.020 1.00 21.09 38 LYS C CA 1
ATOM 5751 C C . LYS C 1 58 ? -11.093 69.761 36.378 1.00 21.22 38 LYS C C 1
ATOM 5752 O O . LYS C 1 58 ? -10.003 70.438 36.458 1.00 20.93 38 LYS C O 1
ATOM 5758 N N . GLY C 1 59 ? -11.909 69.526 37.411 1.00 21.00 39 GLY C N 1
ATOM 5759 C CA . GLY C 1 59 ? -11.681 70.068 38.768 1.00 22.40 39 GLY C CA 1
ATOM 5760 C C . GLY C 1 59 ? -10.358 69.598 39.310 1.00 23.02 39 GLY C C 1
ATOM 5761 O O . GLY C 1 59 ? -9.621 70.414 39.940 1.00 24.87 39 GLY C O 1
ATOM 5762 N N . LEU C 1 60 ? -10.025 68.313 39.098 1.00 20.36 40 LEU C N 1
ATOM 5763 C CA . LEU C 1 60 ? -8.760 67.777 39.632 1.00 19.33 40 LEU C CA 1
ATOM 5764 C C . LEU C 1 60 ? -7.601 68.547 39.009 1.00 20.50 40 LEU C C 1
ATOM 5765 O O . LEU C 1 60 ? -6.700 68.998 39.766 1.00 20.73 40 LEU C O 1
ATOM 5770 N N . VAL C 1 61 ? -7.539 68.631 37.674 1.00 20.84 41 VAL C N 1
ATOM 5771 C CA . VAL C 1 61 ? -6.319 69.196 37.011 1.00 19.99 41 VAL C CA 1
ATOM 5772 C C . VAL C 1 61 ? -6.220 70.711 37.314 1.00 22.46 41 VAL C C 1
ATOM 5773 O O . VAL C 1 61 ? -5.072 71.187 37.561 1.00 25.88 41 VAL C O 1
ATOM 5777 N N . GLU C 1 62 ? -7.344 71.405 37.454 1.00 25.43 42 GLU C N 1
ATOM 5778 C CA . GLU C 1 62 ? -7.385 72.833 37.901 1.00 28.33 42 GLU C CA 1
ATOM 5779 C C . GLU C 1 62 ? -6.906 72.970 39.357 1.00 29.48 42 GLU C C 1
ATOM 5780 O O . GLU C 1 62 ? -6.060 73.834 39.605 1.00 30.32 42 GLU C O 1
ATOM 5786 N N . LYS C 1 63 ? -7.365 72.149 40.297 1.00 26.67 43 LYS C N 1
ATOM 5787 C CA . LYS C 1 63 ? -6.832 72.185 41.684 1.00 28.29 43 LYS C CA 1
ATOM 5788 C C . LYS C 1 63 ? -5.299 72.105 41.636 1.00 28.27 43 LYS C C 1
ATOM 5789 O O . LYS C 1 63 ? -4.665 72.837 42.396 1.00 25.52 43 LYS C O 1
ATOM 5795 N N . LEU C 1 64 ? -4.711 71.222 40.807 1.00 25.06 44 LEU C N 1
ATOM 5796 C CA . LEU C 1 64 ? -3.244 70.975 40.763 1.00 22.09 44 LEU C CA 1
ATOM 5797 C C . LEU C 1 64 ? -2.542 71.974 39.831 1.00 23.46 44 LEU C C 1
ATOM 5798 O O . LEU C 1 64 ? -1.325 71.989 39.830 1.00 23.26 44 LEU C O 1
ATOM 5803 N N . ASP C 1 65 ? -3.279 72.750 39.047 1.00 25.56 45 ASP C N 1
ATOM 5804 C CA . ASP C 1 65 ? -2.729 73.581 37.939 1.00 29.03 45 ASP C CA 1
ATOM 5805 C C . ASP C 1 65 ? -1.844 72.705 37.030 1.00 27.99 45 ASP C C 1
ATOM 5806 O O . ASP C 1 65 ? -0.697 73.079 36.715 1.00 23.83 45 ASP C O 1
ATOM 5811 N N . LEU C 1 66 ? -2.335 71.524 36.676 1.00 24.57 46 LEU C N 1
ATOM 5812 C CA . LEU C 1 66 ? -1.584 70.560 35.835 1.00 23.83 46 LEU C CA 1
ATOM 5813 C C . LEU C 1 66 ? -2.168 70.556 34.424 1.00 21.03 46 LEU C C 1
ATOM 5814 O O . LEU C 1 66 ? -3.428 70.478 34.290 1.00 22.56 46 LEU C O 1
ATOM 5819 N N . ASP C 1 67 ? -1.299 70.665 33.425 1.00 21.86 47 ASP C N 1
ATOM 5820 C CA . ASP C 1 67 ? -1.690 70.565 32.001 1.00 22.76 47 ASP C CA 1
ATOM 5821 C C . ASP C 1 67 ? -2.026 69.092 31.766 1.00 21.06 47 ASP C C 1
ATOM 5822 O O . ASP C 1 67 ? -1.180 68.220 31.989 1.00 21.29 47 ASP C O 1
ATOM 5827 N N . PRO C 1 68 ? -3.273 68.772 31.363 1.00 21.52 48 PRO C N 1
ATOM 5828 C CA . PRO C 1 68 ? -3.661 67.378 31.150 1.00 22.65 48 PRO C CA 1
ATOM 5829 C C . PRO C 1 68 ? -2.953 66.715 29.956 1.00 23.01 48 PRO C C 1
ATOM 5830 O O . PRO C 1 68 ? -2.985 65.502 29.866 1.00 19.23 48 PRO C O 1
ATOM 5834 N N . ALA C 1 69 ? -2.319 67.490 29.068 1.00 22.48 49 ALA C N 1
ATOM 5835 C CA . ALA C 1 69 ? -1.472 66.938 27.983 1.00 24.97 49 ALA C CA 1
ATOM 5836 C C . ALA C 1 69 ? -0.313 66.132 28.582 1.00 22.35 49 ALA C C 1
ATOM 5837 O O . ALA C 1 69 ? 0.260 65.285 27.883 1.00 21.49 49 ALA C O 1
ATOM 5839 N N . LEU C 1 70 ? -0.024 66.293 29.871 1.00 23.13 50 LEU C N 1
ATOM 5840 C CA . LEU C 1 70 ? 1.037 65.510 30.554 1.00 22.34 50 LEU C CA 1
ATOM 5841 C C . LEU C 1 70 ? 0.523 64.109 30.939 1.00 20.08 50 LEU C C 1
ATOM 5842 O O . LEU C 1 70 ? 1.343 63.282 31.377 1.00 20.95 50 LEU C O 1
ATOM 5847 N N . LEU C 1 71 ? -0.768 63.841 30.817 1.00 18.56 51 LEU C N 1
ATOM 5848 C CA . LEU C 1 71 ? -1.341 62.570 31.318 1.00 17.89 51 LEU C CA 1
ATOM 5849 C C . LEU C 1 71 ? -1.266 61.508 30.214 1.00 17.17 51 LEU C C 1
ATOM 5850 O O . LEU C 1 71 ? -1.553 61.838 29.049 1.00 19.56 51 LEU C O 1
ATOM 5855 N N . GLU C 1 72 ? -0.865 60.294 30.569 1.00 17.46 52 GLU C N 1
ATOM 5856 C CA . GLU C 1 72 ? -0.835 59.144 29.644 1.00 17.53 52 GLU C CA 1
ATOM 5857 C C . GLU C 1 72 ? -2.271 58.674 29.331 1.00 16.70 52 GLU C C 1
ATOM 5858 O O . GLU C 1 72 ? -2.542 58.239 28.170 1.00 16.18 52 GLU C O 1
ATOM 5864 N N . ASP C 1 73 ? -3.166 58.622 30.326 1.00 17.94 53 ASP C N 1
ATOM 5865 C CA . ASP C 1 73 ? -4.367 57.738 30.258 1.00 17.89 53 ASP C CA 1
ATOM 5866 C C . ASP C 1 73 ? -5.314 58.152 31.387 1.00 18.66 53 ASP C C 1
ATOM 5867 O O . ASP C 1 73 ? -4.841 58.652 32.446 1.00 18.06 53 ASP C O 1
ATOM 5872 N N . VAL C 1 74 ? -6.593 58.067 31.102 1.00 18.34 54 VAL C N 1
ATOM 5873 C CA . VAL C 1 74 ? -7.681 58.187 32.099 1.00 20.43 54 VAL C CA 1
ATOM 5874 C C . VAL C 1 74 ? -8.317 56.813 32.236 1.00 18.48 54 VAL C C 1
ATOM 5875 O O . VAL C 1 74 ? -8.781 56.281 31.227 1.00 17.43 54 VAL C O 1
ATOM 5879 N N . VAL C 1 75 ? -8.336 56.286 33.451 1.00 16.70 55 VAL C N 1
ATOM 5880 C CA . VAL C 1 75 ? -8.933 54.978 33.799 1.00 17.75 55 VAL C CA 1
ATOM 5881 C C . VAL C 1 75 ? -10.083 55.218 34.774 1.00 17.29 55 VAL C C 1
ATOM 5882 O O . VAL C 1 75 ? -9.831 55.675 35.921 1.00 15.92 55 VAL C O 1
ATOM 5886 N N . MET C 1 76 ? -11.290 54.909 34.318 1.00 14.69 56 MET C N 1
ATOM 5887 C CA . MET C 1 76 ? -12.538 55.242 35.012 1.00 15.72 56 MET C CA 1
ATOM 5888 C C . MET C 1 76 ? -13.247 53.975 35.493 1.00 13.82 56 MET C C 1
ATOM 5889 O O . MET C 1 76 ? -13.668 53.156 34.650 1.00 12.74 56 MET C O 1
ATOM 5894 N N . GLY C 1 77 ? -13.365 53.858 36.818 1.00 12.60 57 GLY C N 1
ATOM 5895 C CA . GLY C 1 77 ? -14.213 52.876 37.490 1.00 13.37 57 GLY C CA 1
ATOM 5896 C C . GLY C 1 77 ? -15.673 53.124 37.193 1.00 15.15 57 GLY C C 1
ATOM 5897 O O . GLY C 1 77 ? -16.098 54.263 37.223 1.00 14.47 57 GLY C O 1
ATOM 5898 N N . CYS C 1 78 ? -16.427 52.088 36.861 1.00 14.58 58 CYS C N 1
ATOM 5899 C CA . CYS C 1 78 ? -17.906 52.207 36.701 1.00 14.63 58 CYS C CA 1
ATOM 5900 C C . CYS C 1 78 ? -18.544 50.822 36.870 1.00 15.41 58 CYS C C 1
ATOM 5901 O O . CYS C 1 78 ? -18.143 49.894 36.095 1.00 14.14 58 CYS C O 1
ATOM 5904 N N . ALA C 1 79 ? -19.504 50.672 37.802 1.00 16.79 59 ALA C N 1
ATOM 5905 C CA . ALA C 1 79 ? -20.090 49.346 38.122 1.00 17.85 59 ALA C CA 1
ATOM 5906 C C . ALA C 1 79 ? -21.018 48.895 36.992 1.00 18.29 59 ALA C C 1
ATOM 5907 O O . ALA C 1 79 ? -21.110 47.682 36.745 1.00 17.78 59 ALA C O 1
ATOM 5909 N N . TYR C 1 80 ? -21.697 49.828 36.335 1.00 17.60 60 TYR C N 1
ATOM 5910 C CA . TYR C 1 80 ? -22.689 49.532 35.287 1.00 17.55 60 TYR C CA 1
ATOM 5911 C C . TYR C 1 80 ? -22.419 50.365 34.041 1.00 16.67 60 TYR C C 1
ATOM 5912 O O . TYR C 1 80 ? -23.140 51.308 33.703 1.00 18.36 60 TYR C O 1
ATOM 5921 N N . PRO C 1 81 ? -21.409 49.979 33.250 1.00 17.52 61 PRO C N 1
ATOM 5922 C CA . PRO C 1 81 ? -21.017 50.783 32.089 1.00 15.67 61 PRO C CA 1
ATOM 5923 C C . PRO C 1 81 ? -21.864 50.577 30.844 1.00 15.26 61 PRO C C 1
ATOM 5924 O O . PRO C 1 81 ? -21.445 49.935 29.941 1.00 14.43 61 PRO C O 1
ATOM 5928 N N . GLU C 1 82 ? -23.069 51.152 30.886 1.00 17.42 62 GLU C N 1
ATOM 5929 C CA . GLU C 1 82 ? -24.086 51.044 29.808 1.00 17.63 62 GLU C CA 1
ATOM 5930 C C . GLU C 1 82 ? -24.946 52.321 29.777 1.00 16.32 62 GLU C C 1
ATOM 5931 O O . GLU C 1 82 ? -24.906 53.091 30.743 1.00 17.27 62 GLU C O 1
ATOM 5937 N N . ALA C 1 83 ? -25.654 52.546 28.679 1.00 18.68 63 ALA C N 1
ATOM 5938 C CA . ALA C 1 83 ? -26.582 53.693 28.537 1.00 18.20 63 ALA C CA 1
ATOM 5939 C C . ALA C 1 83 ? -25.783 54.969 28.800 1.00 19.76 63 ALA C C 1
ATOM 5940 O O . ALA C 1 83 ? -24.741 55.117 28.098 1.00 20.14 63 ALA C O 1
ATOM 5942 N N . GLU C 1 84 ? -26.135 55.804 29.791 1.00 20.21 64 GLU C N 1
ATOM 5943 C CA . GLU C 1 84 ? -25.424 57.105 30.007 1.00 20.95 64 GLU C CA 1
ATOM 5944 C C . GLU C 1 84 ? -23.991 56.871 30.528 1.00 18.51 64 GLU C C 1
ATOM 5945 O O . GLU C 1 84 ? -23.151 57.782 30.387 1.00 19.41 64 GLU C O 1
ATOM 5951 N N . GLN C 1 85 ? -23.736 55.663 31.035 1.00 18.22 65 GLN C N 1
ATOM 5952 C CA . GLN C 1 85 ? -22.395 55.202 31.497 1.00 17.82 65 GLN C CA 1
ATOM 5953 C C . GLN C 1 85 ? -21.691 54.352 30.451 1.00 17.58 65 GLN C C 1
ATOM 5954 O O . GLN C 1 85 ? -20.661 53.726 30.799 1.00 17.24 65 GLN C O 1
ATOM 5960 N N . GLY C 1 86 ? -22.196 54.323 29.226 1.00 16.56 66 GLY C N 1
ATOM 5961 C CA . GLY C 1 86 ? -21.681 53.490 28.143 1.00 17.65 66 GLY C CA 1
ATOM 5962 C C . GLY C 1 86 ? -20.676 54.228 27.279 1.00 16.66 66 GLY C C 1
ATOM 5963 O O . GLY C 1 86 ? -20.283 55.373 27.630 1.00 14.59 66 GLY C O 1
ATOM 5964 N N . MET C 1 87 ? -20.296 53.590 26.179 1.00 17.17 67 MET C N 1
ATOM 5965 C CA . MET C 1 87 ? -19.467 54.141 25.068 1.00 15.97 67 MET C CA 1
ATOM 5966 C C . MET C 1 87 ? -18.054 54.490 25.586 1.00 15.89 67 MET C C 1
ATOM 5967 O O . MET C 1 87 ? -17.362 55.369 24.970 1.00 16.65 67 MET C O 1
ATOM 5972 N N . ASN C 1 88 ? -17.576 53.733 26.580 1.00 14.37 68 ASN C N 1
ATOM 5973 C CA . ASN C 1 88 ? -16.222 53.945 27.180 1.00 15.24 68 ASN C CA 1
ATOM 5974 C C . ASN C 1 88 ? -16.220 55.329 27.844 1.00 14.12 68 ASN C C 1
ATOM 5975 O O . ASN C 1 88 ? -15.597 56.308 27.303 1.00 14.48 68 ASN C O 1
ATOM 5980 N N . ILE C 1 89 ? -16.855 55.379 29.013 1.00 14.22 69 ILE C N 1
ATOM 5981 C CA . ILE C 1 89 ? -17.186 56.648 29.731 1.00 14.84 69 ILE C CA 1
ATOM 5982 C C . ILE C 1 89 ? -15.871 57.372 30.054 1.00 15.16 69 ILE C C 1
ATOM 5983 O O . ILE C 1 89 ? -15.858 58.610 30.146 1.00 17.19 69 ILE C O 1
ATOM 5988 N N . ALA C 1 90 ? -14.797 56.640 30.318 1.00 13.92 70 ALA C N 1
ATOM 5989 C CA . ALA C 1 90 ? -13.480 57.257 30.569 1.00 14.90 70 ALA C CA 1
ATOM 5990 C C . ALA C 1 90 ? -13.152 58.238 29.451 1.00 14.78 70 ALA C C 1
ATOM 5991 O O . ALA C 1 90 ? -12.719 59.376 29.754 1.00 16.28 70 ALA C O 1
ATOM 5993 N N . ARG C 1 91 ? -13.252 57.767 28.209 1.00 15.10 71 ARG C N 1
ATOM 5994 C CA . ARG C 1 91 ? -12.883 58.554 27.003 1.00 15.33 71 ARG C CA 1
ATOM 5995 C C . ARG C 1 91 ? -13.904 59.685 26.785 1.00 14.91 71 ARG C C 1
ATOM 5996 O O . ARG C 1 91 ? -13.521 60.828 26.449 1.00 16.64 71 ARG C O 1
ATOM 6004 N N . ILE C 1 92 ? -15.189 59.381 26.893 1.00 16.38 72 ILE C N 1
ATOM 6005 C CA . ILE C 1 92 ? -16.257 60.419 26.782 1.00 17.17 72 ILE C CA 1
ATOM 6006 C C . ILE C 1 92 ? -16.027 61.524 27.830 1.00 17.13 72 ILE C C 1
ATOM 6007 O O . ILE C 1 92 ? -16.047 62.736 27.464 1.00 17.12 72 ILE C O 1
ATOM 6012 N N . ALA C 1 93 ? -15.815 61.172 29.097 1.00 16.95 73 ALA C N 1
ATOM 6013 C CA . ALA C 1 93 ? -15.626 62.137 30.197 1.00 16.85 73 ALA C CA 1
ATOM 6014 C C . ALA C 1 93 ? -14.400 63.000 29.905 1.00 17.42 73 ALA C C 1
ATOM 6015 O O . ALA C 1 93 ? -14.391 64.248 30.179 1.00 17.67 73 ALA C O 1
ATOM 6017 N N . SER C 1 94 ? -13.392 62.366 29.345 1.00 17.24 74 SER C N 1
ATOM 6018 C CA . SER C 1 94 ? -12.093 62.993 29.009 1.00 18.21 74 SER C CA 1
ATOM 6019 C C . SER C 1 94 ? -12.331 64.058 27.937 1.00 19.56 74 SER C C 1
ATOM 6020 O O . SER C 1 94 ? -11.949 65.225 28.187 1.00 21.18 74 SER C O 1
ATOM 6023 N N . PHE C 1 95 ? -13.001 63.717 26.833 1.00 19.79 75 PHE C N 1
ATOM 6024 C CA . PHE C 1 95 ? -13.329 64.717 25.790 1.00 19.33 75 PHE C CA 1
ATOM 6025 C C . PHE C 1 95 ? -14.172 65.835 26.411 1.00 21.85 75 PHE C C 1
ATOM 6026 O O . PHE C 1 95 ? -13.923 67.002 26.093 1.00 19.86 75 PHE C O 1
ATOM 6034 N N . ARG C 1 96 ? -15.152 65.483 27.249 1.00 20.00 76 ARG C N 1
ATOM 6035 C CA . ARG C 1 96 ? -16.170 66.429 27.758 1.00 21.04 76 ARG C CA 1
ATOM 6036 C C . ARG C 1 96 ? -15.483 67.402 28.711 1.00 22.37 76 ARG C C 1
ATOM 6037 O O . ARG C 1 96 ? -15.921 68.590 28.751 1.00 18.21 76 ARG C O 1
ATOM 6045 N N . ALA C 1 97 ? -14.414 66.966 29.384 1.00 19.04 77 ALA C N 1
ATOM 6046 C CA . ALA C 1 97 ? -13.599 67.838 30.249 1.00 22.24 77 ALA C CA 1
ATOM 6047 C C . ALA C 1 97 ? -12.599 68.697 29.436 1.00 20.52 77 ALA C C 1
ATOM 6048 O O . ALA C 1 97 ? -11.884 69.503 30.052 1.00 21.38 77 ALA C O 1
ATOM 6050 N N . GLY C 1 98 ? -12.549 68.536 28.113 1.00 22.39 78 GLY C N 1
ATOM 6051 C CA . GLY C 1 98 ? -11.699 69.317 27.198 1.00 22.65 78 GLY C CA 1
ATOM 6052 C C . GLY C 1 98 ? -10.269 68.818 27.189 1.00 22.48 78 GLY C C 1
ATOM 6053 O O . GLY C 1 98 ? -9.406 69.533 26.671 1.00 24.77 78 GLY C O 1
ATOM 6054 N N . PHE C 1 99 ? -9.999 67.609 27.685 1.00 21.23 79 PHE C N 1
ATOM 6055 C CA . PHE C 1 99 ? -8.629 67.035 27.634 1.00 20.59 79 PHE C CA 1
ATOM 6056 C C . PHE C 1 99 ? -8.272 66.711 26.185 1.00 19.53 79 PHE C C 1
ATOM 6057 O O . PHE C 1 99 ? -9.105 66.386 25.335 1.00 19.87 79 PHE C O 1
ATOM 6065 N N . PRO C 1 100 ? -6.973 66.761 25.872 1.00 19.94 80 PRO C N 1
ATOM 6066 C CA . PRO C 1 100 ? -6.490 66.429 24.547 1.00 19.41 80 PRO C CA 1
ATOM 6067 C C . PRO C 1 100 ? -6.728 64.968 24.133 1.00 19.13 80 PRO C C 1
ATOM 6068 O O . PRO C 1 100 ? -6.717 64.063 24.963 1.00 16.61 80 PRO C O 1
ATOM 6072 N N . GLN C 1 101 ? -6.888 64.783 22.827 1.00 18.90 81 GLN C N 1
ATOM 6073 C CA . GLN C 1 101 ? -7.106 63.478 22.179 1.00 18.60 81 GLN C CA 1
ATOM 6074 C C . GLN C 1 101 ? -5.930 62.533 22.411 1.00 17.38 81 GLN C C 1
ATOM 6075 O O . GLN C 1 101 ? -6.156 61.336 22.282 1.00 15.85 81 GLN C O 1
ATOM 6081 N N . SER C 1 102 ? -4.731 63.039 22.704 1.00 17.48 82 SER C N 1
ATOM 6082 C CA . SER C 1 102 ? -3.496 62.240 22.874 1.00 17.46 82 SER C CA 1
ATOM 6083 C C . SER C 1 102 ? -3.578 61.273 24.076 1.00 17.52 82 SER C C 1
ATOM 6084 O O . SER C 1 102 ? -2.809 60.258 24.083 1.00 18.08 82 SER C O 1
ATOM 6087 N N . LEU C 1 103 ? -4.427 61.556 25.057 1.00 15.53 83 LEU C N 1
ATOM 6088 C CA . LEU C 1 103 ? -4.606 60.689 26.255 1.00 16.50 83 LEU C CA 1
ATOM 6089 C C . LEU C 1 103 ? -5.290 59.371 25.849 1.00 14.66 83 LEU C C 1
ATOM 6090 O O . LEU C 1 103 ? -6.127 59.367 24.931 1.00 15.31 83 LEU C O 1
ATOM 6095 N N . GLY C 1 104 ? -5.017 58.305 26.580 1.00 15.97 84 GLY C N 1
ATOM 6096 C CA . GLY C 1 104 ? -5.836 57.086 26.504 1.00 15.52 84 GLY C CA 1
ATOM 6097 C C . GLY C 1 104 ? -7.029 57.231 27.408 1.00 15.15 84 GLY C C 1
ATOM 6098 O O . GLY C 1 104 ? -7.029 58.173 28.227 1.00 15.28 84 GLY C O 1
ATOM 6099 N N . GLY C 1 105 ? -8.018 56.360 27.258 1.00 14.51 85 GLY C N 1
ATOM 6100 C CA . GLY C 1 105 ? -9.127 56.224 28.215 1.00 14.07 85 GLY C CA 1
ATOM 6101 C C . GLY C 1 105 ? -9.656 54.810 28.212 1.00 13.61 85 GLY C C 1
ATOM 6102 O O . GLY C 1 105 ? -9.938 54.296 27.144 1.00 13.53 85 GLY C O 1
ATOM 6103 N N . ALA C 1 106 ? -9.887 54.256 29.396 1.00 12.63 86 ALA C N 1
ATOM 6104 C CA . ALA C 1 106 ? -10.430 52.903 29.550 1.00 13.55 86 ALA C CA 1
ATOM 6105 C C . ALA C 1 106 ? -11.342 52.884 30.778 1.00 14.61 86 ALA C C 1
ATOM 6106 O O . ALA C 1 106 ? -11.051 53.595 31.772 1.00 13.19 86 ALA C O 1
ATOM 6108 N N . THR C 1 107 ? -12.389 52.083 30.662 1.00 13.86 87 THR C N 1
ATOM 6109 C CA . THR C 1 107 ? -13.417 51.895 31.701 1.00 14.12 87 THR C CA 1
ATOM 6110 C C . THR C 1 107 ? -13.215 50.519 32.336 1.00 13.29 87 THR C C 1
ATOM 6111 O O . THR C 1 107 ? -13.068 49.507 31.630 1.00 14.06 87 THR C O 1
ATOM 6115 N N . LEU C 1 108 ? -13.221 50.503 33.654 1.00 12.60 88 LEU C N 1
ATOM 6116 C CA . LEU C 1 108 ? -12.914 49.282 34.438 1.00 14.51 88 LEU C CA 1
ATOM 6117 C C . LEU C 1 108 ? -14.065 48.984 35.373 1.00 13.76 88 LEU C C 1
ATOM 6118 O O . LEU C 1 108 ? -14.458 49.895 36.154 1.00 13.31 88 LEU C O 1
ATOM 6123 N N . ASN C 1 109 ? -14.565 47.753 35.308 1.00 14.26 89 ASN C N 1
ATOM 6124 C CA . ASN C 1 109 ? -15.668 47.271 36.174 1.00 15.02 89 ASN C CA 1
ATOM 6125 C C . ASN C 1 109 ? -15.142 46.127 37.038 1.00 15.90 89 ASN C C 1
ATOM 6126 O O . ASN C 1 109 ? -14.907 45.023 36.515 1.00 16.03 89 ASN C O 1
ATOM 6131 N N . ARG C 1 110 ? -14.951 46.418 38.312 1.00 16.37 90 ARG C N 1
ATOM 6132 C CA . ARG C 1 110 ? -14.869 45.408 39.396 1.00 17.15 90 ARG C CA 1
ATOM 6133 C C . ARG C 1 110 ? -15.945 45.824 40.415 1.00 17.81 90 ARG C C 1
ATOM 6134 O O . ARG C 1 110 ? -15.623 45.918 41.581 1.00 17.84 90 ARG C O 1
ATOM 6142 N N . PHE C 1 111 ? -17.163 46.152 39.933 1.00 20.44 91 PHE C N 1
ATOM 6143 C CA . PHE C 1 111 ? -18.330 46.720 40.688 1.00 19.83 91 PHE C CA 1
ATOM 6144 C C . PHE C 1 111 ? -17.895 47.775 41.730 1.00 20.58 91 PHE C C 1
ATOM 6145 O O . PHE C 1 111 ? -17.284 48.809 41.350 1.00 17.60 91 PHE C O 1
ATOM 6153 N N . CYS C 1 112 ? -18.160 47.520 43.021 1.00 19.05 92 CYS C N 1
ATOM 6154 C CA . CYS C 1 112 ? -17.896 48.443 44.157 1.00 18.96 92 CYS C CA 1
ATOM 6155 C C . CYS C 1 112 ? -16.421 48.886 44.169 1.00 18.35 92 CYS C C 1
ATOM 6156 O O . CYS C 1 112 ? -16.103 49.984 44.658 1.00 20.01 92 CYS C O 1
ATOM 6159 N N . GLY C 1 113 ? -15.522 48.038 43.706 1.00 16.41 93 GLY C N 1
ATOM 6160 C CA . GLY C 1 113 ? -14.070 48.281 43.820 1.00 17.30 93 GLY C CA 1
ATOM 6161 C C . GLY C 1 113 ? -13.453 48.795 42.533 1.00 16.25 93 GLY C C 1
ATOM 6162 O O . GLY C 1 113 ? -12.201 48.934 42.499 1.00 13.58 93 GLY C O 1
ATOM 6163 N N . SER C 1 114 ? -14.287 49.095 41.534 1.00 15.51 94 SER C N 1
ATOM 6164 C CA . SER C 1 114 ? -13.845 49.480 40.170 1.00 14.31 94 SER C CA 1
ATOM 6165 C C . SER C 1 114 ? -12.727 50.525 40.205 1.00 14.22 94 SER C C 1
ATOM 6166 O O . SER C 1 114 ? -11.717 50.319 39.535 1.00 12.50 94 SER C O 1
ATOM 6169 N N . SER C 1 115 ? -12.914 51.665 40.870 1.00 13.75 95 SER C N 1
ATOM 6170 C CA . SER C 1 115 ? -11.948 52.791 40.784 1.00 15.42 95 SER C CA 1
ATOM 6171 C C . SER C 1 115 ? -10.737 52.523 41.682 1.00 14.99 95 SER C C 1
ATOM 6172 O O . SER C 1 115 ? -9.714 53.194 41.477 1.00 13.10 95 SER C O 1
ATOM 6175 N N . MET C 1 116 ? -10.791 51.563 42.626 1.00 15.86 96 MET C N 1
ATOM 6176 C CA . MET C 1 116 ? -9.540 51.158 43.318 1.00 15.72 96 MET C CA 1
ATOM 6177 C C . MET C 1 116 ? -8.718 50.299 42.356 1.00 15.32 96 MET C C 1
ATOM 6178 O O . MET C 1 116 ? -7.485 50.440 42.329 1.00 14.49 96 MET C O 1
ATOM 6183 N N . SER C 1 117 ? -9.350 49.460 41.545 1.00 14.90 97 SER C N 1
ATOM 6184 C CA . SER C 1 117 ? -8.588 48.689 40.535 1.00 15.69 97 SER C CA 1
ATOM 6185 C C . SER C 1 117 ? -8.033 49.667 39.485 1.00 15.72 97 SER C C 1
ATOM 6186 O O . SER C 1 117 ? -6.968 49.382 38.972 1.00 13.75 97 SER C O 1
ATOM 6189 N N . ALA C 1 118 ? -8.700 50.802 39.211 1.00 16.42 98 ALA C N 1
ATOM 6190 C CA . ALA C 1 118 ? -8.148 51.863 38.315 1.00 14.16 98 ALA C CA 1
ATOM 6191 C C . ALA C 1 118 ? -6.819 52.388 38.875 1.00 15.26 98 ALA C C 1
ATOM 6192 O O . ALA C 1 118 ? -5.896 52.590 38.074 1.00 14.13 98 ALA C O 1
ATOM 6194 N N . VAL C 1 119 ? -6.732 52.605 40.192 1.00 14.69 99 VAL C N 1
ATOM 6195 C CA . VAL C 1 119 ? -5.458 53.014 40.831 1.00 14.69 99 VAL C CA 1
ATOM 6196 C C . VAL C 1 119 ? -4.410 51.918 40.599 1.00 16.22 99 VAL C C 1
ATOM 6197 O O . VAL C 1 119 ? -3.234 52.272 40.183 1.00 15.96 99 VAL C O 1
ATOM 6201 N N . HIS C 1 120 ? -4.774 50.649 40.817 1.00 13.98 100 HIS C N 1
ATOM 6202 C CA . HIS C 1 120 ? -3.820 49.522 40.698 1.00 14.81 100 HIS C CA 1
ATOM 6203 C C . HIS C 1 120 ? -3.364 49.427 39.234 1.00 14.78 100 HIS C C 1
ATOM 6204 O O . HIS C 1 120 ? -2.196 49.191 39.008 1.00 15.09 100 HIS C O 1
ATOM 6211 N N . TYR C 1 121 ? -4.285 49.542 38.293 1.00 14.40 101 TYR C N 1
ATOM 6212 C CA . TYR C 1 121 ? -3.942 49.569 36.841 1.00 14.97 101 TYR C CA 1
ATOM 6213 C C . TYR C 1 121 ? -2.859 50.624 36.573 1.00 14.69 101 TYR C C 1
ATOM 6214 O O . TYR C 1 121 ? -1.767 50.315 36.008 1.00 15.18 101 TYR C O 1
ATOM 6223 N N . ALA C 1 122 ? -3.108 51.866 36.989 1.00 15.04 102 ALA C N 1
ATOM 6224 C CA . ALA C 1 122 ? -2.226 53.021 36.723 1.00 14.24 102 ALA C CA 1
ATOM 6225 C C . ALA C 1 122 ? -0.849 52.839 37.392 1.00 14.20 102 ALA C C 1
ATOM 6226 O O . ALA C 1 122 ? 0.201 53.035 36.724 1.00 13.65 102 ALA C O 1
ATOM 6228 N N . ALA C 1 123 ? -0.828 52.398 38.651 1.00 15.52 103 ALA C N 1
ATOM 6229 C CA . ALA C 1 123 ? 0.429 52.142 39.398 1.00 15.76 103 ALA C CA 1
ATOM 6230 C C . ALA C 1 123 ? 1.291 51.146 38.617 1.00 15.94 103 ALA C C 1
ATOM 6231 O O . ALA C 1 123 ? 2.530 51.356 38.536 1.00 15.26 103 ALA C O 1
ATOM 6233 N N . GLY C 1 124 ? 0.686 50.069 38.103 1.00 14.68 104 GLY C N 1
ATOM 6234 C CA . GLY C 1 124 ? 1.357 49.057 37.280 1.00 14.06 104 GLY C CA 1
ATOM 6235 C C . GLY C 1 124 ? 1.956 49.673 36.015 1.00 15.40 104 GLY C C 1
ATOM 6236 O O . GLY C 1 124 ? 3.122 49.311 35.665 1.00 14.69 104 GLY C O 1
ATOM 6237 N N . GLN C 1 125 ? 1.224 50.565 35.330 1.00 13.85 105 GLN C N 1
ATOM 6238 C CA . GLN C 1 125 ? 1.707 51.185 34.078 1.00 15.33 105 GLN C CA 1
ATOM 6239 C C . GLN C 1 125 ? 2.889 52.092 34.438 1.00 15.64 105 GLN C C 1
ATOM 6240 O O . GLN C 1 125 ? 3.873 52.132 33.661 1.00 15.05 105 GLN C O 1
ATOM 6246 N N . VAL C 1 126 ? 2.839 52.765 35.581 1.00 16.48 106 VAL C N 1
ATOM 6247 C CA . VAL C 1 126 ? 3.985 53.611 36.013 1.00 18.89 106 VAL C CA 1
ATOM 6248 C C . VAL C 1 126 ? 5.219 52.712 36.173 1.00 18.99 106 VAL C C 1
ATOM 6249 O O . VAL C 1 126 ? 6.268 53.040 35.562 1.00 20.63 106 VAL C O 1
ATOM 6253 N N . LEU C 1 127 ? 5.104 51.575 36.865 1.00 20.37 107 LEU C N 1
ATOM 6254 C CA . LEU C 1 127 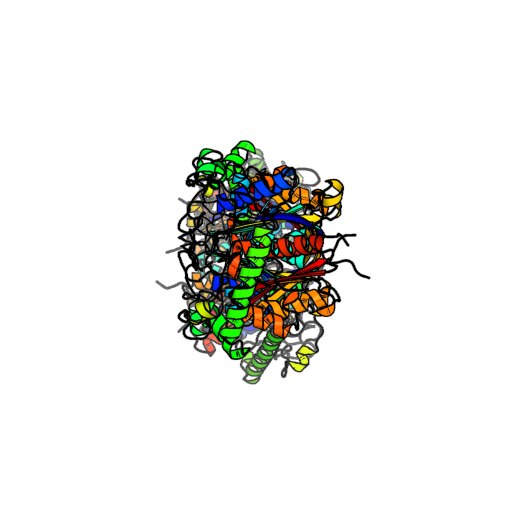? 6.234 50.610 37.046 1.00 20.92 107 LEU C CA 1
ATOM 6255 C C . LEU C 1 127 ? 6.738 50.050 35.702 1.00 20.05 107 LEU C C 1
ATOM 6256 O O . LEU C 1 127 ? 7.942 49.830 35.570 1.00 20.94 107 LEU C O 1
ATOM 6261 N N . LEU C 1 128 ? 5.868 49.808 34.733 1.00 16.74 108 LEU C N 1
ATOM 6262 C CA . LEU C 1 128 ? 6.218 49.287 33.386 1.00 17.55 108 LEU C CA 1
ATOM 6263 C C . LEU C 1 128 ? 6.968 50.342 32.564 1.00 19.00 108 LEU C C 1
ATOM 6264 O O . LEU C 1 128 ? 7.343 50.005 31.464 1.00 20.48 108 LEU C O 1
ATOM 6269 N N . GLY C 1 129 ? 7.102 51.584 33.057 1.00 20.61 109 GLY C N 1
ATOM 6270 C CA . GLY C 1 129 ? 7.547 52.762 32.282 1.00 19.47 109 GLY C CA 1
ATOM 6271 C C . GLY C 1 129 ? 6.671 53.047 31.069 1.00 19.64 109 GLY C C 1
ATOM 6272 O O . GLY C 1 129 ? 7.188 53.563 30.050 1.00 19.40 109 GLY C O 1
ATOM 6273 N N . ALA C 1 130 ? 5.366 52.797 31.178 1.00 17.93 110 ALA C N 1
ATOM 6274 C CA . ALA C 1 130 ? 4.354 53.010 30.115 1.00 16.16 110 ALA C CA 1
ATOM 6275 C C . ALA C 1 130 ? 3.555 54.275 30.431 1.00 17.64 110 ALA C C 1
ATOM 6276 O O . ALA C 1 130 ? 2.342 54.200 30.508 1.00 17.64 110 ALA C O 1
ATOM 6278 N N . GLY C 1 131 ? 4.247 55.387 30.696 1.00 18.30 111 GLY C N 1
ATOM 6279 C CA . GLY C 1 131 ? 3.658 56.644 31.163 1.00 17.14 111 GLY C CA 1
ATOM 6280 C C . GLY C 1 131 ? 4.087 56.964 32.584 1.00 16.53 111 GLY C C 1
ATOM 6281 O O . GLY C 1 131 ? 4.350 56.025 33.377 1.00 17.84 111 GLY C O 1
ATOM 6282 N N . GLU C 1 132 ? 4.105 58.255 32.900 1.00 17.80 112 GLU C N 1
ATOM 6283 C CA . GLU C 1 132 ? 4.527 58.779 34.228 1.00 19.75 112 GLU C CA 1
ATOM 6284 C C . GLU C 1 132 ? 3.324 59.284 35.040 1.00 18.40 112 GLU C C 1
ATOM 6285 O O . GLU C 1 132 ? 3.476 59.387 36.242 1.00 18.67 112 GLU C O 1
ATOM 6291 N N . ALA C 1 133 ? 2.191 59.615 34.416 1.00 16.06 113 ALA C N 1
ATOM 6292 C CA . ALA C 1 133 ? 1.072 60.309 35.085 1.00 16.75 113 ALA C CA 1
ATOM 6293 C C . ALA C 1 133 ? -0.268 59.823 34.519 1.00 14.91 113 ALA C C 1
ATOM 6294 O O . ALA C 1 133 ? -0.416 59.737 33.320 1.00 14.69 113 ALA C O 1
ATOM 6296 N N . PHE C 1 134 ? -1.201 59.502 35.412 1.00 16.43 114 PHE C N 1
ATOM 6297 C CA . PHE C 1 134 ? -2.517 58.914 35.097 1.00 16.57 114 PHE C CA 1
ATOM 6298 C C . PHE C 1 134 ? -3.566 59.551 35.982 1.00 16.87 114 PHE C C 1
ATOM 6299 O O . PHE C 1 134 ? -3.287 59.853 37.145 1.00 17.37 114 PHE C O 1
ATOM 6307 N N . ILE C 1 135 ? -4.779 59.593 35.479 1.00 16.54 115 ILE C N 1
ATOM 6308 C CA . ILE C 1 135 ? -5.970 59.818 36.338 1.00 17.25 115 ILE C CA 1
ATOM 6309 C C . ILE C 1 135 ? -6.654 58.464 36.525 1.00 16.52 115 ILE C C 1
ATOM 6310 O O . ILE C 1 135 ? -7.036 57.796 35.534 1.00 16.76 115 ILE C O 1
ATOM 6315 N N . ALA C 1 136 ? -6.729 58.037 37.777 1.00 16.30 116 ALA C N 1
ATOM 6316 C CA . ALA C 1 136 ? -7.501 56.862 38.219 1.00 14.83 116 ALA C CA 1
ATOM 6317 C C . ALA C 1 136 ? -8.751 57.424 38.875 1.00 13.08 116 ALA C C 1
ATOM 6318 O O . ALA C 1 136 ? -8.585 58.146 39.836 1.00 12.95 116 ALA C O 1
ATOM 6320 N N . ALA C 1 137 ? -9.918 57.256 38.234 1.00 11.99 117 ALA C N 1
ATOM 6321 C CA . ALA C 1 137 ? -11.211 57.846 38.652 1.00 14.18 117 ALA C CA 1
ATOM 6322 C C . ALA C 1 137 ? -12.293 56.784 38.674 1.00 13.91 117 ALA C C 1
ATOM 6323 O O . ALA C 1 137 ? -12.076 55.667 38.176 1.00 16.40 117 ALA C O 1
ATOM 6325 N N . GLY C 1 138 ? -13.469 57.220 39.091 1.00 15.09 118 GLY C N 1
ATOM 6326 C CA . GLY C 1 138 ? -14.713 56.459 38.936 1.00 14.59 118 GLY C CA 1
ATOM 6327 C C . GLY C 1 138 ? -15.943 57.324 39.045 1.00 13.60 118 GLY C C 1
ATOM 6328 O O . GLY C 1 138 ? -15.899 58.497 39.462 1.00 13.88 118 GLY C O 1
ATOM 6329 N N . VAL C 1 139 ? -17.065 56.739 38.670 1.00 16.34 119 VAL C N 1
ATOM 6330 C CA . VAL C 1 139 ? -18.334 57.499 38.609 1.00 16.10 119 VAL C CA 1
ATOM 6331 C C . VAL C 1 139 ? -19.438 56.475 38.740 1.00 16.95 119 VAL C C 1
ATOM 6332 O O . VAL C 1 139 ? -19.292 55.358 38.197 1.00 15.73 119 VAL C O 1
ATOM 6336 N N . GLU C 1 140 ? -20.503 56.882 39.393 1.00 16.45 120 GLU C N 1
ATOM 6337 C CA . GLU C 1 140 ? -21.773 56.178 39.347 1.00 17.41 120 GLU C CA 1
ATOM 6338 C C . GLU C 1 140 ? -22.881 57.212 39.498 1.00 18.25 120 GLU C C 1
ATOM 6339 O O . GLU C 1 140 ? -22.808 57.987 40.451 1.00 18.19 120 GLU C O 1
ATOM 6345 N N . SER C 1 141 ? -23.835 57.213 38.575 1.00 18.39 121 SER C N 1
ATOM 6346 C CA . SER C 1 141 ? -25.154 57.849 38.747 1.00 21.64 121 SER C CA 1
ATOM 6347 C C . SER C 1 141 ? -26.170 56.710 38.934 1.00 18.35 121 SER C C 1
ATOM 6348 O O . SER C 1 141 ? -26.655 56.146 37.941 1.00 20.46 121 SER C O 1
ATOM 6351 N N . MET C 1 142 ? -26.372 56.336 40.187 1.00 19.33 122 MET C N 1
ATOM 6352 C CA . MET C 1 142 ? -27.336 55.292 40.612 1.00 20.33 122 MET C CA 1
ATOM 6353 C C . MET C 1 142 ? -28.764 55.838 40.351 1.00 24.54 122 MET C C 1
ATOM 6354 O O . MET C 1 142 ? -29.746 55.065 40.111 1.00 25.37 122 MET C O 1
ATOM 6359 N N . THR C 1 143 ? -28.903 57.159 40.231 1.00 23.90 123 THR C N 1
ATOM 6360 C CA . THR C 1 143 ? -30.149 57.772 39.743 1.00 21.81 123 THR C CA 1
ATOM 6361 C C . THR C 1 143 ? -30.384 57.336 38.305 1.00 23.05 123 THR C C 1
ATOM 6362 O O . THR C 1 143 ? -31.499 56.845 38.045 1.00 22.94 123 THR C O 1
ATOM 6366 N N . ARG C 1 144 ? -29.402 57.486 37.396 1.00 22.52 124 ARG C N 1
ATOM 6367 C CA . ARG C 1 144 ? -29.670 57.486 35.930 1.00 22.76 124 ARG C CA 1
ATOM 6368 C C . ARG C 1 144 ? -29.295 56.147 35.270 1.00 23.08 124 ARG C C 1
ATOM 6369 O O . ARG C 1 144 ? -29.621 55.949 34.098 1.00 24.05 124 ARG C O 1
ATOM 6377 N N . VAL C 1 145 ? -28.618 55.260 35.991 1.00 24.48 125 VAL C N 1
ATOM 6378 C CA . VAL C 1 145 ? -28.407 53.851 35.541 1.00 24.03 125 VAL C CA 1
ATOM 6379 C C . VAL C 1 145 ? -28.763 52.947 36.710 1.00 23.97 125 VAL C C 1
ATOM 6380 O O . VAL C 1 145 ? -28.095 52.978 37.732 1.00 24.36 125 VAL C O 1
ATOM 6384 N N . PRO C 1 146 ? -29.800 52.097 36.596 1.00 27.92 126 PRO C N 1
ATOM 6385 C CA . PRO C 1 146 ? -30.321 51.412 37.772 1.00 30.41 126 PRO C CA 1
ATOM 6386 C C . PRO C 1 146 ? -29.359 50.283 38.139 1.00 31.04 126 PRO C C 1
ATOM 6387 O O . PRO C 1 146 ? -28.725 49.772 37.227 1.00 31.91 126 PRO C O 1
ATOM 6391 N N . MET C 1 147 ? -29.303 49.917 39.417 1.00 34.88 127 MET C N 1
ATOM 6392 C CA . MET C 1 147 ? -28.575 48.711 39.891 1.00 37.16 127 MET C CA 1
ATOM 6393 C C . MET C 1 147 ? -29.045 47.499 39.071 1.00 31.38 127 MET C C 1
ATOM 6394 O O . MET C 1 147 ? -30.241 47.269 38.997 1.00 32.11 127 MET C O 1
ATOM 6399 N N . GLY C 1 148 ? -28.108 46.764 38.463 1.00 28.79 128 GLY C N 1
ATOM 6400 C CA . GLY C 1 148 ? -28.354 45.578 37.625 1.00 24.72 128 GLY C CA 1
ATOM 6401 C C . GLY C 1 148 ? -28.362 45.937 36.154 1.00 22.24 128 GLY C C 1
ATOM 6402 O O . GLY C 1 148 ? -28.419 45.024 35.300 1.00 21.27 128 GLY C O 1
ATOM 6403 N N . GLY C 1 149 ? -28.301 47.221 35.826 1.00 20.80 129 GLY C N 1
ATOM 6404 C CA . GLY C 1 149 ? -28.310 47.646 34.421 1.00 22.93 129 GLY C CA 1
ATOM 6405 C C . GLY C 1 149 ? -29.681 47.442 33.832 1.00 23.19 129 GLY C C 1
ATOM 6406 O O . GLY C 1 149 ? -30.567 46.936 34.574 1.00 25.86 129 GLY C O 1
ATOM 6407 N N . PHE C 1 150 ? -29.837 47.734 32.546 1.00 24.18 130 PHE C N 1
ATOM 6408 C CA . PHE C 1 150 ? -31.151 47.740 31.857 1.00 28.62 130 PHE C CA 1
ATOM 6409 C C . PHE C 1 150 ? -31.507 46.348 31.346 1.00 29.91 130 PHE C C 1
ATOM 6410 O O . PHE C 1 150 ? -32.691 46.113 31.073 1.00 32.64 130 PHE C O 1
ATOM 6418 N N . ASN C 1 151 ? -30.554 45.438 31.203 1.00 27.38 131 ASN C N 1
ATOM 6419 C CA . ASN C 1 151 ? -30.916 44.104 30.662 1.00 28.69 131 ASN C CA 1
ATOM 6420 C C . ASN C 1 151 ? -30.263 43.003 31.501 1.00 25.73 131 ASN C C 1
ATOM 6421 O O . ASN C 1 151 ? -29.600 42.152 30.909 1.00 24.97 131 ASN C O 1
ATOM 6426 N N . LEU C 1 152 ? -30.475 43.031 32.816 1.00 23.54 132 LEU C N 1
ATOM 6427 C CA . LEU C 1 152 ? -30.034 41.971 33.746 1.00 23.53 132 LEU C CA 1
ATOM 6428 C C . LEU C 1 152 ? -30.370 40.584 33.161 1.00 25.94 132 LEU C C 1
ATOM 6429 O O . LEU C 1 152 ? -31.565 40.263 32.907 1.00 23.63 132 LEU C O 1
ATOM 6434 N N . SER C 1 153 ? -29.347 39.787 32.885 1.00 22.74 133 SER C N 1
ATOM 6435 C CA . SER C 1 153 ? -29.467 38.461 32.238 1.00 22.15 133 SER C CA 1
ATOM 6436 C C . SER C 1 153 ? -28.568 37.472 32.966 1.00 22.52 133 SER C C 1
ATOM 6437 O O . SER C 1 153 ? -27.453 37.202 32.520 1.00 23.43 133 SER C O 1
ATOM 6440 N N . PRO C 1 154 ? -29.022 36.912 34.095 1.00 21.56 134 PRO C N 1
ATOM 6441 C CA . PRO C 1 154 ? -28.228 35.957 34.875 1.00 22.19 134 PRO C CA 1
ATOM 6442 C C . PRO C 1 154 ? -27.944 34.659 34.104 1.00 21.69 134 PRO C C 1
ATOM 6443 O O . PRO C 1 154 ? -28.783 34.190 33.330 1.00 17.80 134 PRO C O 1
ATOM 6447 N N . ASN C 1 155 ? -26.741 34.118 34.293 1.00 18.17 135 ASN C N 1
ATOM 6448 C CA . ASN C 1 155 ? -26.293 32.872 33.631 1.00 19.18 135 ASN C CA 1
ATOM 6449 C C . ASN C 1 155 ? -27.218 31.743 34.073 1.00 19.47 135 ASN C C 1
ATOM 6450 O O . ASN C 1 155 ? -27.252 31.413 35.254 1.00 19.06 135 ASN C O 1
ATOM 6455 N N . PRO C 1 156 ? -28.011 31.144 33.157 1.00 22.55 136 PRO C N 1
ATOM 6456 C CA . PRO C 1 156 ? -29.004 30.135 33.545 1.00 24.65 136 PRO C CA 1
ATOM 6457 C C . PRO C 1 156 ? -28.391 28.925 34.265 1.00 23.44 136 PRO C C 1
ATOM 6458 O O . PRO C 1 156 ? -28.995 28.428 35.197 1.00 25.87 136 PRO C O 1
ATOM 6462 N N . ALA C 1 157 ? -27.200 28.498 33.839 1.00 26.75 137 ALA C N 1
ATOM 6463 C CA . ALA C 1 157 ? -26.418 27.403 34.471 1.00 25.23 137 ALA C CA 1
ATOM 6464 C C . ALA C 1 157 ? -26.003 27.779 35.901 1.00 26.43 137 ALA C C 1
ATOM 6465 O O . ALA C 1 157 ? -26.114 26.916 36.797 1.00 27.50 137 ALA C O 1
ATOM 6467 N N . LEU C 1 158 ? -25.556 29.015 36.154 1.00 24.29 138 LEU C N 1
ATOM 6468 C CA . LEU C 1 158 ? -25.161 29.426 37.526 1.00 23.78 138 LEU C CA 1
ATOM 6469 C C . LEU C 1 158 ? -26.416 29.592 38.392 1.00 24.33 138 LEU C C 1
ATOM 6470 O O . LEU C 1 158 ? -26.312 29.333 39.590 1.00 22.71 138 LEU C O 1
ATOM 6475 N N . LEU C 1 159 ? -27.552 30.025 37.832 1.00 26.56 139 LEU C N 1
ATOM 6476 C CA . LEU C 1 159 ? -28.812 30.144 38.627 1.00 30.10 139 LEU C CA 1
ATOM 6477 C C . LEU C 1 159 ? -29.179 28.781 39.219 1.00 30.84 139 LEU C C 1
ATOM 6478 O O . LEU C 1 159 ? -29.666 28.779 40.346 1.00 32.32 139 LEU C O 1
ATOM 6483 N N . GLN C 1 160 ? -28.902 27.693 38.486 1.00 32.95 140 GLN C N 1
ATOM 6484 C CA . GLN C 1 160 ? -29.070 26.270 38.900 1.00 35.95 140 GLN C CA 1
ATOM 6485 C C . GLN C 1 160 ? -27.935 25.817 39.822 1.00 35.35 140 GLN C C 1
ATOM 6486 O O . GLN C 1 160 ? -28.236 25.284 40.908 1.00 36.42 140 GLN C O 1
ATOM 6492 N N . ASP C 1 161 ? -26.685 25.959 39.373 1.00 31.40 141 ASP C N 1
ATOM 6493 C CA . ASP C 1 161 ? -25.510 25.304 40.005 1.00 32.08 141 ASP C CA 1
ATOM 6494 C C . ASP C 1 161 ? -24.974 26.151 41.157 1.00 30.89 141 ASP C C 1
ATOM 6495 O O . ASP C 1 161 ? -24.390 25.565 42.072 1.00 29.79 141 ASP C O 1
ATOM 6500 N N . TYR C 1 162 ? -25.152 27.466 41.137 1.00 24.89 142 TYR C N 1
ATOM 6501 C CA . TYR C 1 162 ? -24.410 28.343 42.072 1.00 25.19 142 TYR C CA 1
ATOM 6502 C C . TYR C 1 162 ? -25.166 29.655 42.248 1.00 25.04 142 TYR C C 1
ATOM 6503 O O . TYR C 1 162 ? -24.620 30.729 42.021 1.00 22.21 142 TYR C O 1
ATOM 6512 N N . PRO C 1 163 ? -26.450 29.611 42.681 1.00 25.72 143 PRO C N 1
ATOM 6513 C CA . PRO C 1 163 ? -27.278 30.818 42.754 1.00 26.16 143 PRO C CA 1
ATOM 6514 C C . PRO C 1 163 ? -26.676 31.947 43.609 1.00 26.33 143 PRO C C 1
ATOM 6515 O O . PRO C 1 163 ? -26.976 33.091 43.323 1.00 27.75 143 PRO C O 1
ATOM 6519 N N . ALA C 1 164 ? -25.823 31.624 44.592 1.00 22.75 144 ALA C N 1
ATOM 6520 C CA . ALA C 1 164 ? -25.111 32.616 45.425 1.00 25.24 144 ALA C CA 1
ATOM 6521 C C . ALA C 1 164 ? -24.422 33.695 44.564 1.00 24.19 144 ALA C C 1
ATOM 6522 O O . ALA C 1 164 ? -24.265 34.837 45.045 1.00 22.86 144 ALA C O 1
ATOM 6524 N N . VAL C 1 165 ? -23.985 33.360 43.351 1.00 22.99 145 VAL C N 1
ATOM 6525 C CA . VAL C 1 165 ? -23.287 34.311 42.435 1.00 23.10 145 VAL C CA 1
ATOM 6526 C C . VAL C 1 165 ? -24.144 35.569 42.260 1.00 23.97 145 VAL C C 1
ATOM 6527 O O . VAL C 1 165 ? -23.562 36.681 42.139 1.00 23.18 145 VAL C O 1
ATOM 6531 N N . TYR C 1 166 ? -25.469 35.402 42.266 1.00 23.23 146 TYR C N 1
ATOM 6532 C CA . TYR C 1 166 ? -26.453 36.483 42.030 1.00 23.36 146 TYR C CA 1
ATOM 6533 C C . TYR C 1 166 ? -27.223 36.835 43.303 1.00 23.28 146 TYR C C 1
ATOM 6534 O O . TYR C 1 166 ? -28.262 37.536 43.210 1.00 25.92 146 TYR C O 1
ATOM 6543 N N . MET C 1 167 ? -26.712 36.443 44.479 1.00 25.44 147 MET C N 1
ATOM 6544 C CA . MET C 1 167 ? -27.293 36.824 45.788 1.00 25.20 147 MET C CA 1
ATOM 6545 C C . MET C 1 167 ? -27.331 38.356 45.901 1.00 24.70 147 MET C C 1
ATOM 6546 O O . MET C 1 167 ? -26.392 39.048 45.468 1.00 23.68 147 MET C O 1
ATOM 6551 N N . SER C 1 168 ? -28.394 38.887 46.479 1.00 24.70 148 SER C N 1
ATOM 6552 C CA . SER C 1 168 ? -28.550 40.336 46.749 1.00 25.93 148 SER C CA 1
ATOM 6553 C C . SER C 1 168 ? -27.537 40.717 47.817 1.00 23.18 148 SER C C 1
ATOM 6554 O O . SER C 1 168 ? -27.265 39.870 48.673 1.00 21.71 148 SER C O 1
ATOM 6557 N N . MET C 1 169 ? -27.046 41.951 47.749 1.00 23.77 149 MET C N 1
ATOM 6558 C CA . MET C 1 169 ? -26.052 42.513 48.691 1.00 23.80 149 MET C CA 1
ATOM 6559 C C . MET C 1 169 ? -26.620 42.457 50.115 1.00 23.65 149 MET C C 1
ATOM 6560 O O . MET C 1 169 ? -25.896 42.020 51.028 1.00 22.99 149 MET C O 1
ATOM 6565 N N . GLY C 1 170 ? -27.910 42.772 50.275 1.00 24.61 150 GLY C N 1
ATOM 6566 C CA . GLY C 1 170 ? -28.541 42.792 51.609 1.00 23.05 150 GLY C CA 1
ATOM 6567 C C . GLY C 1 170 ? -28.524 41.407 52.246 1.00 21.61 150 GLY C C 1
ATOM 6568 O O . GLY C 1 170 ? -28.271 41.323 53.463 1.00 22.07 150 GLY C O 1
ATOM 6569 N N . GLN C 1 171 ? -28.749 40.360 51.453 1.00 21.66 151 GLN C N 1
ATOM 6570 C CA . GLN C 1 171 ? -28.766 38.967 51.956 1.00 21.87 151 GLN C CA 1
ATOM 6571 C C . GLN C 1 171 ? -27.341 38.630 52.394 1.00 20.69 151 GLN C C 1
ATOM 6572 O O . GLN C 1 171 ? -27.186 38.068 53.470 1.00 20.65 151 GLN C O 1
ATOM 6578 N N . THR C 1 172 ? -26.309 38.953 51.592 1.00 21.87 152 THR C N 1
ATOM 6579 C CA . THR C 1 172 ? -24.888 38.751 52.029 1.00 20.81 152 THR C CA 1
ATOM 6580 C C . THR C 1 172 ? -24.666 39.496 53.353 1.00 19.47 152 THR C C 1
ATOM 6581 O O . THR C 1 172 ? -23.882 39.016 54.223 1.00 20.85 152 THR C O 1
ATOM 6585 N N . ALA C 1 173 ? -25.250 40.688 53.495 1.00 19.42 153 ALA C N 1
ATOM 6586 C CA . ALA C 1 173 ? -25.035 41.518 54.698 1.00 20.37 153 ALA C CA 1
ATOM 6587 C C . ALA C 1 173 ? -25.614 40.824 55.947 1.00 19.74 153 ALA C C 1
ATOM 6588 O O . ALA C 1 173 ? -24.994 40.898 57.015 1.00 21.53 153 ALA C O 1
ATOM 6590 N N . GLU C 1 174 ? -26.770 40.182 55.806 1.00 21.75 154 GLU C N 1
ATOM 6591 C CA . GLU C 1 174 ? -27.421 39.385 56.885 1.00 24.83 154 GLU C CA 1
ATOM 6592 C C . GLU C 1 174 ? -26.581 38.142 57.171 1.00 24.09 154 GLU C C 1
ATOM 6593 O O . GLU C 1 174 ? -26.343 37.828 58.362 1.00 27.27 154 GLU C O 1
ATOM 6599 N N . ASN C 1 175 ? -26.161 37.448 56.107 1.00 24.09 155 ASN C N 1
ATOM 6600 C CA . ASN C 1 175 ? -25.256 36.275 56.220 1.00 23.82 155 ASN C CA 1
ATOM 6601 C C . ASN C 1 175 ? -24.094 36.644 57.126 1.00 21.15 155 ASN C C 1
ATOM 6602 O O . ASN C 1 175 ? -23.740 35.830 57.953 1.00 21.75 155 ASN C O 1
ATOM 6607 N N . VAL C 1 176 ? -23.497 37.821 56.932 1.00 21.97 156 VAL C N 1
ATOM 6608 C CA . VAL C 1 176 ? -22.309 38.241 57.714 1.00 21.67 156 VAL C CA 1
ATOM 6609 C C . VAL C 1 176 ? -22.768 38.595 59.141 1.00 21.51 156 VAL C C 1
ATOM 6610 O O . VAL C 1 176 ? -22.054 38.220 60.106 1.00 20.29 156 VAL C O 1
ATOM 6614 N N . ALA C 1 177 ? -23.903 39.274 59.295 1.00 22.24 157 ALA C N 1
ATOM 6615 C CA . ALA C 1 177 ? -24.443 39.634 60.639 1.00 23.58 157 ALA C CA 1
ATOM 6616 C C . ALA C 1 177 ? -24.571 38.354 61.480 1.00 24.34 157 ALA C C 1
ATOM 6617 O O . ALA C 1 177 ? -24.117 38.359 62.623 1.00 22.76 157 ALA C O 1
ATOM 6619 N N . GLU C 1 178 ? -25.110 37.282 60.888 1.00 27.70 158 GLU C N 1
ATOM 6620 C CA . GLU C 1 178 ? -25.381 35.993 61.575 1.00 28.03 158 GLU C CA 1
ATOM 6621 C C . GLU C 1 178 ? -24.059 35.271 61.850 1.00 26.05 158 GLU C C 1
ATOM 6622 O O . GLU C 1 178 ? -23.818 34.845 62.997 1.00 21.87 158 GLU C O 1
ATOM 6628 N N . ARG C 1 179 ? -23.204 35.149 60.833 1.00 25.53 159 ARG C N 1
ATOM 6629 C CA . ARG C 1 179 ? -22.066 34.192 60.889 1.00 23.84 159 ARG C CA 1
ATOM 6630 C C . ARG C 1 179 ? -20.948 34.807 61.717 1.00 24.48 159 ARG C C 1
ATOM 6631 O O . ARG C 1 179 ? -20.237 34.035 62.348 1.00 24.87 159 ARG C O 1
ATOM 6639 N N . TYR C 1 180 ? -20.837 36.149 61.742 1.00 25.58 160 TYR C N 1
ATOM 6640 C CA . TYR C 1 180 ? -19.766 36.903 62.448 1.00 25.76 160 TYR C CA 1
ATOM 6641 C C . TYR C 1 180 ? -20.334 37.608 63.692 1.00 24.54 160 TYR C C 1
ATOM 6642 O O . TYR C 1 180 ? -19.580 38.346 64.336 1.00 23.79 160 TYR C O 1
ATOM 6651 N N . ALA C 1 181 ? -21.603 37.375 64.031 1.00 26.27 161 ALA C N 1
ATOM 6652 C CA . ALA C 1 181 ? -22.204 37.750 65.340 1.00 26.17 161 ALA C CA 1
ATOM 6653 C C . ALA C 1 181 ? -22.164 39.281 65.512 1.00 25.31 161 ALA C C 1
ATOM 6654 O O . ALA C 1 181 ? -21.569 39.771 66.490 1.00 25.87 161 ALA C O 1
ATOM 6656 N N . VAL C 1 182 ? -22.701 39.996 64.526 1.00 24.37 162 VAL C N 1
ATOM 6657 C CA . VAL C 1 182 ? -22.810 41.482 64.526 1.00 27.40 162 VAL C CA 1
ATOM 6658 C C . VAL C 1 182 ? -24.284 41.819 64.758 1.00 25.39 162 VAL C C 1
ATOM 6659 O O . VAL C 1 182 ? -25.103 41.709 63.805 1.00 26.67 162 VAL C O 1
ATOM 6663 N N . SER C 1 183 ? -24.606 42.177 66.003 1.00 29.27 163 SER C N 1
ATOM 6664 C CA . SER C 1 183 ? -25.981 42.528 66.433 1.00 28.20 163 SER C CA 1
ATOM 6665 C C . SER C 1 183 ? -26.371 43.843 65.776 1.00 33.41 163 SER C C 1
ATOM 6666 O O . SER C 1 183 ? -25.474 44.651 65.395 1.00 31.07 163 SER C O 1
ATOM 6669 N N . ARG C 1 184 ? -27.670 44.010 65.617 1.00 29.91 164 ARG C N 1
ATOM 6670 C CA . ARG C 1 184 ? -28.296 45.219 65.045 1.00 34.87 164 ARG C CA 1
ATOM 6671 C C . ARG C 1 184 ? -27.805 46.467 65.796 1.00 34.65 164 ARG C C 1
ATOM 6672 O O . ARG C 1 184 ? -27.490 47.446 65.105 1.00 35.45 164 ARG C O 1
ATOM 6680 N N . VAL C 1 185 ? -27.688 46.404 67.129 1.00 35.12 165 VAL C N 1
ATOM 6681 C CA . VAL C 1 185 ? -27.245 47.531 68.007 1.00 34.46 165 VAL C CA 1
ATOM 6682 C C . VAL C 1 185 ? -25.780 47.873 67.705 1.00 32.10 165 VAL C C 1
ATOM 6683 O O . VAL C 1 185 ? -25.452 49.072 67.641 1.00 32.88 165 VAL C O 1
ATOM 6687 N N . GLU C 1 186 ? -24.904 46.874 67.587 1.00 33.60 166 GLU C N 1
ATOM 6688 C CA . GLU C 1 186 ? -23.477 47.099 67.198 1.00 31.63 166 GLU C CA 1
ATOM 6689 C C . GLU C 1 186 ? -23.436 47.777 65.814 1.00 26.97 166 GLU C C 1
ATOM 6690 O O . GLU C 1 186 ? -22.582 48.676 65.644 1.00 27.11 166 GLU C O 1
ATOM 6696 N N . GLN C 1 187 ? -24.344 47.407 64.903 1.00 25.24 167 GLN C N 1
ATOM 6697 C CA . GLN C 1 187 ? -24.444 47.979 63.536 1.00 25.85 167 GLN C CA 1
ATOM 6698 C C . GLN C 1 187 ? -24.885 49.443 63.676 1.00 30.07 167 GLN C C 1
ATOM 6699 O O . GLN C 1 187 ? -24.281 50.321 63.028 1.00 27.23 167 GLN C O 1
ATOM 6705 N N . GLU C 1 188 ? -25.937 49.692 64.471 1.00 29.52 168 GLU C N 1
ATOM 6706 C CA . GLU C 1 188 ? -26.481 51.058 64.713 1.00 30.30 168 GLU C CA 1
ATOM 6707 C C . GLU C 1 188 ? -25.403 51.913 65.393 1.00 26.59 168 GLU C C 1
ATOM 6708 O O . GLU C 1 188 ? -25.336 53.116 65.058 1.00 27.71 168 GLU C O 1
ATOM 6714 N N . GLU C 1 189 ? -24.560 51.349 66.266 1.00 27.06 169 GLU C N 1
ATOM 6715 C CA . GLU C 1 189 ? -23.458 52.107 66.905 1.00 28.89 169 GLU C CA 1
ATOM 6716 C C . GLU C 1 189 ? -22.547 52.646 65.795 1.00 31.13 169 GLU C C 1
ATOM 6717 O O . GLU C 1 189 ? -22.131 53.820 65.886 1.00 29.28 169 GLU C O 1
ATOM 6723 N N . MET C 1 190 ? -22.253 51.837 64.780 1.00 29.20 170 MET C N 1
ATOM 6724 C CA . MET C 1 190 ? -21.314 52.282 63.710 1.00 29.75 170 MET C CA 1
ATOM 6725 C C . MET C 1 190 ? -21.969 53.397 62.881 1.00 26.78 170 MET C C 1
ATOM 6726 O O . MET C 1 190 ? -21.259 54.359 62.592 1.00 25.50 170 MET C O 1
ATOM 6731 N N . ALA C 1 191 ? -23.258 53.285 62.532 1.00 25.79 171 ALA C N 1
ATOM 6732 C CA . ALA C 1 191 ? -24.037 54.358 61.872 1.00 26.51 171 ALA C CA 1
ATOM 6733 C C . ALA C 1 191 ? -23.952 55.657 62.685 1.00 27.56 171 ALA C C 1
ATOM 6734 O O . ALA C 1 191 ? -23.642 56.703 62.101 1.00 24.77 171 ALA C O 1
ATOM 6736 N N . VAL C 1 192 ? -24.162 55.600 64.007 1.00 26.74 172 VAL C N 1
ATOM 6737 C CA . VAL C 1 192 ? -24.111 56.812 64.874 1.00 26.53 172 VAL C CA 1
ATOM 6738 C C . VAL C 1 192 ? -22.754 57.488 64.652 1.00 31.12 172 VAL C C 1
ATOM 6739 O O . VAL C 1 192 ? -22.729 58.692 64.312 1.00 32.91 172 VAL C O 1
ATOM 6743 N N . ARG C 1 193 ? -21.677 56.730 64.847 1.00 28.35 173 ARG C N 1
ATOM 6744 C CA . ARG C 1 193 ? -20.292 57.236 64.817 1.00 30.66 173 ARG C CA 1
ATOM 6745 C C . ARG C 1 193 ? -19.934 57.685 63.397 1.00 29.12 173 ARG C C 1
ATOM 6746 O O . ARG C 1 193 ? -19.143 58.651 63.304 1.00 25.37 173 ARG C O 1
ATOM 6754 N N . SER C 1 194 ? -20.426 56.998 62.352 1.00 25.87 174 SER C N 1
ATOM 6755 C CA . SER C 1 194 ? -20.030 57.348 60.954 1.00 25.26 174 SER C CA 1
ATOM 6756 C C . SER C 1 194 ? -20.598 58.745 60.642 1.00 25.17 174 SER C C 1
ATOM 6757 O O . SER C 1 194 ? -19.842 59.626 60.222 1.00 22.50 174 SER C O 1
ATOM 6760 N N . HIS C 1 195 ? -21.879 58.957 60.905 1.00 23.60 175 HIS C N 1
ATOM 6761 C CA . HIS C 1 195 ? -22.556 60.266 60.729 1.00 26.83 175 HIS C CA 1
ATOM 6762 C C . HIS C 1 195 ? -21.901 61.364 61.587 1.00 25.73 175 HIS C C 1
ATOM 6763 O O . HIS C 1 195 ? -21.708 62.462 61.047 1.00 27.62 175 HIS C O 1
ATOM 6770 N N . ALA C 1 196 ? -21.537 61.094 62.840 1.00 25.57 176 ALA C N 1
ATOM 6771 C CA . ALA C 1 196 ? -20.960 62.089 63.774 1.00 26.92 176 ALA C CA 1
ATOM 6772 C C . ALA C 1 196 ? -19.513 62.440 63.357 1.00 27.84 176 ALA C C 1
ATOM 6773 O O . ALA C 1 196 ? -19.137 63.632 63.430 1.00 21.30 176 ALA C O 1
ATOM 6775 N N . LYS C 1 197 ? -18.726 61.454 62.911 1.00 24.84 177 LYS C N 1
ATOM 6776 C CA . LYS C 1 197 ? -17.368 61.692 62.338 1.00 25.18 177 LYS C CA 1
ATOM 6777 C C . LYS C 1 197 ? -17.480 62.527 61.044 1.00 23.56 177 LYS C C 1
ATOM 6778 O O . LYS C 1 197 ? -16.589 63.369 60.856 1.00 21.46 177 LYS C O 1
ATOM 6784 N N . ALA C 1 198 ? -18.528 62.355 60.228 1.00 23.55 178 ALA C N 1
ATOM 6785 C CA . ALA C 1 198 ? -18.710 63.083 58.935 1.00 26.31 178 ALA C CA 1
ATOM 6786 C C . ALA C 1 198 ? -19.167 64.526 59.217 1.00 28.74 178 ALA C C 1
ATOM 6787 O O . ALA C 1 198 ? -18.753 65.468 58.488 1.00 25.71 178 ALA C O 1
ATOM 6789 N N . VAL C 1 199 ? -20.010 64.689 60.238 1.00 27.03 179 VAL C N 1
ATOM 6790 C CA . VAL C 1 199 ? -20.499 66.031 60.679 1.00 27.48 179 VAL C CA 1
ATOM 6791 C C . VAL C 1 199 ? -19.274 66.799 61.159 1.00 24.09 179 VAL C C 1
ATOM 6792 O O . VAL C 1 199 ? -19.102 67.963 60.758 1.00 25.87 179 VAL C O 1
ATOM 6796 N N . ALA C 1 200 ? -18.473 66.193 62.020 1.00 24.25 180 ALA C N 1
ATOM 6797 C CA . ALA C 1 200 ? -17.262 66.816 62.599 1.00 23.99 180 ALA C CA 1
ATOM 6798 C C . ALA C 1 200 ? -16.366 67.296 61.456 1.00 24.23 180 ALA C C 1
ATOM 6799 O O . ALA C 1 200 ? -15.961 68.467 61.463 1.00 21.36 180 ALA C O 1
ATOM 6801 N N . ALA C 1 201 ? -16.058 66.400 60.515 1.00 22.69 181 ALA C N 1
ATOM 6802 C CA . ALA C 1 201 ? -15.214 66.735 59.335 1.00 24.08 181 ALA C CA 1
ATOM 6803 C C . ALA C 1 201 ? -15.851 67.913 58.598 1.00 22.95 181 ALA C C 1
ATOM 6804 O O . ALA C 1 201 ? -15.165 68.930 58.402 1.00 24.02 181 ALA C O 1
ATOM 6806 N N . ARG C 1 202 ? -17.101 67.757 58.169 1.00 23.01 182 ARG C N 1
ATOM 6807 C CA . ARG C 1 202 ? -17.775 68.749 57.312 1.00 26.20 182 ARG C CA 1
ATOM 6808 C C . ARG C 1 202 ? -17.790 70.097 58.053 1.00 29.43 182 ARG C C 1
ATOM 6809 O O . ARG C 1 202 ? -17.483 71.108 57.423 1.00 24.85 182 ARG C O 1
ATOM 6817 N N . GLU C 1 203 ? -18.032 70.108 59.364 1.00 28.56 183 GLU C N 1
ATOM 6818 C CA . GLU C 1 203 ? -18.242 71.390 60.096 1.00 30.49 183 GLU C CA 1
ATOM 6819 C C . GLU C 1 203 ? -16.908 72.106 60.289 1.00 28.09 183 GLU C C 1
ATOM 6820 O O . GLU C 1 203 ? -16.942 73.326 60.441 1.00 28.72 183 GLU C O 1
ATOM 6826 N N . ALA C 1 204 ? -15.772 71.403 60.221 1.00 25.02 184 ALA C N 1
ATOM 6827 C CA . ALA C 1 204 ? -14.423 71.989 60.399 1.00 23.41 184 ALA C CA 1
ATOM 6828 C C . ALA C 1 204 ? -13.811 72.399 59.036 1.00 22.91 184 ALA C C 1
ATOM 6829 O O . ALA C 1 204 ? -12.639 72.822 59.035 1.00 22.17 184 ALA C O 1
ATOM 6831 N N . GLY C 1 205 ? -14.552 72.253 57.941 1.00 21.68 185 GLY C N 1
ATOM 6832 C CA . GLY C 1 205 ? -14.070 72.558 56.569 1.00 23.20 185 GLY C CA 1
ATOM 6833 C C . GLY C 1 205 ? -13.106 71.504 56.039 1.00 22.35 185 GLY C C 1
ATOM 6834 O O . GLY C 1 205 ? -12.374 71.806 55.059 1.00 22.32 185 GLY C O 1
ATOM 6835 N N . LEU C 1 206 ? -13.083 70.311 56.636 1.00 21.32 186 LEU C N 1
ATOM 6836 C CA . LEU C 1 206 ? -12.084 69.249 56.314 1.00 21.52 186 LEU C CA 1
ATOM 6837 C C . LEU C 1 206 ? -12.573 68.347 55.180 1.00 18.94 186 LEU C C 1
ATOM 6838 O O . LEU C 1 206 ? -11.780 67.431 54.808 1.00 18.81 186 LEU C O 1
ATOM 6843 N N . LEU C 1 207 ? -13.765 68.559 54.649 1.00 18.65 187 LEU C N 1
ATOM 6844 C CA . LEU C 1 207 ? -14.156 67.910 53.365 1.00 20.32 187 LEU C CA 1
ATOM 6845 C C . LEU C 1 207 ? -14.128 68.900 52.206 1.00 20.19 187 LEU C C 1
ATOM 6846 O O . LEU C 1 207 ? -14.373 68.463 51.068 1.00 21.21 187 LEU C O 1
ATOM 6851 N N . ARG C 1 208 ? -13.868 70.184 52.426 1.00 19.46 188 ARG C N 1
ATOM 6852 C CA . ARG C 1 208 ? -14.047 71.156 51.309 1.00 20.78 188 ARG C CA 1
ATOM 6853 C C . ARG C 1 208 ? -12.979 70.997 50.212 1.00 18.63 188 ARG C C 1
ATOM 6854 O O . ARG C 1 208 ? -13.341 71.140 49.013 1.00 19.78 188 ARG C O 1
ATOM 6862 N N . GLU C 1 209 ? -11.728 70.796 50.605 1.00 21.07 189 GLU C N 1
ATOM 6863 C CA . GLU C 1 209 ? -10.527 70.823 49.712 1.00 21.99 189 GLU C CA 1
ATOM 6864 C C . GLU C 1 209 ? -10.630 69.694 48.664 1.00 25.33 189 GLU C C 1
ATOM 6865 O O . GLU C 1 209 ? -10.300 69.926 47.469 1.00 22.67 189 GLU C O 1
ATOM 6871 N N . GLU C 1 210 ? -11.137 68.534 49.073 1.00 22.78 190 GLU C N 1
ATOM 6872 C CA . GLU C 1 210 ? -11.297 67.363 48.173 1.00 21.29 190 GLU C CA 1
ATOM 6873 C C . GLU C 1 210 ? -12.477 67.574 47.223 1.00 21.92 190 GLU C C 1
ATOM 6874 O O . GLU C 1 210 ? -12.514 66.894 46.178 1.00 23.07 190 GLU C O 1
ATOM 6880 N N . ILE C 1 211 ? -13.411 68.488 47.502 1.00 20.47 191 ILE C N 1
ATOM 6881 C CA . ILE C 1 211 ? -14.651 68.586 46.698 1.00 20.49 191 ILE C CA 1
ATOM 6882 C C . ILE C 1 211 ? -14.498 69.555 45.512 1.00 23.22 191 ILE C C 1
ATOM 6883 O O . ILE C 1 211 ? -13.890 70.646 45.663 1.00 22.85 191 ILE C O 1
ATOM 6888 N N . VAL C 1 212 ? -15.056 69.132 44.380 1.00 20.01 192 VAL C N 1
ATOM 6889 C CA . VAL C 1 212 ? -15.288 69.949 43.162 1.00 20.48 192 VAL C CA 1
ATOM 6890 C C . VAL C 1 212 ? -16.775 70.277 43.100 1.00 19.49 192 VAL C C 1
ATOM 6891 O O . VAL C 1 212 ? -17.585 69.347 42.937 1.00 20.25 192 VAL C O 1
ATOM 6895 N N . ALA C 1 213 ? -17.145 71.553 43.237 1.00 19.41 193 ALA C N 1
ATOM 6896 C CA . ALA C 1 213 ? -18.575 71.947 43.168 1.00 19.61 193 ALA C CA 1
ATOM 6897 C C . ALA C 1 213 ? -19.088 71.688 41.754 1.00 22.07 193 ALA C C 1
ATOM 6898 O O . ALA C 1 213 ? -18.296 71.824 40.770 1.00 21.21 193 ALA C O 1
ATOM 6900 N N . ILE C 1 214 ? -20.352 71.300 41.629 1.00 20.95 194 ILE C N 1
ATOM 6901 C CA . ILE C 1 214 ? -20.968 70.936 40.328 1.00 21.84 194 ILE C CA 1
ATOM 6902 C C . ILE C 1 214 ? -22.084 71.923 40.046 1.00 25.77 194 ILE C C 1
ATOM 6903 O O . ILE C 1 214 ? -22.960 72.064 40.928 1.00 26.21 194 ILE C O 1
ATOM 6908 N N . ASP C 1 215 ? -22.097 72.497 38.844 1.00 26.27 195 ASP C N 1
ATOM 6909 C CA . ASP C 1 215 ? -23.225 73.343 38.387 1.00 29.57 195 ASP C CA 1
ATOM 6910 C C . ASP C 1 215 ? -24.393 72.429 38.026 1.00 29.77 195 ASP C C 1
ATOM 6911 O O . ASP C 1 215 ? -24.171 71.432 37.339 1.00 35.41 195 ASP C O 1
ATOM 6916 N N . THR C 1 216 ? -25.600 72.734 38.485 1.00 30.66 196 THR C N 1
ATOM 6917 C CA . THR C 1 216 ? -26.812 71.952 38.129 1.00 31.36 196 THR C CA 1
ATOM 6918 C C . THR C 1 216 ? -27.880 72.900 37.621 1.00 35.00 196 THR C C 1
ATOM 6919 O O . THR C 1 216 ? -27.754 74.106 37.772 1.00 31.13 196 THR C O 1
ATOM 6923 N N . PRO C 1 217 ? -28.924 72.374 36.949 1.00 37.26 197 PRO C N 1
ATOM 6924 C CA . PRO C 1 217 ? -30.110 73.170 36.654 1.00 39.16 197 PRO C CA 1
ATOM 6925 C C . PRO C 1 217 ? -30.593 73.982 37.870 1.00 39.57 197 PRO C C 1
ATOM 6926 O O . PRO C 1 217 ? -30.938 75.134 37.706 1.00 47.03 197 PRO C O 1
ATOM 6930 N N . ALA C 1 218 ? -30.549 73.414 39.076 1.00 40.45 198 ALA C N 1
ATOM 6931 C CA . ALA C 1 218 ? -31.099 74.042 40.300 1.00 38.00 198 ALA C CA 1
ATOM 6932 C C . ALA C 1 218 ? -30.085 74.967 40.988 1.00 38.14 198 ALA C C 1
ATOM 6933 O O . ALA C 1 218 ? -30.466 75.569 42.006 1.00 39.96 198 ALA C O 1
ATOM 6935 N N . GLY C 1 219 ? -28.838 75.057 40.507 1.00 36.74 199 GLY C N 1
ATOM 6936 C CA . GLY C 1 219 ? -27.763 75.845 41.150 1.00 32.71 199 GLY C CA 1
ATOM 6937 C C . GLY C 1 219 ? -26.508 75.026 41.427 1.00 33.55 199 GLY C C 1
ATOM 6938 O O . GLY C 1 219 ? -26.498 73.813 41.080 1.00 31.76 199 GLY C O 1
ATOM 6939 N N . ARG C 1 220 ? -25.508 75.656 42.056 1.00 32.62 200 ARG C N 1
ATOM 6940 C CA . ARG C 1 220 ? -24.151 75.097 42.298 1.00 34.85 200 ARG C CA 1
ATOM 6941 C C . ARG C 1 220 ? -24.187 74.219 43.563 1.00 34.26 200 ARG C C 1
ATOM 6942 O O . ARG C 1 220 ? -24.523 74.721 44.656 1.00 30.86 200 ARG C O 1
ATOM 6950 N N . VAL C 1 221 ? -23.844 72.937 43.419 1.00 27.66 201 VAL C N 1
ATOM 6951 C CA . VAL C 1 221 ? -23.862 71.940 44.528 1.00 26.69 201 VAL C CA 1
ATOM 6952 C C . VAL C 1 221 ? -22.429 71.820 45.041 1.00 27.76 201 VAL C C 1
ATOM 6953 O O . VAL C 1 221 ? -21.532 71.425 44.264 1.00 25.67 201 VAL C O 1
ATOM 6957 N N . ALA C 1 222 ? -22.180 72.173 46.289 1.00 27.08 202 ALA C N 1
ATOM 6958 C CA . ALA C 1 222 ? -20.796 72.243 46.780 1.00 27.62 202 ALA C CA 1
ATOM 6959 C C . ALA C 1 222 ? -20.633 71.418 48.053 1.00 28.06 202 ALA C C 1
ATOM 6960 O O . ALA C 1 222 ? -19.499 71.259 48.502 1.00 27.89 202 ALA C O 1
ATOM 6962 N N . GLU C 1 223 ? -21.715 70.905 48.630 1.00 27.13 203 GLU C N 1
ATOM 6963 C CA . GLU C 1 223 ? -21.639 70.138 49.900 1.00 30.33 203 GLU C CA 1
ATOM 6964 C C . GLU C 1 223 ? -22.271 68.755 49.727 1.00 26.30 203 GLU C C 1
ATOM 6965 O O . GLU C 1 223 ? -23.206 68.633 48.949 1.00 26.81 203 GLU C O 1
ATOM 6971 N N . ASP C 1 224 ? -21.823 67.804 50.534 1.00 26.76 204 ASP C N 1
ATOM 6972 C CA . ASP C 1 224 ? -22.311 66.402 50.544 1.00 26.54 204 ASP C CA 1
ATOM 6973 C C . ASP C 1 224 ? -23.774 66.374 50.996 1.00 26.13 204 ASP C C 1
ATOM 6974 O O . ASP C 1 224 ? -24.148 67.251 51.790 1.00 25.18 204 ASP C O 1
ATOM 6979 N N . GLY C 1 225 ? -24.544 65.407 50.497 1.00 25.36 205 GLY C N 1
ATOM 6980 C CA . GLY C 1 225 ? -26.010 65.338 50.631 1.00 29.00 205 GLY C CA 1
ATOM 6981 C C . GLY C 1 225 ? -26.485 64.249 51.581 1.00 30.28 205 GLY C C 1
ATOM 6982 O O . GLY C 1 225 ? -27.664 64.306 51.940 1.00 34.11 205 GLY C O 1
ATOM 6983 N N . CYS C 1 226 ? -25.658 63.244 51.904 1.00 29.51 206 CYS C N 1
ATOM 6984 C CA . CYS C 1 226 ? -26.138 61.973 52.523 1.00 28.61 206 CYS C CA 1
ATOM 6985 C C . CYS C 1 226 ? -25.920 62.006 54.032 1.00 25.95 206 CYS C C 1
ATOM 6986 O O . CYS C 1 226 ? -26.401 61.085 54.699 1.00 26.68 206 CYS C O 1
ATOM 6989 N N . ILE C 1 227 ? -25.214 63.013 54.539 1.00 24.66 207 ILE C N 1
ATOM 6990 C CA . ILE C 1 227 ? -24.888 63.107 55.986 1.00 25.16 207 ILE C CA 1
ATOM 6991 C C . ILE C 1 227 ? -26.199 63.443 56.703 1.00 27.24 207 ILE C C 1
ATOM 6992 O O . ILE C 1 227 ? -26.913 64.282 56.180 1.00 27.34 207 ILE C O 1
ATOM 6997 N N . ARG C 1 228 ? -26.466 62.773 57.820 1.00 28.25 208 ARG C N 1
ATOM 6998 C CA . ARG C 1 228 ? -27.710 62.872 58.629 1.00 31.36 208 ARG C CA 1
ATOM 6999 C C . ARG C 1 228 ? -27.274 63.211 60.050 1.00 28.20 208 ARG C C 1
ATOM 7000 O O . ARG C 1 228 ? -27.148 62.361 60.923 1.00 27.20 208 ARG C O 1
ATOM 7008 N N . PRO C 1 229 ? -27.004 64.497 60.331 1.00 29.47 209 PRO C N 1
ATOM 7009 C CA . PRO C 1 229 ? -26.523 64.897 61.653 1.00 31.05 209 PRO C CA 1
ATOM 7010 C C . PRO C 1 229 ? -27.579 64.522 62.712 1.00 29.65 209 PRO C C 1
ATOM 7011 O O . PRO C 1 229 ? -28.723 64.573 62.416 1.00 28.29 209 PRO C O 1
ATOM 7015 N N . GLY C 1 230 ? -27.170 64.097 63.899 1.00 34.47 210 GLY C N 1
ATOM 7016 C CA . GLY C 1 230 ? -28.116 63.736 64.972 1.00 35.93 210 GLY C CA 1
ATOM 7017 C C . GLY C 1 230 ? -28.624 62.305 64.872 1.00 34.92 210 GLY C C 1
ATOM 7018 O O . GLY C 1 230 ? -29.461 61.936 65.718 1.00 35.41 210 GLY C O 1
ATOM 7019 N N . THR C 1 231 ? -28.124 61.496 63.930 1.00 33.81 211 THR C N 1
ATOM 7020 C CA . THR C 1 231 ? -28.347 60.017 63.878 1.00 28.20 211 THR C CA 1
ATOM 7021 C C . THR C 1 231 ? -28.015 59.407 65.245 1.00 27.86 211 THR C C 1
ATOM 7022 O O . THR C 1 231 ? -26.872 59.593 65.727 1.00 28.51 211 THR C O 1
ATOM 7026 N N . ASN C 1 232 ? -28.941 58.654 65.848 1.00 31.13 212 ASN C N 1
ATOM 7027 C CA . ASN C 1 232 ? -28.762 58.173 67.246 1.00 32.27 212 ASN C CA 1
ATOM 7028 C C . ASN C 1 232 ? -29.502 56.845 67.464 1.00 31.11 212 ASN C C 1
ATOM 7029 O O . ASN C 1 232 ? -30.490 56.583 66.758 1.00 31.53 212 ASN C O 1
ATOM 7034 N N . LEU C 1 233 ? -29.019 56.080 68.447 1.00 33.76 213 LEU C N 1
ATOM 7035 C CA . LEU C 1 233 ? -29.399 54.674 68.749 1.00 33.44 213 LEU C CA 1
ATOM 7036 C C . LEU C 1 233 ? -30.910 54.584 68.927 1.00 35.70 213 LEU C C 1
ATOM 7037 O O . LEU C 1 233 ? -31.502 53.656 68.351 1.00 36.18 213 LEU C O 1
ATOM 7042 N N . GLU C 1 234 ? -31.522 55.540 69.640 1.00 38.23 214 GLU C N 1
ATOM 7043 C CA . GLU C 1 234 ? -32.969 55.462 69.971 1.00 42.48 214 GLU C CA 1
ATOM 7044 C C . GLU C 1 234 ? -33.811 55.524 68.685 1.00 37.21 214 GLU C C 1
ATOM 7045 O O . GLU C 1 234 ? -34.795 54.765 68.582 1.00 41.13 214 GLU C O 1
ATOM 7051 N N . SER C 1 235 ? -33.446 56.374 67.727 1.00 39.92 215 SER C N 1
ATOM 7052 C CA . SER C 1 235 ? -34.216 56.595 66.475 1.00 38.10 215 SER C CA 1
ATOM 7053 C C . SER C 1 235 ? -33.895 55.484 65.465 1.00 38.58 215 SER C C 1
ATOM 7054 O O . SER C 1 235 ? -34.810 55.040 64.748 1.00 39.36 215 SER C O 1
ATOM 7057 N N . LEU C 1 236 ? -32.633 55.054 65.409 1.00 38.65 216 LEU C N 1
ATOM 7058 C CA . LEU C 1 236 ? -32.195 53.888 64.586 1.00 37.82 216 LEU C CA 1
ATOM 7059 C C . LEU C 1 236 ? -32.946 52.636 65.065 1.00 36.36 216 LEU C C 1
ATOM 7060 O O . LEU C 1 236 ? -33.417 51.872 64.210 1.00 35.18 216 LEU C O 1
ATOM 7065 N N . ALA C 1 237 ? -33.057 52.456 66.389 1.00 38.88 217 ALA C N 1
ATOM 7066 C CA . ALA C 1 237 ? -33.693 51.287 67.050 1.00 38.52 217 ALA C CA 1
ATOM 7067 C C . ALA C 1 237 ? -35.146 51.132 66.587 1.00 38.00 217 ALA C C 1
ATOM 7068 O O . ALA C 1 237 ? -35.660 50.015 66.693 1.00 37.87 217 ALA C O 1
ATOM 7070 N N . GLN C 1 238 ? -35.771 52.188 66.056 1.00 40.79 218 GLN C N 1
ATOM 7071 C CA . GLN C 1 238 ? -37.217 52.197 65.702 1.00 40.79 218 GLN C CA 1
ATOM 7072 C C . GLN C 1 238 ? -37.425 51.880 64.222 1.00 39.44 218 GLN C C 1
ATOM 7073 O O . GLN C 1 238 ? -38.586 51.722 63.831 1.00 37.61 218 GLN C O 1
ATOM 7079 N N . LEU C 1 239 ? -36.377 51.749 63.405 1.00 40.64 219 LEU C N 1
ATOM 7080 C CA . LEU C 1 239 ? -36.584 51.467 61.951 1.00 41.84 219 LEU C CA 1
ATOM 7081 C C . LEU C 1 239 ? -36.921 49.983 61.747 1.00 40.64 219 LEU C C 1
ATOM 7082 O O . LEU C 1 239 ? -36.577 49.163 62.619 1.00 38.59 219 LEU C O 1
ATOM 7087 N N . LYS C 1 240 ? -37.543 49.670 60.613 1.00 40.55 220 LYS C N 1
ATOM 7088 C CA . LYS C 1 240 ? -37.881 48.293 60.169 1.00 47.47 220 LYS C CA 1
ATOM 7089 C C . LYS C 1 240 ? -36.658 47.642 59.528 1.00 47.62 220 LYS C C 1
ATOM 7090 O O . LYS C 1 240 ? -35.977 48.286 58.733 1.00 49.93 220 LYS C O 1
ATOM 7096 N N . PRO C 1 241 ? -36.382 46.344 59.809 1.00 48.28 221 PRO C N 1
ATOM 7097 C CA . PRO C 1 241 ? -35.443 45.555 59.010 1.00 45.34 221 PRO C CA 1
ATOM 7098 C C . PRO C 1 241 ? -35.660 45.742 57.505 1.00 42.14 221 PRO C C 1
ATOM 7099 O O . PRO C 1 241 ? -36.768 45.941 57.112 1.00 46.91 221 PRO C O 1
ATOM 7103 N N . ALA C 1 242 ? -34.603 45.690 56.697 1.00 40.06 222 ALA C N 1
ATOM 7104 C CA . ALA C 1 242 ? -34.702 45.809 55.221 1.00 34.84 222 ALA C CA 1
ATOM 7105 C C . ALA C 1 242 ? -34.673 44.424 54.575 1.00 34.22 222 ALA C C 1
ATOM 7106 O O . ALA C 1 242 ? -35.144 44.303 53.433 1.00 35.70 222 ALA C O 1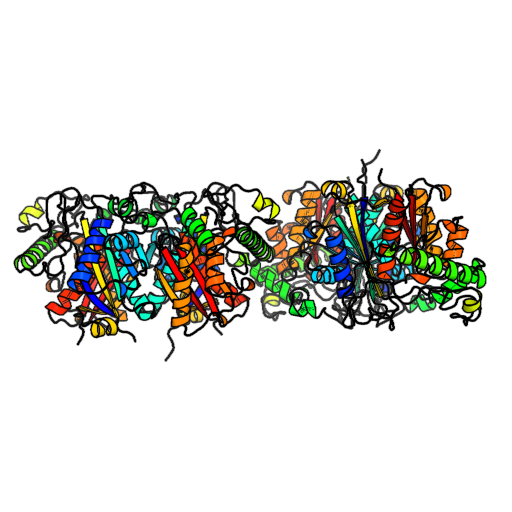
ATOM 7108 N N . PHE C 1 243 ? -34.098 43.438 55.266 1.00 37.52 223 PHE C N 1
ATOM 7109 C CA . PHE C 1 243 ? -33.730 42.117 54.699 1.00 42.00 223 PHE C CA 1
ATOM 7110 C C . PHE C 1 243 ? -34.117 41.013 55.688 1.00 45.26 223 PHE C C 1
ATOM 7111 O O . PHE C 1 243 ? -33.399 39.988 55.793 1.00 40.82 223 PHE C O 1
ATOM 7119 N N . GLY C 1 244 ? -35.227 41.222 56.400 1.00 40.70 224 GLY C N 1
ATOM 7120 C CA . GLY C 1 244 ? -35.815 40.222 57.304 1.00 40.25 224 GLY C CA 1
ATOM 7121 C C . GLY C 1 244 ? -34.841 39.772 58.365 1.00 39.37 224 GLY C C 1
ATOM 7122 O O . GLY C 1 244 ? -34.927 38.597 58.776 1.00 40.84 224 GLY C O 1
ATOM 7123 N N . GLY C 1 245 ? -33.959 40.662 58.825 1.00 34.61 225 GLY C N 1
ATOM 7124 C CA . GLY C 1 245 ? -32.996 40.323 59.885 1.00 34.62 225 GLY C CA 1
ATOM 7125 C C . GLY C 1 245 ? -32.608 41.529 60.711 1.00 36.17 225 GLY C C 1
ATOM 7126 O O . GLY C 1 245 ? -33.530 42.231 61.161 1.00 37.17 225 GLY C O 1
ATOM 7127 N N . SER C 1 246 ? -31.295 41.729 60.922 1.00 32.13 226 SER C N 1
ATOM 7128 C CA . SER C 1 246 ? -30.690 42.779 61.777 1.00 31.02 226 SER C CA 1
ATOM 7129 C C . SER C 1 246 ? -30.426 44.046 60.963 1.00 31.92 226 SER C C 1
ATOM 7130 O O . SER C 1 246 ? -30.360 45.102 61.583 1.00 29.28 226 SER C O 1
ATOM 7133 N N . VAL C 1 247 ? -30.284 43.946 59.635 1.00 28.77 227 VAL C N 1
ATOM 7134 C CA . VAL C 1 247 ? -29.837 45.087 58.786 1.00 31.43 227 VAL C CA 1
ATOM 7135 C C . VAL C 1 247 ? -31.033 46.006 58.545 1.00 32.68 227 VAL C C 1
ATOM 7136 O O . VAL C 1 247 ? -32.110 45.465 58.225 1.00 32.06 227 VAL C O 1
ATOM 7140 N N . THR C 1 248 ? -30.814 47.329 58.644 1.00 31.69 228 THR C N 1
ATOM 7141 C CA . THR C 1 248 ? -31.786 48.400 58.296 1.00 33.96 228 THR C CA 1
ATOM 7142 C C . THR C 1 248 ? -31.240 49.212 57.120 1.00 36.33 228 THR C C 1
ATOM 7143 O O . THR C 1 248 ? -30.025 49.137 56.875 1.00 36.12 228 THR C O 1
ATOM 7147 N N . ALA C 1 249 ? -32.087 50.020 56.476 1.00 35.96 229 ALA C N 1
ATOM 7148 C CA . ALA C 1 249 ? -31.670 51.053 55.496 1.00 35.57 229 ALA C CA 1
ATOM 7149 C C . ALA C 1 249 ? -30.597 51.978 56.095 1.00 34.63 229 ALA C C 1
ATOM 7150 O O . ALA C 1 249 ? -29.746 52.438 55.313 1.00 38.78 229 ALA C O 1
ATOM 7152 N N . ALA C 1 250 ? -30.571 52.212 57.412 1.00 31.91 230 ALA C N 1
ATOM 7153 C CA . ALA C 1 250 ? -29.619 53.143 58.066 1.00 31.15 230 ALA C CA 1
ATOM 7154 C C . ALA C 1 250 ? -28.239 52.502 58.285 1.00 28.48 230 ALA C C 1
ATOM 7155 O O . ALA C 1 250 ? -27.292 53.254 58.467 1.00 25.63 230 ALA C O 1
ATOM 7157 N N . THR C 1 251 ? -28.134 51.175 58.322 1.00 25.24 231 THR C N 1
ATOM 7158 C CA . THR C 1 251 ? -26.858 50.452 58.544 1.00 25.21 231 THR C CA 1
ATOM 7159 C C . THR C 1 251 ? -26.452 49.829 57.199 1.00 24.23 231 THR C C 1
ATOM 7160 O O . THR C 1 251 ? -25.649 48.915 57.204 1.00 28.89 231 THR C O 1
ATOM 7164 N N . SER C 1 252 ? -27.019 50.324 56.108 1.00 24.40 232 SER C N 1
ATOM 7165 C CA . SER C 1 252 ? -26.657 50.032 54.703 1.00 24.81 232 SER C CA 1
ATOM 7166 C C . SER C 1 252 ? -26.208 51.345 54.093 1.00 26.12 232 SER C C 1
ATOM 7167 O O . SER C 1 252 ? -26.838 52.383 54.424 1.00 24.02 232 SER C O 1
ATOM 7170 N N . SER C 1 253 ? -25.207 51.297 53.211 1.00 24.59 233 SER C N 1
ATOM 7171 C CA . SER C 1 253 ? -24.857 52.447 52.344 1.00 25.63 233 SER C CA 1
ATOM 7172 C C . SER C 1 253 ? -26.060 52.863 51.522 1.00 22.91 233 SER C C 1
ATOM 7173 O O . SER C 1 253 ? -26.834 52.028 51.068 1.00 21.51 233 SER C O 1
ATOM 7176 N N . PRO C 1 254 ? -26.288 54.174 51.323 1.00 21.32 234 PRO C N 1
ATOM 7177 C CA . PRO C 1 254 ? -27.329 54.613 50.405 1.00 23.48 234 PRO C CA 1
ATOM 7178 C C . PRO C 1 254 ? -26.946 54.521 48.928 1.00 22.65 234 PRO C C 1
ATOM 7179 O O . PRO C 1 254 ? -25.761 54.504 48.614 1.00 22.47 234 PRO C O 1
ATOM 7183 N N . LEU C 1 255 ? -27.957 54.380 48.085 1.00 22.97 235 LEU C N 1
ATOM 7184 C CA . LEU C 1 255 ? -27.891 54.611 46.631 1.00 25.83 235 LEU C CA 1
ATOM 7185 C C . LEU C 1 255 ? -27.400 56.042 46.462 1.00 27.70 235 LEU C C 1
ATOM 7186 O O . LEU C 1 255 ? -28.039 56.935 47.020 1.00 25.68 235 LEU C O 1
ATOM 7191 N N . THR C 1 256 ? -26.293 56.235 45.742 1.00 24.17 236 THR C N 1
ATOM 7192 C CA . THR C 1 256 ? -25.543 57.514 45.697 1.00 23.37 236 THR C CA 1
ATOM 7193 C C . THR C 1 256 ? -25.144 57.864 44.249 1.00 22.72 236 THR C C 1
ATOM 7194 O O . THR C 1 256 ? -24.868 56.936 43.451 1.00 20.61 236 THR C O 1
ATOM 7198 N N . ASP C 1 257 ? -25.162 59.166 43.932 1.00 21.24 237 ASP C N 1
ATOM 7199 C CA . ASP C 1 257 ? -24.563 59.786 42.716 1.00 21.53 237 ASP C CA 1
ATOM 7200 C C . ASP C 1 257 ? -23.248 60.463 43.116 1.00 18.19 237 ASP C C 1
ATOM 7201 O O . ASP C 1 257 ? -23.233 61.189 44.094 1.00 15.91 237 ASP C O 1
ATOM 7206 N N . GLY C 1 258 ? -22.174 60.275 42.350 1.00 17.83 238 GLY C N 1
ATOM 7207 C CA . GLY C 1 258 ? -20.856 60.805 42.743 1.00 16.30 238 GLY C CA 1
ATOM 7208 C C . GLY C 1 258 ? -19.776 60.356 41.770 1.00 17.36 238 GLY C C 1
ATOM 7209 O O . GLY C 1 258 ? -19.934 59.299 41.112 1.00 17.58 238 GLY C O 1
ATOM 7210 N N . SER C 1 259 ? -18.722 61.148 41.667 1.00 18.95 239 SER C N 1
ATOM 7211 C CA . SER C 1 259 ? -17.487 60.778 40.929 1.00 18.11 239 SER C CA 1
ATOM 7212 C C . SER C 1 259 ? -16.305 61.222 41.777 1.00 17.19 239 SER C C 1
ATOM 7213 O O . SER C 1 259 ? -16.437 62.255 42.455 1.00 16.69 239 SER C O 1
ATOM 7216 N N . ALA C 1 260 ? -15.199 60.478 41.726 1.00 17.70 240 ALA C N 1
ATOM 7217 C CA . ALA C 1 260 ? -13.922 60.785 42.406 1.00 16.20 240 ALA C CA 1
ATOM 7218 C C . ALA C 1 260 ? -12.761 60.531 41.439 1.00 16.05 240 ALA C C 1
ATOM 7219 O O . ALA C 1 260 ? -12.888 59.675 40.536 1.00 15.35 240 ALA C O 1
ATOM 7221 N N . ALA C 1 261 ? -11.646 61.229 41.632 1.00 15.72 241 ALA C N 1
ATOM 7222 C CA . ALA C 1 261 ? -10.502 61.138 40.707 1.00 15.80 241 ALA C CA 1
ATOM 7223 C C . ALA C 1 261 ? -9.207 61.359 41.475 1.00 15.23 241 ALA C C 1
ATOM 7224 O O . ALA C 1 261 ? -9.155 62.224 42.394 1.00 15.11 241 ALA C O 1
ATOM 7226 N N . LEU C 1 262 ? -8.207 60.547 41.166 1.00 16.69 242 LEU C N 1
ATOM 7227 C CA . LEU C 1 262 ? -6.853 60.686 41.734 1.00 15.88 242 LEU C CA 1
ATOM 7228 C C . LEU C 1 262 ? -5.870 60.948 40.595 1.00 17.03 242 LEU C C 1
ATOM 7229 O O . LEU C 1 262 ? -6.059 60.403 39.474 1.00 16.62 242 LEU C O 1
ATOM 7234 N N . LEU C 1 263 ? -4.780 61.641 40.919 1.00 17.58 243 LEU C N 1
ATOM 7235 C CA . LEU C 1 263 ? -3.567 61.706 40.054 1.00 16.79 243 LEU C CA 1
ATOM 7236 C C . LEU C 1 263 ? -2.629 60.645 40.593 1.00 16.38 243 LEU C C 1
ATOM 7237 O O . LEU C 1 263 ? -2.247 60.749 41.804 1.00 15.54 243 LEU C O 1
ATOM 7242 N N . VAL C 1 264 ? -2.390 59.608 39.802 1.00 16.08 244 VAL C N 1
ATOM 7243 C CA . VAL C 1 264 ? -1.438 58.526 40.153 1.00 15.86 244 VAL C CA 1
ATOM 7244 C C . VAL C 1 264 ? -0.210 58.741 39.264 1.00 16.61 244 VAL C C 1
ATOM 7245 O O . VAL C 1 264 ? -0.364 58.764 38.010 1.00 14.78 244 VAL C O 1
ATOM 7249 N N . CYS C 1 265 ? 0.992 58.842 39.839 1.00 17.41 245 CYS C N 1
ATOM 7250 C CA . CYS C 1 265 ? 2.138 59.240 38.980 1.00 16.46 245 CYS C CA 1
ATOM 7251 C C . CYS C 1 265 ? 3.435 58.777 39.600 1.00 18.12 245 CYS C C 1
ATOM 7252 O O . CYS C 1 265 ? 3.411 58.339 40.751 1.00 16.97 245 CYS C O 1
ATOM 7255 N N . SER C 1 266 ? 4.524 58.835 38.829 1.00 17.06 246 SER C N 1
ATOM 7256 C CA . SER C 1 266 ? 5.856 58.586 39.432 1.00 18.88 246 SER C CA 1
ATOM 7257 C C . SER C 1 266 ? 6.125 59.692 40.476 1.00 18.15 246 SER C C 1
ATOM 7258 O O . SER C 1 266 ? 5.675 60.822 40.294 1.00 18.30 246 SER C O 1
ATOM 7261 N N . GLU C 1 267 ? 6.812 59.360 41.559 1.00 23.29 247 GLU C N 1
ATOM 7262 C CA . GLU C 1 267 ? 7.303 60.366 42.529 1.00 24.82 247 GLU C CA 1
ATOM 7263 C C . GLU C 1 267 ? 8.134 61.414 41.765 1.00 24.63 247 GLU C C 1
ATOM 7264 O O . GLU C 1 267 ? 7.913 62.617 41.995 1.00 27.11 247 GLU C O 1
ATOM 7270 N N . ASP C 1 268 ? 8.947 60.993 40.799 1.00 25.87 248 ASP C N 1
ATOM 7271 C CA . ASP C 1 268 ? 9.797 61.914 39.995 1.00 29.56 248 ASP C CA 1
ATOM 7272 C C . ASP C 1 268 ? 8.951 62.940 39.235 1.00 25.04 248 ASP C C 1
ATOM 7273 O O . ASP C 1 268 ? 9.363 64.122 39.139 1.00 23.34 248 ASP C O 1
ATOM 7278 N N . PHE C 1 269 ? 7.805 62.527 38.681 1.00 21.75 249 PHE C N 1
ATOM 7279 C CA . PHE C 1 269 ? 6.875 63.422 37.971 1.00 20.28 249 PHE C CA 1
ATOM 7280 C C . PHE C 1 269 ? 6.273 64.420 38.969 1.00 22.79 249 PHE C C 1
ATOM 7281 O O . PHE C 1 269 ? 6.275 65.595 38.623 1.00 20.95 249 PHE C O 1
ATOM 7289 N N . ALA C 1 270 ? 5.817 63.968 40.162 1.00 21.74 250 ALA C N 1
ATOM 7290 C CA . ALA C 1 270 ? 5.241 64.851 41.205 1.00 22.61 250 ALA C CA 1
ATOM 7291 C C . ALA C 1 270 ? 6.278 65.925 41.592 1.00 24.34 250 ALA C C 1
ATOM 7292 O O . ALA C 1 270 ? 5.901 67.108 41.649 1.00 23.41 250 ALA C O 1
ATOM 7294 N N . ARG C 1 271 ? 7.532 65.527 41.820 1.00 27.00 251 ARG C N 1
ATOM 7295 C CA . ARG C 1 271 ? 8.626 66.465 42.198 1.00 31.59 251 ARG C CA 1
ATOM 7296 C C . ARG C 1 271 ? 8.835 67.447 41.046 1.00 34.35 251 ARG C C 1
ATOM 7297 O O . ARG C 1 271 ? 8.660 68.648 41.274 1.00 36.57 251 ARG C O 1
ATOM 7305 N N . ARG C 1 272 ? 9.111 66.942 39.844 1.00 32.33 252 ARG C N 1
ATOM 7306 C CA . ARG C 1 272 ? 9.445 67.760 38.647 1.00 36.26 252 ARG C CA 1
ATOM 7307 C C . ARG C 1 272 ? 8.390 68.854 38.466 1.00 34.75 252 ARG C C 1
ATOM 7308 O O . ARG C 1 272 ? 8.774 69.980 38.143 1.00 36.55 252 ARG C O 1
ATOM 7316 N N . HIS C 1 273 ? 7.108 68.571 38.708 1.00 31.31 253 HIS C N 1
ATOM 7317 C CA . HIS C 1 273 ? 5.997 69.538 38.516 1.00 27.97 253 HIS C CA 1
ATOM 7318 C C . HIS C 1 273 ? 5.597 70.243 39.827 1.00 28.10 253 HIS C C 1
ATOM 7319 O O . HIS C 1 273 ? 4.568 70.944 39.820 1.00 27.71 253 HIS C O 1
ATOM 7326 N N . GLY C 1 274 ? 6.375 70.075 40.900 1.00 31.20 254 GLY C N 1
ATOM 7327 C CA . GLY C 1 274 ? 6.097 70.646 42.232 1.00 30.99 254 GLY C CA 1
ATOM 7328 C C . GLY C 1 274 ? 4.688 70.314 42.713 1.00 31.04 254 GLY C C 1
ATOM 7329 O O . GLY C 1 274 ? 4.015 71.207 43.277 1.00 28.76 254 GLY C O 1
ATOM 7330 N N . LEU C 1 275 ? 4.250 69.065 42.559 1.00 24.85 255 LEU C N 1
ATOM 7331 C CA . LEU C 1 275 ? 2.964 68.642 43.152 1.00 24.98 255 LEU C CA 1
ATOM 7332 C C . LEU C 1 275 ? 3.191 68.142 44.572 1.00 23.84 255 LEU C C 1
ATOM 7333 O O . LEU C 1 275 ? 4.118 67.325 44.784 1.00 27.90 255 LEU C O 1
ATOM 7338 N N . VAL C 1 276 ? 2.316 68.563 45.478 1.00 24.11 256 VAL C N 1
ATOM 7339 C CA . VAL C 1 276 ? 2.210 68.020 46.857 1.00 24.77 256 VAL C CA 1
ATOM 7340 C C . VAL C 1 276 ? 1.876 66.532 46.749 1.00 23.87 256 VAL C C 1
ATOM 7341 O O . VAL C 1 276 ? 0.796 66.194 46.195 1.00 23.81 256 VAL C O 1
ATOM 7345 N N . ILE C 1 277 ? 2.736 65.693 47.305 1.00 23.00 257 ILE C N 1
ATOM 7346 C CA . ILE C 1 277 ? 2.517 64.224 47.334 1.00 24.16 257 ILE C CA 1
ATOM 7347 C C . ILE C 1 277 ? 1.671 63.897 48.576 1.00 24.78 257 ILE C C 1
ATOM 7348 O O . ILE C 1 277 ? 2.137 64.145 49.694 1.00 24.57 257 ILE C O 1
ATOM 7353 N N . LEU C 1 278 ? 0.482 63.319 48.390 1.00 21.40 258 LEU C N 1
ATOM 7354 C CA . LEU C 1 278 ? -0.331 62.818 49.516 1.00 19.66 258 LEU C CA 1
ATOM 7355 C C . LEU C 1 278 ? 0.315 61.577 50.138 1.00 20.64 258 LEU C C 1
ATOM 7356 O O . LEU C 1 278 ? 0.479 61.556 51.369 1.00 17.42 258 LEU C O 1
ATOM 7361 N N . ALA C 1 279 ? 0.633 60.539 49.362 1.00 19.53 259 ALA C N 1
ATOM 7362 C CA . ALA C 1 279 ? 1.240 59.293 49.875 1.00 18.96 259 ALA C CA 1
ATOM 7363 C C . ALA C 1 279 ? 1.822 58.463 48.730 1.00 18.98 259 ALA C C 1
ATOM 7364 O O . ALA C 1 279 ? 1.524 58.748 47.544 1.00 19.58 259 ALA C O 1
ATOM 7366 N N . ARG C 1 280 ? 2.683 57.522 49.109 1.00 18.56 260 ARG C N 1
ATOM 7367 C CA . ARG C 1 280 ? 3.295 56.525 48.214 1.00 20.08 260 ARG C CA 1
ATOM 7368 C C . ARG C 1 280 ? 2.426 55.280 48.250 1.00 18.25 260 ARG C C 1
ATOM 7369 O O . ARG C 1 280 ? 2.035 54.827 49.347 1.00 17.66 260 ARG C O 1
ATOM 7377 N N . ILE C 1 281 ? 2.154 54.714 47.084 1.00 18.02 261 ILE C N 1
ATOM 7378 C CA . ILE C 1 281 ? 1.511 53.381 47.022 1.00 19.32 261 ILE C CA 1
ATOM 7379 C C . ILE C 1 281 ? 2.617 52.361 47.248 1.00 21.07 261 ILE C C 1
ATOM 7380 O O . ILE C 1 281 ? 3.504 52.278 46.358 1.00 26.45 261 ILE C O 1
ATOM 7385 N N . LYS C 1 282 ? 2.587 51.670 48.389 1.00 19.28 262 LYS C N 1
ATOM 7386 C CA . LYS C 1 282 ? 3.583 50.670 48.828 1.00 20.15 262 LYS C CA 1
ATOM 7387 C C . LYS C 1 282 ? 3.140 49.271 48.425 1.00 20.00 262 LYS C C 1
ATOM 7388 O O . LYS C 1 282 ? 4.015 48.475 48.138 1.00 18.85 262 LYS C O 1
ATOM 7394 N N . ALA C 1 283 ? 1.841 48.934 48.425 1.00 18.18 263 ALA C N 1
ATOM 7395 C CA . ALA C 1 283 ? 1.422 47.560 48.087 1.00 18.25 263 ALA C CA 1
ATOM 7396 C C . ALA C 1 283 ? -0.044 47.568 47.670 1.00 16.34 263 ALA C C 1
ATOM 7397 O O . ALA C 1 283 ? -0.817 48.463 48.073 1.00 14.17 263 ALA C O 1
ATOM 7399 N N . VAL C 1 284 ? -0.423 46.653 46.799 1.00 15.19 264 VAL C N 1
ATOM 7400 C CA . VAL C 1 284 ? -1.833 46.626 46.302 1.00 13.89 264 VAL C CA 1
ATOM 7401 C C . VAL C 1 284 ? -2.265 45.165 46.279 1.00 13.75 264 VAL C C 1
ATOM 7402 O O . VAL C 1 284 ? -1.365 44.319 46.232 1.00 13.93 264 VAL C O 1
ATOM 7406 N N . ALA C 1 285 ? -3.563 44.871 46.324 1.0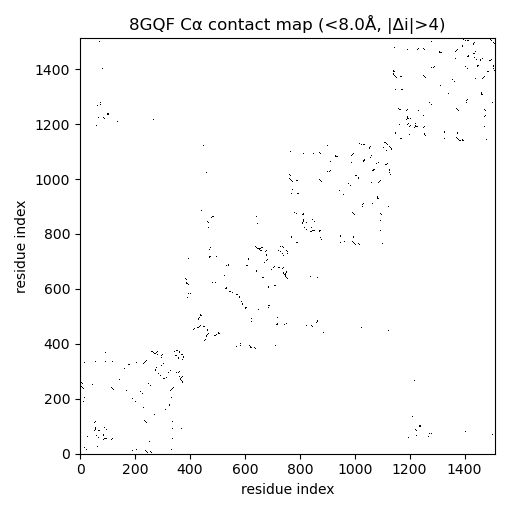0 12.91 265 ALA C N 1
ATOM 7407 C CA . ALA C 1 285 ? -4.084 43.489 46.327 1.00 13.62 265 ALA C CA 1
ATOM 7408 C C . ALA C 1 285 ? -5.541 43.451 45.884 1.00 14.57 265 ALA C C 1
ATOM 7409 O O . ALA C 1 285 ? -6.314 44.404 46.136 1.00 13.30 265 ALA C O 1
ATOM 7411 N N . VAL C 1 286 ? -5.868 42.334 45.261 1.00 14.09 266 VAL C N 1
ATOM 7412 C CA . VAL C 1 286 ? -7.247 41.846 45.099 1.00 14.92 266 VAL C CA 1
ATOM 7413 C C . VAL C 1 286 ? -7.272 40.464 45.738 1.00 13.63 266 VAL C C 1
ATOM 7414 O O . VAL C 1 286 ? -6.236 39.812 45.801 1.00 15.14 266 VAL C O 1
ATOM 7418 N N . ALA C 1 287 ? -8.428 40.033 46.221 1.00 14.73 267 ALA C N 1
ATOM 7419 C CA . ALA C 1 287 ? -8.628 38.681 46.771 1.00 15.38 267 ALA C CA 1
ATOM 7420 C C . ALA C 1 287 ? -10.078 38.314 46.563 1.00 15.59 267 ALA C C 1
ATOM 7421 O O . ALA C 1 287 ? -10.944 39.141 46.873 1.00 18.21 267 ALA C O 1
ATOM 7423 N N . GLY C 1 288 ? -10.306 37.124 46.026 1.00 15.10 268 GLY C N 1
ATOM 7424 C CA . GLY C 1 288 ? -11.650 36.542 45.974 1.00 16.75 268 GLY C CA 1
ATOM 7425 C C . GLY C 1 288 ? -12.086 36.016 47.322 1.00 15.92 268 GLY C C 1
ATOM 7426 O O . GLY C 1 288 ? -11.239 35.605 48.101 1.00 17.86 268 GLY C O 1
ATOM 7427 N N . CYS C 1 289 ? -13.388 35.890 47.517 1.00 16.66 269 CYS C N 1
ATOM 7428 C CA . CYS C 1 289 ? -14.021 35.208 48.660 1.00 16.50 269 CYS C CA 1
ATOM 7429 C C . CYS C 1 289 ? -15.407 34.701 48.235 1.00 17.25 269 CYS C C 1
ATOM 7430 O O . CYS C 1 289 ? -15.805 34.935 47.108 1.00 16.60 269 CYS C O 1
ATOM 7433 N N . ALA C 1 290 ? -16.100 33.978 49.120 1.00 17.86 270 ALA C N 1
ATOM 7434 C CA . ALA C 1 290 ? -17.454 33.445 48.849 1.00 16.76 270 ALA C CA 1
ATOM 7435 C C . ALA C 1 290 ? -18.425 34.592 48.567 1.00 16.24 270 ALA C C 1
ATOM 7436 O O . ALA C 1 290 ? -18.541 35.530 49.327 1.00 14.74 270 ALA C O 1
ATOM 7438 N N . PRO C 1 291 ? -19.116 34.595 47.411 1.00 17.65 271 PRO C N 1
ATOM 7439 C CA . PRO C 1 291 ? -20.083 35.637 47.104 1.00 19.97 271 PRO C CA 1
ATOM 7440 C C . PRO C 1 291 ? -21.169 35.760 48.188 1.00 19.94 271 PRO C C 1
ATOM 7441 O O . PRO C 1 291 ? -21.586 36.876 48.444 1.00 21.74 271 PRO C O 1
ATOM 7445 N N . GLU C 1 292 ? -21.575 34.658 48.825 1.00 20.49 272 GLU C N 1
ATOM 7446 C CA . GLU C 1 292 ? -22.657 34.695 49.862 1.00 21.40 272 GLU C CA 1
ATOM 7447 C C . GLU C 1 292 ? -22.225 35.537 51.085 1.00 18.72 272 GLU C C 1
ATOM 7448 O O . GLU C 1 292 ? -23.100 35.989 51.834 1.00 20.40 272 GLU C O 1
ATOM 7454 N N . ILE C 1 293 ? -20.939 35.785 51.286 1.00 19.70 273 ILE C N 1
ATOM 7455 C CA . ILE C 1 293 ? -20.465 36.686 52.380 1.00 19.65 273 ILE C CA 1
ATOM 7456 C C . ILE C 1 293 ? -19.454 37.678 51.780 1.00 17.71 273 ILE C C 1
ATOM 7457 O O . ILE C 1 293 ? -18.373 37.819 52.328 1.00 17.17 273 ILE C O 1
ATOM 7462 N N . MET C 1 294 ? -19.784 38.279 50.629 1.00 18.13 274 MET C N 1
ATOM 7463 C CA . MET C 1 294 ? -18.876 39.155 49.828 1.00 17.81 274 MET C CA 1
ATOM 7464 C C . MET C 1 294 ? -18.355 40.306 50.702 1.00 16.89 274 MET C C 1
ATOM 7465 O O . MET C 1 294 ? -17.219 40.734 50.456 1.00 14.89 274 MET C O 1
ATOM 7470 N N . GLY C 1 295 ? -19.104 40.681 51.762 1.00 15.33 275 GLY C N 1
ATOM 7471 C CA . GLY C 1 295 ? -18.720 41.704 52.763 1.00 15.41 275 GLY C CA 1
ATOM 7472 C C . GLY C 1 295 ? -17.359 41.466 53.403 1.00 16.63 275 GLY C C 1
ATOM 7473 O O . GLY C 1 295 ? -16.731 42.453 53.864 1.00 18.78 275 GLY C O 1
ATOM 7474 N N . MET C 1 296 ? -16.893 40.212 53.452 1.00 15.80 276 MET C N 1
ATOM 7475 C CA . MET C 1 296 ? -15.643 39.848 54.158 1.00 14.99 276 MET C CA 1
ATOM 7476 C C . MET C 1 296 ? -14.434 40.032 53.237 1.00 14.56 276 MET C C 1
ATOM 7477 O O . MET C 1 296 ? -13.299 39.836 53.699 1.00 17.32 276 MET C O 1
ATOM 7482 N N . GLY C 1 297 ? -14.661 40.428 51.982 1.00 15.78 277 GLY C N 1
ATOM 7483 C CA . GLY C 1 297 ? -13.612 40.741 50.979 1.00 16.23 277 GLY C CA 1
ATOM 7484 C C . GLY C 1 297 ? -12.357 41.388 51.554 1.00 16.65 277 GLY C C 1
ATOM 7485 O O . GLY C 1 297 ? -11.241 40.967 51.229 1.00 17.78 277 GLY C O 1
ATOM 7486 N N . PRO C 1 298 ? -12.497 42.522 52.289 1.00 18.51 278 PRO C N 1
ATOM 7487 C CA . PRO C 1 298 ? -11.364 43.250 52.837 1.00 18.87 278 PRO C CA 1
ATOM 7488 C C . PRO C 1 298 ? -10.390 42.462 53.714 1.00 18.11 278 PRO C C 1
ATOM 7489 O O . PRO C 1 298 ? -9.240 42.877 53.749 1.00 17.54 278 PRO C O 1
ATOM 7493 N N . VAL C 1 299 ? -10.818 41.380 54.369 1.00 18.81 279 VAL C N 1
ATOM 7494 C CA . VAL C 1 299 ? -9.898 40.629 55.272 1.00 18.61 279 VAL C CA 1
ATOM 7495 C C . VAL C 1 299 ? -8.703 40.118 54.460 1.00 17.97 279 VAL C C 1
ATOM 7496 O O . VAL C 1 299 ? -7.577 40.477 54.767 1.00 17.67 279 VAL C O 1
ATOM 7500 N N . GLN C 1 300 ? -8.924 39.259 53.462 1.00 20.40 280 GLN C N 1
ATOM 7501 C CA . GLN C 1 300 ? -7.818 38.605 52.715 1.00 21.64 280 GLN C CA 1
ATOM 7502 C C . GLN C 1 300 ? -7.070 39.672 51.898 1.00 18.00 280 GLN C C 1
ATOM 7503 O O . GLN C 1 300 ? -5.856 39.526 51.765 1.00 15.42 280 GLN C O 1
ATOM 7509 N N . ALA C 1 301 ? -7.749 40.722 51.413 1.00 15.46 281 ALA C N 1
ATOM 7510 C CA . ALA C 1 301 ? -7.097 41.783 50.584 1.00 15.51 281 ALA C CA 1
ATOM 7511 C C . ALA C 1 301 ? -6.131 42.566 51.477 1.00 15.09 281 ALA C C 1
ATOM 7512 O O . ALA C 1 301 ? -5.012 42.852 51.078 1.00 13.41 281 ALA C O 1
ATOM 7514 N N . THR C 1 302 ? -6.568 42.876 52.689 1.00 16.31 282 THR C N 1
ATOM 7515 C CA . THR C 1 302 ? -5.716 43.617 53.648 1.00 16.74 282 THR C CA 1
ATOM 7516 C C . THR C 1 302 ? -4.534 42.744 54.066 1.00 16.36 282 THR C C 1
ATOM 7517 O O . THR C 1 302 ? -3.421 43.268 54.215 1.00 17.21 282 THR C O 1
ATOM 7521 N N . ARG C 1 303 ? -4.787 41.474 54.345 1.00 18.57 283 ARG C N 1
ATOM 7522 C CA . ARG C 1 303 ? -3.706 40.531 54.760 1.00 19.23 283 ARG C CA 1
ATOM 7523 C C . ARG C 1 303 ? -2.642 40.484 53.654 1.00 18.72 283 ARG C C 1
ATOM 7524 O O . ARG C 1 303 ? -1.456 40.413 53.956 1.00 18.32 283 ARG C O 1
ATOM 7532 N N . LYS C 1 304 ? -3.065 40.488 52.393 1.00 17.91 284 LYS C N 1
ATOM 7533 C CA . LYS C 1 304 ? -2.129 40.455 51.259 1.00 17.14 284 LYS C CA 1
ATOM 7534 C C . LYS C 1 304 ? -1.258 41.708 51.286 1.00 15.43 284 LYS C C 1
ATOM 7535 O O . LYS C 1 304 ? -0.030 41.548 51.109 1.00 16.80 284 LYS C O 1
ATOM 7541 N N . VAL C 1 305 ? -1.822 42.907 51.449 1.00 15.69 285 VAL C N 1
ATOM 7542 C CA . VAL C 1 305 ? -1.009 44.142 51.276 1.00 16.41 285 VAL C CA 1
ATOM 7543 C C . VAL C 1 305 ? -0.017 44.228 52.439 1.00 18.47 285 VAL C C 1
ATOM 7544 O O . VAL C 1 305 ? 1.135 44.614 52.183 1.00 17.58 285 VAL C O 1
ATOM 7548 N N . LEU C 1 306 ? -0.434 43.778 53.630 1.00 17.50 286 LEU C N 1
ATOM 7549 C CA . LEU C 1 306 ? 0.449 43.753 54.830 1.00 18.78 286 LEU C CA 1
ATOM 7550 C C . LEU C 1 306 ? 1.645 42.830 54.546 1.00 19.66 286 LEU C C 1
ATOM 7551 O O . LEU C 1 306 ? 2.832 43.266 54.749 1.00 19.86 286 LEU C O 1
ATOM 7556 N N . GLN C 1 307 ? 1.340 41.606 54.094 1.00 19.98 287 GLN C N 1
ATOM 7557 C CA . GLN C 1 307 ? 2.348 40.562 53.766 1.00 22.80 287 GLN C CA 1
ATOM 7558 C C . GLN C 1 307 ? 3.286 41.126 52.696 1.00 22.03 287 GLN C C 1
ATOM 7559 O O . GLN C 1 307 ? 4.511 41.088 52.868 1.00 20.14 287 GLN C O 1
ATOM 7565 N N . ARG C 1 308 ? 2.741 41.719 51.636 1.00 19.65 288 ARG C N 1
ATOM 7566 C CA . ARG C 1 308 ? 3.583 42.271 50.535 1.00 21.64 288 ARG C CA 1
ATOM 7567 C C . ARG C 1 308 ? 4.440 43.437 51.039 1.00 22.36 288 ARG C C 1
ATOM 7568 O O . ARG C 1 308 ? 5.573 43.619 50.514 1.00 23.36 288 ARG C O 1
ATOM 7576 N N . ALA C 1 309 ? 3.952 44.191 52.014 1.00 23.12 289 ALA C N 1
ATOM 7577 C CA . ALA C 1 309 ? 4.645 45.417 52.477 1.00 22.28 289 ALA C CA 1
ATOM 7578 C C . ALA C 1 309 ? 5.590 45.064 53.613 1.00 25.07 289 ALA C C 1
ATOM 7579 O O . ALA C 1 309 ? 6.323 45.984 54.030 1.00 25.54 289 ALA C O 1
ATOM 7581 N N . GLY C 1 310 ? 5.490 43.843 54.129 1.00 22.06 290 GLY C N 1
ATOM 7582 C CA . GLY C 1 310 ? 6.238 43.386 55.314 1.00 24.36 290 GLY C CA 1
ATOM 7583 C C . GLY C 1 310 ? 5.784 44.082 56.578 1.00 24.51 290 GLY C C 1
ATOM 7584 O O . GLY C 1 310 ? 6.626 44.376 57.428 1.00 27.86 290 GLY C O 1
ATOM 7585 N N . LEU C 1 311 ? 4.492 44.313 56.738 1.00 23.97 291 LEU C N 1
ATOM 7586 C CA . LEU C 1 311 ? 3.949 45.077 57.880 1.00 24.54 291 LEU C CA 1
ATOM 7587 C C . LEU C 1 311 ? 2.885 44.224 58.561 1.00 26.27 291 LEU C C 1
ATOM 7588 O O . LEU C 1 311 ? 2.442 43.235 57.938 1.00 24.90 291 LEU C O 1
ATOM 7593 N N . GLY C 1 312 ? 2.520 44.623 59.787 1.00 23.52 292 GLY C N 1
ATOM 7594 C CA . GLY C 1 312 ? 1.432 44.061 60.599 1.00 24.39 292 GLY C CA 1
ATOM 7595 C C . GLY C 1 312 ? 0.399 45.137 60.866 1.00 23.74 292 GLY C C 1
ATOM 7596 O O . GLY C 1 312 ? 0.701 46.313 60.680 1.00 26.16 292 GLY C O 1
ATOM 7597 N N . ILE C 1 313 ? -0.788 44.747 61.297 1.00 23.82 293 ILE C N 1
ATOM 7598 C CA . ILE C 1 313 ? -1.897 45.679 61.580 1.00 26.49 293 ILE C CA 1
ATOM 7599 C C . ILE C 1 313 ? -1.435 46.760 62.575 1.00 27.10 293 ILE C C 1
ATOM 7600 O O . ILE C 1 313 ? -1.933 47.895 62.446 1.00 26.22 293 ILE C O 1
ATOM 7605 N N . ALA C 1 314 ? -0.500 46.429 63.489 1.00 25.00 294 ALA C N 1
ATOM 7606 C CA . ALA C 1 314 ? 0.071 47.331 64.518 1.00 25.94 294 ALA C CA 1
ATOM 7607 C C . ALA C 1 314 ? 0.764 48.545 63.887 1.00 26.29 294 ALA C C 1
ATOM 7608 O O . ALA C 1 314 ? 0.762 49.610 64.549 1.00 29.97 294 ALA C O 1
ATOM 7610 N N . ASP C 1 315 ? 1.296 48.403 62.658 1.00 25.20 295 ASP C N 1
ATOM 7611 C CA . ASP C 1 315 ? 2.057 49.424 61.897 1.00 23.85 295 ASP C CA 1
ATOM 7612 C C . ASP C 1 315 ? 1.113 50.472 61.294 1.00 24.41 295 ASP C C 1
ATOM 7613 O O . ASP C 1 315 ? 1.604 51.537 60.904 1.00 23.40 295 ASP C O 1
ATOM 7618 N N . ILE C 1 316 ? -0.189 50.190 61.212 1.00 23.25 296 ILE C N 1
ATOM 7619 C CA . ILE C 1 316 ? -1.138 50.972 60.358 1.00 23.55 296 ILE C CA 1
ATOM 7620 C C . ILE C 1 316 ? -1.788 52.102 61.177 1.00 23.06 296 ILE C C 1
ATOM 7621 O O . ILE C 1 316 ? -2.522 51.802 62.167 1.00 21.39 296 ILE C O 1
ATOM 7626 N N . ASP C 1 317 ? -1.573 53.353 60.755 1.00 22.26 297 ASP C N 1
ATOM 7627 C CA . ASP C 1 317 ? -2.017 54.554 61.510 1.00 24.00 297 ASP C CA 1
ATOM 7628 C C . ASP C 1 317 ? -3.519 54.735 61.314 1.00 23.54 297 ASP C C 1
ATOM 7629 O O . ASP C 1 317 ? -4.206 54.999 62.318 1.00 22.13 297 ASP C O 1
ATOM 7634 N N . LEU C 1 318 ? -4.028 54.584 60.085 1.00 21.42 298 LEU C N 1
ATOM 7635 C CA . LEU C 1 318 ? -5.482 54.741 59.825 1.00 21.76 298 LEU C CA 1
ATOM 7636 C C . LEU C 1 318 ? -5.878 53.856 58.652 1.00 19.41 298 LEU C C 1
ATOM 7637 O O . LEU C 1 318 ? -4.995 53.515 57.881 1.00 17.98 298 LEU C O 1
ATOM 7642 N N . VAL C 1 319 ? -7.170 53.538 58.600 1.00 19.52 299 VAL C N 1
ATOM 7643 C CA . VAL C 1 319 ? -7.820 52.671 57.579 1.00 18.94 299 VAL C CA 1
ATOM 7644 C C . VAL C 1 319 ? -9.071 53.387 57.072 1.00 18.26 299 VAL C C 1
ATOM 7645 O O . VAL C 1 319 ? -9.915 53.920 57.881 1.00 19.94 299 VAL C O 1
ATOM 7649 N N . GLU C 1 320 ? -9.198 53.433 55.756 1.00 17.53 300 GLU C N 1
ATOM 7650 C CA . GLU C 1 320 ? -10.501 53.686 55.134 1.00 16.61 300 GLU C CA 1
ATOM 7651 C C . GLU C 1 320 ? -11.039 52.306 54.785 1.00 19.08 300 GLU C C 1
ATOM 7652 O O . GLU C 1 320 ? -10.398 51.627 53.950 1.00 19.27 300 GLU C O 1
ATOM 7658 N N . ILE C 1 321 ? -12.079 51.839 55.470 1.00 20.44 301 ILE C N 1
ATOM 7659 C CA . ILE C 1 321 ? -12.761 50.582 55.057 1.00 20.68 301 ILE C CA 1
ATOM 7660 C C . ILE C 1 321 ? -14.153 50.966 54.599 1.00 20.24 301 ILE C C 1
ATOM 7661 O O . ILE C 1 321 ? -14.843 51.628 55.317 1.00 21.48 301 ILE C O 1
ATOM 7666 N N . ASN C 1 322 ? -14.537 50.618 53.389 1.00 19.28 302 ASN C N 1
ATOM 7667 C CA . ASN C 1 322 ? -15.832 51.104 52.898 1.00 19.49 302 ASN C CA 1
ATOM 7668 C C . ASN C 1 322 ? -16.934 50.499 53.781 1.00 19.61 302 ASN C C 1
ATOM 7669 O O . ASN C 1 322 ? -16.863 49.298 54.134 1.00 19.44 302 ASN C O 1
ATOM 7674 N N . GLU C 1 323 ? -17.918 51.325 54.101 1.00 20.10 303 GLU C N 1
ATOM 7675 C CA . GLU C 1 323 ? -19.107 50.962 54.915 1.00 21.66 303 GLU C CA 1
ATOM 7676 C C . GLU C 1 323 ? -20.236 50.608 53.951 1.00 20.44 303 GLU C C 1
ATOM 7677 O O . GLU C 1 323 ? -21.289 51.312 53.909 1.00 23.43 303 GLU C O 1
ATOM 7683 N N . ALA C 1 324 ? -20.068 49.527 53.196 1.00 20.21 304 ALA C N 1
ATOM 7684 C CA . ALA C 1 324 ? -21.141 48.981 52.347 1.00 18.57 304 ALA C CA 1
ATOM 7685 C C . ALA C 1 324 ? -22.311 48.618 53.263 1.00 19.00 304 ALA C C 1
ATOM 7686 O O . ALA C 1 324 ? -23.469 48.997 52.931 1.00 19.74 304 ALA C O 1
ATOM 7688 N N . PHE C 1 325 ? -22.001 47.881 54.326 1.00 19.83 305 PHE C N 1
ATOM 7689 C CA . PHE C 1 325 ? -22.936 47.581 55.447 1.00 21.47 305 PHE C CA 1
ATOM 7690 C C . PHE C 1 325 ? -22.169 47.658 56.761 1.00 21.20 305 PHE C C 1
ATOM 7691 O O . PHE C 1 325 ? -20.996 47.203 56.808 1.00 20.89 305 PHE C O 1
ATOM 7699 N N . ALA C 1 326 ? -22.813 48.166 57.821 1.00 21.14 306 ALA C N 1
ATOM 7700 C CA . ALA C 1 326 ? -22.273 48.129 59.203 1.00 21.83 306 ALA C CA 1
ATOM 7701 C C . ALA C 1 326 ? -21.836 46.689 59.514 1.00 19.49 306 ALA C C 1
ATOM 7702 O O . ALA C 1 326 ? -20.683 46.516 59.926 1.00 20.98 306 ALA C O 1
ATOM 7704 N N . SER C 1 327 ? -22.653 45.697 59.184 1.00 21.69 307 SER C N 1
ATOM 7705 C CA . SER C 1 327 ? -22.380 44.275 59.548 1.00 21.03 307 SER C CA 1
ATOM 7706 C C . SER C 1 327 ? -21.009 43.832 59.017 1.00 19.36 307 SER C C 1
ATOM 7707 O O . SER C 1 327 ? -20.189 43.363 59.816 1.00 18.17 307 SER C O 1
ATOM 7710 N N . GLN C 1 328 ? -20.768 43.979 57.710 1.00 20.89 308 GLN C N 1
ATOM 7711 C CA . GLN C 1 328 ? -19.496 43.501 57.090 1.00 20.16 308 GLN C CA 1
ATOM 7712 C C . GLN C 1 328 ? -18.314 44.391 57.511 1.00 19.33 308 GLN C C 1
ATOM 7713 O O . GLN C 1 328 ? -17.239 43.826 57.741 1.00 16.29 308 GLN C O 1
ATOM 7719 N N . SER C 1 329 ? -18.465 45.730 57.576 1.00 17.94 309 SER C N 1
ATOM 7720 C CA . SER C 1 329 ? -17.381 46.624 58.042 1.00 20.45 309 SER C CA 1
ATOM 7721 C C . SER C 1 329 ? -16.967 46.226 59.464 1.00 18.43 309 SER C C 1
ATOM 7722 O O . SER C 1 329 ? -15.733 46.106 59.730 1.00 19.97 309 SER C O 1
ATOM 7725 N N . ILE C 1 330 ? -17.931 46.043 60.378 1.00 18.75 310 ILE C N 1
ATOM 7726 C CA . ILE C 1 330 ? -17.574 45.662 61.785 1.00 19.84 310 ILE C CA 1
ATOM 7727 C C . ILE C 1 330 ? -16.897 44.291 61.756 1.00 18.46 310 ILE C C 1
ATOM 7728 O O . ILE C 1 330 ? -15.829 44.164 62.371 1.00 21.86 310 ILE C O 1
ATOM 7733 N N . ALA C 1 331 ? -17.487 43.308 61.066 1.00 18.03 311 ALA C N 1
ATOM 7734 C CA . ALA C 1 331 ? -16.931 41.924 60.968 1.00 18.55 311 ALA C CA 1
ATOM 7735 C C . ALA C 1 331 ? -15.468 41.971 60.490 1.00 18.92 311 ALA C C 1
ATOM 7736 O O . ALA C 1 331 ? -14.585 41.357 61.134 1.00 20.81 311 ALA C O 1
ATOM 7738 N N . CYS C 1 332 ? -15.167 42.724 59.432 1.00 19.27 312 CYS C N 1
ATOM 7739 C CA . CYS C 1 332 ? -13.778 42.831 58.902 1.00 18.11 312 CYS C CA 1
ATOM 7740 C C . CYS C 1 332 ? -12.875 43.455 59.964 1.00 18.24 312 CYS C C 1
ATOM 7741 O O . CYS C 1 332 ? -11.779 42.923 60.196 1.00 18.95 312 CYS C O 1
ATOM 7744 N N . ILE C 1 333 ? -13.295 44.579 60.536 1.00 18.92 313 ILE C N 1
ATOM 7745 C CA . ILE C 1 333 ? -12.492 45.324 61.553 1.00 21.87 313 ILE C CA 1
ATOM 7746 C C . ILE C 1 333 ? -12.112 44.339 62.682 1.00 21.72 313 ILE C C 1
ATOM 7747 O O . ILE C 1 333 ? -10.926 44.284 63.067 1.00 23.90 313 ILE C O 1
ATOM 7752 N N . ARG C 1 334 ? -13.067 43.560 63.183 1.00 23.84 314 ARG C N 1
ATOM 7753 C CA . ARG C 1 334 ? -12.816 42.559 64.255 1.00 25.41 314 ARG C CA 1
ATOM 7754 C C . ARG C 1 334 ? -11.837 41.483 63.789 1.00 23.99 314 ARG C C 1
ATOM 7755 O O . ARG C 1 334 ? -10.948 41.164 64.594 1.00 25.68 314 ARG C O 1
ATOM 7763 N N . GLU C 1 335 ? -11.998 40.926 62.570 1.00 22.89 315 GLU C N 1
ATOM 7764 C CA . GLU C 1 335 ? -11.165 39.784 62.070 1.00 23.84 315 GLU C CA 1
ATOM 7765 C C . GLU C 1 335 ? -9.708 40.245 61.962 1.00 22.08 315 GLU C C 1
ATOM 7766 O O . GLU C 1 335 ? -8.812 39.457 62.199 1.00 23.21 315 GLU C O 1
ATOM 7772 N N . LEU C 1 336 ? -9.488 41.496 61.538 1.00 22.49 316 LEU C N 1
ATOM 7773 C CA . LEU C 1 336 ? -8.134 42.072 61.322 1.00 22.21 316 LEU C CA 1
ATOM 7774 C C . LEU C 1 336 ? -7.603 42.615 62.647 1.00 22.86 316 LEU C C 1
ATOM 7775 O O . LEU C 1 336 ? -6.432 42.926 62.710 1.00 24.20 316 LEU C O 1
ATOM 7780 N N . GLY C 1 337 ? -8.451 42.754 63.659 1.00 26.92 317 GLY C N 1
ATOM 7781 C CA . GLY C 1 337 ? -7.979 43.193 64.988 1.00 25.71 317 GLY C CA 1
ATOM 7782 C C . GLY C 1 337 ? -7.658 44.680 64.998 1.00 26.99 317 GLY C C 1
ATOM 7783 O O . GLY C 1 337 ? -6.729 45.057 65.706 1.00 28.63 317 GLY C O 1
ATOM 7784 N N . LEU C 1 338 ? -8.397 45.482 64.234 1.00 25.22 318 LEU C N 1
ATOM 7785 C CA . LEU C 1 338 ? -8.217 46.952 64.103 1.00 27.71 318 LEU C CA 1
ATOM 7786 C C . LEU C 1 338 ? -8.942 47.677 65.230 1.00 28.18 318 LEU C C 1
ATOM 7787 O O . LEU C 1 338 ? -10.046 47.272 65.617 1.00 27.80 318 LEU C O 1
ATOM 7792 N N . ASP C 1 339 ? -8.361 48.786 65.658 1.00 27.99 319 ASP C N 1
ATOM 7793 C CA . ASP C 1 339 ? -8.970 49.721 66.623 1.00 29.77 319 ASP C CA 1
ATOM 7794 C C . ASP C 1 339 ? -9.941 50.585 65.823 1.00 31.19 319 ASP C C 1
ATOM 7795 O O . ASP C 1 339 ? -9.515 51.229 64.841 1.00 31.30 319 ASP C O 1
ATOM 7800 N N . MET C 1 340 ? -11.199 50.587 66.242 1.00 29.99 320 MET C N 1
ATOM 7801 C CA . MET C 1 340 ? -12.288 51.366 65.612 1.00 30.87 320 MET C CA 1
ATOM 7802 C C . MET C 1 340 ? -11.910 52.853 65.571 1.00 28.97 320 MET C C 1
ATOM 7803 O O . MET C 1 340 ? -12.346 53.531 64.631 1.00 27.87 320 MET C O 1
ATOM 7808 N N . ASP C 1 341 ? -11.110 53.333 66.525 1.00 27.89 321 ASP C N 1
ATOM 7809 C CA . ASP C 1 341 ? -10.696 54.757 66.615 1.00 31.46 321 ASP C CA 1
ATOM 7810 C C . ASP C 1 341 ? -9.732 55.104 65.467 1.00 29.02 321 ASP C C 1
ATOM 7811 O O . ASP C 1 341 ? -9.420 56.294 65.300 1.00 31.07 321 ASP C O 1
ATOM 7816 N N . ARG C 1 342 ? -9.286 54.123 64.680 1.00 26.22 322 ARG C N 1
ATOM 7817 C CA . ARG C 1 342 ? -8.364 54.346 63.528 1.00 25.36 322 ARG C CA 1
ATOM 7818 C C . ARG C 1 342 ? -9.077 54.189 62.188 1.00 23.97 322 ARG C C 1
ATOM 7819 O O . ARG C 1 342 ? -8.386 54.347 61.155 1.00 20.07 322 ARG C O 1
ATOM 7827 N N . ILE C 1 343 ? -10.390 53.947 62.213 1.00 21.60 323 ILE C N 1
ATOM 7828 C CA . ILE C 1 343 ? -11.264 53.649 61.040 1.00 22.67 323 ILE C CA 1
ATOM 7829 C C . ILE C 1 343 ? -11.978 54.917 60.584 1.00 23.16 323 ILE C C 1
ATOM 7830 O O . ILE C 1 343 ? -12.620 55.567 61.453 1.00 22.13 323 ILE C O 1
ATOM 7835 N N . ASN C 1 344 ? -11.975 55.185 59.270 1.00 18.68 324 ASN C N 1
ATOM 7836 C CA . ASN C 1 344 ? -12.862 56.175 58.603 1.00 18.49 324 ASN C CA 1
ATOM 7837 C C . ASN C 1 344 ? -12.896 57.497 59.396 1.00 19.00 324 ASN C C 1
ATOM 7838 O O . ASN C 1 344 ? -13.999 57.908 59.855 1.00 20.16 324 ASN C O 1
ATOM 7843 N N . LEU C 1 345 ? -11.748 58.127 59.559 1.00 20.65 325 LEU C N 1
ATOM 7844 C CA . LEU C 1 345 ? -11.564 59.277 60.498 1.00 20.30 325 LEU C CA 1
ATOM 7845 C C . LEU C 1 345 ? -12.600 60.380 60.241 1.00 21.94 325 LEU C C 1
ATOM 7846 O O . LEU C 1 345 ? -13.147 60.881 61.232 1.00 20.17 325 LEU C O 1
ATOM 7851 N N . ASP C 1 346 ? -12.883 60.739 58.977 1.00 23.41 326 ASP C N 1
ATOM 7852 C CA . ASP C 1 346 ? -13.795 61.856 58.614 1.00 24.18 326 ASP C CA 1
ATOM 7853 C C . ASP C 1 346 ? -15.159 61.332 58.145 1.00 20.07 326 ASP C C 1
ATOM 7854 O O . ASP C 1 346 ? -15.767 62.009 57.356 1.00 18.44 326 ASP C O 1
ATOM 7859 N N . GLY C 1 347 ? -15.660 60.231 58.717 1.00 19.58 327 GLY C N 1
ATOM 7860 C CA . GLY C 1 347 ? -16.912 59.609 58.284 1.00 20.52 327 GLY C CA 1
ATOM 7861 C C . GLY C 1 347 ? -16.643 58.457 57.325 1.00 19.49 327 GLY C C 1
ATOM 7862 O O . GLY C 1 347 ? -15.512 58.445 56.708 1.00 17.78 327 GLY C O 1
ATOM 7863 N N . GLY C 1 348 ? -17.594 57.537 57.217 1.00 20.16 328 GLY C N 1
ATOM 7864 C CA . GLY C 1 348 ? -17.624 56.503 56.154 1.00 21.02 328 GLY C CA 1
ATOM 7865 C C . GLY C 1 348 ? -18.865 56.542 55.278 1.00 19.77 328 GLY C C 1
ATOM 7866 O O . GLY C 1 348 ? -19.710 57.456 55.430 1.00 20.37 328 GLY C O 1
ATOM 7867 N N . ALA C 1 349 ? -18.991 55.548 54.377 1.00 19.18 329 ALA C N 1
ATOM 7868 C CA . ALA C 1 349 ? -20.016 55.514 53.316 1.00 18.80 329 ALA C CA 1
ATOM 7869 C C . ALA C 1 349 ? -21.428 55.592 53.896 1.00 19.24 329 ALA C C 1
ATOM 7870 O O . ALA C 1 349 ? -22.301 56.020 53.154 1.00 20.36 329 ALA C O 1
ATOM 7872 N N . LEU C 1 350 ? -21.659 55.107 55.126 1.00 21.47 330 LEU C N 1
ATOM 7873 C CA . LEU C 1 350 ? -23.033 55.173 55.708 1.00 22.12 330 LEU C CA 1
ATOM 7874 C C . LEU C 1 350 ? -23.506 56.628 55.651 1.00 19.93 330 LEU C C 1
ATOM 7875 O O . LEU C 1 350 ? -24.677 56.840 55.268 1.00 21.41 330 LEU C O 1
ATOM 7880 N N . ALA C 1 351 ? -22.601 57.577 55.935 1.00 20.54 331 ALA C N 1
ATOM 7881 C CA . ALA C 1 351 ? -22.875 59.043 55.956 1.00 21.75 331 ALA C CA 1
ATOM 7882 C C . ALA C 1 351 ? -22.518 59.716 54.629 1.00 25.74 331 ALA C C 1
ATOM 7883 O O . ALA C 1 351 ? -23.327 60.542 54.146 1.00 28.60 331 ALA C O 1
ATOM 7885 N N . ILE C 1 352 ? -21.375 59.367 54.027 1.00 26.07 332 ILE C N 1
ATOM 7886 C CA . ILE C 1 352 ? -20.814 60.106 52.852 1.00 25.74 332 ILE C CA 1
ATOM 7887 C C . ILE C 1 352 ? -21.522 59.641 51.577 1.00 22.83 332 ILE C C 1
ATOM 7888 O O . ILE C 1 352 ? -21.724 60.465 50.665 1.00 25.94 332 ILE C O 1
ATOM 7893 N N . GLY C 1 353 ? -21.908 58.365 51.501 1.00 21.37 333 GLY C N 1
ATOM 7894 C CA . GLY C 1 353 ? -22.494 57.760 50.296 1.00 19.52 333 GLY C CA 1
ATOM 7895 C C . GLY C 1 353 ? -21.576 56.723 49.686 1.00 18.27 333 GLY C C 1
ATOM 7896 O O . GLY C 1 353 ? -20.370 56.669 50.030 1.00 16.85 333 GLY C O 1
ATOM 7897 N N . HIS C 1 354 ? -22.093 55.978 48.735 1.00 20.77 334 HIS C N 1
ATOM 7898 C CA . HIS C 1 354 ? -21.358 54.875 48.065 1.00 22.52 334 HIS C CA 1
ATOM 7899 C C . HIS C 1 354 ? -21.833 54.805 46.623 1.00 21.86 334 HIS C C 1
ATOM 7900 O O . HIS C 1 354 ? -22.640 53.944 46.262 1.00 22.64 334 HIS C O 1
ATOM 7907 N N . PRO C 1 355 ? -21.360 55.735 45.756 1.00 19.50 335 PRO C N 1
ATOM 7908 C CA . PRO C 1 355 ? -21.647 55.658 44.327 1.00 19.76 335 PRO C CA 1
ATOM 7909 C C . PRO C 1 355 ? -20.659 54.616 43.796 1.00 19.50 335 PRO C C 1
ATOM 7910 O O . PRO C 1 355 ? -19.482 54.908 43.715 1.00 21.57 335 PRO C O 1
ATOM 7914 N N . LEU C 1 356 ? -21.144 53.419 43.497 1.00 18.24 336 LEU C N 1
ATOM 7915 C CA . LEU C 1 356 ? -20.309 52.200 43.354 1.00 17.27 336 LEU C CA 1
ATOM 7916 C C . LEU C 1 356 ? -18.988 52.521 42.628 1.00 16.34 336 LEU C C 1
ATOM 7917 O O . LEU C 1 356 ? -17.948 52.366 43.233 1.00 17.86 336 LEU C O 1
ATOM 7922 N N . GLY C 1 357 ? -19.027 52.854 41.344 1.00 17.65 337 GLY C N 1
ATOM 7923 C CA . GLY C 1 357 ? -17.798 53.084 40.536 1.00 16.77 337 GLY C CA 1
ATOM 7924 C C . GLY C 1 357 ? -16.818 54.066 41.143 1.00 16.34 337 GLY C C 1
ATOM 7925 O O . GLY C 1 357 ? -15.633 53.912 40.904 1.00 13.76 337 GLY C O 1
ATOM 7926 N N . ALA C 1 358 ? -17.276 55.068 41.907 1.00 16.85 338 ALA C N 1
ATOM 7927 C CA . ALA C 1 358 ? -16.447 56.175 42.434 1.00 17.25 338 ALA C CA 1
ATOM 7928 C C . ALA C 1 358 ? -15.822 55.839 43.796 1.00 18.27 338 ALA C C 1
ATOM 7929 O O . ALA C 1 358 ? -14.886 56.542 44.165 1.00 17.24 338 ALA C O 1
ATOM 7931 N N . THR C 1 359 ? -16.303 54.840 44.557 1.00 17.31 339 THR C N 1
ATOM 7932 C CA . THR C 1 359 ? -15.892 54.672 45.979 1.00 15.88 339 THR C CA 1
ATOM 7933 C C . THR C 1 359 ? -14.398 54.350 46.077 1.00 15.81 339 THR C C 1
ATOM 7934 O O . THR C 1 359 ? -13.768 54.894 46.975 1.00 15.63 339 THR C O 1
ATOM 7938 N N . GLY C 1 360 ? -13.878 53.448 45.243 1.00 15.18 340 GLY C N 1
ATOM 7939 C CA . GLY C 1 360 ? -12.478 53.007 45.348 1.00 17.11 340 GLY C CA 1
ATOM 7940 C C . GLY C 1 360 ? -11.526 54.185 45.269 1.00 15.69 340 GLY C C 1
ATOM 7941 O O . GLY C 1 360 ? -10.630 54.286 46.100 1.00 17.76 340 GLY C O 1
ATOM 7942 N N . ALA C 1 361 ? -11.737 55.059 44.307 1.00 18.77 341 ALA C N 1
ATOM 7943 C CA . ALA C 1 361 ? -10.948 56.306 44.146 1.00 17.55 341 ALA C CA 1
ATOM 7944 C C . ALA C 1 361 ? -11.169 57.201 45.376 1.00 16.54 341 ALA C C 1
ATOM 7945 O O . ALA C 1 361 ? -10.166 57.748 45.909 1.00 15.43 341 ALA C O 1
ATOM 7947 N N . ARG C 1 362 ? -12.416 57.374 45.847 1.00 15.16 342 ARG C N 1
ATOM 7948 C CA . ARG C 1 362 ? -12.632 58.230 47.062 1.00 15.36 342 ARG C CA 1
ATOM 7949 C C . ARG C 1 362 ? -11.849 57.679 48.251 1.00 15.14 342 ARG C C 1
ATOM 7950 O O . ARG C 1 362 ? -11.093 58.452 48.867 1.00 16.72 342 ARG C O 1
ATOM 7958 N N . ILE C 1 363 ? -11.942 56.391 48.566 1.00 16.90 343 ILE C N 1
ATOM 7959 C CA . ILE C 1 363 ? -11.375 55.906 49.869 1.00 17.08 343 ILE C CA 1
ATOM 7960 C C . ILE C 1 363 ? -9.840 55.892 49.771 1.00 17.76 343 ILE C C 1
ATOM 7961 O O . ILE C 1 363 ? -9.112 56.188 50.783 1.00 15.55 343 ILE C O 1
ATOM 7966 N N . THR C 1 364 ? -9.314 55.566 48.591 1.00 16.39 344 THR C N 1
ATOM 7967 C CA . THR C 1 364 ? -7.856 55.561 48.388 1.00 16.24 344 THR C CA 1
ATOM 7968 C C . THR C 1 364 ? -7.330 57.007 48.503 1.00 15.80 344 THR C C 1
ATOM 7969 O O . THR C 1 364 ? -6.354 57.235 49.246 1.00 16.30 344 THR C O 1
ATOM 7973 N N . GLY C 1 365 ? -7.900 57.909 47.729 1.00 16.64 345 GLY C N 1
ATOM 7974 C CA . GLY C 1 365 ? -7.656 59.370 47.777 1.00 17.99 345 GLY C CA 1
ATOM 7975 C C . GLY C 1 365 ? -7.762 59.911 49.197 1.00 17.73 345 GLY C C 1
ATOM 7976 O O . GLY C 1 365 ? -6.823 60.547 49.667 1.00 16.70 345 GLY C O 1
ATOM 7977 N N . LYS C 1 366 ? -8.864 59.628 49.886 1.00 18.31 346 LYS C N 1
ATOM 7978 C CA . LYS C 1 366 ? -9.107 60.159 51.248 1.00 17.35 346 LYS C CA 1
ATOM 7979 C C . LYS C 1 366 ? -8.131 59.519 52.238 1.00 18.01 346 LYS C C 1
ATOM 7980 O O . LYS C 1 366 ? -7.620 60.240 53.131 1.00 16.86 346 LYS C O 1
ATOM 7986 N N . ALA C 1 367 ? -7.815 58.224 52.119 1.00 17.09 347 ALA C N 1
ATOM 7987 C CA . ALA C 1 367 ? -6.816 57.587 53.010 1.00 17.80 347 ALA C CA 1
ATOM 7988 C C . ALA C 1 367 ? -5.462 58.298 52.841 1.00 17.51 347 ALA C C 1
ATOM 7989 O O . ALA C 1 367 ? -4.737 58.554 53.821 1.00 16.17 347 ALA C O 1
ATOM 7991 N N . ALA C 1 368 ? -5.125 58.642 51.610 1.00 17.98 348 ALA C N 1
ATOM 7992 C CA . ALA C 1 368 ? -3.847 59.303 51.282 1.00 17.58 348 ALA C CA 1
ATOM 7993 C C . ALA C 1 368 ? -3.852 60.719 51.893 1.00 18.24 348 ALA C C 1
ATOM 7994 O O . ALA C 1 368 ? -2.892 61.096 52.582 1.00 20.64 348 ALA C O 1
ATOM 7996 N N . ALA C 1 369 ? -4.921 61.470 51.711 1.00 20.30 349 ALA C N 1
ATOM 7997 C CA . ALA C 1 369 ? -5.034 62.861 52.226 1.00 19.49 349 ALA C CA 1
ATOM 7998 C C . ALA C 1 369 ? -5.014 62.853 53.753 1.00 20.79 349 ALA C C 1
ATOM 7999 O O . ALA C 1 369 ? -4.398 63.787 54.364 1.00 19.52 349 ALA C O 1
ATOM 8001 N N . LEU C 1 370 ? -5.690 61.881 54.372 1.00 21.54 350 LEU C N 1
ATOM 8002 C CA . LEU C 1 370 ? -5.734 61.736 55.857 1.00 20.83 350 LEU C CA 1
ATOM 8003 C C . LEU C 1 370 ? -4.341 61.372 56.380 1.00 22.83 350 LEU C C 1
ATOM 8004 O O . LEU C 1 370 ? -3.982 61.875 57.482 1.00 23.00 350 LEU C O 1
ATOM 8009 N N . LEU C 1 371 ? -3.589 60.504 55.676 1.00 19.84 351 LEU C N 1
ATOM 8010 C CA . LEU C 1 371 ? -2.194 60.135 56.056 1.00 22.64 351 LEU C CA 1
ATOM 8011 C C . LEU C 1 371 ? -1.323 61.403 56.139 1.00 22.64 351 LEU C C 1
ATOM 8012 O O . LEU C 1 371 ? -0.616 61.557 57.139 1.00 24.56 351 LEU C O 1
ATOM 8017 N N . ARG C 1 372 ? -1.379 62.269 55.135 1.00 22.22 352 ARG C N 1
ATOM 8018 C CA . ARG C 1 372 ? -0.607 63.530 55.089 1.00 25.35 352 ARG C CA 1
ATOM 8019 C C . ARG C 1 372 ? -1.124 64.453 56.200 1.00 24.22 352 ARG C C 1
ATOM 8020 O O . ARG C 1 372 ? -0.288 64.930 56.978 1.00 26.50 352 ARG C O 1
ATOM 8028 N N . ARG C 1 373 ? -2.441 64.598 56.345 1.00 24.94 353 ARG C N 1
ATOM 8029 C CA . ARG C 1 373 ? -3.032 65.573 57.295 1.00 23.84 353 ARG C CA 1
ATOM 8030 C C . ARG C 1 373 ? -2.597 65.180 58.707 1.00 26.54 353 ARG C C 1
ATOM 8031 O O . ARG C 1 373 ? -2.206 66.102 59.454 1.00 27.06 353 ARG C O 1
ATOM 8039 N N . THR C 1 374 ? -2.637 63.889 59.046 1.00 23.34 354 THR C N 1
ATOM 8040 C CA . THR C 1 374 ? -2.418 63.411 60.442 1.00 26.92 354 THR C CA 1
ATOM 8041 C C . THR C 1 374 ? -0.926 63.193 60.741 1.00 26.46 354 THR C C 1
ATOM 8042 O O . THR C 1 374 ? -0.629 62.931 61.901 1.00 27.29 354 THR C O 1
ATOM 8046 N N . GLY C 1 375 ? -0.039 63.213 59.741 1.00 27.90 355 GLY C N 1
ATOM 8047 C CA . GLY C 1 375 ? 1.402 62.946 59.925 1.00 26.51 355 GLY C CA 1
ATOM 8048 C C . GLY C 1 375 ? 1.704 61.480 60.227 1.00 29.52 355 GLY C C 1
ATOM 8049 O O . GLY C 1 375 ? 2.779 61.196 60.726 1.00 29.75 355 GLY C O 1
ATOM 8050 N N . GLY C 1 376 ? 0.805 60.548 59.911 1.00 27.54 356 GLY C N 1
ATOM 8051 C CA . GLY C 1 376 ? 1.038 59.108 60.125 1.00 25.25 356 GLY C CA 1
ATOM 8052 C C . GLY C 1 376 ? 2.040 58.535 59.136 1.00 23.98 356 GLY C C 1
ATOM 8053 O O . GLY C 1 376 ? 2.355 59.214 58.150 1.00 26.37 356 GLY C O 1
ATOM 8054 N N . ARG C 1 377 ? 2.499 57.305 59.378 1.00 22.02 357 ARG C N 1
ATOM 8055 C CA . ARG C 1 377 ? 3.462 56.550 58.532 1.00 26.23 357 ARG C CA 1
ATOM 8056 C C . ARG C 1 377 ? 2.740 55.719 57.445 1.00 21.94 357 ARG C C 1
ATOM 8057 O O . ARG C 1 377 ? 3.207 55.729 56.301 1.00 20.96 357 ARG C O 1
ATOM 8065 N N . TYR C 1 378 ? 1.682 54.987 57.795 1.00 21.21 358 TYR C N 1
ATOM 8066 C CA . TYR C 1 378 ? 1.051 53.979 56.892 1.00 20.15 358 TYR C CA 1
ATOM 8067 C C . TYR C 1 378 ? -0.468 54.043 57.002 1.00 18.92 358 TYR C C 1
ATOM 8068 O O . TYR C 1 378 ? -1.011 54.254 58.095 1.00 19.57 358 TYR C O 1
ATOM 8077 N N . ALA C 1 379 ? -1.166 53.866 55.881 1.00 17.80 359 ALA C N 1
ATOM 8078 C CA . ALA C 1 379 ? -2.639 53.790 55.846 1.00 17.52 359 ALA C CA 1
ATOM 8079 C C . ALA C 1 379 ? -3.047 52.634 54.930 1.00 18.39 359 ALA C C 1
ATOM 8080 O O . ALA C 1 379 ? -2.225 52.218 54.127 1.00 17.22 359 ALA C O 1
ATOM 8082 N N . ILE C 1 380 ? -4.278 52.153 55.099 1.00 19.51 360 ILE C N 1
ATOM 8083 C CA . ILE C 1 380 ? -4.885 51.132 54.204 1.00 18.13 360 ILE C CA 1
ATOM 8084 C C . ILE C 1 380 ? -6.260 51.642 53.805 1.00 18.45 360 ILE C C 1
ATOM 8085 O O . ILE C 1 380 ? -7.052 52.099 54.688 1.00 18.30 360 ILE C O 1
ATOM 8090 N N . ALA C 1 381 ? -6.544 51.555 52.505 1.00 16.18 361 ALA C N 1
ATOM 8091 C CA . ALA C 1 381 ? -7.896 51.710 51.969 1.00 15.64 361 ALA C CA 1
ATOM 8092 C C . ALA C 1 381 ? -8.322 50.331 51.499 1.00 15.56 361 ALA C C 1
ATOM 8093 O O . ALA C 1 381 ? -7.511 49.700 50.793 1.00 15.61 361 ALA C O 1
ATOM 8095 N N . THR C 1 382 ? -9.506 49.862 51.889 1.00 15.38 362 THR C N 1
ATOM 8096 C CA . THR C 1 382 ? -9.959 48.506 51.530 1.00 15.46 362 THR C CA 1
ATOM 8097 C C . THR C 1 382 ? -11.471 48.487 51.432 1.00 16.48 362 THR C C 1
ATOM 8098 O O . THR C 1 382 ? -12.180 49.326 52.052 1.00 14.86 362 THR C O 1
ATOM 8102 N N . GLN C 1 383 ? -11.974 47.556 50.633 1.00 17.76 363 GLN C N 1
ATOM 8103 C CA . GLN C 1 383 ? -13.427 47.416 50.509 1.00 17.12 363 GLN C CA 1
ATOM 8104 C C . GLN C 1 383 ? -13.827 46.036 49.984 1.00 16.41 363 GLN C C 1
ATOM 8105 O O . GLN C 1 383 ? -13.043 45.392 49.284 1.00 13.84 363 GLN C O 1
ATOM 8111 N N . CYS C 1 384 ? -15.094 45.709 50.218 1.00 16.24 364 CYS C N 1
ATOM 8112 C CA . CYS C 1 384 ? -15.780 44.519 49.688 1.00 16.05 364 CYS C CA 1
ATOM 8113 C C . CYS C 1 384 ? -16.323 44.839 48.295 1.00 15.20 364 CYS C C 1
ATOM 8114 O O . CYS C 1 384 ? -16.455 46.024 47.937 1.00 14.96 364 CYS C O 1
ATOM 8117 N N . ILE C 1 385 ? -16.611 43.795 47.550 1.00 13.99 365 ILE C N 1
ATOM 8118 C CA . ILE C 1 385 ? -17.069 43.892 46.142 1.00 14.52 365 ILE C CA 1
ATOM 8119 C C . ILE C 1 385 ? -18.126 42.816 45.938 1.00 14.77 365 ILE C C 1
ATOM 8120 O O . ILE C 1 385 ? -17.865 41.655 46.249 1.00 15.17 365 ILE C O 1
ATOM 8125 N N . ALA C 1 386 ? -19.246 43.187 45.351 1.00 15.61 366 ALA C N 1
ATOM 8126 C CA . ALA C 1 386 ? -20.274 42.245 44.897 1.00 17.57 366 ALA C CA 1
ATOM 8127 C C . ALA C 1 386 ? -19.617 41.147 44.043 1.00 18.36 366 ALA C C 1
ATOM 8128 O O . ALA C 1 386 ? -18.701 41.430 43.215 1.00 16.89 366 ALA C O 1
ATOM 8130 N N . GLY C 1 387 ? -20.055 39.901 44.247 1.00 18.65 367 GLY C N 1
ATOM 8131 C CA . GLY C 1 387 ? -19.526 38.750 43.503 1.00 17.32 367 GLY C CA 1
ATOM 8132 C C . GLY C 1 387 ? -18.446 38.066 44.303 1.00 17.27 367 GLY C C 1
ATOM 8133 O O . GLY C 1 387 ? -17.886 37.058 43.820 1.00 19.34 367 GLY C O 1
ATOM 8134 N N . GLY C 1 388 ? -18.186 38.559 45.508 1.00 14.39 368 GLY C N 1
ATOM 8135 C CA . GLY C 1 388 ? -17.201 37.971 46.429 1.00 14.85 368 GLY C CA 1
ATOM 8136 C C . GLY C 1 388 ? -15.764 38.386 46.103 1.00 14.11 368 GLY C C 1
ATOM 8137 O O . GLY C 1 388 ? -14.970 37.527 45.746 1.00 13.94 368 GLY C O 1
ATOM 8138 N N . GLN C 1 389 ? -15.406 39.648 46.300 1.00 13.28 369 GLN C N 1
ATOM 8139 C CA . GLN C 1 389 ? -13.993 40.044 46.151 1.00 13.79 369 GLN C CA 1
ATOM 8140 C C . GLN C 1 389 ? -13.692 41.157 47.153 1.00 13.43 369 GLN C C 1
ATOM 8141 O O . GLN C 1 389 ? -14.609 41.810 47.668 1.00 14.58 369 GLN C O 1
ATOM 8147 N N . GLY C 1 390 ? -12.404 41.373 47.413 1.00 12.82 370 GLY C N 1
ATOM 8148 C CA . GLY C 1 390 ? -11.922 42.527 48.171 1.00 13.13 370 GLY C CA 1
ATOM 8149 C C . GLY C 1 390 ? -10.760 43.168 47.441 1.00 13.64 370 GLY C C 1
ATOM 8150 O O . GLY C 1 390 ? -10.065 42.432 46.705 1.00 12.22 370 GLY C O 1
ATOM 8151 N N . VAL C 1 391 ? -10.507 44.442 47.704 1.00 13.76 371 VAL C N 1
ATOM 8152 C CA . VAL C 1 391 ? -9.314 45.151 47.176 1.00 14.38 371 VAL C CA 1
ATOM 8153 C C . VAL C 1 391 ? -8.729 45.980 48.304 1.00 14.64 371 VAL C C 1
ATOM 8154 O O . VAL C 1 391 ? -9.466 46.409 49.201 1.00 17.03 371 VAL C O 1
ATOM 8158 N N . ALA C 1 392 ? -7.425 46.163 48.282 1.00 13.07 372 ALA C N 1
ATOM 8159 C CA . ALA C 1 392 ? -6.773 47.023 49.277 1.00 13.49 372 ALA C CA 1
ATOM 8160 C C . ALA C 1 392 ? -5.558 47.686 48.648 1.00 13.60 372 ALA C C 1
ATOM 8161 O O . ALA C 1 392 ? -5.021 47.182 47.617 1.00 15.22 372 ALA C O 1
ATOM 8163 N N . THR C 1 393 ? -5.259 48.853 49.200 1.00 14.82 373 THR C N 1
ATOM 8164 C CA . THR C 1 393 ? -4.114 49.696 48.842 1.00 14.58 373 THR C CA 1
ATOM 8165 C C . THR C 1 393 ? -3.447 50.079 50.158 1.00 16.64 373 THR C C 1
ATOM 8166 O O . THR C 1 393 ? -4.158 50.623 51.059 1.00 16.06 373 THR C O 1
ATOM 8170 N N . LEU C 1 394 ? -2.151 49.874 50.227 1.00 17.34 374 LEU C N 1
ATOM 8171 C CA . LEU C 1 394 ? -1.387 50.275 51.430 1.00 19.42 374 LEU C CA 1
ATOM 8172 C C . LEU C 1 394 ? -0.553 51.474 51.011 1.00 19.90 374 LEU C C 1
ATOM 8173 O O . LEU C 1 394 ? 0.168 51.362 50.004 1.00 19.33 374 LEU C O 1
ATOM 8178 N N . LEU C 1 395 ? -0.676 52.572 51.767 1.00 19.38 375 LEU C N 1
ATOM 8179 C CA . LEU C 1 395 ? -0.052 53.868 51.483 1.00 18.56 375 LEU C CA 1
ATOM 8180 C C . LEU C 1 395 ? 0.995 54.166 52.543 1.00 20.28 375 LEU C C 1
ATOM 8181 O O . LEU C 1 395 ? 0.729 53.797 53.736 1.00 20.31 375 LEU C O 1
ATOM 8186 N N . GLU C 1 396 ? 2.083 54.821 52.133 1.00 19.95 376 GLU C N 1
ATOM 8187 C CA . GLU C 1 396 ? 3.223 55.172 53.031 1.00 23.38 376 GLU C CA 1
ATOM 8188 C C . GLU C 1 396 ? 3.467 56.679 52.903 1.00 24.59 376 GLU C C 1
ATOM 8189 O O . GLU C 1 396 ? 3.311 57.246 51.787 1.00 23.07 376 GLU C O 1
ATOM 8195 N N . ALA C 1 397 ? 3.750 57.347 54.022 1.00 23.98 377 ALA C N 1
ATOM 8196 C CA . ALA C 1 397 ? 4.154 58.770 54.029 1.00 25.32 377 ALA C CA 1
ATOM 8197 C C . ALA C 1 397 ? 5.407 58.977 53.169 1.00 24.65 377 ALA C C 1
ATOM 8198 O O . ALA C 1 397 ? 6.326 58.119 53.178 1.00 25.62 377 ALA C O 1
ATOM 8200 N N . VAL C 1 398 ? 5.457 60.088 52.447 1.00 28.22 378 VAL C N 1
ATOM 8201 C CA . VAL C 1 398 ? 6.677 60.536 51.719 1.00 34.37 378 VAL C CA 1
ATOM 8202 C C . VAL C 1 398 ? 7.458 61.486 52.635 1.00 39.35 378 VAL C C 1
ATOM 8203 O O . VAL C 1 398 ? 6.840 62.416 53.149 1.00 42.89 378 VAL C O 1
ATOM 8207 N N . GLU C 1 399 ? 8.766 61.250 52.794 1.00 47.69 379 GLU C N 1
ATOM 8208 C CA . GLU C 1 399 ? 9.763 62.119 53.481 1.00 51.75 379 GLU C CA 1
ATOM 8209 C C . GLU C 1 399 ? 10.319 61.329 54.669 1.00 51.56 379 GLU C C 1
ATOM 8210 O O . GLU C 1 399 ? 10.591 60.138 54.484 1.00 52.26 379 GLU C O 1
ATOM 8216 N N . SER D 1 22 ? -23.669 7.569 -22.027 1.00 67.38 2 SER D N 1
ATOM 8217 C CA . SER D 1 22 ? -23.377 9.038 -22.088 1.00 67.20 2 SER D CA 1
ATOM 8218 C C . SER D 1 22 ? -21.893 9.291 -21.813 1.00 66.68 2 SER D C 1
ATOM 8219 O O . SER D 1 22 ? -21.490 9.471 -20.659 1.00 60.45 2 SER D O 1
ATOM 8222 N N . PRO D 1 23 ? -21.027 9.318 -22.860 1.00 61.62 3 PRO D N 1
ATOM 8223 C CA . PRO D 1 23 ? -19.591 9.528 -22.657 1.00 55.92 3 PRO D CA 1
ATOM 8224 C C . PRO D 1 23 ? -19.276 10.947 -22.148 1.00 50.67 3 PRO D C 1
ATOM 8225 O O . PRO D 1 23 ? -20.006 11.871 -22.478 1.00 51.80 3 PRO D O 1
ATOM 8229 N N . ILE D 1 24 ? -18.253 11.066 -21.292 1.00 42.23 4 ILE D N 1
ATOM 8230 C CA . ILE D 1 24 ? -17.525 12.335 -20.997 1.00 33.96 4 ILE D CA 1
ATOM 8231 C C . ILE D 1 24 ? -16.532 12.487 -22.142 1.00 32.67 4 ILE D C 1
ATOM 8232 O O . ILE D 1 24 ? -15.972 11.467 -22.567 1.00 35.48 4 ILE D O 1
ATOM 8237 N N . SER D 1 25 ? -16.314 13.695 -22.622 1.00 25.97 5 SER D N 1
ATOM 8238 C CA . SER D 1 25 ? -15.348 13.997 -23.707 1.00 24.58 5 SER D CA 1
ATOM 8239 C C . SER D 1 25 ? -14.049 14.495 -23.063 1.00 21.02 5 SER D C 1
ATOM 8240 O O . SER D 1 25 ? -14.122 15.406 -22.215 1.00 20.13 5 SER D O 1
ATOM 8243 N N . VAL D 1 26 ? -12.894 13.908 -23.409 1.00 20.43 6 VAL D N 1
ATOM 8244 C CA . VAL D 1 26 ? -11.575 14.355 -22.874 1.00 18.47 6 VAL D CA 1
ATOM 8245 C C . VAL D 1 26 ? -10.836 15.065 -23.997 1.00 17.09 6 VAL D C 1
ATOM 8246 O O . VAL D 1 26 ? -10.720 14.468 -25.080 1.00 16.91 6 VAL D O 1
ATOM 8250 N N . VAL D 1 27 ? -10.311 16.253 -23.720 1.00 17.77 7 VAL D N 1
ATOM 8251 C CA . VAL D 1 27 ? -9.683 17.117 -24.753 1.00 17.19 7 VAL D CA 1
ATOM 8252 C C . VAL D 1 27 ? -8.282 17.500 -24.307 1.00 18.41 7 VAL D C 1
ATOM 8253 O O . VAL D 1 27 ? -7.982 17.463 -23.086 1.00 18.55 7 VAL D O 1
ATOM 8257 N N . ILE D 1 28 ? -7.484 17.893 -25.293 1.00 18.02 8 ILE D N 1
ATOM 8258 C CA . ILE D 1 28 ? -6.247 18.671 -25.077 1.00 17.66 8 ILE D CA 1
ATOM 8259 C C . ILE D 1 28 ? -6.618 20.131 -25.318 1.00 18.41 8 ILE D C 1
ATOM 8260 O O . ILE D 1 28 ? -7.117 20.418 -26.431 1.00 17.87 8 ILE D O 1
ATOM 8265 N N . ALA D 1 29 ? -6.432 20.987 -24.308 1.00 17.97 9 ALA D N 1
ATOM 8266 C CA . ALA D 1 29 ? -6.822 22.423 -24.328 1.00 18.89 9 ALA D CA 1
ATOM 8267 C C . ALA D 1 29 ? -5.618 23.297 -23.985 1.00 20.11 9 ALA D C 1
ATOM 8268 O O . ALA D 1 29 ? -5.800 24.460 -23.553 1.00 21.33 9 ALA D O 1
ATOM 8270 N N . GLY D 1 30 ? -4.414 22.766 -24.188 1.00 18.90 10 GLY D N 1
ATOM 8271 C CA . GLY D 1 30 ? -3.176 23.524 -23.986 1.00 19.02 10 GLY D CA 1
ATOM 8272 C C . GLY D 1 30 ? -1.954 22.714 -24.363 1.00 18.36 10 GLY D C 1
ATOM 8273 O O . GLY D 1 30 ? -1.934 21.480 -24.079 1.00 18.24 10 GLY D O 1
ATOM 8274 N N . TYR D 1 31 ? -0.976 23.358 -25.021 1.00 18.40 11 TYR D N 1
ATOM 8275 C CA . TYR D 1 31 ? 0.319 22.717 -25.366 1.00 18.42 11 TYR D CA 1
ATOM 8276 C C . TYR D 1 31 ? 1.446 23.753 -25.296 1.00 17.75 11 TYR D C 1
ATOM 8277 O O . TYR D 1 31 ? 1.414 24.765 -26.053 1.00 19.47 11 TYR D O 1
ATOM 8286 N N . ALA D 1 32 ? 2.413 23.496 -24.424 1.00 19.67 12 ALA D N 1
ATOM 8287 C CA . ALA D 1 32 ? 3.642 24.306 -24.247 1.00 18.98 12 ALA D CA 1
ATOM 8288 C C . ALA D 1 32 ? 4.878 23.404 -24.174 1.00 18.52 12 ALA D C 1
ATOM 8289 O O . ALA D 1 32 ? 4.805 22.250 -23.659 1.00 17.92 12 ALA D O 1
ATOM 8291 N N . ARG D 1 33 ? 6.034 23.946 -24.558 1.00 17.69 13 ARG D N 1
ATOM 8292 C CA . ARG D 1 33 ? 7.299 23.216 -24.379 1.00 17.34 13 ARG D CA 1
ATOM 8293 C C . ARG D 1 33 ? 8.423 24.246 -24.300 1.00 17.82 13 ARG D C 1
ATOM 8294 O O . ARG D 1 33 ? 8.268 25.395 -24.804 1.00 19.24 13 ARG D O 1
ATOM 8302 N N . SER D 1 34 ? 9.501 23.871 -23.643 1.00 18.03 14 SER D N 1
ATOM 8303 C CA . SER D 1 34 ? 10.777 24.592 -23.804 1.00 17.03 14 SER D CA 1
ATOM 8304 C C . SER D 1 34 ? 11.215 24.470 -25.275 1.00 19.01 14 SER D C 1
ATOM 8305 O O . SER D 1 34 ? 10.768 23.580 -26.046 1.00 15.64 14 SER D O 1
ATOM 8308 N N . PRO D 1 35 ? 12.226 25.284 -25.673 1.00 20.15 15 PRO D N 1
ATOM 8309 C CA . PRO D 1 35 ? 13.012 24.982 -26.857 1.00 20.15 15 PRO D CA 1
ATOM 8310 C C . PRO D 1 35 ? 13.732 23.683 -26.497 1.00 18.42 15 PRO D C 1
ATOM 8311 O O . PRO D 1 35 ? 14.081 23.497 -25.338 1.00 20.08 15 PRO D O 1
ATOM 8315 N N . PHE D 1 36 ? 13.944 22.823 -27.477 1.00 17.95 16 PHE D N 1
ATOM 8316 C CA . PHE D 1 36 ? 14.745 21.585 -27.351 1.00 17.98 16 PHE D CA 1
ATOM 8317 C C . PHE D 1 36 ? 16.180 21.893 -27.810 1.00 20.34 16 PHE D C 1
ATOM 8318 O O . PHE D 1 36 ? 16.308 22.483 -28.895 1.00 19.44 16 PHE D O 1
ATOM 8326 N N . HIS D 1 37 ? 17.175 21.529 -26.994 1.00 21.63 17 HIS D N 1
ATOM 8327 C CA . HIS D 1 37 ? 18.620 21.802 -27.241 1.00 23.26 17 HIS D CA 1
ATOM 8328 C C . HIS D 1 37 ? 19.457 20.524 -27.118 1.00 24.58 17 HIS D C 1
ATOM 8329 O O . HIS D 1 37 ? 19.080 19.594 -26.356 1.00 20.16 17 HIS D O 1
ATOM 8336 N N . PHE D 1 38 ? 20.603 20.499 -27.812 1.00 22.71 18 PHE D N 1
ATOM 8337 C CA . PHE D 1 38 ? 21.551 19.374 -27.743 1.00 22.91 18 PHE D CA 1
ATOM 8338 C C . PHE D 1 38 ? 21.949 19.214 -26.290 1.00 21.54 18 PHE D C 1
ATOM 8339 O O . PHE D 1 38 ? 22.184 20.219 -25.618 1.00 25.33 18 PHE D O 1
ATOM 8347 N N . ALA D 1 39 ? 22.027 17.973 -25.833 1.00 23.78 19 ALA D N 1
ATOM 8348 C CA . ALA D 1 39 ? 22.679 17.586 -24.567 1.00 24.04 19 ALA D CA 1
ATOM 8349 C C . ALA D 1 39 ? 24.146 18.038 -24.630 1.00 25.41 19 ALA D C 1
ATOM 8350 O O . ALA D 1 39 ? 24.709 17.970 -25.734 1.00 28.34 19 ALA D O 1
ATOM 8352 N N . ARG D 1 40 ? 24.720 18.470 -23.502 1.00 28.18 20 ARG D N 1
ATOM 8353 C CA . ARG D 1 40 ? 26.184 18.665 -23.300 1.00 32.63 20 ARG D CA 1
ATOM 8354 C C . ARG D 1 40 ? 26.670 19.937 -24.014 1.00 29.56 20 ARG D C 1
ATOM 8355 O O . ARG D 1 40 ? 27.449 20.634 -23.414 1.00 26.43 20 ARG D O 1
ATOM 8363 N N . LYS D 1 41 ? 26.201 20.253 -25.220 1.00 29.53 21 LYS D N 1
ATOM 8364 C CA . LYS D 1 41 ? 26.748 21.404 -25.986 1.00 34.86 21 LYS D CA 1
ATOM 8365 C C . LYS D 1 41 ? 25.655 22.427 -26.320 1.00 35.38 21 LYS D C 1
ATOM 8366 O O . LYS D 1 41 ? 25.985 23.423 -26.989 1.00 33.08 21 LYS D O 1
ATOM 8372 N N . GLY D 1 42 ? 24.404 22.224 -25.880 1.00 30.76 22 GLY D N 1
ATOM 8373 C CA . GLY D 1 42 ? 23.282 23.126 -26.212 1.00 28.76 22 GLY D CA 1
ATOM 8374 C C . GLY D 1 42 ? 23.046 24.187 -25.152 1.00 26.61 22 GLY D C 1
ATOM 8375 O O . GLY D 1 42 ? 23.797 24.230 -24.183 1.00 25.74 22 GLY D O 1
ATOM 8376 N N . ALA D 1 43 ? 21.995 24.990 -25.322 1.00 27.80 23 ALA D N 1
ATOM 8377 C CA . ALA D 1 43 ? 21.722 26.232 -24.558 1.00 27.87 23 ALA D CA 1
ATOM 8378 C C . ALA D 1 43 ? 21.095 25.956 -23.169 1.00 28.50 23 ALA D C 1
ATOM 8379 O O . ALA D 1 43 ? 21.029 26.902 -22.346 1.00 27.15 23 ALA D O 1
ATOM 8381 N N . LEU D 1 44 ? 20.695 24.716 -22.868 1.00 25.19 24 LEU D N 1
ATOM 8382 C CA . LEU D 1 44 ? 19.969 24.377 -21.614 1.00 24.55 24 LEU D CA 1
ATOM 8383 C C . LEU D 1 44 ? 20.837 23.565 -20.650 1.00 25.83 24 LEU D C 1
ATOM 8384 O O . LEU D 1 44 ? 20.296 23.099 -19.595 1.00 21.90 24 LEU D O 1
ATOM 8389 N N . VAL D 1 45 ? 22.153 23.486 -20.887 1.00 24.91 25 VAL D N 1
ATOM 8390 C CA . VAL D 1 45 ? 23.029 22.569 -20.103 1.00 25.57 25 VAL D CA 1
ATOM 8391 C C . VAL D 1 45 ? 23.075 23.039 -18.647 1.00 25.34 25 VAL D C 1
ATOM 8392 O O . VAL D 1 45 ? 23.347 22.198 -17.784 1.00 24.94 25 VAL D O 1
ATOM 8396 N N . ASP D 1 46 ? 22.791 24.318 -18.365 1.00 25.74 26 ASP D N 1
ATOM 8397 C CA . ASP D 1 46 ? 22.950 24.872 -16.995 1.00 26.87 26 ASP D CA 1
ATOM 8398 C C . ASP D 1 46 ? 21.639 24.792 -16.222 1.00 28.45 26 ASP D C 1
ATOM 8399 O O . ASP D 1 46 ? 21.645 25.176 -15.051 1.00 26.46 26 ASP D O 1
ATOM 8404 N N . ILE D 1 47 ? 20.554 24.311 -16.841 1.00 27.45 27 ILE D N 1
ATOM 8405 C CA . ILE D 1 47 ? 19.211 24.334 -16.193 1.00 26.94 27 ILE D CA 1
ATOM 8406 C C . ILE D 1 47 ? 18.917 22.947 -15.609 1.00 24.83 27 ILE D C 1
ATOM 8407 O O . ILE D 1 47 ? 18.805 21.998 -16.387 1.00 25.42 27 ILE D O 1
ATOM 8412 N N . ARG D 1 48 ? 18.811 22.842 -14.283 1.00 23.07 28 ARG D N 1
ATOM 8413 C CA . ARG D 1 48 ? 18.321 21.611 -13.627 1.00 22.01 28 ARG D CA 1
ATOM 8414 C C . ARG D 1 48 ? 17.009 21.178 -14.287 1.00 19.89 28 ARG D C 1
ATOM 8415 O O . ARG D 1 48 ? 16.174 22.017 -14.591 1.00 18.41 28 ARG D O 1
ATOM 8423 N N . PRO D 1 49 ? 16.761 19.875 -14.552 1.00 19.60 29 PRO D N 1
ATOM 8424 C CA . PRO D 1 49 ? 15.496 19.458 -15.169 1.00 17.73 29 PRO D CA 1
ATOM 8425 C C . PRO D 1 49 ? 14.247 19.807 -14.352 1.00 17.18 29 PRO D C 1
ATOM 8426 O O . PRO D 1 49 ? 13.278 20.127 -14.990 1.00 16.79 29 PRO D O 1
ATOM 8430 N N . ASP D 1 50 ? 14.303 19.799 -13.014 1.00 17.38 30 ASP D N 1
ATOM 8431 C CA . ASP D 1 50 ? 13.134 20.186 -12.168 1.00 20.06 30 ASP D CA 1
ATOM 8432 C C . ASP D 1 50 ? 12.802 21.664 -12.450 1.00 20.69 30 ASP D C 1
ATOM 8433 O O . ASP D 1 50 ? 11.639 21.992 -12.668 1.00 17.58 30 ASP D O 1
ATOM 8438 N N . ASP D 1 51 ? 13.819 22.524 -12.510 1.00 21.91 31 ASP D N 1
ATOM 8439 C CA . ASP D 1 51 ? 13.676 23.952 -12.893 1.00 21.06 31 ASP D CA 1
ATOM 8440 C C . ASP D 1 51 ? 13.138 24.091 -14.325 1.00 18.13 31 ASP D C 1
ATOM 8441 O O . ASP D 1 51 ? 12.330 25.006 -14.570 1.00 19.23 31 ASP D O 1
ATOM 8446 N N . LEU D 1 52 ? 13.568 23.273 -15.276 1.00 17.67 32 LEU D N 1
ATOM 8447 C CA . LEU D 1 52 ? 13.120 23.411 -16.684 1.00 16.75 32 LEU D CA 1
ATOM 8448 C C . LEU D 1 52 ? 11.630 23.005 -16.753 1.00 17.64 32 LEU D C 1
ATOM 8449 O O . LEU D 1 52 ? 10.816 23.695 -17.415 1.00 17.64 32 LEU D O 1
ATOM 8454 N N . ALA D 1 53 ? 11.247 21.906 -16.109 1.00 18.54 33 ALA D N 1
ATOM 8455 C CA . ALA D 1 53 ? 9.830 21.459 -16.061 1.00 18.29 33 ALA D CA 1
ATOM 8456 C C . ALA D 1 53 ? 8.939 22.560 -15.432 1.00 16.59 33 ALA D C 1
ATOM 8457 O O . ALA D 1 53 ? 7.847 22.809 -15.936 1.00 17.19 33 ALA D O 1
ATOM 8459 N N . ALA D 1 54 ? 9.370 23.131 -14.321 1.00 16.55 34 ALA D N 1
ATOM 8460 C CA . ALA D 1 54 ? 8.627 24.187 -13.616 1.00 17.46 34 ALA D CA 1
ATOM 8461 C C . ALA D 1 54 ? 8.363 25.364 -14.565 1.00 18.49 34 ALA D C 1
ATOM 8462 O O . ALA D 1 54 ? 7.217 25.864 -14.616 1.00 17.02 34 ALA D O 1
ATOM 8464 N N . ALA D 1 55 ? 9.385 25.803 -15.303 1.00 19.67 35 ALA D N 1
ATOM 8465 C CA . ALA D 1 55 ? 9.290 26.932 -16.271 1.00 20.68 35 ALA D CA 1
ATOM 8466 C C . ALA D 1 55 ? 8.198 26.660 -17.304 1.00 20.85 35 ALA D C 1
ATOM 8467 O O . ALA D 1 55 ? 7.476 27.601 -17.683 1.00 22.18 35 ALA D O 1
ATOM 8469 N N . VAL D 1 56 ? 8.122 25.422 -17.797 1.00 19.09 36 VAL D N 1
ATOM 8470 C CA . VAL D 1 56 ? 7.126 25.001 -18.819 1.00 19.11 36 VAL D CA 1
ATOM 8471 C C . VAL D 1 56 ? 5.731 24.901 -18.189 1.00 18.68 36 VAL D C 1
ATOM 8472 O O . VAL D 1 56 ? 4.740 25.274 -18.885 1.00 18.79 36 VAL D O 1
ATOM 8476 N N . LEU D 1 57 ? 5.627 24.391 -16.953 1.00 19.20 37 LEU D N 1
ATOM 8477 C CA . LEU D 1 57 ? 4.317 24.292 -16.250 1.00 18.31 37 LEU D CA 1
ATOM 8478 C C . LEU D 1 57 ? 3.782 25.703 -16.112 1.00 17.78 37 LEU D C 1
ATOM 8479 O O . LEU D 1 57 ? 2.605 25.927 -16.450 1.00 19.13 37 LEU D O 1
ATOM 8484 N N . LYS D 1 58 ? 4.629 26.584 -15.606 1.00 20.32 38 LYS D N 1
ATOM 8485 C CA . LYS D 1 58 ? 4.284 28.012 -15.385 1.00 21.91 38 LYS D CA 1
ATOM 8486 C C . LYS D 1 58 ? 3.902 28.655 -16.724 1.00 22.42 38 LYS D C 1
ATOM 8487 O O . LYS D 1 58 ? 2.804 29.297 -16.789 1.00 24.99 38 LYS D O 1
ATOM 8493 N N . GLY D 1 59 ? 4.697 28.444 -17.782 1.00 21.69 39 GLY D N 1
ATOM 8494 C CA . GLY D 1 59 ? 4.403 28.972 -19.132 1.00 23.18 39 GLY D CA 1
ATOM 8495 C C . GLY D 1 59 ? 3.047 28.530 -19.631 1.00 23.92 39 GLY D C 1
ATOM 8496 O O . GLY D 1 59 ? 2.326 29.350 -20.257 1.00 25.43 39 GLY D O 1
ATOM 8497 N N . LEU D 1 60 ? 2.726 27.245 -19.454 1.00 22.09 40 LEU D N 1
ATOM 8498 C CA . LEU D 1 60 ? 1.472 26.664 -19.998 1.00 22.43 40 LEU D CA 1
ATOM 8499 C C . LEU D 1 60 ? 0.306 27.421 -19.379 1.00 22.26 40 LEU D C 1
ATOM 8500 O O . LEU D 1 60 ? -0.572 27.876 -20.121 1.00 22.19 40 LEU D O 1
ATOM 8505 N N . VAL D 1 61 ? 0.279 27.529 -18.052 1.00 22.27 41 VAL D N 1
ATOM 8506 C CA . VAL D 1 61 ? -0.914 28.097 -17.356 1.00 21.56 41 VAL D CA 1
ATOM 8507 C C . VAL D 1 61 ? -0.959 29.615 -17.616 1.00 23.13 41 VAL D C 1
ATOM 8508 O O . VAL D 1 61 ? -2.070 30.119 -17.775 1.00 28.86 41 VAL D O 1
ATOM 8512 N N . GLU D 1 62 ? 0.181 30.290 -17.780 1.00 26.33 42 GLU D N 1
ATOM 8513 C CA . GLU D 1 62 ? 0.203 31.735 -18.163 1.00 29.36 42 GLU D CA 1
ATOM 8514 C C . GLU D 1 62 ? -0.292 31.927 -19.617 1.00 29.64 42 GLU D C 1
ATOM 8515 O O . GLU D 1 62 ? -1.011 32.921 -19.870 1.00 29.86 42 GLU D O 1
ATOM 8521 N N . LYS D 1 63 ? 0.031 31.025 -20.544 1.00 25.46 43 LYS D N 1
ATOM 8522 C CA . LYS D 1 63 ? -0.458 31.078 -21.945 1.00 28.31 43 LYS D CA 1
ATOM 8523 C C . LYS D 1 63 ? -1.989 30.975 -21.934 1.00 27.82 43 LYS D C 1
ATOM 8524 O O . LYS D 1 63 ? -2.628 31.625 -22.762 1.00 30.49 43 LYS D O 1
ATOM 8530 N N . LEU D 1 64 ? -2.559 30.129 -21.068 1.00 24.41 44 LEU D N 1
ATOM 8531 C CA . LEU D 1 64 ? -4.003 29.824 -21.027 1.00 21.09 44 LEU D CA 1
ATOM 8532 C C . LEU D 1 64 ? -4.702 30.849 -20.140 1.00 22.65 44 LEU D C 1
ATOM 8533 O O . LEU D 1 64 ? -5.908 30.800 -20.058 1.00 22.57 44 LEU D O 1
ATOM 8538 N N . ASP D 1 65 ? -3.951 31.654 -19.407 1.00 24.31 45 ASP D N 1
ATOM 8539 C CA . ASP D 1 65 ? -4.516 32.504 -18.326 1.00 29.63 45 ASP D CA 1
ATOM 8540 C C . ASP D 1 65 ? -5.354 31.617 -17.388 1.00 28.91 45 ASP D C 1
ATOM 8541 O O . ASP D 1 65 ? -6.458 32.019 -16.996 1.00 24.25 45 ASP D O 1
ATOM 8546 N N . LEU D 1 66 ? -4.869 30.417 -17.062 1.00 26.51 46 LEU D N 1
ATOM 8547 C CA . LEU D 1 66 ? -5.642 29.467 -16.239 1.00 25.44 46 LEU D CA 1
ATOM 8548 C C . LEU D 1 66 ? -5.099 29.476 -14.812 1.00 22.03 46 LEU D C 1
ATOM 8549 O O . LEU D 1 66 ? -3.866 29.433 -14.651 1.00 22.24 46 LEU D O 1
ATOM 8554 N N . ASP D 1 67 ? -5.981 29.507 -13.809 1.00 21.59 47 ASP D N 1
ATOM 8555 C CA . ASP D 1 67 ? -5.554 29.454 -12.381 1.00 22.29 47 ASP D CA 1
ATOM 8556 C C . ASP D 1 67 ? -5.124 28.006 -12.096 1.00 20.52 47 ASP D C 1
ATOM 8557 O O . ASP D 1 67 ? -5.937 27.104 -12.259 1.00 20.89 47 ASP D O 1
ATOM 8562 N N . PRO D 1 68 ? -3.867 27.713 -11.704 1.00 21.02 48 PRO D N 1
ATOM 8563 C CA . PRO D 1 68 ? -3.469 26.319 -11.480 1.00 21.26 48 PRO D CA 1
ATOM 8564 C C . PRO D 1 68 ? -4.192 25.646 -10.307 1.00 22.44 48 PRO D C 1
ATOM 8565 O O . PRO D 1 68 ? -4.154 24.426 -10.208 1.00 19.87 48 PRO D O 1
ATOM 8569 N N . ALA D 1 69 ? -4.893 26.411 -9.465 1.00 22.73 49 ALA D N 1
ATOM 8570 C CA . ALA D 1 69 ? -5.703 25.838 -8.372 1.00 24.22 49 ALA D CA 1
ATOM 8571 C C . ALA D 1 69 ? -6.832 25.003 -8.972 1.00 21.33 49 ALA D C 1
ATOM 8572 O O . ALA D 1 69 ? -7.363 24.157 -8.267 1.00 20.02 49 ALA D O 1
ATOM 8574 N N . LEU D 1 70 ? -7.175 25.187 -10.247 1.00 20.77 50 LEU D N 1
ATOM 8575 C CA . LEU D 1 70 ? -8.257 24.400 -10.888 1.00 20.15 50 LEU D CA 1
ATOM 8576 C C . LEU D 1 70 ? -7.791 22.970 -11.241 1.00 19.26 50 LEU D C 1
ATOM 8577 O O . LEU D 1 70 ? -8.635 22.176 -11.741 1.00 19.62 50 LEU D O 1
ATOM 8582 N N . LEU D 1 71 ? -6.490 22.721 -11.192 1.00 17.57 51 LEU D N 1
ATOM 8583 C CA . LEU D 1 71 ? -5.872 21.453 -11.659 1.00 17.35 51 LEU D CA 1
ATOM 8584 C C . LEU D 1 71 ? -5.977 20.406 -10.559 1.00 17.69 51 LEU D C 1
ATOM 8585 O O . LEU D 1 71 ? -5.771 20.769 -9.380 1.00 17.47 51 LEU D O 1
ATOM 8590 N N . GLU D 1 72 ? -6.309 19.173 -10.943 1.00 17.51 52 GLU D N 1
ATOM 8591 C CA . GLU D 1 72 ? -6.366 18.010 -10.026 1.00 16.80 52 GLU D CA 1
ATOM 8592 C C . GLU D 1 72 ? -4.945 17.509 -9.724 1.00 17.86 52 GLU D C 1
ATOM 8593 O O . GLU D 1 72 ? -4.689 17.134 -8.557 1.00 17.27 52 GLU D O 1
ATOM 8599 N N . ASP D 1 73 ? -4.061 17.400 -10.730 1.00 17.97 53 ASP D N 1
ATOM 8600 C CA . ASP D 1 73 ? -2.813 16.602 -10.600 1.00 17.25 53 ASP D CA 1
ATOM 8601 C C . ASP D 1 73 ? -1.862 17.027 -11.725 1.00 17.77 53 ASP D C 1
ATOM 8602 O O . ASP D 1 73 ? -2.332 17.513 -12.762 1.00 16.90 53 ASP D O 1
ATOM 8607 N N . VAL D 1 74 ? -0.580 16.932 -11.456 1.00 17.04 54 VAL D N 1
ATOM 8608 C CA . VAL D 1 74 ? 0.500 17.090 -12.463 1.00 17.47 54 VAL D CA 1
ATOM 8609 C C . VAL D 1 74 ? 1.150 15.714 -12.620 1.00 16.19 54 VAL D C 1
ATOM 8610 O O . VAL D 1 74 ? 1.572 15.166 -11.617 1.00 15.68 54 VAL D O 1
ATOM 8614 N N . VAL D 1 75 ? 1.143 15.158 -13.815 1.00 14.49 55 VAL D N 1
ATOM 8615 C CA . VAL D 1 75 ? 1.727 13.836 -14.120 1.00 15.94 55 VAL D CA 1
ATOM 8616 C C . VAL D 1 75 ? 2.891 14.066 -15.070 1.00 16.96 55 VAL D C 1
ATOM 8617 O O . VAL D 1 75 ? 2.653 14.594 -16.179 1.00 16.58 55 VAL D O 1
ATOM 8621 N N . MET D 1 76 ? 4.086 13.803 -14.562 1.00 14.12 56 MET D N 1
ATOM 8622 C CA . MET D 1 76 ? 5.367 14.132 -15.233 1.00 14.87 56 MET D CA 1
ATOM 8623 C C . MET D 1 76 ? 6.059 12.847 -15.731 1.00 13.62 56 MET D C 1
ATOM 8624 O O . MET D 1 76 ? 6.471 11.997 -14.913 1.00 14.08 56 MET D O 1
ATOM 8629 N N . GLY D 1 77 ? 6.167 12.724 -17.048 1.00 12.93 57 GLY D N 1
ATOM 8630 C CA . GLY D 1 77 ? 6.966 11.698 -17.726 1.00 14.04 57 GLY D CA 1
ATOM 8631 C C . GLY D 1 77 ? 8.449 11.962 -17.517 1.00 14.65 57 GLY D C 1
ATOM 8632 O O . GLY D 1 77 ? 8.855 13.136 -17.567 1.00 14.96 57 GLY D O 1
ATOM 8633 N N . CYS D 1 78 ? 9.249 10.925 -17.288 1.00 14.51 58 CYS D N 1
ATOM 8634 C CA . CYS D 1 78 ? 10.735 11.082 -17.138 1.00 14.70 58 CYS D CA 1
ATOM 8635 C C . CYS D 1 78 ? 11.389 9.708 -17.267 1.00 14.33 58 CYS D C 1
ATOM 8636 O O . CYS D 1 78 ? 10.989 8.804 -16.472 1.00 13.20 58 CYS D O 1
ATOM 8639 N N . ALA D 1 79 ? 12.329 9.521 -18.214 1.00 16.22 59 ALA D N 1
ATOM 8640 C CA . ALA D 1 79 ? 12.913 8.178 -18.475 1.00 17.19 59 ALA D CA 1
ATOM 8641 C C . ALA D 1 79 ? 13.833 7.767 -17.314 1.00 17.79 59 ALA D C 1
ATOM 8642 O O . ALA D 1 79 ? 13.930 6.539 -17.012 1.00 16.84 59 ALA D O 1
ATOM 8644 N N . TYR D 1 80 ? 14.514 8.725 -16.682 1.00 17.49 60 TYR D N 1
ATOM 8645 C CA . TYR D 1 80 ? 15.488 8.438 -15.605 1.00 17.40 60 TYR D CA 1
ATOM 8646 C C . TYR D 1 80 ? 15.191 9.270 -14.364 1.00 17.30 60 TYR D C 1
ATOM 8647 O O . TYR D 1 80 ? 15.905 10.226 -14.037 1.00 18.93 60 TYR D O 1
ATOM 8656 N N . PRO D 1 81 ? 14.159 8.893 -13.586 1.00 16.99 61 PRO D N 1
ATOM 8657 C CA . PRO D 1 81 ? 13.709 9.722 -12.471 1.00 16.04 61 PRO D CA 1
ATOM 8658 C C . PRO D 1 81 ? 14.616 9.507 -11.271 1.00 16.31 61 PRO D C 1
ATOM 8659 O O . PRO D 1 81 ? 14.213 8.879 -10.331 1.00 14.48 61 PRO D O 1
ATOM 8663 N N . GLU D 1 82 ? 15.843 10.038 -11.375 1.00 18.95 62 GLU D N 1
ATOM 8664 C CA . GLU D 1 82 ? 16.863 9.930 -10.284 1.00 19.40 62 GLU D CA 1
ATOM 8665 C C . GLU D 1 82 ? 17.734 11.203 -10.217 1.00 19.01 62 GLU D C 1
ATOM 8666 O O . GLU D 1 82 ? 17.750 11.956 -11.187 1.00 17.94 62 GLU D O 1
ATOM 8672 N N . ALA D 1 83 ? 18.402 11.429 -9.078 1.00 20.56 63 ALA D N 1
ATOM 8673 C CA . ALA D 1 83 ? 19.348 12.555 -8.888 1.00 21.55 63 ALA D CA 1
ATOM 8674 C C . ALA D 1 83 ? 18.579 13.860 -9.119 1.00 20.76 63 ALA D C 1
ATOM 8675 O O . ALA D 1 83 ? 17.542 14.019 -8.436 1.00 20.67 63 ALA D O 1
ATOM 8677 N N . GLU D 1 84 ? 18.954 14.712 -10.083 1.00 19.04 64 GLU D N 1
ATOM 8678 C CA . GLU D 1 84 ? 18.229 15.995 -10.332 1.00 20.54 64 GLU D CA 1
ATOM 8679 C C . GLU D 1 84 ? 16.807 15.739 -10.881 1.00 18.14 64 GLU D C 1
ATOM 8680 O O . GLU D 1 84 ? 15.947 16.628 -10.768 1.00 18.95 64 GLU D O 1
ATOM 8686 N N . GLN D 1 85 ? 16.564 14.534 -11.402 1.00 17.42 65 GLN D N 1
ATOM 8687 C CA . GLN D 1 85 ? 15.201 14.113 -11.837 1.00 17.77 65 GLN D CA 1
ATOM 8688 C C . GLN D 1 85 ? 14.504 13.264 -10.774 1.00 17.75 65 GLN D C 1
ATOM 8689 O O . GLN D 1 85 ? 13.485 12.608 -11.119 1.00 17.72 65 GLN D O 1
ATOM 8695 N N . GLY D 1 86 ? 15.061 13.201 -9.562 1.00 16.44 66 GLY D N 1
ATOM 8696 C CA . GLY D 1 86 ? 14.521 12.386 -8.465 1.00 17.62 66 GLY D CA 1
ATOM 8697 C C . GLY D 1 86 ? 13.484 13.137 -7.640 1.00 16.13 66 GLY D C 1
ATOM 8698 O O . GLY D 1 86 ? 13.090 14.286 -8.021 1.00 14.97 66 GLY D O 1
ATOM 8699 N N . MET D 1 87 ? 13.099 12.509 -6.530 1.00 17.46 67 MET D N 1
ATOM 8700 C CA . MET D 1 87 ? 12.263 13.012 -5.414 1.00 17.25 67 MET D CA 1
ATOM 8701 C C . MET D 1 87 ? 10.858 13.344 -5.917 1.00 16.84 67 MET D C 1
ATOM 8702 O O . MET D 1 87 ? 10.224 14.228 -5.338 1.00 15.87 67 MET D O 1
ATOM 8707 N N . ASN D 1 88 ? 10.369 12.609 -6.914 1.00 14.40 68 ASN D N 1
ATOM 8708 C CA . ASN D 1 88 ? 9.021 12.851 -7.533 1.00 15.48 68 ASN D CA 1
ATOM 8709 C C . ASN D 1 88 ? 9.019 14.220 -8.232 1.00 14.39 68 ASN D C 1
ATOM 8710 O O . ASN D 1 88 ? 8.410 15.190 -7.739 1.00 14.93 68 ASN D O 1
ATOM 8715 N N . ILE D 1 89 ? 9.730 14.297 -9.347 1.00 14.53 69 ILE D N 1
ATOM 8716 C CA . ILE D 1 89 ? 9.992 15.553 -10.076 1.00 15.46 69 ILE D CA 1
ATOM 8717 C C . ILE D 1 89 ? 8.655 16.215 -10.425 1.00 16.28 69 ILE D C 1
ATOM 8718 O O . ILE D 1 89 ? 8.603 17.455 -10.526 1.00 15.17 69 ILE D O 1
ATOM 8723 N N . ALA D 1 90 ? 7.595 15.452 -10.670 1.00 14.98 70 ALA D N 1
ATOM 8724 C CA . ALA D 1 90 ? 6.275 16.102 -10.881 1.00 14.68 70 ALA D CA 1
ATOM 8725 C C . ALA D 1 90 ? 5.958 17.082 -9.756 1.00 14.74 70 ALA D C 1
ATOM 8726 O O . ALA D 1 90 ? 5.491 18.235 -10.037 1.00 15.52 70 ALA D O 1
ATOM 8728 N N . ARG D 1 91 ? 6.071 16.624 -8.509 1.00 15.40 71 ARG D N 1
ATOM 8729 C CA . ARG D 1 91 ? 5.683 17.429 -7.317 1.00 15.45 71 ARG D CA 1
ATOM 8730 C C . ARG D 1 91 ? 6.708 18.555 -7.114 1.00 16.32 71 ARG D C 1
ATOM 8731 O O . ARG D 1 91 ? 6.322 19.703 -6.794 1.00 17.51 71 ARG D O 1
ATOM 8739 N N . ILE D 1 92 ? 7.990 18.254 -7.250 1.00 16.78 72 ILE D N 1
ATOM 8740 C CA . ILE D 1 92 ? 9.059 19.301 -7.122 1.00 17.54 72 ILE D CA 1
ATOM 8741 C C . ILE D 1 92 ? 8.830 20.418 -8.163 1.00 17.20 72 ILE D C 1
ATOM 8742 O O . ILE D 1 92 ? 8.839 21.617 -7.790 1.00 17.80 72 ILE D O 1
ATOM 8747 N N . ALA D 1 93 ? 8.635 20.076 -9.430 1.00 17.70 73 ALA D N 1
ATOM 8748 C CA . ALA D 1 93 ? 8.425 21.058 -10.511 1.00 17.98 73 ALA D CA 1
ATOM 8749 C C . ALA D 1 93 ? 7.176 21.875 -10.191 1.00 18.48 73 ALA D C 1
ATOM 8750 O O . ALA D 1 93 ? 7.132 23.114 -10.478 1.00 18.50 73 ALA D O 1
ATOM 8752 N N . SER D 1 94 ? 6.152 21.205 -9.649 1.00 18.18 74 SER D N 1
ATOM 8753 C CA . SER D 1 94 ? 4.867 21.852 -9.320 1.00 17.24 74 SER D CA 1
ATOM 8754 C C . SER D 1 94 ? 5.117 22.936 -8.263 1.00 19.65 74 SER D C 1
ATOM 8755 O O . SER D 1 94 ? 4.748 24.125 -8.523 1.00 17.60 74 SER D O 1
ATOM 8758 N N . PHE D 1 95 ? 5.790 22.585 -7.154 1.00 19.15 75 PHE D N 1
ATOM 8759 C CA . PHE D 1 95 ? 6.165 23.567 -6.109 1.00 18.84 75 PHE D CA 1
ATOM 8760 C C . PHE D 1 95 ? 7.026 24.669 -6.734 1.00 20.86 75 PHE D C 1
ATOM 8761 O O . PHE D 1 95 ? 6.791 25.846 -6.409 1.00 18.61 75 PHE D O 1
ATOM 8769 N N . ARG D 1 96 ? 8.002 24.323 -7.571 1.00 20.56 76 ARG D N 1
ATOM 8770 C CA . ARG D 1 96 ? 9.003 25.305 -8.085 1.00 22.12 76 ARG D CA 1
ATOM 8771 C C . ARG D 1 96 ? 8.292 26.296 -9.015 1.00 22.54 76 ARG D C 1
ATOM 8772 O O . ARG D 1 96 ? 8.661 27.496 -9.008 1.00 20.32 76 ARG D O 1
ATOM 8780 N N . ALA D 1 97 ? 7.235 25.863 -9.697 1.00 19.52 77 ALA D N 1
ATOM 8781 C CA . ALA D 1 97 ? 6.407 26.715 -10.577 1.00 22.56 77 ALA D CA 1
ATOM 8782 C C . ALA D 1 97 ? 5.432 27.610 -9.772 1.00 20.98 77 ALA D C 1
ATOM 8783 O O . ALA D 1 97 ? 4.692 28.421 -10.415 1.00 21.88 77 ALA D O 1
ATOM 8785 N N . GLY D 1 98 ? 5.373 27.441 -8.446 1.00 21.68 78 GLY D N 1
ATOM 8786 C CA . GLY D 1 98 ? 4.492 28.206 -7.550 1.00 21.53 78 GLY D CA 1
ATOM 8787 C C . GLY D 1 98 ? 3.063 27.691 -7.575 1.00 22.17 78 GLY D C 1
ATOM 8788 O O . GLY D 1 98 ? 2.188 28.446 -7.196 1.00 20.98 78 GLY D O 1
ATOM 8789 N N . PHE D 1 99 ? 2.813 26.441 -7.962 1.00 18.16 79 PHE D N 1
ATOM 8790 C CA . PHE D 1 99 ? 1.437 25.889 -7.924 1.00 19.12 79 PHE D CA 1
ATOM 8791 C C . PHE D 1 99 ? 1.047 25.551 -6.485 1.00 18.91 79 PHE D C 1
ATOM 8792 O O . PHE D 1 99 ? 1.865 25.170 -5.638 1.00 18.76 79 PHE D O 1
ATOM 8800 N N . PRO D 1 100 ? -0.259 25.618 -6.184 1.00 18.86 80 PRO D N 1
ATOM 8801 C CA . PRO D 1 100 ? -0.767 25.286 -4.867 1.00 20.11 80 PRO D CA 1
ATOM 8802 C C . PRO D 1 100 ? -0.490 23.848 -4.435 1.00 19.29 80 PRO D C 1
ATOM 8803 O O . PRO D 1 100 ? -0.440 22.942 -5.285 1.00 17.67 80 PRO D O 1
ATOM 8807 N N . GLN D 1 101 ? -0.356 23.675 -3.126 1.00 17.80 81 GLN D N 1
ATOM 8808 C CA . GLN D 1 101 ? -0.099 22.354 -2.522 1.00 17.57 81 GLN D CA 1
ATOM 8809 C C . GLN D 1 101 ? -1.274 21.413 -2.767 1.00 15.87 81 GLN D C 1
ATOM 8810 O O . GLN D 1 101 ? -1.032 20.195 -2.706 1.00 15.70 81 GLN D O 1
ATOM 8816 N N . SER D 1 102 ? -2.476 21.932 -3.046 1.00 15.72 82 SER D N 1
ATOM 8817 C CA . SER D 1 102 ? -3.727 21.161 -3.239 1.00 16.71 82 SER D CA 1
ATOM 8818 C C . SER D 1 102 ? -3.622 20.190 -4.438 1.00 16.89 82 SER D C 1
ATOM 8819 O O . SER D 1 102 ? -4.420 19.197 -4.488 1.00 15.76 82 SER D O 1
ATOM 8822 N N . LEU D 1 103 ? -2.707 20.432 -5.370 1.00 15.19 83 LEU D N 1
ATOM 8823 C CA . LEU D 1 103 ? -2.547 19.552 -6.553 1.00 16.67 83 LEU D CA 1
ATOM 8824 C C . LEU D 1 103 ? -1.867 18.238 -6.137 1.00 14.16 83 LEU D C 1
ATOM 8825 O O . LEU D 1 103 ? -0.987 18.220 -5.259 1.00 14.45 83 LEU D O 1
ATOM 8830 N N . GLY D 1 104 ? -2.199 17.169 -6.842 1.00 14.47 84 GLY D N 1
ATOM 8831 C CA . GLY D 1 104 ? -1.357 15.966 -6.879 1.00 14.29 84 GLY D CA 1
ATOM 8832 C C . GLY D 1 104 ? -0.149 16.146 -7.775 1.00 14.84 84 GLY D C 1
ATOM 8833 O O . GLY D 1 104 ? -0.106 17.084 -8.648 1.00 15.55 84 GLY D O 1
ATOM 8834 N N . GLY D 1 105 ? 0.793 15.249 -7.611 1.00 13.52 85 GLY D N 1
ATOM 8835 C CA . GLY D 1 105 ? 1.999 15.149 -8.445 1.00 13.89 85 GLY D CA 1
ATOM 8836 C C . GLY D 1 105 ? 2.485 13.716 -8.475 1.00 13.66 85 GLY D C 1
ATOM 8837 O O . GLY D 1 105 ? 2.754 13.159 -7.402 1.00 13.63 85 GLY D O 1
ATOM 8838 N N . ALA D 1 106 ? 2.701 13.182 -9.669 1.00 13.19 86 ALA D N 1
ATOM 8839 C CA . ALA D 1 106 ? 3.199 11.803 -9.861 1.00 13.09 86 ALA D CA 1
ATOM 8840 C C . ALA D 1 106 ? 4.113 11.764 -11.091 1.00 14.07 86 ALA D C 1
ATOM 8841 O O . ALA D 1 106 ? 3.825 12.425 -12.110 1.00 13.77 86 ALA D O 1
ATOM 8843 N N . THR D 1 107 ? 5.191 10.987 -10.970 1.00 13.32 87 THR D N 1
ATOM 8844 C CA . THR D 1 107 ? 6.198 10.819 -12.029 1.00 13.44 87 THR D CA 1
ATOM 8845 C C . THR D 1 107 ? 6.004 9.442 -12.682 1.00 13.15 87 THR D C 1
ATOM 8846 O O . THR D 1 107 ? 5.874 8.421 -11.979 1.00 13.58 87 THR D O 1
ATOM 8850 N N . LEU D 1 108 ? 6.019 9.412 -13.999 1.00 13.45 88 LEU D N 1
ATOM 8851 C CA . LEU D 1 108 ? 5.755 8.174 -14.779 1.00 14.22 88 LEU D CA 1
ATOM 8852 C C . LEU D 1 108 ? 6.925 7.881 -15.690 1.00 14.11 88 LEU D C 1
ATOM 8853 O O . LEU D 1 108 ? 7.348 8.784 -16.432 1.00 13.21 88 LEU D O 1
ATOM 8858 N N . ASN D 1 109 ? 7.371 6.633 -15.676 1.00 14.95 89 ASN D N 1
ATOM 8859 C CA . ASN D 1 109 ? 8.471 6.140 -16.527 1.00 16.06 89 ASN D CA 1
ATOM 8860 C C . ASN D 1 109 ? 7.916 5.021 -17.403 1.00 16.27 89 ASN D C 1
ATOM 8861 O O . ASN D 1 109 ? 7.662 3.928 -16.887 1.00 15.20 89 ASN D O 1
ATOM 8866 N N . ARG D 1 110 ? 7.764 5.324 -18.693 1.00 16.54 90 ARG D N 1
ATOM 8867 C CA . ARG D 1 110 ? 7.708 4.327 -19.781 1.00 16.28 90 ARG D CA 1
ATOM 8868 C C . ARG D 1 110 ? 8.731 4.783 -20.839 1.00 16.58 90 ARG D C 1
ATOM 8869 O O . ARG D 1 110 ? 8.411 4.861 -22.061 1.00 17.66 90 ARG D O 1
ATOM 8877 N N . PHE D 1 111 ? 9.948 5.092 -20.366 1.00 21.33 91 PHE D N 1
ATOM 8878 C CA . PHE D 1 111 ? 11.126 5.637 -21.108 1.00 20.10 91 PHE D CA 1
ATOM 8879 C C . PHE D 1 111 ? 10.679 6.688 -22.140 1.00 20.87 91 PHE D C 1
ATOM 8880 O O . PHE D 1 111 ? 10.110 7.744 -21.735 1.00 19.22 91 PHE D O 1
ATOM 8888 N N . CYS D 1 112 ? 10.888 6.398 -23.436 1.00 20.16 92 CYS D N 1
ATOM 8889 C CA . CYS D 1 112 ? 10.642 7.312 -24.576 1.00 21.18 92 CYS D CA 1
ATOM 8890 C C . CYS D 1 112 ? 9.164 7.761 -24.593 1.00 20.42 92 CYS D C 1
ATOM 8891 O O . CYS D 1 112 ? 8.841 8.877 -25.074 1.00 18.29 92 CYS D O 1
ATOM 8894 N N . GLY D 1 113 ? 8.265 6.918 -24.113 1.00 18.02 93 GLY D N 1
ATOM 8895 C CA . GLY D 1 113 ? 6.820 7.205 -24.177 1.00 17.85 93 GLY D CA 1
ATOM 8896 C C . GLY D 1 113 ? 6.246 7.704 -22.857 1.00 16.52 93 GLY D C 1
ATOM 8897 O O . GLY D 1 113 ? 5.015 7.865 -22.797 1.00 17.04 93 GLY D O 1
ATOM 8898 N N . SER D 1 114 ? 7.073 7.965 -21.847 1.00 16.20 94 SER D N 1
ATOM 8899 C CA . SER D 1 114 ? 6.602 8.351 -20.481 1.00 14.32 94 SER D CA 1
ATOM 8900 C C . SER D 1 114 ? 5.488 9.398 -20.534 1.00 14.30 94 SER D C 1
ATOM 8901 O O . SER D 1 114 ? 4.458 9.215 -19.839 1.00 13.02 94 SER D O 1
ATOM 8904 N N . SER D 1 115 ? 5.688 10.505 -21.248 1.00 13.87 95 SER D N 1
ATOM 8905 C CA . SER D 1 115 ? 4.729 11.643 -21.169 1.00 14.85 95 SER D CA 1
ATOM 8906 C C . SER D 1 115 ? 3.507 11.382 -22.056 1.00 14.87 95 SER D C 1
ATOM 8907 O O . SER D 1 115 ? 2.475 12.068 -21.873 1.00 14.09 95 SER D O 1
ATOM 8910 N N . MET D 1 116 ? 3.547 10.427 -23.002 1.00 14.79 96 MET D N 1
ATOM 8911 C CA . MET D 1 116 ? 2.280 10.042 -23.670 1.00 14.93 96 MET D CA 1
ATOM 8912 C C . MET D 1 116 ? 1.482 9.195 -22.688 1.00 14.62 96 MET D C 1
ATOM 8913 O O . MET D 1 116 ? 0.261 9.358 -22.625 1.00 14.63 96 MET D O 1
ATOM 8918 N N . SER D 1 117 ? 2.130 8.332 -21.913 1.00 14.61 97 SER D N 1
ATOM 8919 C CA . SER D 1 117 ? 1.391 7.569 -20.882 1.00 14.96 97 SER D CA 1
ATOM 8920 C C . SER D 1 117 ? 0.843 8.551 -19.834 1.00 13.83 97 SER D C 1
ATOM 8921 O O . SER D 1 117 ? -0.215 8.268 -19.302 1.00 12.42 97 SER D O 1
ATOM 8924 N N . ALA D 1 118 ? 1.502 9.684 -19.581 1.00 14.18 98 ALA D N 1
ATOM 8925 C CA . ALA D 1 118 ? 0.966 10.741 -18.672 1.00 13.91 98 ALA D CA 1
ATOM 8926 C C . ALA D 1 118 ? -0.353 11.300 -19.220 1.00 14.65 98 ALA D C 1
ATOM 8927 O O . ALA D 1 118 ? -1.306 11.399 -18.429 1.00 13.82 98 ALA D O 1
ATOM 8929 N N . VAL D 1 119 ? -0.450 11.531 -20.533 1.00 13.10 99 VAL D N 1
ATOM 8930 C CA . VAL D 1 119 ? -1.733 11.935 -21.170 1.00 14.65 99 VAL D CA 1
ATOM 8931 C C . VAL D 1 119 ? -2.785 10.836 -20.942 1.00 15.03 99 VAL D C 1
ATOM 8932 O O . VAL D 1 119 ? -3.930 11.196 -20.577 1.00 14.90 99 VAL D O 1
ATOM 8936 N N . HIS D 1 120 ? -2.442 9.549 -21.182 1.00 13.31 100 HIS D N 1
ATOM 8937 C CA . HIS D 1 120 ? -3.371 8.407 -21.049 1.00 13.54 100 HIS D CA 1
ATOM 8938 C C . HIS D 1 120 ? -3.882 8.326 -19.605 1.00 14.10 100 HIS D C 1
ATOM 8939 O O . HIS D 1 120 ? -5.056 8.041 -19.435 1.00 14.45 100 HIS D O 1
ATOM 8946 N N . TYR D 1 121 ? -2.993 8.490 -18.631 1.00 15.71 101 TYR D N 1
ATOM 8947 C CA . TYR D 1 121 ? -3.336 8.450 -17.183 1.00 15.71 101 TYR D CA 1
ATOM 8948 C C . TYR D 1 121 ? -4.395 9.522 -16.924 1.00 15.69 101 TYR D C 1
ATOM 8949 O O . TYR D 1 121 ? -5.510 9.225 -16.387 1.00 14.66 101 TYR D O 1
ATOM 8958 N N . ALA D 1 122 ? -4.082 10.742 -17.344 1.00 15.03 102 ALA D N 1
ATOM 8959 C CA . ALA D 1 122 ? -4.920 11.939 -17.097 1.00 15.86 102 ALA D CA 1
ATOM 8960 C C . ALA D 1 122 ? -6.305 11.741 -17.765 1.00 14.52 102 ALA D C 1
ATOM 8961 O O . ALA D 1 122 ? -7.352 11.904 -17.094 1.00 14.95 102 ALA D O 1
ATOM 8963 N N . ALA D 1 123 ? -6.337 11.250 -19.001 1.00 15.94 103 ALA D N 1
ATOM 8964 C CA . ALA D 1 123 ? -7.601 11.017 -19.743 1.00 15.66 103 ALA D CA 1
ATOM 8965 C C . ALA D 1 123 ? -8.451 9.988 -18.982 1.00 16.87 103 ALA D C 1
ATOM 8966 O O . ALA D 1 123 ? -9.685 10.166 -18.861 1.00 17.49 103 ALA D O 1
ATOM 8968 N N . GLY D 1 124 ? -7.844 8.921 -18.463 1.00 14.79 104 GLY D N 1
ATOM 8969 C CA . GLY D 1 124 ? -8.606 7.936 -17.667 1.00 14.70 104 GLY D CA 1
ATOM 8970 C C . GLY D 1 124 ? -9.175 8.547 -16.378 1.00 14.74 104 GLY D C 1
ATOM 8971 O O . GLY D 1 124 ? -10.337 8.203 -15.979 1.00 15.18 104 GLY D O 1
ATOM 8972 N N . GLN D 1 125 ? -8.419 9.405 -15.704 1.00 13.62 105 GLN D N 1
ATOM 8973 C CA . GLN D 1 125 ? -8.877 10.054 -14.451 1.00 14.21 105 GLN D CA 1
ATOM 8974 C C . GLN D 1 125 ? -10.037 10.996 -14.802 1.00 15.97 105 GLN D C 1
ATOM 8975 O O . GLN D 1 125 ? -11.020 10.998 -14.065 1.00 16.82 105 GLN D O 1
ATOM 8981 N N . VAL D 1 126 ? -10.003 11.682 -15.933 1.00 15.77 106 VAL D N 1
ATOM 8982 C CA . VAL D 1 126 ? -11.175 12.517 -16.350 1.00 18.33 106 VAL D CA 1
ATOM 8983 C C . VAL D 1 126 ? -12.424 11.623 -16.486 1.00 18.14 106 VAL D C 1
ATOM 8984 O O . VAL D 1 126 ? -13.508 11.960 -15.859 1.00 20.04 106 VAL D O 1
ATOM 8988 N N . LEU D 1 127 ? -12.290 10.478 -17.154 1.00 20.09 107 LEU D N 1
ATOM 8989 C CA . LEU D 1 127 ? -13.389 9.494 -17.376 1.00 22.34 107 LEU D CA 1
ATOM 8990 C C . LEU D 1 127 ? -13.913 8.964 -16.035 1.00 20.43 107 LEU D C 1
ATOM 8991 O O . LEU D 1 127 ? -15.108 8.759 -15.891 1.00 20.48 107 LEU D O 1
ATOM 8996 N N . LEU D 1 128 ? -13.040 8.673 -15.094 1.00 19.01 108 LEU D N 1
ATOM 8997 C CA . LEU D 1 128 ? -13.411 8.122 -13.775 1.00 18.38 108 LEU D CA 1
ATOM 8998 C C . LEU D 1 128 ? -14.153 9.185 -12.958 1.00 18.87 108 LEU D C 1
ATOM 8999 O O . LEU D 1 128 ? -14.566 8.843 -11.874 1.00 21.09 108 LEU D O 1
ATOM 9004 N N . GLY D 1 129 ? -14.207 10.444 -13.407 1.00 19.73 109 GLY D N 1
ATOM 9005 C CA . GLY D 1 129 ? -14.753 11.579 -12.647 1.00 18.36 109 GLY D CA 1
ATOM 9006 C C . GLY D 1 129 ? -13.890 11.875 -11.442 1.00 19.78 109 GLY D C 1
ATOM 9007 O O . GLY D 1 129 ? -14.395 12.385 -10.449 1.00 18.87 109 GLY D O 1
ATOM 9008 N N . ALA D 1 130 ? -12.587 11.615 -11.562 1.00 19.20 110 ALA D N 1
ATOM 9009 C CA . ALA D 1 130 ? -11.587 11.843 -10.502 1.00 17.85 110 ALA D CA 1
ATOM 9010 C C . ALA D 1 130 ? -10.797 13.123 -10.789 1.00 19.44 110 ALA D C 1
ATOM 9011 O O . ALA D 1 130 ? -9.572 13.061 -10.848 1.00 21.42 110 ALA D O 1
ATOM 9013 N N . GLY D 1 131 ? -11.481 14.243 -11.008 1.00 20.72 111 GLY D N 1
ATOM 9014 C CA . GLY D 1 131 ? -10.890 15.520 -11.442 1.00 19.56 111 GLY D CA 1
ATOM 9015 C C . GLY D 1 131 ? -11.291 15.856 -12.870 1.00 18.70 111 GLY D C 1
ATOM 9016 O O . GLY D 1 131 ? -11.527 14.919 -13.658 1.00 19.28 111 GLY D O 1
ATOM 9017 N N . GLU D 1 132 ? -11.270 17.137 -13.223 1.00 20.58 112 GLU D N 1
ATOM 9018 C CA . GLU D 1 132 ? -11.694 17.585 -14.578 1.00 22.57 112 GLU D CA 1
ATOM 9019 C C . GLU D 1 132 ? -10.506 18.168 -15.372 1.00 20.53 112 GLU D C 1
ATOM 9020 O O . GLU D 1 132 ? -10.667 18.271 -16.588 1.00 19.70 112 GLU D O 1
ATOM 9026 N N . ALA D 1 133 ? -9.386 18.552 -14.738 1.00 18.08 113 ALA D N 1
ATOM 9027 C CA . ALA D 1 133 ? -8.255 19.241 -15.410 1.00 17.17 113 ALA D CA 1
ATOM 9028 C C . ALA D 1 133 ? -6.930 18.725 -14.848 1.00 15.87 113 ALA D C 1
ATOM 9029 O O . ALA D 1 133 ? -6.808 18.646 -13.619 1.00 15.27 113 ALA D O 1
ATOM 9031 N N . PHE D 1 134 ? -6.000 18.369 -15.737 1.00 15.63 114 PHE D N 1
ATOM 9032 C CA . PHE D 1 134 ? -4.686 17.799 -15.384 1.00 14.78 114 PHE D CA 1
ATOM 9033 C C . PHE D 1 134 ? -3.617 18.470 -16.226 1.00 15.30 114 PHE D C 1
ATOM 9034 O O . PHE D 1 134 ? -3.875 18.808 -17.379 1.00 15.81 114 PHE D O 1
ATOM 9042 N N . ILE D 1 135 ? -2.407 18.518 -15.721 1.00 16.17 115 ILE D N 1
ATOM 9043 C CA . ILE D 1 135 ? -1.260 18.693 -16.645 1.00 17.44 115 ILE D CA 1
ATOM 9044 C C . ILE D 1 135 ? -0.592 17.321 -16.862 1.00 17.73 115 ILE D C 1
ATOM 9045 O O . ILE D 1 135 ? -0.253 16.604 -15.874 1.00 15.96 115 ILE D O 1
ATOM 9050 N N . ALA D 1 136 ? -0.456 16.956 -18.130 1.00 15.58 116 ALA D N 1
ATOM 9051 C CA . ALA D 1 136 ? 0.312 15.778 -18.578 1.00 14.15 116 ALA D CA 1
ATOM 9052 C C . ALA D 1 136 ? 1.567 16.342 -19.226 1.00 13.78 116 ALA D C 1
ATOM 9053 O O . ALA D 1 136 ? 1.417 17.059 -20.226 1.00 14.19 116 ALA D O 1
ATOM 9055 N N . ALA D 1 137 ? 2.719 16.161 -18.574 1.00 13.49 117 ALA D N 1
ATOM 9056 C CA . ALA D 1 137 ? 4.017 16.759 -18.995 1.00 13.98 117 ALA D CA 1
ATOM 9057 C C . ALA D 1 137 ? 5.118 15.722 -18.972 1.00 14.03 117 ALA D C 1
ATOM 9058 O O . ALA D 1 137 ? 4.904 14.603 -18.479 1.00 14.68 117 ALA D O 1
ATOM 9060 N N . GLY D 1 138 ? 6.280 16.133 -19.463 1.00 15.49 118 GLY D N 1
ATOM 9061 C CA . GLY D 1 138 ? 7.511 15.349 -19.348 1.00 14.34 118 GLY D CA 1
ATOM 9062 C C . GLY D 1 138 ? 8.731 16.221 -19.390 1.00 13.30 118 GLY D C 1
ATOM 9063 O O . GLY D 1 138 ? 8.692 17.346 -19.874 1.00 14.85 118 GLY D O 1
ATOM 9064 N N . VAL D 1 139 ? 9.828 15.672 -18.911 1.00 15.70 119 VAL D N 1
ATOM 9065 C CA . VAL D 1 139 ? 11.119 16.398 -18.915 1.00 16.05 119 VAL D CA 1
ATOM 9066 C C . VAL D 1 139 ? 12.229 15.388 -19.114 1.00 15.46 119 VAL D C 1
ATOM 9067 O O . VAL D 1 139 ? 12.122 14.266 -18.587 1.00 15.88 119 VAL D O 1
ATOM 9071 N N . GLU D 1 140 ? 13.295 15.800 -19.784 1.00 16.44 120 GLU D N 1
ATOM 9072 C CA . GLU D 1 140 ? 14.559 15.067 -19.690 1.00 17.57 120 GLU D CA 1
ATOM 9073 C C . GLU D 1 140 ? 15.681 16.101 -19.778 1.00 17.68 120 GLU D C 1
ATOM 9074 O O . GLU D 1 140 ? 15.632 16.900 -20.701 1.00 18.56 120 GLU D O 1
ATOM 9080 N N . SER D 1 141 ? 16.630 16.096 -18.848 1.00 19.76 121 SER D N 1
ATOM 9081 C CA . SER D 1 141 ? 17.947 16.735 -19.061 1.00 21.90 121 SER D CA 1
ATOM 9082 C C . SER D 1 141 ? 18.966 15.615 -19.319 1.00 20.05 121 SER D C 1
ATOM 9083 O O . SER D 1 141 ? 19.512 15.091 -18.375 1.00 19.88 121 SER D O 1
ATOM 9086 N N . MET D 1 142 ? 19.106 15.204 -20.572 1.00 20.28 122 MET D N 1
ATOM 9087 C CA . MET D 1 142 ? 20.078 14.161 -20.969 1.00 21.33 122 MET D CA 1
ATOM 9088 C C . MET D 1 142 ? 21.516 14.711 -20.741 1.00 25.85 122 MET D C 1
ATOM 9089 O O . MET D 1 142 ? 22.503 13.918 -20.555 1.00 25.41 122 MET D O 1
ATOM 9094 N N . THR D 1 143 ? 21.667 16.032 -20.593 1.00 24.51 123 THR D N 1
ATOM 9095 C CA . THR D 1 143 ? 22.915 16.622 -20.048 1.00 22.05 123 THR D CA 1
ATOM 9096 C C . THR D 1 143 ? 23.128 16.159 -18.620 1.00 23.72 123 THR D C 1
ATOM 9097 O O . THR D 1 143 ? 24.236 15.702 -18.334 1.00 22.77 123 THR D O 1
ATOM 9101 N N . ARG D 1 144 ? 22.159 16.328 -17.715 1.00 21.99 124 ARG D N 1
ATOM 9102 C CA . ARG D 1 144 ? 22.460 16.337 -16.253 1.00 23.13 124 ARG D CA 1
ATOM 9103 C C . ARG D 1 144 ? 22.083 15.003 -15.586 1.00 22.30 124 ARG D C 1
ATOM 9104 O O . ARG D 1 144 ? 22.436 14.773 -14.425 1.00 24.62 124 ARG D O 1
ATOM 9112 N N . VAL D 1 145 ? 21.372 14.145 -16.303 1.00 24.01 125 VAL D N 1
ATOM 9113 C CA . VAL D 1 145 ? 21.193 12.730 -15.899 1.00 24.37 125 VAL D CA 1
ATOM 9114 C C . VAL D 1 145 ? 21.516 11.860 -17.097 1.00 23.70 125 VAL D C 1
ATOM 9115 O O . VAL D 1 145 ? 20.850 11.935 -18.107 1.00 25.29 125 VAL D O 1
ATOM 9119 N N . PRO D 1 146 ? 22.559 11.021 -17.013 1.00 27.25 126 PRO D N 1
ATOM 9120 C CA . PRO D 1 146 ? 23.050 10.314 -18.190 1.00 30.36 126 PRO D CA 1
ATOM 9121 C C . PRO D 1 146 ? 22.096 9.157 -18.481 1.00 32.48 126 PRO D C 1
ATOM 9122 O O . PRO D 1 146 ? 21.459 8.699 -17.535 1.00 31.02 126 PRO D O 1
ATOM 9126 N N . MET D 1 147 ? 22.003 8.747 -19.745 1.00 35.81 127 MET D N 1
ATOM 9127 C CA . MET D 1 147 ? 21.226 7.549 -20.144 1.00 38.08 127 MET D CA 1
ATOM 9128 C C . MET D 1 147 ? 21.795 6.352 -19.378 1.00 32.35 127 MET D C 1
ATOM 9129 O O . MET D 1 147 ? 23.010 6.251 -19.277 1.00 31.31 127 MET D O 1
ATOM 9134 N N . GLY D 1 148 ? 20.901 5.559 -18.774 1.00 30.14 128 GLY D N 1
ATOM 9135 C CA . GLY D 1 148 ? 21.190 4.376 -17.944 1.00 26.05 128 GLY D CA 1
ATOM 9136 C C . GLY D 1 148 ? 21.155 4.722 -16.474 1.00 23.38 128 GLY D C 1
ATOM 9137 O O . GLY D 1 148 ? 21.182 3.801 -15.645 1.00 21.64 128 GLY D O 1
ATOM 9138 N N . GLY D 1 149 ? 21.129 6.016 -16.136 1.00 21.66 129 GLY D N 1
ATOM 9139 C CA . GLY D 1 149 ? 21.172 6.471 -14.746 1.00 22.11 129 GLY D CA 1
ATOM 9140 C C . GLY D 1 149 ? 22.576 6.364 -14.205 1.00 23.61 129 GLY D C 1
ATOM 9141 O O . GLY D 1 149 ? 23.487 5.985 -14.989 1.00 24.09 129 GLY D O 1
ATOM 9142 N N . PHE D 1 150 ? 22.735 6.648 -12.929 1.00 20.70 130 PHE D N 1
ATOM 9143 C CA . PHE D 1 150 ? 24.041 6.632 -12.237 1.00 25.19 130 PHE D CA 1
ATOM 9144 C C . PHE D 1 150 ? 24.366 5.219 -11.761 1.00 27.18 130 PHE D C 1
ATOM 9145 O O . PHE D 1 150 ? 25.518 4.970 -11.458 1.00 32.55 130 PHE D O 1
ATOM 9153 N N . ASN D 1 151 ? 23.389 4.332 -11.625 1.00 27.40 131 ASN D N 1
ATOM 9154 C CA . ASN D 1 151 ? 23.691 2.998 -11.053 1.00 26.68 131 ASN D CA 1
ATOM 9155 C C . ASN D 1 151 ? 23.031 1.913 -11.899 1.00 23.70 131 ASN D C 1
ATOM 9156 O O . ASN D 1 151 ? 22.355 1.057 -11.333 1.00 24.90 131 ASN D O 1
ATOM 9161 N N . LEU D 1 152 ? 23.257 1.945 -13.201 1.00 22.20 132 LEU D N 1
ATOM 9162 C CA . LEU D 1 152 ? 22.795 0.869 -14.117 1.00 22.30 132 LEU D CA 1
ATOM 9163 C C . LEU D 1 152 ? 23.125 -0.510 -13.516 1.00 23.61 132 LEU D C 1
ATOM 9164 O O . LEU D 1 152 ? 24.307 -0.837 -13.247 1.00 19.81 132 LEU D O 1
ATOM 9169 N N . SER D 1 153 ? 22.109 -1.305 -13.229 1.00 20.07 133 SER D N 1
ATOM 9170 C CA . SER D 1 153 ? 22.272 -2.642 -12.627 1.00 21.75 133 SER D CA 1
ATOM 9171 C C . SER D 1 153 ? 21.421 -3.655 -13.381 1.00 22.60 133 SER D C 1
ATOM 9172 O O . SER D 1 153 ? 20.315 -3.971 -12.932 1.00 22.88 133 SER D O 1
ATOM 9175 N N . PRO D 1 154 ? 21.879 -4.207 -14.516 1.00 22.21 134 PRO D N 1
ATOM 9176 C CA . PRO D 1 154 ? 21.067 -5.161 -15.284 1.00 22.87 134 PRO D CA 1
ATOM 9177 C C . PRO D 1 154 ? 20.777 -6.464 -14.519 1.00 22.26 134 PRO D C 1
ATOM 9178 O O . PRO D 1 154 ? 21.650 -6.967 -13.825 1.00 23.31 134 PRO D O 1
ATOM 9182 N N . ASN D 1 155 ? 19.540 -6.961 -14.605 1.00 18.57 135 ASN D N 1
ATOM 9183 C CA . ASN D 1 155 ? 19.103 -8.211 -13.932 1.00 19.75 135 ASN D CA 1
ATOM 9184 C C . ASN D 1 155 ? 19.996 -9.359 -14.402 1.00 21.44 135 ASN D C 1
ATOM 9185 O O . ASN D 1 155 ? 20.045 -9.680 -15.598 1.00 21.74 135 ASN D O 1
ATOM 9190 N N . PRO D 1 156 ? 20.801 -9.963 -13.497 1.00 23.85 136 PRO D N 1
ATOM 9191 C CA . PRO D 1 156 ? 21.762 -10.991 -13.911 1.00 24.72 136 PRO D CA 1
ATOM 9192 C C . PRO D 1 156 ? 21.095 -12.163 -14.644 1.00 23.45 136 PRO D C 1
ATOM 9193 O O . PRO D 1 156 ? 21.653 -12.626 -15.607 1.00 25.19 136 PRO D O 1
ATOM 9197 N N . ALA D 1 157 ? 19.932 -12.635 -14.164 1.00 22.83 137 ALA D N 1
ATOM 9198 C CA . ALA D 1 157 ? 19.168 -13.738 -14.804 1.00 22.54 137 ALA D CA 1
ATOM 9199 C C . ALA D 1 157 ? 18.773 -13.377 -16.248 1.00 23.28 137 ALA D C 1
ATOM 9200 O O . ALA D 1 157 ? 18.922 -14.251 -17.160 1.00 23.47 137 ALA D O 1
ATOM 9202 N N . LEU D 1 158 ? 18.282 -12.156 -16.490 1.00 21.08 138 LEU D N 1
ATOM 9203 C CA . LEU D 1 158 ? 17.881 -11.700 -17.843 1.00 20.79 138 LEU D CA 1
ATOM 9204 C C . LEU D 1 158 ? 19.121 -11.518 -18.735 1.00 22.43 138 LEU D C 1
ATOM 9205 O O . LEU D 1 158 ? 18.995 -11.795 -19.928 1.00 22.87 138 LEU D O 1
ATOM 9210 N N . LEU D 1 159 ? 20.259 -11.065 -18.199 1.00 25.94 139 LEU D N 1
ATOM 9211 C CA . LEU D 1 159 ? 21.535 -11.003 -18.983 1.00 28.49 139 LEU D CA 1
ATOM 9212 C C . LEU D 1 159 ? 21.849 -12.382 -19.587 1.00 29.65 139 LEU D C 1
ATOM 9213 O O . LEU D 1 159 ? 22.284 -12.412 -20.744 1.00 30.22 139 LEU D O 1
ATOM 9218 N N . GLN D 1 160 ? 21.629 -13.457 -18.821 1.00 31.41 140 GLN D N 1
ATOM 9219 C CA . GLN D 1 160 ? 21.778 -14.884 -19.229 1.00 35.47 140 GLN D CA 1
ATOM 9220 C C . GLN D 1 160 ? 20.639 -15.315 -20.161 1.00 36.18 140 GLN D C 1
ATOM 9221 O O . GLN D 1 160 ? 20.913 -15.734 -21.297 1.00 39.03 140 GLN D O 1
ATOM 9227 N N . ASP D 1 161 ? 19.404 -15.252 -19.665 1.00 32.04 141 ASP D N 1
ATOM 9228 C CA . ASP D 1 161 ? 18.205 -15.859 -20.301 1.00 33.02 141 ASP D CA 1
ATOM 9229 C C . ASP D 1 161 ? 17.752 -15.034 -21.504 1.00 29.70 141 ASP D C 1
ATOM 9230 O O . ASP D 1 161 ? 17.292 -15.643 -22.488 1.00 29.74 141 ASP D O 1
ATOM 9235 N N . TYR D 1 162 ? 17.862 -13.707 -21.441 1.00 26.25 142 TYR D N 1
ATOM 9236 C CA . TYR D 1 162 ? 17.133 -12.785 -22.350 1.00 26.04 142 TYR D CA 1
ATOM 9237 C C . TYR D 1 162 ? 17.900 -11.475 -22.509 1.00 27.81 142 TYR D C 1
ATOM 9238 O O . TYR D 1 162 ? 17.390 -10.406 -22.167 1.00 26.10 142 TYR D O 1
ATOM 9247 N N . PRO D 1 163 ? 19.164 -11.513 -23.011 1.00 26.72 143 PRO D N 1
ATOM 9248 C CA . PRO D 1 163 ? 20.003 -10.318 -23.108 1.00 27.18 143 PRO D CA 1
ATOM 9249 C C . PRO D 1 163 ? 19.402 -9.182 -23.948 1.00 26.96 143 PRO D C 1
ATOM 9250 O O . PRO D 1 163 ? 19.634 -8.030 -23.605 1.00 27.80 143 PRO D O 1
ATOM 9254 N N . ALA D 1 164 ? 18.570 -9.501 -24.947 1.00 22.61 144 ALA D N 1
ATOM 9255 C CA . ALA D 1 164 ? 17.902 -8.491 -25.806 1.00 22.57 144 ALA D CA 1
ATOM 9256 C C . ALA D 1 164 ? 17.205 -7.405 -24.966 1.00 23.71 144 ALA D C 1
ATOM 9257 O O . ALA D 1 164 ? 17.050 -6.270 -25.464 1.00 22.45 144 ALA D O 1
ATOM 9259 N N . VAL D 1 165 ? 16.754 -7.736 -23.753 1.00 22.85 145 VAL D N 1
ATOM 9260 C CA . VAL D 1 165 ? 16.094 -6.783 -22.827 1.00 23.91 145 VAL D CA 1
ATOM 9261 C C . VAL D 1 165 ? 16.977 -5.546 -22.645 1.00 23.87 145 VAL D C 1
ATOM 9262 O O . VAL D 1 165 ? 16.424 -4.415 -22.545 1.00 24.91 145 VAL D O 1
ATOM 9266 N N . TYR D 1 166 ? 18.296 -5.734 -22.603 1.00 24.49 146 TYR D N 1
ATOM 9267 C CA . TYR D 1 166 ? 19.258 -4.637 -22.373 1.00 24.00 146 TYR D CA 1
ATOM 9268 C C . TYR D 1 166 ? 19.974 -4.258 -23.657 1.00 22.96 146 TYR D C 1
ATOM 9269 O O . TYR D 1 166 ? 21.038 -3.605 -23.572 1.00 26.14 146 TYR D O 1
ATOM 9278 N N . MET D 1 167 ? 19.420 -4.634 -24.819 1.00 24.49 147 MET D N 1
ATOM 9279 C CA . MET D 1 167 ? 20.010 -4.277 -26.130 1.00 24.37 147 MET D CA 1
ATOM 9280 C C . MET D 1 167 ? 20.095 -2.755 -26.238 1.00 25.43 147 MET D C 1
ATOM 9281 O O . MET D 1 167 ? 19.161 -2.045 -25.788 1.00 27.34 147 MET D O 1
ATOM 9286 N N . SER D 1 168 ? 21.184 -2.260 -26.824 1.00 26.83 148 SER D N 1
ATOM 9287 C CA . SER D 1 168 ? 21.372 -0.820 -27.111 1.00 27.32 148 SER D CA 1
ATOM 9288 C C . SER D 1 168 ? 20.334 -0.414 -28.157 1.00 23.44 148 SER D C 1
ATOM 9289 O O . SER D 1 168 ? 19.979 -1.266 -28.992 1.00 25.37 148 SER D O 1
ATOM 9292 N N . MET D 1 169 ? 19.831 0.817 -28.082 1.00 25.15 149 MET D N 1
ATOM 9293 C CA . MET D 1 169 ? 18.819 1.346 -29.039 1.00 23.40 149 MET D CA 1
ATOM 9294 C C . MET D 1 169 ? 19.420 1.330 -30.442 1.00 21.26 149 MET D C 1
ATOM 9295 O O . MET D 1 169 ? 18.712 0.943 -31.387 1.00 19.48 149 MET D O 1
ATOM 9300 N N . GLY D 1 170 ? 20.702 1.688 -30.573 1.00 21.87 150 GLY D N 1
ATOM 9301 C CA . GLY D 1 170 ? 21.358 1.684 -31.895 1.00 21.17 150 GLY D CA 1
ATOM 9302 C C . GLY D 1 170 ? 21.338 0.299 -32.520 1.00 20.34 150 GLY D C 1
ATOM 9303 O O . GLY D 1 170 ? 21.002 0.209 -33.700 1.00 21.31 150 GLY D O 1
ATOM 9304 N N . GLN D 1 171 ? 21.644 -0.756 -31.754 1.00 20.38 151 GLN D N 1
ATOM 9305 C CA . GLN D 1 171 ? 21.585 -2.144 -32.283 1.00 20.86 151 GLN D CA 1
ATOM 9306 C C . GLN D 1 171 ? 20.146 -2.449 -32.730 1.00 20.40 151 GLN D C 1
ATOM 9307 O O . GLN D 1 171 ? 19.974 -3.008 -33.806 1.00 19.39 151 GLN D O 1
ATOM 9313 N N . THR D 1 172 ? 19.108 -2.085 -31.950 1.00 22.65 152 THR D N 1
ATOM 9314 C CA . THR D 1 172 ? 17.693 -2.314 -32.385 1.00 19.25 152 THR D CA 1
ATOM 9315 C C . THR D 1 172 ? 17.448 -1.549 -33.696 1.00 19.36 152 THR D C 1
ATOM 9316 O O . THR D 1 172 ? 16.668 -2.042 -34.561 1.00 19.60 152 THR D O 1
ATOM 9320 N N . ALA D 1 173 ? 18.028 -0.354 -33.863 1.00 19.68 153 ALA D N 1
ATOM 9321 C CA . ALA D 1 173 ? 17.826 0.460 -35.089 1.00 21.12 153 ALA D CA 1
ATOM 9322 C C . ALA D 1 173 ? 18.411 -0.268 -36.312 1.00 19.19 153 ALA D C 1
ATOM 9323 O O . ALA D 1 173 ? 17.799 -0.222 -37.406 1.00 20.57 153 ALA D O 1
ATOM 9325 N N . GLU D 1 174 ? 19.554 -0.916 -36.129 1.00 22.79 154 GLU D N 1
ATOM 9326 C CA . GLU D 1 174 ? 20.248 -1.716 -37.180 1.00 24.96 154 GLU D CA 1
ATOM 9327 C C . GLU D 1 174 ? 19.431 -2.974 -37.468 1.00 24.37 154 GLU D C 1
ATOM 9328 O O . GLU D 1 174 ? 19.243 -3.317 -38.636 1.00 26.22 154 GLU D O 1
ATOM 9334 N N . ASN D 1 175 ? 18.957 -3.640 -36.421 1.00 24.82 155 ASN D N 1
ATOM 9335 C CA . ASN D 1 175 ? 18.070 -4.821 -36.572 1.00 23.65 155 ASN D CA 1
ATOM 9336 C C . ASN D 1 175 ? 16.913 -4.463 -37.484 1.00 21.82 155 ASN D C 1
ATOM 9337 O O . ASN D 1 175 ? 16.513 -5.318 -38.264 1.00 23.23 155 ASN D O 1
ATOM 9342 N N . VAL D 1 176 ? 16.327 -3.273 -37.311 1.00 21.55 156 VAL D N 1
ATOM 9343 C CA . VAL D 1 176 ? 15.110 -2.882 -38.055 1.00 21.96 156 VAL D CA 1
ATOM 9344 C C . VAL D 1 176 ? 15.534 -2.547 -39.494 1.00 20.99 156 VAL D C 1
ATOM 9345 O O . VAL D 1 176 ? 14.789 -2.922 -40.425 1.00 21.93 156 VAL D O 1
ATOM 9349 N N . ALA D 1 177 ? 16.662 -1.864 -39.663 1.00 20.15 157 ALA D N 1
ATOM 9350 C CA . ALA D 1 177 ? 17.185 -1.483 -41.004 1.00 22.30 157 ALA D CA 1
ATOM 9351 C C . ALA D 1 177 ? 17.356 -2.766 -41.839 1.00 22.71 157 ALA D C 1
ATOM 9352 O O . ALA D 1 177 ? 16.890 -2.783 -43.009 1.00 20.84 157 ALA D O 1
ATOM 9354 N N . GLU D 1 178 ? 17.909 -3.816 -41.215 1.00 25.97 158 GLU D N 1
ATOM 9355 C CA . GLU D 1 178 ? 18.186 -5.137 -41.854 1.00 25.55 158 GLU D CA 1
ATOM 9356 C C . GLU D 1 178 ? 16.876 -5.850 -42.177 1.00 25.91 158 GLU D C 1
ATOM 9357 O O . GLU D 1 178 ? 16.648 -6.211 -43.356 1.00 23.15 158 GLU D O 1
ATOM 9363 N N . ARG D 1 179 ? 16.010 -6.005 -41.176 1.00 24.14 159 ARG D N 1
ATOM 9364 C CA . ARG D 1 179 ? 14.823 -6.901 -41.264 1.00 23.62 159 ARG D CA 1
ATOM 9365 C C . ARG D 1 179 ? 13.719 -6.237 -42.085 1.00 23.18 159 ARG D C 1
ATOM 9366 O O . ARG D 1 179 ? 13.009 -6.957 -42.759 1.00 24.03 159 ARG D O 1
ATOM 9374 N N . TYR D 1 180 ? 13.565 -4.907 -42.003 1.00 25.38 160 TYR D N 1
ATOM 9375 C CA . TYR D 1 180 ? 12.534 -4.156 -42.769 1.00 24.79 160 TYR D CA 1
ATOM 9376 C C . TYR D 1 180 ? 13.145 -3.511 -44.020 1.00 24.23 160 TYR D C 1
ATOM 9377 O O . TYR D 1 180 ? 12.395 -2.847 -44.722 1.00 22.69 160 TYR D O 1
ATOM 9386 N N . ALA D 1 181 ? 14.421 -3.763 -44.327 1.00 24.49 161 ALA D N 1
ATOM 9387 C CA . ALA D 1 181 ? 15.043 -3.354 -45.615 1.00 25.77 161 ALA D CA 1
ATOM 9388 C C . ALA D 1 181 ? 14.911 -1.834 -45.777 1.00 23.12 161 ALA D C 1
ATOM 9389 O O . ALA D 1 181 ? 14.256 -1.391 -46.716 1.00 22.99 161 ALA D O 1
ATOM 9391 N N . VAL D 1 182 ? 15.424 -1.070 -44.817 1.00 22.33 162 VAL D N 1
ATOM 9392 C CA . VAL D 1 182 ? 15.498 0.410 -44.953 1.00 25.76 162 VAL D CA 1
ATOM 9393 C C . VAL D 1 182 ? 16.963 0.749 -45.225 1.00 24.35 162 VAL D C 1
ATOM 9394 O O . VAL D 1 182 ? 17.783 0.610 -44.304 1.00 26.34 162 VAL D O 1
ATOM 9398 N N . SER D 1 183 ? 17.279 1.108 -46.471 1.00 26.25 163 SER D N 1
ATOM 9399 C CA . SER D 1 183 ? 18.663 1.465 -46.864 1.00 28.94 163 SER D CA 1
ATOM 9400 C C . SER D 1 183 ? 19.076 2.727 -46.121 1.00 32.48 163 SER D C 1
ATOM 9401 O O . SER D 1 183 ? 18.182 3.539 -45.731 1.00 28.80 163 SER D O 1
ATOM 9404 N N . ARG D 1 184 ? 20.387 2.868 -45.961 1.00 28.81 164 ARG D N 1
ATOM 9405 C CA . ARG D 1 184 ? 21.052 4.090 -45.464 1.00 33.06 164 ARG D CA 1
ATOM 9406 C C . ARG D 1 184 ? 20.596 5.329 -46.242 1.00 32.65 164 ARG D C 1
ATOM 9407 O O . ARG D 1 184 ? 20.466 6.358 -45.592 1.00 34.93 164 ARG D O 1
ATOM 9415 N N . VAL D 1 185 ? 20.371 5.243 -47.556 1.00 36.91 165 VAL D N 1
ATOM 9416 C CA . VAL D 1 185 ? 19.964 6.404 -48.414 1.00 37.02 165 VAL D CA 1
ATOM 9417 C C . VAL D 1 185 ? 18.529 6.799 -48.045 1.00 35.48 165 VAL D C 1
ATOM 9418 O O . VAL D 1 185 ? 18.273 8.005 -47.829 1.00 32.59 165 VAL D O 1
ATOM 9422 N N . GLU D 1 186 ? 17.632 5.815 -47.977 1.00 34.88 166 GLU D N 1
ATOM 9423 C CA . GLU D 1 186 ? 16.218 5.999 -47.547 1.00 32.54 166 GLU D CA 1
ATOM 9424 C C . GLU D 1 186 ? 16.187 6.685 -46.173 1.00 28.58 166 GLU D C 1
ATOM 9425 O O . GLU D 1 186 ? 15.379 7.629 -46.037 1.00 29.73 166 GLU D O 1
ATOM 9431 N N . GLN D 1 187 ? 17.072 6.292 -45.251 1.00 26.53 167 GLN D N 1
ATOM 9432 C CA . GLN D 1 187 ? 17.170 6.889 -43.891 1.00 27.74 167 GLN D CA 1
ATOM 9433 C C . GLN D 1 187 ? 17.624 8.352 -44.027 1.00 31.03 167 GLN D C 1
ATOM 9434 O O . GLN D 1 187 ? 17.079 9.227 -43.302 1.00 25.32 167 GLN D O 1
ATOM 9440 N N . GLU D 1 188 ? 18.628 8.600 -44.882 1.00 28.33 168 GLU D N 1
ATOM 9441 C CA . GLU D 1 188 ? 19.184 9.955 -45.136 1.00 28.52 168 GLU D CA 1
ATOM 9442 C C . GLU D 1 188 ? 18.126 10.847 -45.782 1.00 25.71 168 GLU D C 1
ATOM 9443 O O . GLU D 1 188 ? 18.109 12.043 -45.444 1.00 25.76 168 GLU D O 1
ATOM 9449 N N . GLU D 1 189 ? 17.283 10.313 -46.673 1.00 27.25 169 GLU D N 1
ATOM 9450 C CA . GLU D 1 189 ? 16.181 11.083 -47.314 1.00 30.93 169 GLU D CA 1
ATOM 9451 C C . GLU D 1 189 ? 15.208 11.581 -46.237 1.00 33.03 169 GLU D C 1
ATOM 9452 O O . GLU D 1 189 ? 14.669 12.701 -46.417 1.00 27.14 169 GLU D O 1
ATOM 9458 N N . MET D 1 190 ? 14.972 10.786 -45.182 1.00 30.14 170 MET D N 1
ATOM 9459 C CA . MET D 1 190 ? 14.062 11.192 -44.064 1.00 30.45 170 MET D CA 1
ATOM 9460 C C . MET D 1 190 ? 14.758 12.279 -43.226 1.00 27.47 170 MET D C 1
ATOM 9461 O O . MET D 1 190 ? 14.098 13.294 -42.888 1.00 25.17 170 MET D O 1
ATOM 9466 N N . ALA D 1 191 ? 16.052 12.106 -42.913 1.00 26.48 171 ALA D N 1
ATOM 9467 C CA . ALA D 1 191 ? 16.857 13.152 -42.262 1.00 25.58 171 ALA D CA 1
ATOM 9468 C C . ALA D 1 191 ? 16.737 14.466 -43.035 1.00 27.52 171 ALA D C 1
ATOM 9469 O O . ALA D 1 191 ? 16.532 15.524 -42.385 1.00 24.34 171 ALA D O 1
ATOM 9471 N N . VAL D 1 192 ? 16.825 14.417 -44.375 1.00 27.99 172 VAL D N 1
ATOM 9472 C CA . VAL D 1 192 ? 16.780 15.658 -45.202 1.00 26.69 172 VAL D CA 1
ATOM 9473 C C . VAL D 1 192 ? 15.410 16.297 -45.003 1.00 28.49 172 VAL D C 1
ATOM 9474 O O . VAL D 1 192 ? 15.381 17.521 -44.696 1.00 28.25 172 VAL D O 1
ATOM 9478 N N . ARG D 1 193 ? 14.332 15.530 -45.233 1.00 26.55 173 ARG D N 1
ATOM 9479 C CA . ARG D 1 193 ? 12.954 16.085 -45.209 1.00 29.91 173 ARG D CA 1
ATOM 9480 C C . ARG D 1 193 ? 12.663 16.551 -43.775 1.00 26.80 173 ARG D C 1
ATOM 9481 O O . ARG D 1 193 ? 11.929 17.567 -43.655 1.00 24.71 173 ARG D O 1
ATOM 9489 N N . SER D 1 194 ? 13.212 15.889 -42.740 1.00 24.83 174 SER D N 1
ATOM 9490 C CA . SER D 1 194 ? 12.821 16.229 -41.339 1.00 25.32 174 SER D CA 1
ATOM 9491 C C . SER D 1 194 ? 13.346 17.638 -41.026 1.00 27.14 174 SER D C 1
ATOM 9492 O O . SER D 1 194 ? 12.543 18.529 -40.650 1.00 22.84 174 SER D O 1
ATOM 9495 N N . HIS D 1 195 ? 14.634 17.854 -41.253 1.00 24.45 175 HIS D N 1
ATOM 9496 C CA . HIS D 1 195 ? 15.306 19.165 -41.082 1.00 25.98 175 HIS D CA 1
ATOM 9497 C C . HIS D 1 195 ? 14.636 20.242 -41.957 1.00 25.56 175 HIS D C 1
ATOM 9498 O O . HIS D 1 195 ? 14.370 21.323 -41.404 1.00 24.88 175 HIS D O 1
ATOM 9505 N N . ALA D 1 196 ? 14.353 19.970 -43.241 1.00 25.97 176 ALA D N 1
ATOM 9506 C CA . ALA D 1 196 ? 13.741 20.924 -44.197 1.00 27.94 176 ALA D CA 1
ATOM 9507 C C . ALA D 1 196 ? 12.357 21.347 -43.696 1.00 29.06 176 ALA D C 1
ATOM 9508 O O . ALA D 1 196 ? 12.024 22.578 -43.756 1.00 23.96 176 ALA D O 1
ATOM 9510 N N . LYS D 1 197 ? 11.568 20.370 -43.235 1.00 27.63 177 LYS D N 1
ATOM 9511 C CA . LYS D 1 197 ? 10.210 20.605 -42.686 1.00 28.04 177 LYS D CA 1
ATOM 9512 C C . LYS D 1 197 ? 10.340 21.451 -41.415 1.00 27.23 177 LYS D C 1
ATOM 9513 O O . LYS D 1 197 ? 9.446 22.308 -41.221 1.00 27.16 177 LYS D O 1
ATOM 9519 N N . ALA D 1 198 ? 11.360 21.208 -40.573 1.00 25.89 178 ALA D N 1
ATOM 9520 C CA . ALA D 1 198 ? 11.557 21.941 -39.289 1.00 27.48 178 ALA D CA 1
ATOM 9521 C C . ALA D 1 198 ? 11.934 23.391 -39.606 1.00 28.07 178 ALA D C 1
ATOM 9522 O O . ALA D 1 198 ? 11.440 24.307 -38.909 1.00 24.52 178 ALA D O 1
ATOM 9524 N N . VAL D 1 199 ? 12.749 23.583 -40.649 1.00 29.09 179 VAL D N 1
ATOM 9525 C CA . VAL D 1 199 ? 13.208 24.938 -41.060 1.00 28.06 179 VAL D CA 1
ATOM 9526 C C . VAL D 1 199 ? 11.994 25.701 -41.585 1.00 25.06 179 VAL D C 1
ATOM 9527 O O . VAL D 1 199 ? 11.821 26.865 -41.154 1.00 23.32 179 VAL D O 1
ATOM 9531 N N . ALA D 1 200 ? 11.173 25.106 -42.451 1.00 23.02 180 ALA D N 1
ATOM 9532 C CA . ALA D 1 200 ? 9.974 25.778 -42.993 1.00 25.51 180 ALA D CA 1
ATOM 9533 C C . ALA D 1 200 ? 9.089 26.247 -41.827 1.00 24.79 180 ALA D C 1
ATOM 9534 O O . ALA D 1 200 ? 8.733 27.436 -41.771 1.00 22.97 180 ALA D O 1
ATOM 9536 N N . ALA D 1 201 ? 8.763 25.344 -40.899 1.00 23.82 181 ALA D N 1
ATOM 9537 C CA . ALA D 1 201 ? 7.934 25.683 -39.711 1.00 23.24 181 ALA D CA 1
ATOM 9538 C C . ALA D 1 201 ? 8.595 26.824 -38.926 1.00 22.42 181 ALA D C 1
ATOM 9539 O O . ALA D 1 201 ? 7.932 27.852 -38.669 1.00 24.23 181 ALA D O 1
ATOM 9541 N N . ARG D 1 202 ? 9.860 26.664 -38.553 1.00 22.68 182 ARG D N 1
ATOM 9542 C CA . ARG D 1 202 ? 10.546 27.637 -37.692 1.00 26.41 182 ARG D CA 1
ATOM 9543 C C . ARG D 1 202 ? 10.578 28.991 -38.409 1.00 28.36 182 ARG D C 1
ATOM 9544 O O . ARG D 1 202 ? 10.292 30.002 -37.758 1.00 29.96 182 ARG D O 1
ATOM 9552 N N . GLU D 1 203 ? 10.818 29.001 -39.712 1.00 29.18 183 GLU D N 1
ATOM 9553 C CA . GLU D 1 203 ? 10.987 30.248 -40.507 1.00 32.13 183 GLU D CA 1
ATOM 9554 C C . GLU D 1 203 ? 9.657 30.983 -40.648 1.00 28.83 183 GLU D C 1
ATOM 9555 O O . GLU D 1 203 ? 9.684 32.213 -40.838 1.00 32.16 183 GLU D O 1
ATOM 9561 N N . ALA D 1 204 ? 8.535 30.272 -40.611 1.00 23.52 184 ALA D N 1
ATOM 9562 C CA . ALA D 1 204 ? 7.190 30.863 -40.752 1.00 22.95 184 ALA D CA 1
ATOM 9563 C C . ALA D 1 204 ? 6.604 31.302 -39.380 1.00 24.36 184 ALA D C 1
ATOM 9564 O O . ALA D 1 204 ? 5.432 31.735 -39.381 1.00 24.56 184 ALA D O 1
ATOM 9566 N N . GLY D 1 205 ? 7.371 31.174 -38.284 1.00 22.98 185 GLY D N 1
ATOM 9567 C CA . GLY D 1 205 ? 6.947 31.463 -36.895 1.00 26.70 185 GLY D CA 1
ATOM 9568 C C . GLY D 1 205 ? 5.992 30.411 -36.352 1.00 27.11 185 GLY D C 1
ATOM 9569 O O . GLY D 1 205 ? 5.371 30.678 -35.308 1.00 24.48 185 GLY D O 1
ATOM 9570 N N . LEU D 1 206 ? 5.882 29.252 -37.020 1.00 26.10 186 LEU D N 1
ATOM 9571 C CA . LEU D 1 206 ? 4.909 28.169 -36.679 1.00 25.76 186 LEU D CA 1
ATOM 9572 C C . LEU D 1 206 ? 5.397 27.315 -35.498 1.00 20.38 186 LEU D C 1
ATOM 9573 O O . LEU D 1 206 ? 4.609 26.475 -35.056 1.00 21.46 186 LEU D O 1
ATOM 9578 N N . LEU D 1 207 ? 6.612 27.493 -34.998 1.00 19.85 187 LEU D N 1
ATOM 9579 C CA . LEU D 1 207 ? 7.026 26.831 -33.723 1.00 20.13 187 LEU D CA 1
ATOM 9580 C C . LEU D 1 207 ? 6.941 27.793 -32.532 1.00 19.69 187 LEU D C 1
ATOM 9581 O O . LEU D 1 207 ? 7.154 27.333 -31.407 1.00 22.23 187 LEU D O 1
ATOM 9586 N N . ARG D 1 208 ? 6.688 29.091 -32.736 1.00 20.30 188 ARG D N 1
ATOM 9587 C CA . ARG D 1 208 ? 6.868 30.100 -31.661 1.00 19.88 188 ARG D CA 1
ATOM 9588 C C . ARG D 1 208 ? 5.786 29.958 -30.584 1.00 18.53 188 ARG D C 1
ATOM 9589 O O . ARG D 1 208 ? 6.123 30.100 -29.446 1.00 19.29 188 ARG D O 1
ATOM 9597 N N . GLU D 1 209 ? 4.544 29.708 -30.970 1.00 20.22 189 GLU D N 1
ATOM 9598 C CA . GLU D 1 209 ? 3.371 29.718 -30.054 1.00 22.68 189 GLU D CA 1
ATOM 9599 C C . GLU D 1 209 ? 3.498 28.600 -29.002 1.00 22.99 189 GLU D C 1
ATOM 9600 O O . GLU D 1 209 ? 3.201 28.847 -27.827 1.00 20.07 189 GLU D O 1
ATOM 9606 N N . GLU D 1 210 ? 3.981 27.422 -29.392 1.00 20.97 190 GLU D N 1
ATOM 9607 C CA . GLU D 1 210 ? 4.129 26.256 -28.482 1.00 19.97 190 GLU D CA 1
ATOM 9608 C C . GLU D 1 210 ? 5.279 26.474 -27.501 1.00 20.51 190 GLU D C 1
ATOM 9609 O O . GLU D 1 210 ? 5.270 25.809 -26.433 1.00 21.69 190 GLU D O 1
ATOM 9615 N N . ILE D 1 211 ? 6.240 27.354 -27.810 1.00 20.60 191 ILE D N 1
ATOM 9616 C CA . ILE D 1 211 ? 7.490 27.490 -27.021 1.00 19.90 191 ILE D CA 1
ATOM 9617 C C . ILE D 1 211 ? 7.299 28.452 -25.835 1.00 19.71 191 ILE D C 1
ATOM 9618 O O . ILE D 1 211 ? 6.706 29.567 -25.985 1.00 19.76 191 ILE D O 1
ATOM 9623 N N . VAL D 1 212 ? 7.794 28.024 -24.682 1.00 17.98 192 VAL D N 1
ATOM 9624 C CA . VAL D 1 212 ? 8.038 28.870 -23.481 1.00 18.81 192 VAL D CA 1
ATOM 9625 C C . VAL D 1 212 ? 9.524 29.185 -23.454 1.00 19.64 192 VAL D C 1
ATOM 9626 O O . VAL D 1 212 ? 10.310 28.232 -23.370 1.00 20.50 192 VAL D O 1
ATOM 9630 N N . ALA D 1 213 ? 9.900 30.462 -23.556 1.00 22.13 193 ALA D N 1
ATOM 9631 C CA . ALA D 1 213 ? 11.325 30.879 -23.520 1.00 21.18 193 ALA D CA 1
ATOM 9632 C C . ALA D 1 213 ? 11.841 30.573 -22.124 1.00 21.65 193 ALA D C 1
ATOM 9633 O O . ALA D 1 213 ? 11.038 30.618 -21.178 1.00 24.38 193 ALA D O 1
ATOM 9635 N N . ILE D 1 214 ? 13.101 30.189 -21.984 1.00 22.51 194 ILE D N 1
ATOM 9636 C CA . ILE D 1 214 ? 13.696 29.819 -20.673 1.00 22.64 194 ILE D CA 1
ATOM 9637 C C . ILE D 1 214 ? 14.813 30.792 -20.347 1.00 25.16 194 ILE D C 1
ATOM 9638 O O . ILE D 1 214 ? 15.639 31.026 -21.260 1.00 25.31 194 ILE D O 1
ATOM 9643 N N . ASP D 1 215 ? 14.888 31.275 -19.108 1.00 26.31 195 ASP D N 1
ATOM 9644 C CA . ASP D 1 215 ? 16.039 32.127 -18.697 1.00 29.36 195 ASP D CA 1
ATOM 9645 C C . ASP D 1 215 ? 17.219 31.224 -18.328 1.00 30.31 195 ASP D C 1
ATOM 9646 O O . ASP D 1 215 ? 17.008 30.240 -17.603 1.00 33.08 195 ASP D O 1
ATOM 9651 N N . THR D 1 216 ? 18.419 31.528 -18.831 1.00 27.58 196 THR D N 1
ATOM 9652 C CA . THR D 1 216 ? 19.654 30.776 -18.507 1.00 31.06 196 THR D CA 1
ATOM 9653 C C . THR D 1 216 ? 20.706 31.758 -18.033 1.00 34.33 196 THR D C 1
ATOM 9654 O O . THR D 1 216 ? 20.604 32.948 -18.304 1.00 29.06 196 THR D O 1
ATOM 9658 N N . PRO D 1 217 ? 21.731 31.288 -17.290 1.00 35.43 197 PRO D N 1
ATOM 9659 C CA . PRO D 1 217 ? 22.865 32.145 -16.961 1.00 38.33 197 PRO D CA 1
ATOM 9660 C C . PRO D 1 217 ? 23.342 32.926 -18.200 1.00 38.14 197 PRO D C 1
ATOM 9661 O O . PRO D 1 217 ? 23.625 34.105 -18.086 1.00 44.26 197 PRO D O 1
ATOM 9665 N N . ALA D 1 218 ? 23.334 32.287 -19.372 1.00 40.76 198 ALA D N 1
ATOM 9666 C CA . ALA D 1 218 ? 23.854 32.840 -20.644 1.00 37.64 198 ALA D CA 1
ATOM 9667 C C . ALA D 1 218 ? 22.869 33.815 -21.304 1.00 37.70 198 ALA D C 1
ATOM 9668 O O . ALA D 1 218 ? 23.274 34.433 -22.305 1.00 35.33 198 ALA D O 1
ATOM 9670 N N . GLY D 1 219 ? 21.627 33.930 -20.818 1.00 35.16 199 GLY D N 1
ATOM 9671 C CA . GLY D 1 219 ? 20.570 34.745 -21.457 1.00 33.46 199 GLY D CA 1
ATOM 9672 C C . GLY D 1 219 ? 19.320 33.935 -21.767 1.00 35.39 199 GLY D C 1
ATOM 9673 O O . GLY D 1 219 ? 19.323 32.729 -21.444 1.00 34.88 199 GLY D O 1
ATOM 9674 N N . ARG D 1 220 ? 18.321 34.560 -22.405 1.00 34.88 200 ARG D N 1
ATOM 9675 C CA . ARG D 1 220 ? 16.970 33.984 -22.666 1.00 36.32 200 ARG D CA 1
ATOM 9676 C C . ARG D 1 220 ? 17.039 33.056 -23.893 1.00 35.85 200 ARG D C 1
ATOM 9677 O O . ARG D 1 220 ? 17.421 33.530 -24.976 1.00 36.57 200 ARG D O 1
ATOM 9685 N N . VAL D 1 221 ? 16.646 31.785 -23.749 1.00 28.84 201 VAL D N 1
ATOM 9686 C CA . VAL D 1 221 ? 16.622 30.803 -24.883 1.00 27.64 201 VAL D CA 1
ATOM 9687 C C . VAL D 1 221 ? 15.179 30.676 -25.384 1.00 28.28 201 VAL D C 1
ATOM 9688 O O . VAL D 1 221 ? 14.274 30.272 -24.589 1.00 27.40 201 VAL D O 1
ATOM 9692 N N . ALA D 1 222 ? 14.917 31.069 -26.626 1.00 27.75 202 ALA D N 1
ATOM 9693 C CA . ALA D 1 222 ? 13.535 31.091 -27.153 1.00 29.81 202 ALA D CA 1
ATOM 9694 C C . ALA D 1 222 ? 13.428 30.219 -28.398 1.00 26.70 202 ALA D C 1
ATOM 9695 O O . ALA D 1 222 ? 12.280 29.979 -28.837 1.00 26.34 202 ALA D O 1
ATOM 9697 N N . GLU D 1 223 ? 14.557 29.767 -28.954 1.00 28.00 203 GLU D N 1
ATOM 9698 C CA . GLU D 1 223 ? 14.590 29.036 -30.259 1.00 28.07 203 GLU D CA 1
ATOM 9699 C C . GLU D 1 223 ? 15.142 27.617 -30.074 1.00 25.23 203 GLU D C 1
ATOM 9700 O O . GLU D 1 223 ? 16.118 27.444 -29.346 1.00 25.59 203 GLU D O 1
ATOM 9706 N N . ASP D 1 224 ? 14.588 26.670 -30.815 1.00 25.45 204 ASP D N 1
ATOM 9707 C CA . ASP D 1 224 ? 15.089 25.275 -30.877 1.00 26.99 204 ASP D CA 1
ATOM 9708 C C . ASP D 1 224 ? 16.551 25.266 -31.342 1.00 27.41 204 ASP D C 1
ATOM 9709 O O . ASP D 1 224 ? 16.891 26.077 -32.232 1.00 29.70 204 ASP D O 1
ATOM 9714 N N . GLY D 1 225 ? 17.367 24.367 -30.789 1.00 26.03 205 GLY D N 1
ATOM 9715 C CA . GLY D 1 225 ? 18.813 24.287 -31.063 1.00 27.58 205 GLY D CA 1
ATOM 9716 C C . GLY D 1 225 ? 19.215 23.138 -31.980 1.00 29.28 205 GLY D C 1
ATOM 9717 O O . GLY D 1 225 ? 20.369 23.171 -32.439 1.00 31.55 205 GLY D O 1
ATOM 9718 N N . CYS D 1 226 ? 18.370 22.127 -32.230 1.00 28.44 206 CYS D N 1
ATOM 9719 C CA . CYS D 1 226 ? 18.865 20.856 -32.855 1.00 27.85 206 CYS D CA 1
ATOM 9720 C C . CYS D 1 226 ? 18.668 20.892 -34.376 1.00 26.95 206 CYS D C 1
ATOM 9721 O O . CYS D 1 226 ? 19.156 19.962 -35.042 1.00 26.86 206 CYS D O 1
ATOM 9724 N N . ILE D 1 227 ? 17.989 21.899 -34.920 1.00 24.23 207 ILE D N 1
ATOM 9725 C CA . ILE D 1 227 ? 17.673 21.976 -36.376 1.00 26.97 207 ILE D CA 1
ATOM 9726 C C . ILE D 1 227 ? 18.995 22.275 -37.127 1.00 28.53 207 ILE D C 1
ATOM 9727 O O . ILE D 1 227 ? 19.746 23.118 -36.661 1.00 28.83 207 ILE D O 1
ATOM 9732 N N . ARG D 1 228 ? 19.289 21.560 -38.206 1.00 28.83 208 ARG D N 1
ATOM 9733 C CA . ARG D 1 228 ? 20.552 21.702 -38.990 1.00 32.32 208 ARG D CA 1
ATOM 9734 C C . ARG D 1 228 ? 20.138 22.006 -40.427 1.00 28.87 208 ARG D C 1
ATOM 9735 O O . ARG D 1 228 ? 19.946 21.136 -41.276 1.00 25.89 208 ARG D O 1
ATOM 9743 N N . PRO D 1 229 ? 19.889 23.300 -40.712 1.00 29.49 209 PRO D N 1
ATOM 9744 C CA . PRO D 1 229 ? 19.369 23.712 -42.014 1.00 32.02 209 PRO D CA 1
ATOM 9745 C C . PRO D 1 229 ? 20.359 23.401 -43.155 1.00 31.05 209 PRO D C 1
ATOM 9746 O O . PRO D 1 229 ? 21.516 23.540 -42.945 1.00 28.38 209 PRO D O 1
ATOM 9750 N N . GLY D 1 230 ? 19.853 22.973 -44.312 1.00 37.11 210 GLY D N 1
ATOM 9751 C CA . GLY D 1 230 ? 20.669 22.526 -45.458 1.00 36.43 210 GLY D CA 1
ATOM 9752 C C . GLY D 1 230 ? 21.339 21.183 -45.194 1.00 36.38 210 GLY D C 1
ATOM 9753 O O . GLY D 1 230 ? 22.356 20.896 -45.868 1.00 35.42 210 GLY D O 1
ATOM 9754 N N . THR D 1 231 ? 20.817 20.382 -44.255 1.00 32.46 211 THR D N 1
ATOM 9755 C CA . THR D 1 231 ? 21.136 18.927 -44.134 1.00 29.48 211 THR D CA 1
ATOM 9756 C C . THR D 1 231 ? 20.821 18.298 -45.496 1.00 28.60 211 THR D C 1
ATOM 9757 O O . THR D 1 231 ? 19.692 18.487 -45.970 1.00 28.89 211 THR D O 1
ATOM 9761 N N . ASN D 1 232 ? 21.760 17.577 -46.125 1.00 31.33 212 ASN D N 1
ATOM 9762 C CA . ASN D 1 232 ? 21.584 17.152 -47.541 1.00 33.21 212 ASN D CA 1
ATOM 9763 C C . ASN D 1 232 ? 22.233 15.780 -47.814 1.00 30.17 212 ASN D C 1
ATOM 9764 O O . ASN D 1 232 ? 23.199 15.420 -47.103 1.00 31.13 212 ASN D O 1
ATOM 9769 N N . LEU D 1 233 ? 21.719 15.080 -48.838 1.00 34.36 213 LEU D N 1
ATOM 9770 C CA . LEU D 1 233 ? 22.043 13.663 -49.183 1.00 32.90 213 LEU D CA 1
ATOM 9771 C C . LEU D 1 233 ? 23.562 13.542 -49.293 1.00 33.15 213 LEU D C 1
ATOM 9772 O O . LEU D 1 233 ? 24.141 12.670 -48.622 1.00 36.95 213 LEU D O 1
ATOM 9777 N N . GLU D 1 234 ? 24.190 14.452 -50.047 1.00 39.89 214 GLU D N 1
ATOM 9778 C CA . GLU D 1 234 ? 25.637 14.393 -50.393 1.00 45.24 214 GLU D CA 1
ATOM 9779 C C . GLU D 1 234 ? 26.487 14.417 -49.115 1.00 39.69 214 GLU D C 1
ATOM 9780 O O . GLU D 1 234 ? 27.396 13.575 -48.975 1.00 44.00 214 GLU D O 1
ATOM 9786 N N . SER D 1 235 ? 26.169 15.302 -48.179 1.00 38.38 215 SER D N 1
ATOM 9787 C CA . SER D 1 235 ? 26.952 15.502 -46.934 1.00 34.80 215 SER D CA 1
ATOM 9788 C C . SER D 1 235 ? 26.655 14.377 -45.915 1.00 33.47 215 SER D C 1
ATOM 9789 O O . SER D 1 235 ? 27.582 13.949 -45.163 1.00 34.18 215 SER D O 1
ATOM 9792 N N . LEU D 1 236 ? 25.408 13.901 -45.858 1.00 34.14 216 LEU D N 1
ATOM 9793 C CA . LEU D 1 236 ? 24.993 12.806 -44.933 1.00 35.96 216 LEU D CA 1
ATOM 9794 C C . LEU D 1 236 ? 25.764 11.535 -45.311 1.00 39.20 216 LEU D C 1
ATOM 9795 O O . LEU D 1 236 ? 26.328 10.889 -44.394 1.00 37.16 216 LEU D O 1
ATOM 9800 N N . ALA D 1 237 ? 25.818 11.249 -46.623 1.00 42.80 217 ALA D N 1
ATOM 9801 C CA . ALA D 1 237 ? 26.426 10.039 -47.228 1.00 43.37 217 ALA D CA 1
ATOM 9802 C C . ALA D 1 237 ? 27.924 9.975 -46.903 1.00 42.48 217 ALA D C 1
ATOM 9803 O O . ALA D 1 237 ? 28.487 8.880 -47.025 1.00 41.96 217 ALA D O 1
ATOM 9805 N N . GLN D 1 238 ? 28.531 11.074 -46.442 1.00 46.58 218 GLN D N 1
ATOM 9806 C CA . GLN D 1 238 ? 29.986 11.124 -46.126 1.00 46.33 218 GLN D CA 1
ATOM 9807 C C . GLN D 1 238 ? 30.220 10.799 -44.651 1.00 43.51 218 GLN D C 1
ATOM 9808 O O . GLN D 1 238 ? 31.392 10.638 -44.295 1.00 39.77 218 GLN D O 1
ATOM 9814 N N . LEU D 1 239 ? 29.175 10.680 -43.820 1.00 43.65 219 LEU D N 1
ATOM 9815 C CA . LEU D 1 239 ? 29.336 10.389 -42.360 1.00 40.85 219 LEU D CA 1
ATOM 9816 C C . LEU D 1 239 ? 29.624 8.897 -42.142 1.00 38.30 219 LEU D C 1
ATOM 9817 O O . LEU D 1 239 ? 29.155 8.087 -42.951 1.00 39.80 219 LEU D O 1
ATOM 9822 N N . LYS D 1 240 ? 30.296 8.557 -41.043 1.00 38.98 220 LYS D N 1
ATOM 9823 C CA . LYS D 1 240 ? 30.696 7.168 -40.681 1.00 45.70 220 LYS D CA 1
ATOM 9824 C C . LYS D 1 240 ? 29.570 6.468 -39.918 1.00 48.49 220 LYS D C 1
ATOM 9825 O O . LYS D 1 240 ? 28.998 7.054 -38.997 1.00 50.34 220 LYS D O 1
ATOM 9831 N N . PRO D 1 241 ? 29.249 5.189 -40.249 1.00 48.26 221 PRO D N 1
ATOM 9832 C CA . PRO D 1 241 ? 28.247 4.421 -39.508 1.00 43.86 221 PRO D CA 1
ATOM 9833 C C . PRO D 1 241 ? 28.437 4.594 -38.000 1.00 40.34 221 PRO D C 1
ATOM 9834 O O . PRO D 1 241 ? 29.563 4.712 -37.595 1.00 40.43 221 PRO D O 1
ATOM 9838 N N . ALA D 1 242 ? 27.354 4.622 -37.212 1.00 39.19 222 ALA D N 1
ATOM 9839 C CA . ALA D 1 242 ? 27.440 4.696 -35.733 1.00 37.56 222 ALA D CA 1
ATOM 9840 C C . ALA D 1 242 ? 27.415 3.298 -35.109 1.00 36.86 222 ALA D C 1
ATOM 9841 O O . ALA D 1 242 ? 27.941 3.167 -34.007 1.00 38.58 222 ALA D O 1
ATOM 9843 N N . PHE D 1 243 ? 26.808 2.297 -35.757 1.00 38.89 223 PHE D N 1
ATOM 9844 C CA . PHE D 1 243 ? 26.522 0.982 -35.122 1.00 43.55 223 PHE D CA 1
ATOM 9845 C C . PHE D 1 243 ? 26.954 -0.170 -36.035 1.00 44.65 223 PHE D C 1
ATOM 9846 O O . PHE D 1 243 ? 26.300 -1.244 -36.044 1.00 42.00 223 PHE D O 1
ATOM 9854 N N . GLY D 1 244 ? 28.044 0.054 -36.771 1.00 41.55 224 GLY D N 1
ATOM 9855 C CA . GLY D 1 244 ? 28.634 -0.922 -37.701 1.00 41.54 224 GLY D CA 1
ATOM 9856 C C . GLY D 1 244 ? 27.670 -1.298 -38.801 1.00 37.76 224 GLY D C 1
ATOM 9857 O O . GLY D 1 244 ? 27.771 -2.433 -39.299 1.00 40.15 224 GLY D O 1
ATOM 9858 N N . GLY D 1 245 ? 26.767 -0.397 -39.186 1.00 33.95 225 GLY D N 1
ATOM 9859 C CA . GLY D 1 245 ? 25.753 -0.705 -40.212 1.00 34.38 225 GLY D CA 1
ATOM 9860 C C . GLY D 1 245 ? 25.374 0.496 -41.058 1.00 37.40 225 GLY D C 1
ATOM 9861 O O . GLY D 1 245 ? 26.301 1.201 -41.517 1.00 38.51 225 GLY D O 1
ATOM 9862 N N . SER D 1 246 ? 24.065 0.681 -41.295 1.00 33.12 226 SER D N 1
ATOM 9863 C CA . SER D 1 246 ? 23.452 1.714 -42.164 1.00 30.48 226 SER D CA 1
ATOM 9864 C C . SER D 1 246 ? 23.161 3.000 -41.377 1.00 34.75 226 SER D C 1
ATOM 9865 O O . SER D 1 246 ? 23.055 4.060 -42.033 1.00 31.52 226 SER D O 1
ATOM 9868 N N . VAL D 1 247 ? 23.012 2.907 -40.046 1.00 32.38 227 VAL D N 1
ATOM 9869 C CA . VAL D 1 247 ? 22.615 4.036 -39.151 1.00 32.71 227 VAL D CA 1
ATOM 9870 C C . VAL D 1 247 ? 23.851 4.900 -38.889 1.00 33.43 227 VAL D C 1
ATOM 9871 O O . VAL D 1 247 ? 24.943 4.342 -38.661 1.00 29.77 227 VAL D O 1
ATOM 9875 N N . THR D 1 248 ? 23.646 6.218 -38.874 1.00 32.61 228 THR D N 1
ATOM 9876 C CA . THR D 1 248 ? 24.641 7.263 -38.516 1.00 34.61 228 THR D CA 1
ATOM 9877 C C . THR D 1 248 ? 24.070 8.159 -37.420 1.00 35.43 228 THR D C 1
ATOM 9878 O O . THR D 1 248 ? 22.831 8.197 -37.312 1.00 33.58 228 THR D O 1
ATOM 9882 N N . ALA D 1 249 ? 24.927 8.872 -36.680 1.00 33.11 229 ALA D N 1
ATOM 9883 C CA . ALA D 1 249 ? 24.540 10.036 -35.849 1.00 34.28 229 ALA D CA 1
ATOM 9884 C C . ALA D 1 249 ? 23.369 10.795 -36.484 1.00 33.30 229 ALA D C 1
ATOM 9885 O O . ALA D 1 249 ? 22.399 11.059 -35.760 1.00 37.43 229 ALA D O 1
ATOM 9887 N N . ALA D 1 250 ? 23.415 11.109 -37.778 1.00 29.30 230 ALA D N 1
ATOM 9888 C CA . ALA D 1 250 ? 22.443 12.011 -38.444 1.00 30.06 230 ALA D CA 1
ATOM 9889 C C . ALA D 1 250 ? 21.070 11.361 -38.679 1.00 29.06 230 ALA D C 1
ATOM 9890 O O . ALA D 1 250 ? 20.128 12.108 -38.916 1.00 24.84 230 ALA D O 1
ATOM 9892 N N . THR D 1 251 ? 20.977 10.034 -38.743 1.00 28.21 231 THR D N 1
ATOM 9893 C CA . THR D 1 251 ? 19.701 9.292 -38.928 1.00 27.72 231 THR D CA 1
ATOM 9894 C C . THR D 1 251 ? 19.225 8.748 -37.563 1.00 26.89 231 THR D C 1
ATOM 9895 O O . THR D 1 251 ? 18.302 7.921 -37.562 1.00 28.83 231 THR D O 1
ATOM 9899 N N . SER D 1 252 ? 19.842 9.181 -36.464 1.00 24.56 232 SER D N 1
ATOM 9900 C CA . SER D 1 252 ? 19.469 8.906 -35.052 1.00 24.39 232 SER D CA 1
ATOM 9901 C C . SER D 1 252 ? 19.037 10.230 -34.438 1.00 26.81 232 SER D C 1
ATOM 9902 O O . SER D 1 252 ? 19.709 11.255 -34.724 1.00 24.38 232 SER D O 1
ATOM 9905 N N . SER D 1 253 ? 17.967 10.236 -33.638 1.00 24.20 233 SER D N 1
ATOM 9906 C CA . SER D 1 253 ? 17.621 11.431 -32.833 1.00 23.79 233 SER D CA 1
ATOM 9907 C C . SER D 1 253 ? 18.826 11.817 -31.976 1.00 23.20 233 SER D C 1
ATOM 9908 O O . SER D 1 253 ? 19.585 10.990 -31.473 1.00 23.33 233 SER D O 1
ATOM 9911 N N . PRO D 1 254 ? 19.051 13.114 -31.731 1.00 22.07 234 PRO D N 1
ATOM 9912 C CA . PRO D 1 254 ? 20.073 13.527 -30.781 1.00 23.32 234 PRO D CA 1
ATOM 9913 C C . PRO D 1 254 ? 19.747 13.366 -29.297 1.00 23.11 234 PRO D C 1
ATOM 9914 O O . PRO D 1 254 ? 18.611 13.267 -28.950 1.00 21.84 234 PRO D O 1
ATOM 9918 N N . LEU D 1 255 ? 20.785 13.308 -28.483 1.00 22.71 235 LEU D N 1
ATOM 9919 C CA . LEU D 1 255 ? 20.702 13.510 -27.023 1.00 25.39 235 LEU D CA 1
ATOM 9920 C C . LEU D 1 255 ? 20.214 14.951 -26.853 1.00 27.89 235 LEU D C 1
ATOM 9921 O O . LEU D 1 255 ? 20.802 15.862 -27.484 1.00 23.90 235 LEU D O 1
ATOM 9926 N N . THR D 1 256 ? 19.092 15.129 -26.157 1.00 24.76 236 THR D N 1
ATOM 9927 C CA . THR D 1 256 ? 18.381 16.426 -26.075 1.00 22.93 236 THR D CA 1
ATOM 9928 C C . THR D 1 256 ? 18.004 16.769 -24.615 1.00 23.80 236 THR D C 1
ATOM 9929 O O . THR D 1 256 ? 17.732 15.860 -23.813 1.00 22.95 236 THR D O 1
ATOM 9933 N N . ASP D 1 257 ? 17.946 18.069 -24.319 1.00 22.38 237 ASP D N 1
ATOM 9934 C CA . ASP D 1 257 ? 17.376 18.667 -23.085 1.00 21.38 237 ASP D CA 1
ATOM 9935 C C . ASP D 1 257 ? 16.069 19.357 -23.485 1.00 17.41 237 ASP D C 1
ATOM 9936 O O . ASP D 1 257 ? 16.040 20.019 -24.522 1.00 16.85 237 ASP D O 1
ATOM 9941 N N . GLY D 1 258 ? 15.002 19.232 -22.694 1.00 17.02 238 GLY D N 1
ATOM 9942 C CA . GLY D 1 258 ? 13.683 19.752 -23.103 1.00 15.58 238 GLY D CA 1
ATOM 9943 C C . GLY D 1 258 ? 12.593 19.332 -22.141 1.00 16.14 238 GLY D C 1
ATOM 9944 O O . GLY D 1 258 ? 12.763 18.313 -21.423 1.00 16.92 238 GLY D O 1
ATOM 9945 N N . SER D 1 259 ? 11.495 20.081 -22.124 1.00 16.59 239 SER D N 1
ATOM 9946 C CA . SER D 1 259 ? 10.297 19.709 -21.330 1.00 15.37 239 SER D CA 1
ATOM 9947 C C . SER D 1 259 ? 9.086 20.153 -22.130 1.00 16.43 239 SER D C 1
ATOM 9948 O O . SER D 1 259 ? 9.186 21.111 -22.895 1.00 15.55 239 SER D O 1
ATOM 9951 N N . ALA D 1 260 ? 7.987 19.422 -22.018 1.00 15.19 240 ALA D N 1
ATOM 9952 C CA . ALA D 1 260 ? 6.730 19.717 -22.719 1.00 14.41 240 ALA D CA 1
ATOM 9953 C C . ALA D 1 260 ? 5.572 19.465 -21.750 1.00 14.22 240 ALA D C 1
ATOM 9954 O O . ALA D 1 260 ? 5.691 18.584 -20.897 1.00 14.33 240 ALA D O 1
ATOM 9956 N N . ALA D 1 261 ? 4.468 20.190 -21.890 1.00 14.69 241 ALA D N 1
ATOM 9957 C CA . ALA D 1 261 ? 3.325 20.012 -20.980 1.00 14.03 241 ALA D CA 1
ATOM 9958 C C . ALA D 1 261 ? 2.037 20.231 -21.772 1.00 15.19 241 ALA D C 1
ATOM 9959 O O . ALA D 1 261 ? 2.026 21.082 -22.698 1.00 16.22 241 ALA D O 1
ATOM 9961 N N . LEU D 1 262 ? 1.006 19.457 -21.454 1.00 15.62 242 LEU D N 1
ATOM 9962 C CA . LEU D 1 262 ? -0.339 19.585 -22.055 1.00 15.17 242 LEU D CA 1
ATOM 9963 C C . LEU D 1 262 ? -1.341 19.843 -20.945 1.00 16.23 242 LEU D C 1
ATOM 9964 O O . LEU D 1 262 ? -1.146 19.329 -19.824 1.00 15.93 242 LEU D O 1
ATOM 9969 N N . LEU D 1 263 ? -2.433 20.542 -21.281 1.00 17.39 243 LEU D N 1
ATOM 9970 C CA . LEU D 1 263 ? -3.673 20.581 -20.449 1.00 16.91 243 LEU D CA 1
ATOM 9971 C C . LEU D 1 263 ? -4.612 19.531 -21.000 1.00 16.36 243 LEU D C 1
ATOM 9972 O O . LEU D 1 263 ? -5.006 19.680 -22.187 1.00 18.24 243 LEU D O 1
ATOM 9977 N N . VAL D 1 264 ? -4.888 18.501 -20.193 1.00 15.68 244 VAL D N 1
ATOM 9978 C CA . VAL D 1 264 ? -5.816 17.389 -20.497 1.00 15.68 244 VAL D CA 1
ATOM 9979 C C . VAL D 1 264 ? -6.999 17.581 -19.556 1.00 16.61 244 VAL D C 1
ATOM 9980 O O . VAL D 1 264 ? -6.791 17.608 -18.335 1.00 14.93 244 VAL D O 1
ATOM 9984 N N . CYS D 1 265 ? -8.203 17.711 -20.094 1.00 18.77 245 CYS D N 1
ATOM 9985 C CA . CYS D 1 265 ? -9.343 18.166 -19.275 1.00 17.05 245 CYS D CA 1
ATOM 9986 C C . CYS D 1 265 ? -10.630 17.738 -19.953 1.00 18.65 245 CYS D C 1
ATOM 9987 O O . CYS D 1 265 ? -10.584 17.279 -21.103 1.00 18.13 245 CYS D O 1
ATOM 9990 N N . SER D 1 266 ? -11.741 17.774 -19.210 1.00 17.26 246 SER D N 1
ATOM 9991 C CA . SER D 1 266 ? -13.052 17.438 -19.821 1.00 19.71 246 SER D CA 1
ATOM 9992 C C . SER D 1 266 ? -13.385 18.554 -20.831 1.00 18.26 246 SER D C 1
ATOM 9993 O O . SER D 1 266 ? -12.958 19.696 -20.634 1.00 19.47 246 SER D O 1
ATOM 9996 N N . GLU D 1 267 ? -14.114 18.234 -21.885 1.00 22.56 247 GLU D N 1
ATOM 9997 C CA . GLU D 1 267 ? -14.612 19.278 -22.806 1.00 23.65 247 GLU D CA 1
ATOM 9998 C C . GLU D 1 267 ? -15.422 20.307 -22.002 1.00 23.43 247 GLU D C 1
ATOM 9999 O O . GLU D 1 267 ? -15.221 21.499 -22.219 1.00 24.93 247 GLU D O 1
ATOM 10005 N N . ASP D 1 268 ? -16.270 19.869 -21.067 1.00 25.01 248 ASP D N 1
ATOM 10006 C CA . ASP D 1 268 ? -17.096 20.795 -20.241 1.00 26.78 248 ASP D CA 1
ATOM 10007 C C . ASP D 1 268 ? -16.180 21.794 -19.530 1.00 22.33 248 ASP D C 1
ATOM 10008 O O . ASP D 1 268 ? -16.490 23.000 -19.526 1.00 22.44 248 ASP D O 1
ATOM 10013 N N . PHE D 1 269 ? -15.038 21.366 -18.990 1.00 21.76 249 PHE D N 1
ATOM 10014 C CA . PHE D 1 269 ? -14.092 22.258 -18.281 1.00 20.06 249 PHE D CA 1
ATOM 10015 C C . PHE D 1 269 ? -13.500 23.273 -19.261 1.00 22.41 249 PHE D C 1
ATOM 10016 O O . PHE D 1 269 ? -13.383 24.430 -18.872 1.00 20.98 249 PHE D O 1
ATOM 10024 N N . ALA D 1 270 ? -13.118 22.841 -20.472 1.00 20.85 250 ALA D N 1
ATOM 10025 C CA . ALA D 1 270 ? -12.534 23.726 -21.511 1.00 25.45 250 ALA D CA 1
ATOM 10026 C C . ALA D 1 270 ? -13.562 24.810 -21.884 1.00 27.03 250 ALA D C 1
ATOM 10027 O O . ALA D 1 270 ? -13.176 25.991 -21.849 1.00 29.32 250 ALA D O 1
ATOM 10029 N N . ARG D 1 271 ? -14.808 24.418 -22.184 1.00 29.52 251 ARG D N 1
ATOM 10030 C CA . ARG D 1 271 ? -15.884 25.370 -22.573 1.00 30.70 251 ARG D CA 1
ATOM 10031 C C . ARG D 1 271 ? -16.109 26.345 -21.416 1.00 31.76 251 ARG D C 1
ATOM 10032 O O . ARG D 1 271 ? -16.082 27.556 -21.665 1.00 33.16 251 ARG D O 1
ATOM 10040 N N . ARG D 1 272 ? -16.259 25.845 -20.185 1.00 31.77 252 ARG D N 1
ATOM 10041 C CA . ARG D 1 272 ? -16.608 26.668 -18.989 1.00 34.46 252 ARG D CA 1
ATOM 10042 C C . ARG D 1 272 ? -15.556 27.763 -18.800 1.00 33.96 252 ARG D C 1
ATOM 10043 O O . ARG D 1 272 ? -15.936 28.882 -18.396 1.00 34.67 252 ARG D O 1
ATOM 10051 N N . HIS D 1 273 ? -14.282 27.485 -19.096 1.00 29.71 253 HIS D N 1
ATOM 10052 C CA . HIS D 1 273 ? -13.173 28.448 -18.901 1.00 27.24 253 HIS D CA 1
ATOM 10053 C C . HIS D 1 273 ? -12.767 29.177 -20.198 1.00 27.26 253 HIS D C 1
ATOM 10054 O O . HIS D 1 273 ? -11.753 29.885 -20.167 1.00 32.32 253 HIS D O 1
ATOM 10061 N N . GLY D 1 274 ? -13.523 29.048 -21.286 1.00 31.25 254 GLY D N 1
ATOM 10062 C CA . GLY D 1 274 ? -13.199 29.740 -22.553 1.00 32.85 254 GLY D CA 1
ATOM 10063 C C . GLY D 1 274 ? -11.801 29.402 -23.037 1.00 32.35 254 GLY D C 1
ATOM 10064 O O . GLY D 1 274 ? -11.106 30.301 -23.541 1.00 36.02 254 GLY D O 1
ATOM 10065 N N . LEU D 1 275 ? -11.396 28.136 -22.892 1.00 27.76 255 LEU D N 1
ATOM 10066 C CA . LEU D 1 275 ? -10.138 27.615 -23.485 1.00 26.40 255 LEU D CA 1
ATOM 10067 C C . LEU D 1 275 ? -10.395 27.083 -24.893 1.00 23.01 255 LEU D C 1
ATOM 10068 O O . LEU D 1 275 ? -11.291 26.229 -25.069 1.00 27.59 255 LEU D O 1
ATOM 10073 N N . VAL D 1 276 ? -9.527 27.476 -25.823 1.00 23.82 256 VAL D N 1
ATOM 10074 C CA . VAL D 1 276 ? -9.454 26.931 -27.202 1.00 24.73 256 VAL D CA 1
ATOM 10075 C C . VAL D 1 276 ? -9.061 25.462 -27.098 1.00 23.72 256 VAL D C 1
ATOM 10076 O O . VAL D 1 276 ? -8.015 25.178 -26.485 1.00 23.61 256 VAL D O 1
ATOM 10080 N N . ILE D 1 277 ? -9.883 24.597 -27.657 1.00 21.87 257 ILE D N 1
ATOM 10081 C CA . ILE D 1 277 ? -9.633 23.138 -27.644 1.00 24.28 257 ILE D CA 1
ATOM 10082 C C . ILE D 1 277 ? -8.804 22.824 -28.887 1.00 24.81 257 ILE D C 1
ATOM 10083 O O . ILE D 1 277 ? -9.195 23.250 -29.976 1.00 24.42 257 ILE D O 1
ATOM 10088 N N . LEU D 1 278 ? -7.701 22.092 -28.740 1.00 21.74 258 LEU D N 1
ATOM 10089 C CA . LEU D 1 278 ? -6.867 21.704 -29.892 1.00 22.17 258 LEU D CA 1
ATOM 10090 C C . LEU D 1 278 ? -7.488 20.464 -30.523 1.00 22.02 258 LEU D C 1
ATOM 10091 O O . LEU D 1 278 ? -7.665 20.471 -31.745 1.00 22.01 258 LEU D O 1
ATOM 10096 N N . ALA D 1 279 ? -7.815 19.443 -29.727 1.00 21.21 259 ALA D N 1
ATOM 10097 C CA . ALA D 1 279 ? -8.390 18.171 -30.220 1.00 21.00 259 ALA D CA 1
ATOM 10098 C C . ALA D 1 279 ? -9.022 17.371 -29.076 1.00 18.63 259 ALA D C 1
ATOM 10099 O O . ALA D 1 279 ? -8.722 17.643 -27.911 1.00 19.18 259 ALA D O 1
ATOM 10101 N N . ARG D 1 280 ? -9.911 16.458 -29.443 1.00 20.01 260 ARG D N 1
ATOM 10102 C CA . ARG D 1 280 ? -10.523 15.457 -28.546 1.00 20.20 260 ARG D CA 1
ATOM 10103 C C . ARG D 1 280 ? -9.594 14.245 -28.551 1.00 19.26 260 ARG D C 1
ATOM 10104 O O . ARG D 1 280 ? -9.118 13.839 -29.627 1.00 17.13 260 ARG D O 1
ATOM 10112 N N . ILE D 1 281 ? -9.325 13.679 -27.383 1.00 18.86 261 ILE D N 1
ATOM 10113 C CA . ILE D 1 281 ? -8.696 12.334 -27.318 1.00 19.22 261 ILE D CA 1
ATOM 10114 C C . ILE D 1 281 ? -9.775 11.302 -27.598 1.00 19.52 261 ILE D C 1
ATOM 10115 O O . ILE D 1 281 ? -10.666 11.167 -26.744 1.00 23.20 261 ILE D O 1
ATOM 10120 N N . LYS D 1 282 ? -9.707 10.609 -28.735 1.00 20.10 262 LYS D N 1
ATOM 10121 C CA . LYS D 1 282 ? -10.738 9.639 -29.176 1.00 21.36 262 LYS D CA 1
ATOM 10122 C C . LYS D 1 282 ? -10.324 8.218 -28.806 1.00 19.96 262 LYS D C 1
ATOM 10123 O O . LYS D 1 282 ? -11.210 7.443 -28.543 1.00 20.50 262 LYS D O 1
ATOM 10129 N N . ALA D 1 283 ? -9.037 7.867 -28.791 1.00 18.02 263 ALA D N 1
ATOM 10130 C CA . ALA D 1 283 ? -8.629 6.503 -28.394 1.00 17.41 263 ALA D CA 1
ATOM 10131 C C . ALA D 1 283 ? -7.170 6.531 -27.973 1.00 17.23 263 ALA D C 1
ATOM 10132 O O . ALA D 1 283 ? -6.435 7.408 -28.428 1.00 16.20 263 ALA D O 1
ATOM 10134 N N . VAL D 1 284 ? -6.786 5.577 -27.151 1.00 15.78 264 VAL D N 1
ATOM 10135 C CA . VAL D 1 284 ? -5.384 5.504 -26.652 1.00 14.97 264 VAL D CA 1
ATOM 10136 C C . VAL D 1 284 ? -4.951 4.037 -26.669 1.00 12.93 264 VAL D C 1
ATOM 10137 O O . VAL D 1 284 ? -5.826 3.159 -26.597 1.00 12.24 264 VAL D O 1
ATOM 10141 N N . ALA D 1 285 ? -3.654 3.769 -26.732 1.00 11.61 265 ALA D N 1
ATOM 10142 C CA . ALA D 1 285 ? -3.130 2.401 -26.678 1.00 12.73 265 ALA D CA 1
ATOM 10143 C C . ALA D 1 285 ? -1.661 2.381 -26.234 1.00 14.14 265 ALA D C 1
ATOM 10144 O O . ALA D 1 285 ? -0.878 3.300 -26.549 1.00 13.87 265 ALA D O 1
ATOM 10146 N N . VAL D 1 286 ? -1.341 1.258 -25.610 1.00 14.21 266 VAL D N 1
ATOM 10147 C CA . VAL D 1 286 ? 0.031 0.751 -25.488 1.00 14.23 266 VAL D CA 1
ATOM 10148 C C . VAL D 1 286 ? 0.045 -0.642 -26.115 1.00 14.32 266 VAL D C 1
ATOM 10149 O O . VAL D 1 286 ? -1.016 -1.301 -26.165 1.00 14.91 266 VAL D O 1
ATOM 10153 N N . ALA D 1 287 ? 1.201 -1.069 -26.602 1.00 14.10 267 ALA D N 1
ATOM 10154 C CA . ALA D 1 287 ? 1.424 -2.423 -27.163 1.00 14.40 267 ALA D CA 1
ATOM 10155 C C . ALA D 1 287 ? 2.867 -2.810 -26.937 1.00 15.22 267 ALA D C 1
ATOM 10156 O O . ALA D 1 287 ? 3.776 -2.008 -27.277 1.00 17.23 267 ALA D O 1
ATOM 10158 N N . GLY D 1 288 ? 3.080 -4.005 -26.396 1.00 15.01 268 GLY D N 1
ATOM 10159 C CA . GLY D 1 288 ? 4.434 -4.552 -26.308 1.00 16.75 268 GLY D CA 1
ATOM 10160 C C . GLY D 1 288 ? 4.869 -5.124 -27.640 1.00 16.96 268 GLY D C 1
ATOM 10161 O O . GLY D 1 288 ? 4.006 -5.512 -28.421 1.00 16.96 268 GLY D O 1
ATOM 10162 N N . CYS D 1 289 ? 6.174 -5.150 -27.886 1.00 16.63 269 CYS D N 1
ATOM 10163 C CA . CYS D 1 289 ? 6.818 -5.857 -29.019 1.00 17.71 269 CYS D CA 1
ATOM 10164 C C . CYS D 1 289 ? 8.185 -6.407 -28.565 1.00 17.26 269 CYS D C 1
ATOM 10165 O O . CYS D 1 289 ? 8.609 -6.156 -27.425 1.00 16.11 269 CYS D O 1
ATOM 10168 N N . ALA D 1 290 ? 8.864 -7.161 -29.429 1.00 18.06 270 ALA D N 1
ATOM 10169 C CA . ALA D 1 290 ? 10.238 -7.667 -29.209 1.00 18.72 270 ALA D CA 1
ATOM 10170 C C . ALA D 1 290 ? 11.205 -6.517 -28.920 1.00 19.22 270 ALA D C 1
ATOM 10171 O O . ALA D 1 290 ? 11.335 -5.587 -29.710 1.00 17.71 270 ALA D O 1
ATOM 10173 N N . PRO D 1 291 ? 11.919 -6.535 -27.777 1.00 17.90 271 PRO D N 1
ATOM 10174 C CA . PRO D 1 291 ? 12.868 -5.476 -27.472 1.00 20.24 271 PRO D CA 1
ATOM 10175 C C . PRO D 1 291 ? 13.915 -5.299 -28.581 1.00 20.44 271 PRO D C 1
ATOM 10176 O O . PRO D 1 291 ? 14.334 -4.179 -28.803 1.00 19.78 271 PRO D O 1
ATOM 10180 N N . GLU D 1 292 ? 14.316 -6.398 -29.241 1.00 21.46 272 GLU D N 1
ATOM 10181 C CA . GLU D 1 292 ? 15.421 -6.383 -30.240 1.00 21.72 272 GLU D CA 1
ATOM 10182 C C . GLU D 1 292 ? 15.014 -5.544 -31.461 1.00 19.14 272 GLU D C 1
ATOM 10183 O O . GLU D 1 292 ? 15.924 -5.087 -32.156 1.00 19.60 272 GLU D O 1
ATOM 10189 N N . ILE D 1 293 ? 13.719 -5.324 -31.705 1.00 17.42 273 ILE D N 1
ATOM 10190 C CA . ILE D 1 293 ? 13.242 -4.377 -32.751 1.00 18.28 273 ILE D CA 1
ATOM 10191 C C . ILE D 1 293 ? 12.246 -3.391 -32.111 1.00 17.86 273 ILE D C 1
ATOM 10192 O O . ILE D 1 293 ? 11.204 -3.200 -32.673 1.00 15.78 273 ILE D O 1
ATOM 10197 N N . MET D 1 294 ? 12.564 -2.855 -30.929 1.00 17.76 274 MET D N 1
ATOM 10198 C CA . MET D 1 294 ? 11.672 -1.933 -30.173 1.00 17.54 274 MET D CA 1
ATOM 10199 C C . MET D 1 294 ? 11.128 -0.824 -31.099 1.00 17.10 274 MET D C 1
ATOM 10200 O O . MET D 1 294 ? 10.007 -0.438 -30.877 1.00 15.26 274 MET D O 1
ATOM 10205 N N . GLY D 1 295 ? 11.877 -0.385 -32.123 1.00 15.69 275 GLY D N 1
ATOM 10206 C CA . GLY D 1 295 ? 11.458 0.645 -33.093 1.00 16.41 275 GLY D CA 1
ATOM 10207 C C . GLY D 1 295 ? 10.136 0.365 -33.806 1.00 18.57 275 GLY D C 1
ATOM 10208 O O . GLY D 1 295 ? 9.535 1.336 -34.348 1.00 18.48 275 GLY D O 1
ATOM 10209 N N . MET D 1 296 ? 9.647 -0.882 -33.822 1.00 16.00 276 MET D N 1
ATOM 10210 C CA . MET D 1 296 ? 8.363 -1.208 -34.501 1.00 16.00 276 MET D CA 1
ATOM 10211 C C . MET D 1 296 ? 7.166 -1.080 -33.557 1.00 14.36 276 MET D C 1
ATOM 10212 O O . MET D 1 296 ? 6.037 -1.291 -34.044 1.00 16.01 276 MET D O 1
ATOM 10217 N N . GLY D 1 297 ? 7.384 -0.684 -32.302 1.00 17.12 277 GLY D N 1
ATOM 10218 C CA . GLY D 1 297 ? 6.302 -0.408 -31.324 1.00 16.40 277 GLY D CA 1
ATOM 10219 C C . GLY D 1 297 ? 5.087 0.308 -31.921 1.00 16.29 277 GLY D C 1
ATOM 10220 O O . GLY D 1 297 ? 3.937 -0.035 -31.591 1.00 15.63 277 GLY D O 1
ATOM 10221 N N . PRO D 1 298 ? 5.265 1.401 -32.704 1.00 16.16 278 PRO D N 1
ATOM 10222 C CA . PRO D 1 298 ? 4.115 2.132 -33.237 1.00 17.35 278 PRO D CA 1
ATOM 10223 C C . PRO D 1 298 ? 3.152 1.329 -34.093 1.00 17.32 278 PRO D C 1
ATOM 10224 O O . PRO D 1 298 ? 2.003 1.778 -34.208 1.00 18.89 278 PRO D O 1
ATOM 10228 N N . VAL D 1 299 ? 3.581 0.194 -34.659 1.00 18.72 279 VAL D N 1
ATOM 10229 C CA . VAL D 1 299 ? 2.675 -0.513 -35.602 1.00 19.55 279 VAL D CA 1
ATOM 10230 C C . VAL D 1 299 ? 1.473 -1.042 -34.814 1.00 17.73 279 VAL D C 1
ATOM 10231 O O . VAL D 1 299 ? 0.358 -0.619 -35.114 1.00 18.15 279 VAL D O 1
ATOM 10235 N N . GLN D 1 300 ? 1.683 -1.909 -33.826 1.00 19.29 280 GLN D N 1
ATOM 10236 C CA . GLN D 1 300 ? 0.569 -2.504 -33.033 1.00 20.41 280 GLN D CA 1
ATOM 10237 C C . GLN D 1 300 ? -0.174 -1.413 -32.233 1.00 17.03 280 GLN D C 1
ATOM 10238 O O . GLN D 1 300 ? -1.418 -1.510 -32.160 1.00 14.88 280 GLN D O 1
ATOM 10244 N N . ALA D 1 301 ? 0.520 -0.390 -31.721 1.00 15.92 281 ALA D N 1
ATOM 10245 C CA . ALA D 1 301 ? -0.121 0.696 -30.929 1.00 14.61 281 ALA D CA 1
ATOM 10246 C C . ALA D 1 301 ? -1.066 1.487 -31.827 1.00 15.76 281 ALA D C 1
ATOM 10247 O O . ALA D 1 301 ? -2.177 1.779 -31.413 1.00 13.70 281 ALA D O 1
ATOM 10249 N N . THR D 1 302 ? -0.657 1.749 -33.066 1.00 16.51 282 THR D N 1
ATOM 10250 C CA . THR D 1 302 ? -1.484 2.507 -34.029 1.00 16.99 282 THR D CA 1
ATOM 10251 C C . THR D 1 302 ? -2.679 1.660 -34.444 1.00 15.70 282 THR D C 1
ATOM 10252 O O . THR D 1 302 ? -3.791 2.211 -34.589 1.00 17.50 282 THR D O 1
ATOM 10256 N N . ARG D 1 303 ? -2.458 0.383 -34.723 1.00 16.63 283 ARG D N 1
ATOM 10257 C CA . ARG D 1 303 ? -3.540 -0.546 -35.132 1.00 18.60 283 ARG D CA 1
ATOM 10258 C C . ARG D 1 303 ? -4.546 -0.643 -33.993 1.00 16.30 283 ARG D C 1
ATOM 10259 O O . ARG D 1 303 ? -5.749 -0.726 -34.276 1.00 16.93 283 ARG D O 1
ATOM 10267 N N . LYS D 1 304 ? -4.098 -0.613 -32.730 1.00 14.92 284 LYS D N 1
ATOM 10268 C CA . LYS D 1 304 ? -5.042 -0.645 -31.592 1.00 15.31 284 LYS D CA 1
ATOM 10269 C C . LYS D 1 304 ? -5.922 0.605 -31.607 1.00 15.83 284 LYS D C 1
ATOM 10270 O O . LYS D 1 304 ? -7.156 0.421 -31.472 1.00 16.68 284 LYS D O 1
ATOM 10276 N N . VAL D 1 305 ? -5.372 1.821 -31.724 1.00 17.71 285 VAL D N 1
ATOM 10277 C CA . VAL D 1 305 ? -6.213 3.053 -31.574 1.00 16.86 285 VAL D CA 1
ATOM 10278 C C . VAL D 1 305 ? -7.158 3.128 -32.780 1.00 18.89 285 VAL D C 1
ATOM 10279 O O . VAL D 1 305 ? -8.298 3.557 -32.584 1.00 17.96 285 VAL D O 1
ATOM 10283 N N . LEU D 1 306 ? -6.712 2.691 -33.962 1.00 19.54 286 LEU D N 1
ATOM 10284 C CA . LEU D 1 306 ? -7.589 2.673 -35.163 1.00 20.01 286 LEU D CA 1
ATOM 10285 C C . LEU D 1 306 ? -8.767 1.737 -34.880 1.00 20.39 286 LEU D C 1
ATOM 10286 O O . LEU D 1 306 ? -9.970 2.143 -35.095 1.00 20.26 286 LEU D O 1
ATOM 10291 N N . GLN D 1 307 ? -8.463 0.514 -34.439 1.00 21.72 287 GLN D N 1
ATOM 10292 C CA . GLN D 1 307 ? -9.520 -0.497 -34.168 1.00 25.40 287 GLN D CA 1
ATOM 10293 C C . GLN D 1 307 ? -10.457 0.084 -33.091 1.00 22.58 287 GLN D C 1
ATOM 10294 O O . GLN D 1 307 ? -11.725 0.053 -33.255 1.00 20.55 287 GLN D O 1
ATOM 10300 N N . ARG D 1 308 ? -9.908 0.692 -32.038 1.00 19.12 288 ARG D N 1
ATOM 10301 C CA . ARG D 1 308 ? -10.766 1.190 -30.931 1.00 20.91 288 ARG D CA 1
ATOM 10302 C C . ARG D 1 308 ? -11.631 2.359 -31.419 1.00 22.49 288 ARG D C 1
ATOM 10303 O O . ARG D 1 308 ? -12.765 2.496 -30.900 1.00 23.16 288 ARG D O 1
ATOM 10311 N N . ALA D 1 309 ? -11.118 3.163 -32.348 1.00 21.37 289 ALA D N 1
ATOM 10312 C CA . ALA D 1 309 ? -11.822 4.365 -32.858 1.00 23.44 289 ALA D CA 1
ATOM 10313 C C . ALA D 1 309 ? -12.780 3.982 -33.987 1.00 23.82 289 ALA D C 1
ATOM 10314 O O . ALA D 1 309 ? -13.504 4.901 -34.434 1.00 25.83 289 ALA D O 1
ATOM 10316 N N . GLY D 1 310 ? -12.719 2.743 -34.479 1.00 22.86 290 GLY D N 1
ATOM 10317 C CA . GLY D 1 310 ? -13.469 2.298 -35.675 1.00 24.19 290 GLY D CA 1
ATOM 10318 C C . GLY D 1 310 ? -13.030 3.011 -36.945 1.00 26.21 290 GLY D C 1
ATOM 10319 O O . GLY D 1 310 ? -13.897 3.364 -37.781 1.00 27.02 290 GLY D O 1
ATOM 10320 N N . LEU D 1 311 ? -11.728 3.219 -37.120 1.00 22.78 291 LEU D N 1
ATOM 10321 C CA . LEU D 1 311 ? -11.177 4.044 -38.217 1.00 24.47 291 LEU D CA 1
ATOM 10322 C C . LEU D 1 311 ? -10.110 3.206 -38.921 1.00 24.50 291 LEU D C 1
ATOM 10323 O O . LEU D 1 311 ? -9.655 2.196 -38.325 1.00 23.89 291 LEU D O 1
ATOM 10328 N N . GLY D 1 312 ? -9.795 3.575 -40.161 1.00 24.07 292 GLY D N 1
ATOM 10329 C CA . GLY D 1 312 ? -8.705 3.000 -40.973 1.00 24.17 292 GLY D CA 1
ATOM 10330 C C . GLY D 1 312 ? -7.610 4.033 -41.183 1.00 23.00 292 GLY D C 1
ATOM 10331 O O . GLY D 1 312 ? -7.851 5.202 -40.915 1.00 23.38 292 GLY D O 1
ATOM 10332 N N . ILE D 1 313 ? -6.430 3.627 -41.637 1.00 25.57 293 ILE D N 1
ATOM 10333 C CA . ILE D 1 313 ? -5.331 4.580 -41.935 1.00 28.32 293 ILE D CA 1
ATOM 10334 C C . ILE D 1 313 ? -5.825 5.619 -42.966 1.00 30.97 293 ILE D C 1
ATOM 10335 O O . ILE D 1 313 ? -5.459 6.820 -42.826 1.00 28.62 293 ILE D O 1
ATOM 10340 N N . ALA D 1 314 ? -6.714 5.208 -43.883 1.00 28.35 294 ALA D N 1
ATOM 10341 C CA . ALA D 1 314 ? -7.336 6.081 -44.913 1.00 30.27 294 ALA D CA 1
ATOM 10342 C C . ALA D 1 314 ? -7.969 7.324 -44.272 1.00 27.67 294 ALA D C 1
ATOM 10343 O O . ALA D 1 314 ? -7.955 8.364 -44.952 1.00 31.51 294 ALA D O 1
ATOM 10345 N N . ASP D 1 315 ? -8.488 7.217 -43.033 1.00 24.30 295 ASP D N 1
ATOM 10346 C CA . ASP D 1 315 ? -9.240 8.268 -42.296 1.00 24.27 295 ASP D CA 1
ATOM 10347 C C . ASP D 1 315 ? -8.308 9.337 -41.692 1.00 24.49 295 ASP D C 1
ATOM 10348 O O . ASP D 1 315 ? -8.817 10.422 -41.362 1.00 22.10 295 ASP D O 1
ATOM 10353 N N . ILE D 1 316 ? -6.998 9.076 -41.581 1.00 23.73 296 ILE D N 1
ATOM 10354 C CA . ILE D 1 316 ? -6.076 9.884 -40.725 1.00 24.13 296 ILE D CA 1
ATOM 10355 C C . ILE D 1 316 ? -5.421 11.011 -41.541 1.00 24.11 296 ILE D C 1
ATOM 10356 O O . ILE D 1 316 ? -4.687 10.708 -42.515 1.00 23.00 296 ILE D O 1
ATOM 10361 N N . ASP D 1 317 ? -5.647 12.265 -41.139 1.00 23.61 297 ASP D N 1
ATOM 10362 C CA . ASP D 1 317 ? -5.175 13.464 -41.876 1.00 24.22 297 ASP D CA 1
ATOM 10363 C C . ASP D 1 317 ? -3.664 13.626 -41.687 1.00 23.41 297 ASP D C 1
ATOM 10364 O O . ASP D 1 317 ? -2.966 13.907 -42.689 1.00 22.56 297 ASP D O 1
ATOM 10369 N N . LEU D 1 318 ? -3.147 13.466 -40.465 1.00 20.96 298 LEU D N 1
ATOM 10370 C CA . LEU D 1 318 ? -1.693 13.645 -40.221 1.00 20.06 298 LEU D CA 1
ATOM 10371 C C . LEU D 1 318 ? -1.261 12.786 -39.035 1.00 18.92 298 LEU D C 1
ATOM 10372 O O . LEU D 1 318 ? -2.119 12.419 -38.205 1.00 17.49 298 LEU D O 1
ATOM 10377 N N . VAL D 1 319 ? 0.021 12.459 -39.010 1.00 18.19 299 VAL D N 1
ATOM 10378 C CA . VAL D 1 319 ? 0.622 11.597 -37.962 1.00 18.25 299 VAL D CA 1
ATOM 10379 C C . VAL D 1 319 ? 1.847 12.314 -37.416 1.00 18.46 299 VAL D C 1
ATOM 10380 O O . VAL D 1 319 ? 2.683 12.834 -38.211 1.00 17.50 299 VAL D O 1
ATOM 10384 N N . GLU D 1 320 ? 1.981 12.339 -36.097 1.00 17.05 300 GLU D N 1
ATOM 10385 C CA . GLU D 1 320 ? 3.280 12.614 -35.472 1.00 17.44 300 GLU D CA 1
ATOM 10386 C C . GLU D 1 320 ? 3.825 11.243 -35.095 1.00 19.23 300 GLU D C 1
ATOM 10387 O O . GLU D 1 320 ? 3.230 10.633 -34.191 1.00 20.23 300 GLU D O 1
ATOM 10393 N N . ILE D 1 321 ? 4.835 10.741 -35.788 1.00 18.65 301 ILE D N 1
ATOM 10394 C CA . ILE D 1 321 ? 5.527 9.485 -35.374 1.00 19.13 301 ILE D CA 1
ATOM 10395 C C . ILE D 1 321 ? 6.924 9.879 -34.953 1.00 19.81 301 ILE D C 1
ATOM 10396 O O . ILE D 1 321 ? 7.629 10.477 -35.777 1.00 21.96 301 ILE D O 1
ATOM 10401 N N . ASN D 1 322 ? 7.312 9.575 -33.714 1.00 18.30 302 ASN D N 1
ATOM 10402 C CA . ASN D 1 322 ? 8.624 10.012 -33.210 1.00 19.66 302 ASN D CA 1
ATOM 10403 C C . ASN D 1 322 ? 9.742 9.440 -34.087 1.00 20.97 302 ASN D C 1
ATOM 10404 O O . ASN D 1 322 ? 9.749 8.207 -34.420 1.00 19.41 302 ASN D O 1
ATOM 10409 N N . GLU D 1 323 ? 10.699 10.293 -34.428 1.00 20.15 303 GLU D N 1
ATOM 10410 C CA . GLU D 1 323 ? 11.860 9.850 -35.247 1.00 21.87 303 GLU D CA 1
ATOM 10411 C C . GLU D 1 323 ? 13.003 9.464 -34.301 1.00 19.82 303 GLU D C 1
ATOM 10412 O O . GLU D 1 323 ? 14.070 10.127 -34.314 1.00 22.25 303 GLU D O 1
ATOM 10418 N N . ALA D 1 324 ? 12.844 8.415 -33.491 1.00 20.72 304 ALA D N 1
ATOM 10419 C CA . ALA D 1 324 ? 13.963 7.899 -32.661 1.00 19.81 304 ALA D CA 1
ATOM 10420 C C . ALA D 1 324 ? 15.112 7.512 -33.608 1.00 18.61 304 ALA D C 1
ATOM 10421 O O . ALA D 1 324 ? 16.289 7.855 -33.328 1.00 20.56 304 ALA D O 1
ATOM 10423 N N . PHE D 1 325 ? 14.763 6.810 -34.683 1.00 18.55 305 PHE D N 1
ATOM 10424 C CA . PHE D 1 325 ? 15.687 6.403 -35.772 1.00 20.71 305 PHE D CA 1
ATOM 10425 C C . PHE D 1 325 ? 14.930 6.497 -37.097 1.00 20.96 305 PHE D C 1
ATOM 10426 O O . PHE D 1 325 ? 13.741 6.092 -37.170 1.00 21.25 305 PHE D O 1
ATOM 10434 N N . ALA D 1 326 ? 15.574 7.044 -38.132 1.00 20.99 306 ALA D N 1
ATOM 10435 C CA . ALA D 1 326 ? 15.025 7.051 -39.500 1.00 21.17 306 ALA D CA 1
ATOM 10436 C C . ALA D 1 326 ? 14.632 5.606 -39.857 1.00 17.98 306 ALA D C 1
ATOM 10437 O O . ALA D 1 326 ? 13.517 5.424 -40.305 1.00 21.40 306 ALA D O 1
ATOM 10439 N N . SER D 1 327 ? 15.439 4.607 -39.525 1.00 20.90 307 SER D N 1
ATOM 10440 C CA . SER D 1 327 ? 15.120 3.198 -39.903 1.00 19.01 307 SER D CA 1
ATOM 10441 C C . SER D 1 327 ? 13.734 2.777 -39.361 1.00 18.29 307 SER D C 1
ATOM 10442 O O . SER D 1 327 ? 12.891 2.340 -40.144 1.00 18.04 307 SER D O 1
ATOM 10445 N N . GLN D 1 328 ? 13.494 2.899 -38.051 1.00 17.05 308 GLN D N 1
ATOM 10446 C CA . GLN D 1 328 ? 12.226 2.411 -37.458 1.00 17.52 308 GLN D CA 1
ATOM 10447 C C . GLN D 1 328 ? 11.078 3.303 -37.921 1.00 17.35 308 GLN D C 1
ATOM 10448 O O . GLN D 1 328 ? 10.012 2.731 -38.219 1.00 17.96 308 GLN D O 1
ATOM 10454 N N . SER D 1 329 ? 11.248 4.636 -37.958 1.00 17.88 309 SER D N 1
ATOM 10455 C CA . SER D 1 329 ? 10.171 5.538 -38.431 1.00 20.30 309 SER D CA 1
ATOM 10456 C C . SER D 1 329 ? 9.738 5.111 -39.835 1.00 19.92 309 SER D C 1
ATOM 10457 O O . SER D 1 329 ? 8.489 4.992 -40.068 1.00 19.59 309 SER D O 1
ATOM 10460 N N . ILE D 1 330 ? 10.690 4.957 -40.777 1.00 20.73 310 ILE D N 1
ATOM 10461 C CA . ILE D 1 330 ? 10.342 4.574 -42.174 1.00 20.70 310 ILE D CA 1
ATOM 10462 C C . ILE D 1 330 ? 9.652 3.208 -42.116 1.00 20.39 310 ILE D C 1
ATOM 10463 O O . ILE D 1 330 ? 8.551 3.069 -42.712 1.00 23.01 310 ILE D O 1
ATOM 10468 N N . ALA D 1 331 ? 10.231 2.241 -41.392 1.00 22.33 311 ALA D N 1
ATOM 10469 C CA . ALA D 1 331 ? 9.719 0.839 -41.359 1.00 22.72 311 ALA D CA 1
ATOM 10470 C C . ALA D 1 331 ? 8.265 0.848 -40.857 1.00 21.82 311 ALA D C 1
ATOM 10471 O O . ALA D 1 331 ? 7.432 0.191 -41.477 1.00 20.14 311 ALA D O 1
ATOM 10473 N N . CYS D 1 332 ? 7.950 1.611 -39.797 1.00 21.27 312 CYS D N 1
ATOM 10474 C CA . CYS D 1 332 ? 6.565 1.730 -39.257 1.00 19.60 312 CYS D CA 1
ATOM 10475 C C . CYS D 1 332 ? 5.638 2.365 -40.295 1.00 19.24 312 CYS D C 1
ATOM 10476 O O . CYS D 1 332 ? 4.542 1.837 -40.512 1.00 21.74 312 CYS D O 1
ATOM 10479 N N . ILE D 1 333 ? 6.047 3.484 -40.889 1.00 19.89 313 ILE D N 1
ATOM 10480 C CA . ILE D 1 333 ? 5.241 4.239 -41.890 1.00 23.80 313 ILE D CA 1
ATOM 10481 C C . ILE D 1 333 ? 4.853 3.291 -43.047 1.00 23.41 313 ILE D C 1
ATOM 10482 O O . ILE D 1 333 ? 3.669 3.319 -43.506 1.00 23.12 313 ILE D O 1
ATOM 10487 N N . ARG D 1 334 ? 5.801 2.499 -43.549 1.00 26.06 314 ARG D N 1
ATOM 10488 C CA . ARG D 1 334 ? 5.517 1.521 -44.643 1.00 25.76 314 ARG D CA 1
ATOM 10489 C C . ARG D 1 334 ? 4.563 0.439 -44.150 1.00 26.00 314 ARG D C 1
ATOM 10490 O O . ARG D 1 334 ? 3.625 0.106 -44.869 1.00 23.90 314 ARG D O 1
ATOM 10498 N N . GLU D 1 335 ? 4.830 -0.108 -42.962 1.00 24.24 315 GLU D N 1
ATOM 10499 C CA . GLU D 1 335 ? 4.042 -1.231 -42.381 1.00 25.96 315 GLU D CA 1
ATOM 10500 C C . GLU D 1 335 ? 2.577 -0.790 -42.241 1.00 21.88 315 GLU D C 1
ATOM 10501 O O . GLU D 1 335 ? 1.672 -1.571 -42.570 1.00 20.99 315 GLU D O 1
ATOM 10507 N N . LEU D 1 336 ? 2.344 0.458 -41.813 1.00 21.17 316 LEU D N 1
ATOM 10508 C CA . LEU D 1 336 ? 0.986 1.037 -41.636 1.00 22.58 316 LEU D CA 1
ATOM 10509 C C . LEU D 1 336 ? 0.434 1.580 -42.960 1.00 24.07 316 LEU D C 1
ATOM 10510 O O . LEU D 1 336 ? -0.761 1.872 -42.991 1.00 25.13 316 LEU D O 1
ATOM 10515 N N . GLY D 1 337 ? 1.248 1.727 -44.002 1.00 26.44 317 GLY D N 1
ATOM 10516 C CA . GLY D 1 337 ? 0.729 2.146 -45.318 1.00 27.02 317 GLY D CA 1
ATOM 10517 C C . GLY D 1 337 ? 0.421 3.628 -45.316 1.00 28.27 317 GLY D C 1
ATOM 10518 O O . GLY D 1 337 ? -0.534 4.022 -45.971 1.00 30.63 317 GLY D O 1
ATOM 10519 N N . LEU D 1 338 ? 1.190 4.421 -44.573 1.00 25.40 318 LEU D N 1
ATOM 10520 C CA . LEU D 1 338 ? 0.936 5.873 -44.401 1.00 27.40 318 LEU D CA 1
ATOM 10521 C C . LEU D 1 338 ? 1.646 6.614 -45.522 1.00 28.17 318 LEU D C 1
ATOM 10522 O O . LEU D 1 338 ? 2.788 6.271 -45.835 1.00 27.02 318 LEU D O 1
ATOM 10527 N N . ASP D 1 339 ? 1.024 7.670 -46.020 1.00 28.98 319 ASP D N 1
ATOM 10528 C CA . ASP D 1 339 ? 1.668 8.614 -46.965 1.00 29.00 319 ASP D CA 1
ATOM 10529 C C . ASP D 1 339 ? 2.678 9.428 -46.160 1.00 31.08 319 ASP D C 1
ATOM 10530 O O . ASP D 1 339 ? 2.286 10.076 -45.159 1.00 28.12 319 ASP D O 1
ATOM 10535 N N . MET D 1 340 ? 3.946 9.383 -46.569 1.00 29.16 320 MET D N 1
ATOM 10536 C CA . MET D 1 340 ? 5.035 10.154 -45.921 1.00 29.55 320 MET D CA 1
ATOM 10537 C C . MET D 1 340 ? 4.684 11.651 -45.903 1.00 27.46 320 MET D C 1
ATOM 10538 O O . MET D 1 340 ? 5.081 12.336 -44.951 1.00 27.03 320 MET D O 1
ATOM 10543 N N . ASP D 1 341 ? 3.921 12.149 -46.878 1.00 28.18 321 ASP D N 1
ATOM 10544 C CA . ASP D 1 341 ? 3.556 13.594 -46.936 1.00 32.36 321 ASP D CA 1
ATOM 10545 C C . ASP D 1 341 ? 2.703 13.976 -45.718 1.00 30.99 321 ASP D C 1
ATOM 10546 O O . ASP D 1 341 ? 2.681 15.153 -45.378 1.00 32.67 321 ASP D O 1
ATOM 10551 N N . ARG D 1 342 ? 2.086 13.008 -45.042 1.00 28.45 322 ARG D N 1
ATOM 10552 C CA . ARG D 1 342 ? 1.188 13.264 -43.883 1.00 26.29 322 ARG D CA 1
ATOM 10553 C C . ARG D 1 342 ? 1.891 13.112 -42.529 1.00 26.11 322 ARG D C 1
ATOM 10554 O O . ARG D 1 342 ? 1.187 13.247 -41.520 1.00 23.23 322 ARG D O 1
ATOM 10562 N N . ILE D 1 343 ? 3.207 12.897 -42.512 1.00 24.22 323 ILE D N 1
ATOM 10563 C CA . ILE D 1 343 ? 4.054 12.583 -41.323 1.00 25.80 323 ILE D CA 1
ATOM 10564 C C . ILE D 1 343 ? 4.834 13.822 -40.890 1.00 25.60 323 ILE D C 1
ATOM 10565 O O . ILE D 1 343 ? 5.538 14.439 -41.759 1.00 24.87 323 ILE D O 1
ATOM 10570 N N . ASN D 1 344 ? 4.799 14.119 -39.595 1.00 19.49 324 ASN D N 1
ATOM 10571 C CA . ASN D 1 344 ? 5.685 15.110 -38.930 1.00 20.24 324 ASN D CA 1
ATOM 10572 C C . ASN D 1 344 ? 5.702 16.435 -39.717 1.00 20.73 324 ASN D C 1
ATOM 10573 O O . ASN D 1 344 ? 6.803 16.867 -40.160 1.00 23.73 324 ASN D O 1
ATOM 10578 N N . LEU D 1 345 ? 4.539 17.053 -39.885 1.00 22.31 325 LEU D N 1
ATOM 10579 C CA . LEU D 1 345 ? 4.346 18.213 -40.804 1.00 22.00 325 LEU D CA 1
ATOM 10580 C C . LEU D 1 345 ? 5.396 19.285 -40.540 1.00 23.21 325 LEU D C 1
ATOM 10581 O O . LEU D 1 345 ? 5.922 19.813 -41.536 1.00 22.88 325 LEU D O 1
ATOM 10586 N N . ASP D 1 346 ? 5.686 19.608 -39.276 1.00 21.82 326 ASP D N 1
ATOM 10587 C CA . ASP D 1 346 ? 6.579 20.722 -38.909 1.00 21.41 326 ASP D CA 1
ATOM 10588 C C . ASP D 1 346 ? 7.928 20.167 -38.486 1.00 19.16 326 ASP D C 1
ATOM 10589 O O . ASP D 1 346 ? 8.567 20.822 -37.688 1.00 20.24 326 ASP D O 1
ATOM 10594 N N . GLY D 1 347 ? 8.361 19.021 -39.043 1.00 19.38 327 GLY D N 1
ATOM 10595 C CA . GLY D 1 347 ? 9.645 18.426 -38.678 1.00 20.20 327 GLY D CA 1
ATOM 10596 C C . GLY D 1 347 ? 9.455 17.300 -37.685 1.00 21.44 327 GLY D C 1
ATOM 10597 O O . GLY D 1 347 ? 8.398 17.273 -36.980 1.00 23.32 327 GLY D O 1
ATOM 10598 N N . GLY D 1 348 ? 10.455 16.448 -37.571 1.00 24.94 328 GLY D N 1
ATOM 10599 C CA . GLY D 1 348 ? 10.462 15.353 -36.584 1.00 22.85 328 GLY D CA 1
ATOM 10600 C C . GLY D 1 348 ? 11.664 15.401 -35.682 1.00 20.85 328 GLY D C 1
ATOM 10601 O O . GLY D 1 348 ? 12.495 16.298 -35.830 1.00 20.32 328 GLY D O 1
ATOM 10602 N N . ALA D 1 349 ? 11.753 14.436 -34.752 1.00 22.45 329 ALA D N 1
ATOM 10603 C CA . ALA D 1 349 ? 12.785 14.396 -33.688 1.00 20.49 329 ALA D CA 1
ATOM 10604 C C . ALA D 1 349 ? 14.205 14.479 -34.263 1.00 21.20 329 ALA D C 1
ATOM 10605 O O . ALA D 1 349 ? 15.090 14.864 -33.521 1.00 20.32 329 ALA D O 1
ATOM 10607 N N . LEU D 1 350 ? 14.449 14.012 -35.487 1.00 21.87 330 LEU D N 1
ATOM 10608 C CA . LEU D 1 350 ? 15.829 14.092 -36.042 1.00 24.24 330 LEU D CA 1
ATOM 10609 C C . LEU D 1 350 ? 16.285 15.550 -35.953 1.00 21.48 330 LEU D C 1
ATOM 10610 O O . LEU D 1 350 ? 17.443 15.795 -35.527 1.00 24.62 330 LEU D O 1
ATOM 10615 N N . ALA D 1 351 ? 15.373 16.465 -36.273 1.00 22.27 331 ALA D N 1
ATOM 10616 C CA . ALA D 1 351 ? 15.595 17.932 -36.347 1.00 23.81 331 ALA D CA 1
ATOM 10617 C C . ALA D 1 351 ? 15.255 18.611 -35.015 1.00 26.21 331 ALA D C 1
ATOM 10618 O O . ALA D 1 351 ? 16.052 19.442 -34.566 1.00 29.52 331 ALA D O 1
ATOM 10620 N N . ILE D 1 352 ? 14.113 18.277 -34.407 1.00 25.99 332 ILE D N 1
ATOM 10621 C CA . ILE D 1 352 ? 13.590 19.004 -33.208 1.00 25.57 332 ILE D CA 1
ATOM 10622 C C . ILE D 1 352 ? 14.287 18.504 -31.937 1.00 23.87 332 ILE D C 1
ATOM 10623 O O . ILE D 1 352 ? 14.421 19.305 -30.976 1.00 22.98 332 ILE D O 1
ATOM 10628 N N . GLY D 1 353 ? 14.694 17.224 -31.882 1.00 20.80 333 GLY D N 1
ATOM 10629 C CA . GLY D 1 353 ? 15.272 16.671 -30.646 1.00 19.72 333 GLY D CA 1
ATOM 10630 C C . GLY D 1 353 ? 14.343 15.676 -29.976 1.00 19.01 333 GLY D C 1
ATOM 10631 O O . GLY D 1 353 ? 13.157 15.607 -30.363 1.00 18.95 333 GLY D O 1
ATOM 10632 N N . HIS D 1 354 ? 14.875 14.924 -29.022 1.00 19.96 334 HIS D N 1
ATOM 10633 C CA . HIS D 1 354 ? 14.176 13.789 -28.370 1.00 21.10 334 HIS D CA 1
ATOM 10634 C C . HIS D 1 354 ? 14.626 13.681 -26.921 1.00 20.62 334 HIS D C 1
ATOM 10635 O O . HIS D 1 354 ? 15.349 12.742 -26.579 1.00 21.63 334 HIS D O 1
ATOM 10642 N N . PRO D 1 355 ? 14.213 14.624 -26.019 1.00 20.50 335 PRO D N 1
ATOM 10643 C CA . PRO D 1 355 ? 14.524 14.530 -24.603 1.00 21.05 335 PRO D CA 1
ATOM 10644 C C . PRO D 1 355 ? 13.505 13.507 -24.101 1.00 20.69 335 PRO D C 1
ATOM 10645 O O . PRO D 1 355 ? 12.329 13.836 -24.057 1.00 20.19 335 PRO D O 1
ATOM 10649 N N . LEU D 1 356 ? 13.961 12.287 -23.825 1.00 20.78 336 LEU D N 1
ATOM 10650 C CA . LEU D 1 356 ? 13.083 11.088 -23.689 1.00 20.04 336 LEU D CA 1
ATOM 10651 C C . LEU D 1 356 ? 11.755 11.404 -22.963 1.00 17.56 336 LEU D C 1
ATOM 10652 O O . LEU D 1 356 ? 10.685 11.190 -23.566 1.00 16.39 336 LEU D O 1
ATOM 10657 N N . GLY D 1 357 ? 11.809 11.772 -21.689 1.00 17.74 337 GLY D N 1
ATOM 10658 C CA . GLY D 1 357 ? 10.593 11.967 -20.854 1.00 18.31 337 GLY D CA 1
ATOM 10659 C C . GLY D 1 357 ? 9.614 12.973 -21.439 1.00 17.52 337 GLY D C 1
ATOM 10660 O O . GLY D 1 357 ? 8.411 12.827 -21.213 1.00 15.14 337 GLY D O 1
ATOM 10661 N N . ALA D 1 358 ? 10.068 13.922 -22.256 1.00 16.19 338 ALA D N 1
ATOM 10662 C CA . ALA D 1 358 ? 9.241 15.050 -22.749 1.00 16.41 338 ALA D CA 1
ATOM 10663 C C . ALA D 1 358 ? 8.640 14.761 -24.126 1.00 16.26 338 ALA D C 1
ATOM 10664 O O . ALA D 1 358 ? 7.728 15.527 -24.517 1.00 17.51 338 ALA D O 1
ATOM 10666 N N . THR D 1 359 ? 9.098 13.737 -24.854 1.00 15.82 339 THR D N 1
ATOM 10667 C CA . THR D 1 359 ? 8.720 13.557 -26.272 1.00 16.00 339 THR D CA 1
ATOM 10668 C C . THR D 1 359 ? 7.236 13.222 -26.411 1.00 15.90 339 THR D C 1
ATOM 10669 O O . THR D 1 359 ? 6.613 13.761 -27.362 1.00 16.17 339 THR D O 1
ATOM 10673 N N . GLY D 1 360 ? 6.693 12.341 -25.571 1.00 15.52 340 GLY D N 1
ATOM 10674 C CA . GLY D 1 360 ? 5.288 11.934 -25.730 1.00 16.26 340 GLY D CA 1
ATOM 10675 C C . GLY D 1 360 ? 4.346 13.119 -25.634 1.00 15.16 340 GLY D C 1
ATOM 10676 O O . GLY D 1 360 ? 3.377 13.172 -26.381 1.00 16.30 340 GLY D O 1
ATOM 10677 N N . ALA D 1 361 ? 4.572 14.012 -24.679 1.00 15.74 341 ALA D N 1
ATOM 10678 C CA . ALA D 1 361 ? 3.743 15.234 -24.519 1.00 15.93 341 ALA D CA 1
ATOM 10679 C C . ALA D 1 361 ? 3.943 16.153 -25.740 1.00 15.33 341 ALA D C 1
ATOM 10680 O O . ALA D 1 361 ? 2.937 16.654 -26.260 1.00 15.11 341 ALA D O 1
ATOM 10682 N N . ARG D 1 362 ? 5.172 16.348 -26.223 1.00 16.38 342 ARG D N 1
ATOM 10683 C CA . ARG D 1 362 ? 5.407 17.183 -27.448 1.00 15.83 342 ARG D CA 1
ATOM 10684 C C . ARG D 1 362 ? 4.618 16.618 -28.635 1.00 15.05 342 ARG D C 1
ATOM 10685 O O . ARG D 1 362 ? 3.876 17.357 -29.271 1.00 15.45 342 ARG D O 1
ATOM 10693 N N . ILE D 1 363 ? 4.755 15.339 -28.955 1.00 17.23 343 ILE D N 1
ATOM 10694 C CA . ILE D 1 363 ? 4.202 14.829 -30.242 1.00 15.98 343 ILE D CA 1
ATOM 10695 C C . ILE D 1 363 ? 2.664 14.763 -30.149 1.00 15.69 343 ILE D C 1
ATOM 10696 O O . ILE D 1 363 ? 1.963 15.041 -31.161 1.00 14.51 343 ILE D O 1
ATOM 10701 N N . THR D 1 364 ? 2.124 14.403 -28.989 1.00 15.93 344 THR D N 1
ATOM 10702 C CA . THR D 1 364 ? 0.672 14.431 -28.754 1.00 15.30 344 THR D CA 1
ATOM 10703 C C . THR D 1 364 ? 0.160 15.880 -28.862 1.00 15.99 344 THR D C 1
ATOM 10704 O O . THR D 1 364 ? -0.857 16.095 -29.538 1.00 16.17 344 THR D O 1
ATOM 10708 N N . GLY D 1 365 ? 0.769 16.790 -28.131 1.00 16.77 345 GLY D N 1
ATOM 10709 C CA . GLY D 1 365 ? 0.475 18.242 -28.154 1.00 18.46 345 GLY D CA 1
ATOM 10710 C C . GLY D 1 365 ? 0.586 18.792 -29.553 1.00 17.15 345 GLY D C 1
ATOM 10711 O O . GLY D 1 365 ? -0.332 19.483 -30.005 1.00 15.06 345 GLY D O 1
ATOM 10712 N N . LYS D 1 366 ? 1.719 18.540 -30.212 1.00 18.34 346 LYS D N 1
ATOM 10713 C CA . LYS D 1 366 ? 1.942 19.092 -31.561 1.00 17.00 346 LYS D CA 1
ATOM 10714 C C . LYS D 1 366 ? 0.908 18.496 -32.525 1.00 18.35 346 LYS D C 1
ATOM 10715 O O . LYS D 1 366 ? 0.375 19.241 -33.337 1.00 17.38 346 LYS D O 1
ATOM 10721 N N . ALA D 1 367 ? 0.624 17.195 -32.467 1.00 18.67 347 ALA D N 1
ATOM 10722 C CA . ALA D 1 367 ? -0.365 16.554 -33.357 1.00 20.29 347 ALA D CA 1
ATOM 10723 C C . ALA D 1 367 ? -1.739 17.228 -33.181 1.00 20.97 347 ALA D C 1
ATOM 10724 O O . ALA D 1 367 ? -2.452 17.418 -34.188 1.00 19.01 347 ALA D O 1
ATOM 10726 N N . ALA D 1 368 ? -2.107 17.550 -31.947 1.00 18.67 348 ALA D N 1
ATOM 10727 C CA . ALA D 1 368 ? -3.387 18.228 -31.639 1.00 19.44 348 ALA D CA 1
ATOM 10728 C C . ALA D 1 368 ? -3.371 19.649 -32.250 1.00 18.25 348 ALA D C 1
ATOM 10729 O O . ALA D 1 368 ? -4.337 19.989 -32.947 1.00 18.18 348 ALA D O 1
ATOM 10731 N N . ALA D 1 369 ? -2.293 20.409 -32.064 1.00 19.40 349 ALA D N 1
ATOM 10732 C CA . ALA D 1 369 ? -2.131 21.798 -32.570 1.00 19.51 349 ALA D CA 1
ATOM 10733 C C . ALA D 1 369 ? -2.167 21.783 -34.100 1.00 20.82 349 ALA D C 1
ATOM 10734 O O . ALA D 1 369 ? -2.862 22.646 -34.691 1.00 22.36 349 ALA D O 1
ATOM 10736 N N . LEU D 1 370 ? -1.487 20.820 -34.727 1.00 20.73 350 LEU D N 1
ATOM 10737 C CA . LEU D 1 370 ? -1.480 20.684 -36.206 1.00 21.11 350 LEU D CA 1
ATOM 10738 C C . LEU D 1 370 ? -2.870 20.310 -36.694 1.00 21.28 350 LEU D C 1
ATOM 10739 O O . LEU D 1 370 ? -3.232 20.818 -37.791 1.00 22.69 350 LEU D O 1
ATOM 10744 N N . LEU D 1 371 ? -3.612 19.465 -35.967 1.00 18.95 351 LEU D N 1
ATOM 10745 C CA . LEU D 1 371 ? -4.976 19.059 -36.375 1.00 22.45 351 LEU D CA 1
ATOM 10746 C C . LEU D 1 371 ? -5.865 20.308 -36.450 1.00 21.85 351 LEU D C 1
ATOM 10747 O O . LEU D 1 371 ? -6.634 20.447 -37.442 1.00 24.84 351 LEU D O 1
ATOM 10752 N N . ARG D 1 372 ? -5.773 21.178 -35.455 1.00 21.21 352 ARG D N 1
ATOM 10753 C CA . ARG D 1 372 ? -6.539 22.438 -35.404 1.00 22.27 352 ARG D CA 1
ATOM 10754 C C . ARG D 1 372 ? -6.048 23.394 -36.504 1.00 23.90 352 ARG D C 1
ATOM 10755 O O . ARG D 1 372 ? -6.907 23.935 -37.262 1.00 24.61 352 ARG D O 1
ATOM 10763 N N . ARG D 1 373 ? -4.746 23.629 -36.608 1.00 24.14 353 ARG D N 1
ATOM 10764 C CA . ARG D 1 373 ? -4.196 24.594 -37.600 1.00 24.80 353 ARG D CA 1
ATOM 10765 C C . ARG D 1 373 ? -4.579 24.154 -39.027 1.00 25.75 353 ARG D C 1
ATOM 10766 O O . ARG D 1 373 ? -4.915 25.053 -39.809 1.00 26.47 353 ARG D O 1
ATOM 10774 N N . THR D 1 374 ? -4.548 22.859 -39.371 1.00 22.40 354 THR D N 1
ATOM 10775 C CA . THR D 1 374 ? -4.701 22.355 -40.773 1.00 25.55 354 THR D CA 1
ATOM 10776 C C . THR D 1 374 ? -6.159 22.067 -41.150 1.00 25.91 354 THR D C 1
ATOM 10777 O O . THR D 1 374 ? -6.390 21.813 -42.342 1.00 27.60 354 THR D O 1
ATOM 10781 N N . GLY D 1 375 ? -7.080 22.053 -40.180 1.00 25.30 355 GLY D N 1
ATOM 10782 C CA . GLY D 1 375 ? -8.516 21.824 -40.421 1.00 26.81 355 GLY D CA 1
ATOM 10783 C C . GLY D 1 375 ? -8.826 20.363 -40.679 1.00 28.63 355 GLY D C 1
ATOM 10784 O O . GLY D 1 375 ? -9.866 20.082 -41.232 1.00 27.94 355 GLY D O 1
ATOM 10785 N N . GLY D 1 376 ? -7.967 19.432 -40.265 1.00 27.31 356 GLY D N 1
ATOM 10786 C CA . GLY D 1 376 ? -8.226 17.992 -40.446 1.00 24.88 356 GLY D CA 1
ATOM 10787 C C . GLY D 1 376 ? -9.250 17.477 -39.445 1.00 25.11 356 GLY D C 1
ATOM 10788 O O . GLY D 1 376 ? -9.582 18.216 -38.474 1.00 25.23 356 GLY D O 1
ATOM 10789 N N . ARG D 1 377 ? -9.734 16.251 -39.677 1.00 21.45 357 ARG D N 1
ATOM 10790 C CA . ARG D 1 377 ? -10.695 15.532 -38.808 1.00 25.53 357 ARG D CA 1
ATOM 10791 C C . ARG D 1 377 ? -9.960 14.706 -37.738 1.00 22.73 357 ARG D C 1
ATOM 10792 O O . ARG D 1 377 ? -10.403 14.727 -36.575 1.00 24.93 357 ARG D O 1
ATOM 10800 N N . TYR D 1 378 ? -8.924 13.967 -38.121 1.00 20.66 358 TYR D N 1
ATOM 10801 C CA . TYR D 1 378 ? -8.274 12.938 -37.255 1.00 20.18 358 TYR D CA 1
ATOM 10802 C C . TYR D 1 378 ? -6.758 12.983 -37.382 1.00 20.01 358 TYR D C 1
ATOM 10803 O O . TYR D 1 378 ? -6.210 13.171 -38.485 1.00 20.41 358 TYR D O 1
ATOM 10812 N N . ALA D 1 379 ? -6.076 12.802 -36.254 1.00 19.14 359 ALA D N 1
ATOM 10813 C CA . ALA D 1 379 ? -4.606 12.707 -36.216 1.00 16.94 359 ALA D CA 1
ATOM 10814 C C . ALA D 1 379 ? -4.210 11.552 -35.293 1.00 19.33 359 ALA D C 1
ATOM 10815 O O . ALA D 1 379 ? -5.064 11.119 -34.453 1.00 17.54 359 ALA D O 1
ATOM 10817 N N . ILE D 1 380 ? -2.979 11.070 -35.478 1.00 19.49 360 ILE D N 1
ATOM 10818 C CA . ILE D 1 380 ? -2.344 10.068 -34.580 1.00 18.44 360 ILE D CA 1
ATOM 10819 C C . ILE D 1 380 ? -0.979 10.589 -34.157 1.00 18.46 360 ILE D C 1
ATOM 10820 O O . ILE D 1 380 ? -0.184 11.062 -35.020 1.00 17.60 360 ILE D O 1
ATOM 10825 N N . ALA D 1 381 ? -0.720 10.486 -32.856 1.00 16.40 361 ALA D N 1
ATOM 10826 C CA . ALA D 1 381 ? 0.632 10.601 -32.274 1.00 15.74 361 ALA D CA 1
ATOM 10827 C C . ALA D 1 381 ? 1.034 9.222 -31.776 1.00 15.36 361 ALA D C 1
ATOM 10828 O O . ALA D 1 381 ? 0.202 8.586 -31.096 1.00 15.90 361 ALA D O 1
ATOM 10830 N N . THR D 1 382 ? 2.239 8.776 -32.125 1.00 15.43 362 THR D N 1
ATOM 10831 C CA . THR D 1 382 ? 2.719 7.405 -31.838 1.00 15.29 362 THR D CA 1
ATOM 10832 C C . THR D 1 382 ? 4.241 7.392 -31.752 1.00 15.31 362 THR D C 1
ATOM 10833 O O . THR D 1 382 ? 4.933 8.195 -32.406 1.00 15.34 362 THR D O 1
ATOM 10837 N N . GLN D 1 383 ? 4.767 6.452 -30.988 1.00 16.98 363 GLN D N 1
ATOM 10838 C CA . GLN D 1 383 ? 6.222 6.333 -30.836 1.00 17.44 363 GLN D CA 1
ATOM 10839 C C . GLN D 1 383 ? 6.631 4.959 -30.290 1.00 16.11 363 GLN D C 1
ATOM 10840 O O . GLN D 1 383 ? 5.838 4.269 -29.617 1.00 14.00 363 GLN D O 1
ATOM 10846 N N . CYS D 1 384 ? 7.897 4.663 -30.488 1.00 15.70 364 CYS D N 1
ATOM 10847 C CA . CYS D 1 384 ? 8.555 3.441 -30.004 1.00 16.09 364 CYS D CA 1
ATOM 10848 C C . CYS D 1 384 ? 9.105 3.737 -28.611 1.00 14.98 364 CYS D C 1
ATOM 10849 O O . CYS D 1 384 ? 9.270 4.911 -28.237 1.00 14.05 364 CYS D O 1
ATOM 10852 N N . ILE D 1 385 ? 9.390 2.689 -27.883 1.00 14.21 365 ILE D N 1
ATOM 10853 C CA . ILE D 1 385 ? 9.840 2.767 -26.479 1.00 15.72 365 ILE D CA 1
ATOM 10854 C C . ILE D 1 385 ? 10.888 1.682 -26.280 1.00 15.38 365 ILE D C 1
ATOM 10855 O O . ILE D 1 385 ? 10.613 0.498 -26.589 1.00 15.77 365 ILE D O 1
ATOM 10860 N N . ALA D 1 386 ? 12.038 2.088 -25.759 1.00 16.12 366 ALA D N 1
ATOM 10861 C CA . ALA D 1 386 ? 13.067 1.167 -25.230 1.00 16.95 366 ALA D CA 1
ATOM 10862 C C . ALA D 1 386 ? 12.434 0.054 -24.375 1.00 18.24 366 ALA D C 1
ATOM 10863 O O . ALA D 1 386 ? 11.517 0.315 -23.594 1.00 14.38 366 ALA D O 1
ATOM 10865 N N . GLY D 1 387 ? 12.887 -1.196 -24.564 1.00 18.53 367 GLY D N 1
ATOM 10866 C CA . GLY D 1 387 ? 12.333 -2.356 -23.850 1.00 17.34 367 GLY D CA 1
ATOM 10867 C C . GLY D 1 387 ? 11.246 -3.038 -24.667 1.00 16.50 367 GLY D C 1
ATOM 10868 O O . GLY D 1 387 ? 10.717 -4.032 -24.183 1.00 19.29 367 GLY D O 1
ATOM 10869 N N . GLY D 1 388 ? 10.968 -2.553 -25.878 1.00 14.66 368 GLY D N 1
ATOM 10870 C CA . GLY D 1 388 ? 9.958 -3.099 -26.808 1.00 14.94 368 GLY D CA 1
ATOM 10871 C C . GLY D 1 388 ? 8.519 -2.721 -26.454 1.00 14.69 368 GLY D C 1
ATOM 10872 O O . GLY D 1 388 ? 7.731 -3.604 -26.087 1.00 15.17 368 GLY D O 1
ATOM 10873 N N . GLN D 1 389 ? 8.170 -1.453 -26.582 1.00 14.58 369 GLN D N 1
ATOM 10874 C CA . GLN D 1 389 ? 6.770 -1.026 -26.452 1.00 15.25 369 GLN D CA 1
ATOM 10875 C C . GLN D 1 389 ? 6.492 0.050 -27.498 1.00 14.97 369 GLN D C 1
ATOM 10876 O O . GLN D 1 389 ? 7.419 0.585 -28.085 1.00 13.51 369 GLN D O 1
ATOM 10882 N N . GLY D 1 390 ? 5.213 0.251 -27.779 1.00 14.33 370 GLY D N 1
ATOM 10883 C CA . GLY D 1 390 ? 4.696 1.387 -28.549 1.00 15.23 370 GLY D CA 1
ATOM 10884 C C . GLY D 1 390 ? 3.607 2.077 -27.774 1.00 14.49 370 GLY D C 1
ATOM 10885 O O . GLY D 1 390 ? 2.885 1.363 -27.016 1.00 13.06 370 GLY D O 1
ATOM 10886 N N . VAL D 1 391 ? 3.377 3.353 -28.058 1.00 15.06 371 VAL D N 1
ATOM 10887 C CA . VAL D 1 391 ? 2.188 4.073 -27.530 1.00 15.54 371 VAL D CA 1
ATOM 10888 C C . VAL D 1 391 ? 1.580 4.878 -28.669 1.00 14.49 371 VAL D C 1
ATOM 10889 O O . VAL D 1 391 ? 2.312 5.283 -29.571 1.00 15.99 371 VAL D O 1
ATOM 10893 N N . ALA D 1 392 ? 0.265 5.054 -28.631 1.00 14.52 372 ALA D N 1
ATOM 10894 C CA . ALA D 1 392 ? -0.470 5.845 -29.646 1.00 15.25 372 ALA D CA 1
ATOM 10895 C C . ALA D 1 392 ? -1.643 6.550 -28.990 1.00 14.96 372 ALA D C 1
ATOM 10896 O O . ALA D 1 392 ? -2.193 6.047 -27.972 1.00 15.88 372 ALA D O 1
ATOM 10898 N N . THR D 1 393 ? -1.895 7.748 -29.504 1.00 15.43 373 THR D N 1
ATOM 10899 C CA . THR D 1 393 ? -3.059 8.574 -29.187 1.00 16.55 373 THR D CA 1
ATOM 10900 C C . THR D 1 393 ? -3.738 8.941 -30.503 1.00 16.91 373 THR D C 1
ATOM 10901 O O . THR D 1 393 ? -3.057 9.473 -31.396 1.00 16.33 373 THR D O 1
ATOM 10905 N N . LEU D 1 394 ? -5.037 8.725 -30.593 1.00 18.39 374 LEU D N 1
ATOM 10906 C CA . LEU D 1 394 ? -5.767 9.146 -31.808 1.00 20.03 374 LEU D CA 1
ATOM 10907 C C . LEU D 1 394 ? -6.623 10.351 -31.401 1.00 22.05 374 LEU D C 1
ATOM 10908 O O . LEU D 1 394 ? -7.324 10.261 -30.354 1.00 20.49 374 LEU D O 1
ATOM 10913 N N . LEU D 1 395 ? -6.536 11.432 -32.188 1.00 19.64 375 LEU D N 1
ATOM 10914 C CA . LEU D 1 395 ? -7.141 12.739 -31.872 1.00 19.93 375 LEU D CA 1
ATOM 10915 C C . LEU D 1 395 ? -8.229 13.016 -32.884 1.00 20.20 375 LEU D C 1
ATOM 10916 O O . LEU D 1 395 ? -8.064 12.571 -34.048 1.00 21.07 375 LEU D O 1
ATOM 10921 N N . GLU D 1 396 ? -9.276 13.712 -32.465 1.00 20.67 376 GLU D N 1
ATOM 10922 C CA . GLU D 1 396 ? -10.422 14.074 -33.355 1.00 22.72 376 GLU D CA 1
ATOM 10923 C C . GLU D 1 396 ? -10.619 15.590 -33.271 1.00 23.11 376 GLU D C 1
ATOM 10924 O O . GLU D 1 396 ? -10.480 16.160 -32.185 1.00 21.03 376 GLU D O 1
ATOM 10930 N N . ALA D 1 397 ? -10.922 16.269 -34.378 1.00 24.57 377 ALA D N 1
ATOM 10931 C CA . ALA D 1 397 ? -11.202 17.722 -34.317 1.00 27.42 377 ALA D CA 1
ATOM 10932 C C . ALA D 1 397 ? -12.510 17.925 -33.531 1.00 28.32 377 ALA D C 1
ATOM 10933 O O . ALA D 1 397 ? -13.429 17.070 -33.633 1.00 27.61 377 ALA D O 1
ATOM 10935 N N . VAL D 1 398 ? -12.584 18.997 -32.740 1.00 31.52 378 VAL D N 1
ATOM 10936 C CA . VAL D 1 398 ? -13.832 19.382 -32.010 1.00 38.54 378 VAL D CA 1
ATOM 10937 C C . VAL D 1 398 ? -14.676 20.262 -32.940 1.00 41.61 378 VAL D C 1
ATOM 10938 O O . VAL D 1 398 ? -14.196 21.327 -33.306 1.00 47.68 378 VAL D O 1
ATOM 10942 N N . GLU D 1 399 ? -15.888 19.822 -33.287 1.00 51.04 379 GLU D N 1
ATOM 10943 C CA . GLU D 1 399 ? -16.840 20.535 -34.185 1.00 54.47 379 GLU D CA 1
ATOM 10944 C C . GLU D 1 399 ? -17.295 21.833 -33.502 1.00 54.68 379 GLU D C 1
ATOM 10945 O O . GLU D 1 399 ? -16.649 22.880 -33.615 1.00 51.50 379 GLU D O 1
#

B-factor: mean 22.94, std 8.68, range [10.09, 78.04]

Organism: Pseudomonas aeruginosa (strain ATCC 15692 / DSM 22644 / CIP 104116 / JCM 14847 / LMG 12228 / 1C / PRS 101 / PAO1) (NCBI:txid208964)

Nearest PDB structures (foldseek):
  8gqf-assembly1_A  TM=1.003E+00  e=2.130E-81  Pseudomonas aeruginosa PAO1
  8gqm-assembly1_A-2  TM=1.002E+00  e=1.143E-76  Pseudomonas aeruginosa PAO1
  4w61-assembly2_E  TM=9.161E-01  e=4.470E-40  Cupriavidus necator H16
  7lca-assembly1_D  TM=9.005E-01  e=2.798E-40  Zoogloea ramigera
  4c2j-assembly2_B  TM=9.150E-01  e=3.272E-39  Homo sapiens

Radius of gyration: 40.4 Å; Cα contacts (8 Å, |Δi|>4): 4333; chains: 4; bounding box: 69×97×120 Å

Solvent-accessible surface area: 48115 Å² total; per-residue (Å²): 252,85,121,120,12,6,0,0,1,5,16,0,1,0,0,0,16,27,2,160,145,15,42,0,42,86,21,23,0,2,33,1,0,5,34,1,0,104,8,0,10,112,98,36,139,13,81,28,56,74,7,27,1,0,1,0,0,0,1,18,7,7,14,30,0,12,43,1,0,0,3,9,0,0,9,89,11,64,10,44,72,56,0,0,0,1,2,0,5,0,10,3,0,0,0,0,0,0,0,3,4,0,0,0,7,14,36,34,46,5,13,82,0,2,0,0,0,0,0,1,1,14,37,75,1,54,108,18,13,73,81,102,32,38,0,78,31,7,84,157,111,67,81,14,14,45,63,68,51,3,72,3,1,7,10,0,8,98,28,20,74,2,55,54,85,62,0,3,66,5,0,41,87,0,6,58,43,0,34,62,3,45,121,69,25,61,7,186,144,12,18,18,33,5,119,18,110,108,34,174,19,46,104,4,28,0,12,114,84,67,26,58,84,142,65,9,58,127,72,167,69,49,82,83,34,24,0,0,80,16,0,14,24,22,72,0,1,0,0,0,0,0,0,0,0,18,33,90,4,0,132,137,64,70,12,86,13,24,0,56,14,75,8,1,2,12,2,2,10,4,5,37,2,1,0,10,0,0,12,68,0,1,122,48,0,14,131,64,15,66,34,35,41,110,64,4,48,2,2,2,2,2,0,4,15,0,0,1,0,8,1,0,4,105,64,15,56,17,77,47,120,105,1,1,50,9,2,1,0,4,0,2,0,6,0,16,0,0,0,0,0,6,1,0,0,8,0,0,27,1,0,136,106,69,67,13,144,28,0,0,0,1,0,0,0,19,15,0,0,0,0,0,0,0,0,30,31,30,212,262,93,117,120,12,6,0,0,1,4,17,0,1,0,0,0,17,33,5,181,155,15,43,0,40,87,20,23,0,3,33,1,0,4,31,1,0,102,8,2,10,114,94,36,139,12,83,26,55,73,7,28,1,0,1,0,0,0,1,15,9,6,14,29,0,12,46,1,0,0,4,9,0,1,10,94,13,61,11,46,72,58,0,0,0,1,2,1,5,0,10,11,0,0,0,0,0,0,0,2,7,0,0,0,5,13,34,35,46,6,12,72,1,2,1,0,0,0,0,1,0,13,40,76,1,54,96,18,12,73,81,100,32,42,0,80,30,7,84,150,113,68,77,16,13,44,56,68,40,3,70,1,1,6,9,0,8,122,134,63,76,3,54,55,86,65,0,3,86,14,0,41,127,1,9,47,23,0,23,54,3,56,83,6,0,29,6,91,92,12,19,19,30,5,120,21,110,106,35,173,18,46,99,6,27,1,12,132,84,66,26,58,87,146,65,9,58,143,74,166,67,50,82,82,34,26,0,0,80,26,0,13,24,26,70,0,0,0,1,0,0,0,0,0,0,15,34,87,4,0,128,133,63,69,16,86,15,22,0,54,14,77,7,2,1,11,1,0,7,20,4,58,27,3,1,8,0,0,10,72,0,1,124,48,0,14,131,64,12,68,36,31,41,110,65,4,48,3,2,3,1,3,1,8,17,0,0,1,0,10,1,0,4,106,90,13,57,18,77,72,114,105,0,1,49,6,3,2,1,8,0,2,0,7,0,14,0,0,0,0,0,6,1,0,0,8,0,0,28,1,0,128,103,70,69,14,134,22,0,0,0,0,0,1,0,14,10,0,0,0,0,0,0,0,0,23,34,30,195,187,88,35,5,0,0,1,4,16,0,1,0,0,0,19,27,0,152,129,17,42,1,40,81,20,23,0,3,35,1,0,4,33,0,0,103,10,1,10,108,95,42,137,13,82,26,58,74,7,26,1,0,0,0,0,0,1,19,7,8,12,30,0,13,48,1,0,0,5,8,0,1,9,93,14,64,11,46,73,53,0,0,0,0,2,2,4,0,11,9,0,0,0,0,0,0,0,2,3,0,0,0,7,3,40,40,38,5,11,78,0,1,0,0,0,0,0,1,1,20,39,72,4,55,113,13,10,92,62,102,34,40,0,74,26,6,88,152,111,66,79,14,14,48,56,65,57,2,74,0,1,5,11,0,6,124,133,67,77,3,56,53,86,62,0,2,85,13,0,41,100,1,11,58,39,0,37,62,3,49,132,71,28,66,5,165,143,12,17,18,33,6,112,19,108,106,38,167,19,33,92,7,25,1,12,126,85,67,28,59,79,146,64,7,57,150,83,177,63,52,82,83,34,26,0,0,82,24,1,14,23,26,68,0,0,0,1,0,0,0,0,0,0,8,29,88,4,0,128,130,65,68,18,87,16,26,0,49,13,84,6,1,1,11,3,8,23,21,4,58,27,3,1,12,2,0,11,84,0,1,102,43,0,14,130,67,17,67,34,33,40,108,63,4,47,3,2,1,1,2,0,8,16,0,0,0,0,11,1,0,5,102,86,15,58,18,78,52,91,106,1,1,48,8,2,2,0,6,0,2,0,10,0,19,0,0,0,0,0,5,1,0,0,8,0,0,28,1,1,134,106,70,67,12,114,27,0,0,0,0,0,1,0,15,11,0,0,0,0,0,0,0,0,15,30,27,204,158,139,82,31,4,0,0,1,3,16,0,1,0,0,0,15,27,8,201,148,17,41,1,41,83,19,25,0,3,34,1,0,4,33,0,0,102,10,0,10,114,95,41,136,12,84,27,55,67,8,25,1,0,0,0,0,0,1,19,8,7,13,28,0,13,51,1,0,0,4,8,0,1,8,94,12,64,10,45,34,55,0,0,0,0,2,1,5,1,10,7,0,0,0,0,0,0,0,3,4,0,0,0,8,4,38,40,38,5,13,68,0,2,1,0,0,0,0,2,1,21,36,75,2,55,109,14,11,97,64,98,33,41,0,74,26,5,90,154,108,66,78,16,14,49,56,66,52,4,75,2,1,5,11,0,7,125,133,68,75,3,56,52,84,62,0,3,64,6,0,39,102,1,14,58,48,0,25,60,3,67,144,68,27,66,6,157,144,12,16,19,30,5,99,16,111,105,37,160,20,37,76,5,28,1,10,131,86,70,28,61,81,149,69,8,57,156,80,182,67,51,81,83,30,26,0,0,79,25,0,16,24,26,95,0,1,0,0,0,0,0,1,0,0,10,30,104,0,0,132,139,62,70,17,88,16,26,0,42,13,87,6,1,1,11,2,9,23,20,4,56,27,3,2,13,2,0,10,88,0,1,102,41,0,14,127,65,16,67,33,32,40,108,62,4,47,4,2,2,1,2,1,5,20,0,0,1,0,10,1,0,4,107,89,15,56,16,80,45,118,106,1,1,47,9,2,2,1,7,0,2,0,8,0,15,0,0,0,0,0,6,1,0,0,8,0,0,28,1,0,138,110,70,68,14,153,13,0,0,0,0,0,0,0,15,9,0,0,0,0,0,0,0,0,25,30,31,178

Foldseek 3Di:
DDDWWKFWQWKAKAQKFFAPPTDCLQPQQLRQQLLGVLVTCVLQVHQLVLAAAEEEFAQACDDSNHPQSQQSSCVSNVHDPNHHGHYAHLWLQRLLVLLVVVSVCSVVVNHFKYKRKYWFNCNVAPVCGPPNDDDPVCCVVPVLLVDDPLLLLQVLCVVLVQALLNLLVLLLVQLQLQCVCVVVCNCQSRHRWDQDPVGIRRHHHQRDHPSDSVVSVPADAPPPHSFGLLQAQGSIGMMMMIMIGTPVVCVVSVGDTLWTFQFKFKFFDRLSNLLLQQQVQVVVRCVSNVHALVQAQAEEEASRGSSSSVSNCVSSVHDVCRYNNNGHRSRRGRSRRGVNSVRVSVQSNVCNVVVGAKYKYKYGGRSGMIIMTITGHDD/DDDWWKFWQWKAKAQKFFAPPTDCLQPQQLQQQLLGVLVGCVLQVHQLVLAAEEEEFAQACDDSNHPQSQQSSCVSNVHDPNHHGGYAHLWLQRLLVLLVVVSVCSVVVNHFKYKRKYWFNCNVAPVCGPPNDDDPVCCVVPVLLPDDVLLLLQVLCVVLVQALLNLLVLLLVQLVLQCVCVVVVNCQSRHRWDQDPVGIRRHHHQRDPPSDSVVSVPFDAPRPHSFGLLQAQGRMGMMMMIMIGTPVVCVVSVGDTLWTFQFKFKFFARLSNLLLQQQVQVVVRCVSNVHALVQAQAEEEASNGSSSSVSNCVSSVHDVCRYNNNGHSSRRGRSSRGNNSNRVSVQSNVCNVVVGAKYKYKYGGRSGMMIMTITGHDD/DFFKFWQWKAKAFKFFAPPTDCLQPQFLRRQLLGVLVTCVLQVHQLVQAAEEEEFDQACDDSNHPQSQQSSCVSNVHDPNHHGHYAHLWLQGLLVLLVVVSVCQVVVVHFKYKRKYWFNCNPAPVCGDDNDDDPVCVVVPVLLVDDPLQLLQVLCVVLVPALLLLLVQLLVQLVLQCVCVVVCNCQSRHRWDQDPVGTRRHHHQRDPPRDSVVSVPADAPRPHSFGLLQAFGQIGMMMITMMGTPVVCVVSVGDTLWIFQFKFKFFDRLSNLLLQFQVQVVRRCVSNVHALVQAQAEEEASNGSSSSVSNCVSSVHDVCRYNNNHHSSRRGRSRRGVNSVQVSVQSNVCNVVVGAKYKYKYGGRSGMMIMTITGDDD/DFFFKFWQWKAKAFKFFAPPTDCLQPQFLRRQLLRVLVTCVLQVHQLVLAAEEEEFEQACDDSNHPQSQQSSCVSNVHDPNHHGHYAHLWLQRLLVLLVVLQVCCRVVVHFKYKRKYWFNCNPAPPCGPDNDDDPVCVVVPVLLVDDVLQLLQVLCVVLVQALLNLLVQLQVQLVLQCVCVVVCVCQSRHRWDQDPVGIRRHHHQRDPPSDSVVSVPADAPRPHSFGLLQAFGQIGMMMMTMIGTVVVCVVSVGDTLWIFQFKFKFFDRLSNLLLQQQVQVVVRCVSNVHALVQAQAEEEASNGSSSSVSNCVSSVHDVCRYNNNHHSSRRGRSRRGNNSVRVSVQSNCCRVVVGAKYKYKYGGRSGMMIMTMTGHDD

Sequence (1513 aa):
MSPISVVIAGYARSPFHFARKGALVDIRPDDLAAAVLKGLVEKLDLDPALLEDVVMGCAYPEAEQGMNIARIASFRAGFPQSLGGATLNRFCGSSMSAVHYAAGQVLLGAGEAFIAAGVESMTRVPMGGFNLSPNPALLQDYPAVYMSMGQTAENVAERYAVSRVEQEEMAVRSHAKAVAAREAGLLREEIVAIDTPAGRVAEDGCIRPGTNLESLAQLKPAFGGSVTAATSSPLTDGSAALLVCSEDFARRHGLVILARIKAVAVAGCAPEIMGMGPVQATRKVLQRAGLGIADIDLVEINEAFASQSIACIRELGLDMDRINLDGGALAIGHPLGATGARITGKAAALLRRTGGRYAIATQCIAGGQGVATLLEAVEMSPISVVIAGYARSPFHFARKGALVDIRPDDLAAAVLKGLVEKLDLDPALLEDVVMGCAYPEAEQGMNIARIASFRAGFPQSLGGATLNRFCGSSMSAVHYAAGQVLLGAGEAFIAAGVESMTRVPMGGFNLSPNPALLQDYPAVYMSMGQTAENVAERYAVSRVEQEEMAVRSHAKAVAAREAGLLREEIVAIDTPAGRVAEDGCIRPGTNLESLAQLKPAFGGSVTAATSSPLTDGSAALLVCSEDFARRHGLVILARIKAVAVAGCAPEIMGMGPVQATRKVLQRAGLGIADIDLVEINEAFASQSIACIRELGLDMDRINLDGGALAIGHPLGATGARITGKAAALLRRTGGRYAIATQCIAGGQGVATLLEAVEPISVVIAGYARSPFHFARKGALVDIRPDDLAAAVLKGLVEKLDLDPALLEDVVMGCAYPEAEQGMNIARIASFRAGFPQSLGGATLNRFCGSSMSAVHYAAGQVLLGAGEAFIAAGVESMTRVPMGGFNLSPNPALLQDYPAVYMSMGQTAENVAERYAVSRVEQEEMAVRSHAKAVAAREAGLLREEIVAIDTPAGRVAEDGCIRPGTNLESLAQLKPAFGGSVTAATSSPLTDGSAALLVCSEDFARRHGLVILARIKAVAVAGCAPEIMGMGPVQATRKVLQRAGLGIADIDLVEINEAFASQSIACIRELGLDMDRINLDGGALAIGHPLGATGARITGKAAALLRRTGGRYAIATQCIAGGQGVATLLEAVESPISVVIAGYARSPFHFARKGALVDIRPDDLAAAVLKGLVEKLDLDPALLEDVVMGCAYPEAEQGMNIARIASFRAGFPQSLGGATLNRFCGSSMSAVHYAAGQVLLGAGEAFIAAGVESMTRVPMGGFNLSPNPALLQDYPAVYMSMGQTAENVAERYAVSRVEQEEMAVRSHAKAVAAREAGLLREEIVAIDTPAGRVAEDGCIRPGTNLESLAQLKPAFGGSVTAATSSPLTDGSAALLVCSEDFARRHGLVILARIKAVAVAGCAPEIMGMGPVQATRKVLQRAGLGIADIDLVEINEAFASQSIACIRELGLDMDRINLDGGALAIGHPLGATGARITGKAAALLRRTGGRYAIATQCIAGGQGVATLLEAVE

Secondary structure (DSSP, 8-state):
-----EEEEEEEEPPPEETTTSTTTTS-HHHHHHHHHHHHHHHHT--GGG--EEEEE-SS-SGGGTTTHHHHHHHHTT--TTSEEEEEEBTBTHHHHHHHHHHHHHHTTS-SEEEEEEEEETTTS-TT-SS----HHHHHH-GGGG--HHHHHHHHHHHTT--HHHHHHHHHHHHHHHHHHHHTTTTTTTBPPEEETTEEE-S-S---TT--HHHHHTSPPSSSSS--GGGBPPPEEEEEEEEEEEHHHHHHTTPPP-EEEEEEEEEE--GGGGGGHHHHHHHHHHHHHT--GGG-SEEEE--SBHHHHHHHHHHHT--GGGB-TT--HHHH---HHHHHHHHHHHHHHHHHHHT-SEEEEEEEETTTEEEEEEEE---/-----EEEEEEEE---EETTTSTTTTS-HHHHHHHHHHHHHHHHT--GGG-SEEEEE-SS-SGGGTTTHHHHHHHHTT--TTSEEEEEE-GGGHHHHHHHHHHHHHHTTS-SEEEEEEEEETTTS-TT-SS----HHHHHH-GGGG--HHHHHHHHHHHTT--HHHHHHHHHHHHHHHHHHHHTTTTTTTBPPEEETTEEE-S-S---TT--HHHHHTSPBSSSSS-BGGGBPPPEEEEEEEEEEEHHHHHHTTPPP-EEEEEEEEEE--GGGGGGHHHHHHHHHHHHHT--GGG-SEEEE--SBHHHHHHHHHHHT--GGGB-TT--HHHH---HHHHHHHHHHHHHHHHHHHT-SEEEEEEEETTTEEEEEEEE---/---EEEEEEEEPPPEETTTSTTTTS-HHHHHHHHHHHHHHHHT--GGG-SEEEEE-SS-SGGGTTTHHHHHHHHTT--TTSEEEEEE-GGGHHHHHHHHHHHHHHTTS-SEEEEEEEEETTTS-TT-TT----HHHHHH-GGGG--HHHHHHHHHHHTT--HHHHHHHHHHHHHHHHHHHHTTTTTTTB--EEETTEEE-S-S---TT--HHHHTTS--SSSSS--GGGBPPPEEEEEEEEEEEHHHHHHTTPPP-EEEEEEEEEE--GGGGGGHHHHHHHHHHHHHT--GGG-SEEEE--SBHHHHHHHHHHHT--GGGB-TT--HHHH---HHHHHHHHHHHHHHHHHHHT-SEEEEEEEETTTEEEEEEEE---/-PPPEEEEEEEEPPPEETTTSTTTTS-HHHHHHHHHHHHHHHTT--GGG-SEEEEE-SS-SGGGTTTHHHHHHHHTT--TTSEEEEEE-GGGHHHHHHHHHHHHHHTTS-SEEEEEEEEETTTS-TT-SS----HHHHHH-GGGG--HHHHHHHHHHHTT--HHHHHHHHHHHHHHHHHHHHTTTTTTTBPPEEETTEEE-S-S---TT--HHHHTTS--SSSSS--GGGBPPPEEEEEEEEEEEHHHHHHTTPPP-EEEEEEEEEE--GGGGGGHHHHHHHHHHHHHT--GGG-SEEEE--SBHHHHHHHHHHHT--GGGB-TT--HHHH---HHHHHHHHHHHHHHHHHHHT-SEEEEEEEETTTEEEEEEEE---